Protein AF-A0A142XJU9-F1 (afdb_monomer)

Radius of gyration: 43.66 Å; Cα contacts (8 Å, |Δi|>4): 1310; chains: 1; bounding box: 89×98×144 Å

Solvent-accessible surface area (backbone atoms only — not comparable to full-atom values): 60454 Å² total; per-residue (Å²): 137,78,91,85,88,86,82,83,91,82,84,80,75,80,80,90,58,98,64,49,72,64,50,29,42,48,45,28,69,74,68,64,40,62,68,40,47,46,50,52,48,67,73,46,34,31,51,33,40,31,49,11,46,40,55,26,92,46,68,66,64,11,52,44,34,35,41,38,39,55,42,36,46,69,61,40,42,85,74,63,74,87,63,60,61,65,49,52,46,49,55,45,22,55,54,46,24,48,52,54,47,55,55,50,53,53,51,49,57,58,52,55,74,76,57,90,75,86,90,79,89,83,78,89,59,74,68,57,61,54,43,54,53,43,36,53,52,59,50,57,50,70,71,41,59,66,75,26,35,40,41,40,40,36,40,61,54,68,63,38,52,64,66,55,42,10,60,69,69,74,46,54,50,68,60,42,51,52,31,32,54,53,32,53,52,58,46,46,57,56,35,50,76,70,77,45,56,69,70,62,54,54,61,67,56,62,60,81,40,82,72,52,74,64,61,54,52,51,44,49,50,58,48,59,72,64,70,81,64,90,81,89,87,68,77,81,86,57,85,78,81,86,89,89,83,91,82,89,88,89,80,90,87,81,90,82,90,80,91,81,86,85,86,86,86,81,90,86,83,88,81,82,86,81,83,88,79,80,88,73,78,85,72,81,82,71,77,78,60,82,38,45,64,36,44,58,32,40,57,48,89,50,65,67,55,22,54,50,24,51,52,52,44,49,71,49,27,74,76,24,48,66,34,31,60,52,22,57,70,43,89,51,66,59,19,20,52,49,25,50,53,48,49,53,52,26,52,52,52,53,51,53,48,47,47,73,68,63,54,52,86,52,92,73,78,76,87,49,66,67,54,52,53,49,34,72,53,42,43,86,45,66,45,36,30,47,49,48,46,56,34,41,69,35,62,70,56,40,50,44,47,58,49,26,72,76,37,37,70,44,14,11,51,44,43,41,49,51,53,53,53,36,51,55,55,45,64,74,69,64,87,78,84,77,103,64,77,48,20,67,24,76,28,23,50,57,35,53,47,51,28,55,47,38,44,38,64,47,30,61,55,48,76,76,68,94,63,68,91,74,41,66,69,52,74,42,24,62,51,25,45,79,59,15,47,5,48,56,32,24,39,66,22,39,58,65,64,86,78,93,78,85,86,85,79,92,74,74,56,52,78,62,31,19,56,30,42,21,24,31,50,21,49,21,50,72,41,59,83,56,41,58,33,52,28,37,53,36,36,50,31,45,54,46,69,38,59,58,29,42,68,42,23,52,55,44,34,65,39,80,91,53,56,69,66,30,25,50,34,16,42,49,37,35,29,74,59,54,50,70,88,54,49,75,63,35,61,85,32,55,79,37,76,54,73,53,84,72,77,76,69,97,82,64,99,70,76,98,68,92,68,76,27,28,45,16,37,46,31,50,38,35,50,32,29,35,66,58,35,59,42,38,84,37,52,28,78,48,26,66,92,67,53,50,67,61,92,86,28,47,37,72,66,60,87,62,72,70,33,37,29,52,99,47,69,66,56,41,50,56,18,50,52,53,42,47,65,50,54,62,58,52,77,70,54,78,71,51,50,70,72,50,42,53,35,46,57,32,38,59,45,90,51,63,72,56,20,52,50,27,50,52,52,48,56,74,45,42,80,79,29,43,55,26,34,65,52,26,52,68,46,94,45,69,60,25,23,51,52,26,48,55,50,50,52,54,46,51,51,56,53,48,48,70,68,46,44,67,57,52,28,70,70,54,40,90,47,71,30,34,52,52,45,49,52,43,24,54,72,38,68,71,48,44,55,49,52,52,52,31,72,77,37,46,73,51,23,12,57,55,50,39,54,52,51,56,49,52,59,54,72,27,46,44,76,77,52,94,96,40,65,44,78,51,73,58,56,52,38,57,57,53,38,52,42,55,47,40,54,40,65,52,30,45,68,51,68,91,71,97,82,74,69,64,70,45,60,63,11,78,39,41,38,51,34,51,54,54,41,62,70,34,85,62,31,20,70,30,51,42,37,42,49,16,46,25,28,55,46,34,73,31,61,68,61,30,42,22,36,37,46,42,26,56,77,68,70,40,67,60,35,49,63,45,23,55,54,48,49,68,56,74,86,83,84,54,102,52,86,52,47,60,41,35,39,31,42,44,18,44,45,37,43,43,72,71,52,55,67,86,47,44,71,62,39,54,75,32,54,77,35,72,54,58,34,45,72,77,87,82,79,80,76,96,52,97,83,70,89,76,79,92,82,84,84,84,86,61,88,90,56,63,58,45,24,33,37,17,56,46,26,48,36,30,50,36,41,56,71,74,43,65,33,55,86,38,59,48,34,58,62,76,96,67,69,98,61,81,85,67,83,76,64,82,81,63,53,71,44,98,76,13,55,57,37,63,42,68,68,56,47,51,52,19,53,50,52,48,48,59,48,51,57,61,72,75,104

pLDDT: mean 70.66, std 20.31, range [22.22, 95.19]

Sequence (1067 aa):
MPRSAVALVRFAAPPTSRTTDGQLLRMFVAARTDDAFAELVRRHGPMVLAVCHRVLANPHDAEDAFQAVFLVLARKAGAVRGSNVAGWLYSVAVRTARGVRIMRDRRKHVVASQSARISAPTIPDDTLVVTEQAAIIDEELAKLPELLREALVLCELHGLSRRQAALELGIAEGTLSSRLAAAKRKLAERLSARGVTATAALSMLLSSATVSAGLLRTTTAAVRGAAGSVANAAAATVLKGMLFDQLRSVALTTVLLATVVCGGYAMTAAPGSPPEATPTAPAPRLAEDPAAPLVKQLGSEDFNEREVADKELRKLGLKAEAALKVGLKAENPEVRARSAAILTAVRKSALEELAKTFDPKADGEPTHPVWKRYRAIAGNTPASRELFALIVKHADWLHRLGTAETGPESAEQQYREAMVQMGRHFLGNMRVFFEIPVWPCDYGQETAYLMLLGSYPGTEKARSKCVGDEAELFLHGEGRIHFARGLELGLQGKTLEQSPKFRPDTVDAVPGTNRVFGKLLASWLTHRTEPAVIYCALELAVKWRTADVLPAARTIAADKERGPDARCAALHAVAQFGTIADLPLFAPLYDDPTGLVVPPPPSIGLGPRSRRMQVRDHAVGLALLLCDRDPFEFGFPYAQNRFARENGRPVVAVYVGEPFGFPNEEARTAAHTKARAFLDKQKDAPKPDPAHMKLIERLGSEDFAEREAAHKQLKELGSKARAALEAGIKSGNAEIVKRCRELLDQLARAEFDATHWPRFAKVIGDDKPSRALFERIRSLPRNVELLDAVAANPNAAGKHYHDRWAELNKTARVPIGVGSFQLVAAPLADVVGWMYLGTFPGAEGAFNTSHSIDFLPGGKHSNDAIAAALKDKTVAPAVRQLVGKWTAARVDYTGRAYGFQLALDFGIEEVLSAARETVRAKVKDDPYPGNTAQNIRLAILVVGKLGSKDDLPLLEVHSANDTQCGVFLHDPPEKPGEPVFRIYRLAIEGQDTTIQVRDVSTAMRLHLLGQNPDDFGFYWRWPHGSDAGKRMEPDNRFSPYSIGFLRKTDRTAAHKKAQEWFDKQKK

Mean predicted aligned error: 22.16 Å

Secondary structure (DSSP, 8-state):
----SS--S--S--------HHHHHHHHHHH--HHHHHHHHHHHHHHHHHHHHHH-SSHHHHHHHHHHHHHHHHHHTTT--SS-HHHHHHHHHHHHHHHHHHHHHHHHHHHHTT--S---PPPP-HHHHHHHHHHHHHHHHHTS-HHHHHHHIIIIIS---HHHHHHHTTS-HHHHHHHHHHHHHHHHHHHHTTT--HHHHHHHHS-PPPPPHHHHHHHHHHHHHTSSS-SS--SS--TT-------------------------------PPPPPPPPP-PPP-----THHHHHHHTT-S-HHHHHHHHHHHHHHGGGGHHHHHHHTT-SSHHHHHHHHHHHHHHHHHHHHHHHHH--TTS------HHHHHHHHHH-S-HHHHHHHHHHHT-HHHHHHHHHHTT-HHHHHHHHHHHHHHHHHHHHHH--SS-S-------SHHHHHHHHHHTTSTTGGGTT-S---TTSHHHHTSGGGGGG-HHHHHHHTT------SS---S-----TTHHHHHHHHHHHHHTT---HHHHHHHHHHHHHTT-GGGHHHHHHHHH-TTS-HHHHHHHHHHHHHH--GGGGGGTGGGTT--PBP--PPPTT----S-----BHHHHHHHHHHHHTT--GGGGT-TT-TTTSEEETTEEE-SS--SGGG--SSHHHHHHHHHHHHHHHHHHTTPPPPPHHHHHHHHHTT-S-HHHHHHHHHHHHHHGGGGHHHHHHHTTSS-HHHHHHHHHHHHHHHHHHHHHHHHHHHHHHH-SSHHHHHHHHHHHTSHHHHHHHHHHHH-GGGHHHHHHHHHHHHHHHTEEEEETTEEEEPPPPHHHHHHHHHHTTSTTGGGS---S---SSSBTBHHHHHHHHHHHH-TTTHHHHHHHHHHHHHH--SHHHHHHHHHHHHHHT-GGGHHHHHHHHHS-TTS-SSTTHHHHHHHHHHHHHHHH--GGGHHHHHTTTT---EEE-------SSTT----TT-----TT----EEHHHHHHHHHHHHTT--GGGGT--SS---STTTTPPPPGGGGG-TTSS--S-HHHHHHHHHHHHHHHHHHH-

Structure (mmCIF, N/CA/C/O backbone):
data_AF-A0A142XJU9-F1
#
_entry.id   AF-A0A142XJU9-F1
#
loop_
_atom_site.group_PDB
_atom_site.id
_atom_site.type_symbol
_atom_site.label_atom_id
_atom_site.label_alt_id
_atom_site.label_comp_id
_atom_site.label_asym_id
_atom_site.label_entity_id
_atom_site.label_seq_id
_atom_site.pdbx_PDB_ins_code
_atom_site.Cartn_x
_atom_site.Cartn_y
_atom_site.Cartn_z
_atom_site.occupancy
_atom_site.B_iso_or_equiv
_atom_site.auth_seq_id
_atom_site.auth_comp_id
_atom_site.auth_asym_id
_atom_site.auth_atom_id
_atom_site.pdbx_PDB_model_num
ATOM 1 N N . MET A 1 1 ? 37.213 -43.408 70.807 1.00 22.48 1 MET A N 1
ATOM 2 C CA . MET A 1 1 ? 37.297 -41.970 70.465 1.00 22.48 1 MET A CA 1
ATOM 3 C C . MET A 1 1 ? 37.338 -41.839 68.943 1.00 22.48 1 MET A C 1
ATOM 5 O O . MET A 1 1 ? 37.910 -42.722 68.315 1.00 22.48 1 MET A O 1
ATOM 9 N N . PRO A 1 2 ? 36.565 -40.910 68.359 1.00 32.59 2 PRO A N 1
ATOM 10 C CA . PRO A 1 2 ? 35.379 -41.242 67.543 1.00 32.59 2 PRO A CA 1
ATOM 11 C C . PRO A 1 2 ? 35.648 -41.064 66.030 1.00 32.59 2 PRO A C 1
ATOM 13 O O . PRO A 1 2 ? 36.398 -40.176 65.659 1.00 32.59 2 PRO A O 1
ATOM 16 N N . ARG A 1 3 ? 35.124 -41.830 65.054 1.00 30.52 3 ARG A N 1
ATOM 17 C CA . ARG A 1 3 ? 33.912 -42.672 64.941 1.00 30.52 3 ARG A CA 1
ATOM 18 C C . ARG A 1 3 ? 32.666 -42.004 65.522 1.00 30.52 3 ARG A C 1
ATOM 20 O O . ARG A 1 3 ? 32.326 -42.299 66.662 1.00 30.52 3 ARG A O 1
ATOM 27 N N . SER A 1 4 ? 32.023 -41.140 64.724 1.00 32.53 4 SER A N 1
ATOM 28 C CA . SER A 1 4 ? 30.573 -40.814 64.689 1.00 32.53 4 SER A CA 1
ATOM 29 C C . SER A 1 4 ? 30.322 -39.312 64.508 1.00 32.53 4 SER A C 1
ATOM 31 O O . SER A 1 4 ? 30.345 -38.583 65.488 1.00 32.53 4 SER A O 1
ATOM 33 N N . ALA A 1 5 ? 30.049 -38.860 63.274 1.00 26.22 5 ALA A N 1
ATOM 34 C CA . ALA A 1 5 ? 29.338 -37.592 63.014 1.00 26.22 5 ALA A CA 1
ATOM 35 C C . ALA A 1 5 ? 28.770 -37.450 61.578 1.00 26.22 5 ALA A C 1
ATOM 37 O O . ALA A 1 5 ? 28.524 -36.338 61.131 1.00 26.22 5 ALA A O 1
ATOM 38 N N . VAL A 1 6 ? 28.540 -38.545 60.833 1.00 27.19 6 VAL A N 1
ATOM 39 C CA . VAL A 1 6 ? 27.770 -38.510 59.557 1.00 27.19 6 VAL A CA 1
ATOM 40 C C . VAL A 1 6 ? 26.752 -39.665 59.496 1.00 27.19 6 VAL A C 1
ATOM 42 O O . VAL A 1 6 ? 26.353 -40.134 58.438 1.00 27.19 6 VAL A O 1
ATOM 45 N N . ALA A 1 7 ? 26.320 -40.164 60.659 1.00 28.41 7 ALA A N 1
ATOM 46 C CA . ALA A 1 7 ? 25.409 -41.307 60.763 1.00 28.41 7 ALA A CA 1
ATOM 47 C C . ALA A 1 7 ? 23.946 -40.943 61.083 1.00 28.41 7 ALA A C 1
ATOM 49 O O . ALA A 1 7 ? 23.144 -41.850 61.263 1.00 28.41 7 ALA A O 1
ATOM 50 N N . LEU A 1 8 ? 23.546 -39.668 61.143 1.00 29.84 8 LEU A N 1
ATOM 51 C CA . LEU A 1 8 ? 22.204 -39.311 61.630 1.00 29.84 8 LEU A CA 1
ATOM 52 C C . LEU A 1 8 ? 21.573 -38.131 60.878 1.00 29.84 8 LEU A C 1
ATOM 54 O O . LEU A 1 8 ? 21.442 -37.052 61.427 1.00 29.84 8 LEU A O 1
ATOM 58 N N . VAL A 1 9 ? 21.157 -38.376 59.630 1.00 29.94 9 VAL A N 1
ATOM 59 C CA . VAL A 1 9 ? 19.793 -38.086 59.129 1.00 29.94 9 VAL A CA 1
ATOM 60 C C . VAL A 1 9 ? 19.508 -39.110 58.022 1.00 29.94 9 VAL A C 1
ATOM 62 O O . VAL A 1 9 ? 19.617 -38.838 56.829 1.00 29.94 9 VAL A O 1
ATOM 65 N N . ARG A 1 10 ? 19.220 -40.354 58.413 1.00 31.05 10 ARG A N 1
ATOM 66 C CA . ARG A 1 10 ? 18.791 -41.404 57.481 1.00 31.05 10 ARG A CA 1
ATOM 67 C C . ARG A 1 10 ? 17.742 -42.289 58.140 1.00 31.05 10 ARG A C 1
ATOM 69 O O . ARG A 1 10 ? 17.994 -43.446 58.426 1.00 31.05 10 ARG A O 1
ATOM 76 N N . PHE A 1 11 ? 16.561 -41.729 58.373 1.00 33.22 11 PHE A N 1
ATOM 77 C CA . PHE A 1 11 ? 15.341 -42.522 58.499 1.00 33.22 11 PHE A CA 1
ATOM 78 C C . PHE A 1 11 ? 14.166 -41.768 57.878 1.00 33.22 11 PHE A C 1
ATOM 80 O O . PHE A 1 11 ? 13.441 -41.032 58.533 1.00 33.22 11 PHE A O 1
ATOM 87 N N . ALA A 1 12 ? 13.992 -41.994 56.578 1.00 29.86 12 ALA A N 1
ATOM 88 C CA . ALA A 1 12 ? 12.694 -41.976 55.928 1.00 29.86 12 ALA A CA 1
ATOM 89 C C . ALA A 1 12 ? 12.612 -43.263 55.091 1.00 29.86 12 ALA A C 1
ATOM 91 O O . ALA A 1 12 ? 13.152 -43.317 53.993 1.00 29.86 12 ALA A O 1
ATOM 92 N N . ALA A 1 13 ? 12.008 -44.281 55.716 1.00 28.94 13 ALA A N 1
ATOM 93 C CA . ALA A 1 13 ? 11.477 -45.554 55.213 1.00 28.94 13 ALA A CA 1
ATOM 94 C C . ALA A 1 13 ? 12.351 -46.475 54.311 1.00 28.94 13 ALA A C 1
ATOM 96 O O . ALA A 1 13 ? 12.987 -46.025 53.358 1.00 28.94 13 ALA A O 1
ATOM 97 N N . PRO A 1 14 ? 12.329 -47.809 54.531 1.00 32.69 14 PRO A N 1
ATOM 98 C CA . PRO A 1 14 ? 12.794 -48.761 53.521 1.00 32.69 14 PRO A CA 1
ATOM 99 C C . PRO A 1 14 ? 11.932 -48.627 52.249 1.00 32.69 14 PRO A C 1
ATOM 101 O O . PRO A 1 14 ? 10.749 -48.297 52.355 1.00 32.69 14 PRO A O 1
ATOM 104 N N . PRO A 1 15 ? 12.473 -48.888 51.044 1.00 35.34 15 PRO A N 1
ATOM 105 C CA . PRO A 1 15 ? 11.696 -48.799 49.818 1.00 35.34 15 PRO A CA 1
ATOM 106 C C . PRO A 1 15 ? 10.673 -49.936 49.807 1.00 35.34 15 PRO A C 1
ATOM 108 O O . PRO A 1 15 ? 10.990 -51.077 49.480 1.00 35.34 15 PRO A O 1
ATOM 111 N N . THR A 1 16 ? 9.423 -49.639 50.144 1.00 37.94 16 THR A N 1
ATOM 112 C CA . THR A 1 16 ? 8.305 -50.580 50.001 1.00 37.94 16 THR A CA 1
ATOM 113 C C . THR A 1 16 ? 7.806 -50.694 48.560 1.00 37.94 16 THR A C 1
ATOM 115 O O . THR A 1 16 ? 6.699 -51.168 48.326 1.00 37.94 16 THR A O 1
ATOM 118 N N . SER A 1 17 ? 8.622 -50.365 47.553 1.00 43.97 17 SER A N 1
ATOM 119 C CA . SER A 1 17 ? 8.331 -50.775 46.181 1.00 43.97 17 SER A CA 1
ATOM 120 C C . SER A 1 17 ? 9.576 -51.345 45.500 1.00 43.97 17 SER A C 1
ATOM 122 O O . SER A 1 17 ? 10.561 -50.655 45.245 1.00 43.97 17 SER A O 1
ATOM 124 N N . ARG A 1 18 ? 9.523 -52.641 45.161 1.00 54.88 18 ARG A N 1
ATOM 125 C CA . ARG A 1 18 ? 10.466 -53.348 44.266 1.00 54.88 18 ARG A CA 1
ATOM 126 C C . ARG A 1 18 ? 10.368 -52.846 42.810 1.00 54.88 18 ARG A C 1
ATOM 128 O O . ARG A 1 18 ? 10.671 -53.582 41.876 1.00 54.88 18 ARG A O 1
ATOM 135 N N . THR A 1 19 ? 9.896 -51.618 42.617 1.00 67.69 19 THR A N 1
ATOM 136 C CA . THR A 1 19 ? 9.451 -51.090 41.336 1.00 67.69 19 THR A CA 1
ATOM 137 C C . THR A 1 19 ? 10.585 -50.295 40.703 1.00 67.69 19 THR A C 1
ATOM 139 O O . THR A 1 19 ? 11.016 -49.268 41.238 1.00 67.69 19 THR A O 1
ATOM 142 N N . THR A 1 20 ? 11.096 -50.790 39.578 1.00 74.06 20 THR A N 1
ATOM 143 C CA . THR A 1 20 ? 12.150 -50.121 38.804 1.00 74.06 20 THR A CA 1
ATOM 144 C C . THR A 1 20 ? 11.623 -48.830 38.185 1.00 74.06 20 THR A C 1
ATOM 146 O O . THR A 1 20 ? 10.418 -48.676 37.983 1.00 74.06 20 THR A O 1
ATOM 149 N N . ASP A 1 21 ? 12.503 -47.900 37.821 1.00 76.38 21 ASP A N 1
ATOM 150 C CA . ASP A 1 21 ? 12.071 -46.623 37.237 1.00 76.38 21 ASP A CA 1
ATOM 151 C C . ASP A 1 21 ? 11.327 -46.806 35.907 1.00 76.38 21 ASP A C 1
ATOM 153 O O . ASP A 1 21 ? 10.376 -46.084 35.611 1.00 76.38 21 ASP A O 1
ATOM 157 N N . GLY A 1 22 ? 11.673 -47.850 35.148 1.00 72.06 22 GLY A N 1
ATOM 158 C CA . GLY A 1 22 ? 10.914 -48.263 33.968 1.00 72.06 22 GLY A CA 1
ATOM 159 C C . GLY A 1 22 ? 9.512 -48.789 34.299 1.00 72.06 22 GLY A C 1
ATOM 160 O O . GLY A 1 22 ? 8.586 -48.599 33.513 1.00 72.06 22 GLY A O 1
ATOM 161 N N . GLN A 1 23 ? 9.317 -49.431 35.456 1.00 74.25 23 GLN A N 1
ATOM 162 C CA . GLN A 1 23 ? 7.989 -49.832 35.931 1.00 74.25 23 GLN A CA 1
ATOM 163 C C . GLN A 1 23 ? 7.192 -48.627 36.455 1.00 74.25 23 GLN A C 1
ATOM 165 O O . GLN A 1 23 ? 6.019 -48.518 36.114 1.00 74.25 23 GLN A O 1
ATOM 170 N N . LEU A 1 24 ? 7.818 -47.690 37.178 1.00 78.81 24 LEU A N 1
ATOM 171 C CA . LEU A 1 24 ? 7.178 -46.443 37.623 1.00 78.81 24 LEU A CA 1
ATOM 172 C C . LEU A 1 24 ? 6.730 -45.577 36.435 1.00 78.81 24 LEU A C 1
ATOM 174 O O . LEU A 1 24 ? 5.602 -45.086 36.423 1.00 78.81 24 LEU A O 1
ATOM 178 N N . LEU A 1 25 ? 7.560 -45.459 35.391 1.00 77.00 25 LEU A N 1
ATOM 179 C CA . LEU A 1 25 ? 7.182 -44.782 34.148 1.00 77.00 25 LEU A CA 1
ATOM 180 C C . LEU A 1 25 ? 6.026 -45.491 33.436 1.00 77.00 25 LEU A C 1
ATOM 182 O O . LEU A 1 25 ? 5.106 -44.823 32.972 1.00 77.00 25 LEU A O 1
ATOM 186 N N . ARG A 1 26 ? 6.024 -46.831 33.376 1.00 74.62 26 ARG A N 1
ATOM 187 C CA . ARG A 1 26 ? 4.904 -47.593 32.795 1.00 74.62 26 ARG A CA 1
ATOM 188 C C . ARG A 1 26 ? 3.610 -47.416 33.586 1.00 74.62 26 ARG A C 1
ATOM 190 O O . ARG A 1 26 ? 2.568 -47.235 32.970 1.00 74.62 26 ARG A O 1
ATOM 197 N N . MET A 1 27 ? 3.673 -47.418 34.916 1.00 75.12 27 MET A N 1
ATOM 198 C CA . MET A 1 27 ? 2.517 -47.154 35.781 1.00 75.12 27 MET A CA 1
ATOM 199 C C . MET A 1 27 ? 1.979 -45.734 35.571 1.00 75.12 27 MET A C 1
ATOM 201 O O . MET A 1 27 ? 0.776 -45.553 35.397 1.00 75.12 27 MET A O 1
ATOM 205 N N . PHE A 1 28 ? 2.866 -44.739 35.477 1.00 76.31 28 PHE A N 1
ATOM 206 C CA . PHE A 1 28 ? 2.480 -43.366 35.154 1.00 76.31 28 PHE A CA 1
ATOM 207 C C . PHE A 1 28 ? 1.851 -43.239 33.755 1.00 76.31 28 PHE A C 1
ATOM 209 O O . PHE A 1 28 ? 0.857 -42.536 33.591 1.00 76.31 28 PHE A O 1
ATOM 216 N N . VAL A 1 29 ? 2.384 -43.934 32.744 1.00 76.44 29 VAL A N 1
ATOM 217 C CA . VAL A 1 29 ? 1.832 -43.921 31.377 1.00 76.44 29 VAL A CA 1
ATOM 218 C C . VAL A 1 29 ? 0.477 -44.632 31.302 1.00 76.44 29 VAL A C 1
ATOM 220 O O . VAL A 1 29 ? -0.411 -44.142 30.610 1.00 76.44 29 VAL A O 1
ATOM 223 N N . ALA A 1 30 ? 0.312 -45.757 32.004 1.00 68.44 30 ALA A N 1
ATOM 224 C CA . ALA A 1 30 ? -0.884 -46.594 31.922 1.00 68.44 30 ALA A CA 1
ATOM 225 C C . ALA A 1 30 ? -2.054 -46.082 32.774 1.00 68.44 30 ALA A C 1
ATOM 227 O O . ALA A 1 30 ? -3.190 -46.104 32.315 1.00 68.44 30 ALA A O 1
ATOM 228 N N . ALA A 1 31 ? -1.788 -45.624 34.000 1.00 60.38 31 ALA A N 1
ATOM 229 C CA . ALA A 1 31 ? -2.829 -45.299 34.977 1.00 60.38 31 ALA A CA 1
ATOM 230 C C . ALA A 1 31 ? -2.826 -43.827 35.418 1.00 60.38 31 ALA A C 1
ATOM 232 O O . ALA A 1 31 ? -3.679 -43.435 36.209 1.00 60.38 31 ALA A O 1
ATOM 233 N N . ARG A 1 32 ? -1.867 -43.011 34.940 1.00 60.44 32 ARG A N 1
ATOM 234 C CA . ARG A 1 32 ? -1.688 -41.600 35.346 1.00 60.44 32 ARG A CA 1
ATOM 235 C C . ARG A 1 32 ? -1.654 -41.401 36.867 1.00 60.44 32 ARG A C 1
ATOM 237 O O . ARG A 1 32 ? -1.984 -40.332 37.360 1.00 60.44 32 ARG A O 1
ATOM 244 N N . THR A 1 33 ? -1.228 -42.422 37.609 1.00 61.28 33 THR A N 1
ATOM 245 C CA . THR A 1 33 ? -1.151 -42.386 39.071 1.00 61.28 33 THR A CA 1
ATOM 246 C C . THR A 1 33 ? -0.067 -41.414 39.512 1.00 61.28 33 THR A C 1
ATOM 248 O O . THR A 1 33 ? 1.117 -41.640 39.237 1.00 61.28 33 THR A O 1
ATOM 251 N N . ASP A 1 34 ? -0.477 -40.357 40.208 1.00 65.44 34 ASP A N 1
ATOM 252 C CA . ASP A 1 34 ? 0.405 -39.285 40.674 1.00 65.44 34 ASP A CA 1
ATOM 253 C C . ASP A 1 34 ? 1.532 -39.799 41.580 1.00 65.44 34 ASP A C 1
ATOM 255 O O . ASP A 1 34 ? 2.659 -39.310 41.497 1.00 65.44 34 ASP A O 1
ATOM 259 N N . ASP A 1 35 ? 1.270 -40.847 42.362 1.00 71.56 35 ASP A N 1
ATOM 260 C CA . ASP A 1 35 ? 2.241 -41.439 43.290 1.00 71.56 35 ASP A CA 1
ATOM 261 C C . ASP A 1 35 ? 3.448 -42.058 42.569 1.00 71.56 35 ASP A C 1
ATOM 263 O O . ASP A 1 35 ? 4.586 -41.945 43.030 1.00 71.56 35 ASP A O 1
ATOM 267 N N . ALA A 1 36 ? 3.234 -42.657 41.390 1.00 75.25 36 ALA A N 1
ATOM 268 C CA . ALA A 1 36 ? 4.315 -43.247 40.598 1.00 75.25 36 ALA A CA 1
ATOM 269 C C . ALA A 1 36 ? 5.259 -42.174 40.030 1.00 75.25 36 ALA A C 1
ATOM 271 O O . ALA A 1 36 ? 6.469 -42.385 39.938 1.00 75.25 36 ALA A O 1
ATOM 272 N N . PHE A 1 37 ? 4.714 -41.008 39.672 1.00 80.44 37 PHE A N 1
ATOM 273 C CA . PHE A 1 37 ? 5.499 -39.881 39.177 1.00 80.44 37 PHE A CA 1
ATOM 274 C C . PHE A 1 37 ? 6.183 -39.115 40.315 1.00 80.44 37 PHE A C 1
ATOM 276 O O . PHE A 1 37 ? 7.351 -38.747 40.190 1.00 80.44 37 PHE A O 1
ATOM 283 N N . ALA A 1 38 ? 5.498 -38.931 41.446 1.00 78.50 38 ALA A N 1
ATOM 284 C CA . ALA A 1 38 ? 6.074 -38.338 42.649 1.00 78.50 38 ALA A CA 1
ATOM 285 C C . ALA A 1 38 ? 7.303 -39.123 43.132 1.00 78.50 38 ALA A C 1
ATOM 287 O O . ALA A 1 38 ? 8.317 -38.522 43.483 1.00 78.50 38 ALA A O 1
ATOM 288 N N . GLU A 1 39 ? 7.261 -40.457 43.061 1.00 80.44 39 GLU A N 1
ATOM 289 C CA . GLU A 1 39 ? 8.402 -41.308 43.401 1.00 80.44 39 GLU A CA 1
ATOM 290 C C . GLU A 1 39 ? 9.585 -41.136 42.426 1.00 80.44 39 GLU A C 1
ATOM 292 O O . GLU A 1 39 ? 10.736 -41.119 42.863 1.00 80.44 39 GLU A O 1
ATOM 297 N N . LEU A 1 40 ? 9.337 -40.918 41.126 1.00 82.31 40 LEU A N 1
ATOM 298 C CA . LEU A 1 40 ? 10.395 -40.595 40.152 1.00 82.31 40 LEU A CA 1
ATOM 299 C C . LEU A 1 40 ? 11.049 -39.233 40.442 1.00 82.31 40 LEU A C 1
ATOM 301 O O . LEU A 1 40 ? 12.275 -39.120 40.401 1.00 82.31 40 LEU A O 1
ATOM 305 N N . VAL A 1 41 ? 10.252 -38.211 40.773 1.00 83.62 41 VAL A N 1
ATOM 306 C CA . VAL A 1 41 ? 10.762 -36.882 41.165 1.00 83.62 41 VAL A CA 1
ATOM 307 C C . VAL A 1 41 ? 11.560 -36.978 42.465 1.00 83.62 41 VAL A C 1
ATOM 309 O O . VAL A 1 41 ? 12.632 -36.388 42.573 1.00 83.62 41 VAL A O 1
ATOM 312 N N . ARG A 1 42 ? 11.093 -37.770 43.437 1.00 79.44 42 ARG A N 1
ATOM 313 C CA . ARG A 1 42 ? 11.790 -37.990 44.710 1.00 79.44 42 ARG A CA 1
ATOM 314 C C . ARG A 1 42 ? 13.143 -38.679 44.517 1.00 79.44 42 ARG A C 1
ATOM 316 O O . ARG A 1 42 ? 14.115 -38.281 45.153 1.00 79.44 42 ARG A O 1
ATOM 323 N N . ARG A 1 43 ? 13.211 -39.700 43.652 1.00 82.25 43 ARG A N 1
ATOM 324 C CA . ARG A 1 43 ? 14.438 -40.472 43.378 1.00 82.25 43 ARG A CA 1
ATOM 325 C C . ARG A 1 43 ? 15.481 -39.678 42.597 1.00 82.25 43 ARG A C 1
ATOM 327 O O . ARG A 1 43 ? 16.657 -39.741 42.934 1.00 82.25 43 ARG A O 1
ATOM 334 N N . HIS A 1 44 ? 15.064 -38.937 41.569 1.00 82.31 44 HIS A N 1
ATOM 335 C CA . HIS A 1 44 ? 15.991 -38.296 40.621 1.00 82.31 44 HIS A CA 1
ATOM 336 C C . HIS A 1 44 ? 16.149 -36.793 40.810 1.00 82.31 44 HIS A C 1
ATOM 338 O O . HIS A 1 44 ? 17.054 -36.188 40.234 1.00 82.31 44 HIS A O 1
ATOM 344 N N . GLY A 1 45 ? 15.282 -36.178 41.609 1.00 79.31 45 GLY A N 1
ATOM 345 C CA . GLY A 1 45 ? 15.263 -34.741 41.820 1.00 79.31 45 GLY A CA 1
ATOM 346 C C . GLY A 1 45 ? 16.599 -34.168 42.314 1.00 79.31 45 GLY A C 1
ATOM 347 O O . GLY A 1 45 ? 17.099 -33.236 41.688 1.00 79.31 45 GLY A O 1
ATOM 348 N N . PRO A 1 46 ? 17.241 -34.731 43.356 1.00 81.81 46 PRO A N 1
ATOM 349 C CA . PRO A 1 46 ? 18.531 -34.236 43.849 1.00 81.81 46 PRO A CA 1
ATOM 350 C C . PRO A 1 46 ? 19.603 -34.098 42.757 1.00 81.81 46 PRO A C 1
ATOM 352 O O . PRO A 1 46 ? 20.272 -33.071 42.660 1.00 81.81 46 PRO A O 1
ATOM 355 N N . MET A 1 47 ? 19.709 -35.095 41.873 1.00 84.62 47 MET A N 1
ATOM 356 C CA . MET A 1 47 ? 20.648 -35.083 40.748 1.00 84.62 47 MET A CA 1
ATOM 357 C C . MET A 1 47 ? 20.291 -33.994 39.725 1.00 84.62 47 MET A C 1
ATOM 359 O O . MET A 1 47 ? 21.171 -33.254 39.287 1.00 84.62 47 MET A O 1
ATOM 363 N N . VAL A 1 48 ? 19.016 -33.875 39.339 1.00 83.56 48 VAL A N 1
ATOM 364 C CA . VAL A 1 48 ? 18.561 -32.864 38.365 1.00 83.56 48 VAL A CA 1
ATOM 365 C C . VAL A 1 48 ? 18.781 -31.450 38.903 1.00 83.56 48 VAL A C 1
ATOM 367 O O . VAL A 1 48 ? 19.285 -30.594 38.180 1.00 83.56 48 VAL A O 1
ATOM 370 N N . LEU A 1 49 ? 18.467 -31.218 40.178 1.00 79.00 49 LEU A N 1
ATOM 371 C CA . LEU A 1 49 ? 18.617 -29.915 40.819 1.00 79.00 49 LEU A CA 1
ATOM 372 C C . LEU A 1 49 ? 20.095 -29.520 40.933 1.00 79.00 49 LEU A C 1
ATOM 374 O O . LEU A 1 49 ? 20.454 -28.389 40.617 1.00 79.00 49 LEU A O 1
ATOM 378 N N . ALA A 1 50 ? 20.969 -30.471 41.281 1.00 75.94 50 ALA A N 1
ATOM 379 C CA . ALA A 1 50 ? 22.413 -30.247 41.315 1.00 75.94 50 ALA A CA 1
ATOM 380 C C . ALA A 1 50 ? 22.973 -29.855 39.935 1.00 75.94 50 ALA A C 1
ATOM 382 O O . ALA A 1 50 ? 23.800 -28.951 39.843 1.00 75.94 50 ALA A O 1
ATOM 383 N N . VAL A 1 51 ? 22.498 -30.479 38.850 1.00 78.94 51 VAL A N 1
ATOM 384 C CA . VAL A 1 51 ? 22.879 -30.101 37.475 1.00 78.94 51 VAL A CA 1
ATOM 385 C C . VAL A 1 51 ? 22.407 -28.687 37.136 1.00 78.94 51 VAL A C 1
ATOM 387 O O . VAL A 1 51 ? 23.173 -27.894 36.592 1.00 78.94 51 VAL A O 1
ATOM 390 N N . CYS A 1 52 ? 21.157 -28.352 37.462 1.00 80.69 52 CYS A N 1
ATOM 391 C CA . CYS A 1 52 ? 20.605 -27.026 37.203 1.00 80.69 52 CYS A CA 1
ATOM 392 C C . CYS A 1 52 ? 21.377 -25.934 37.958 1.00 80.69 52 CYS A C 1
ATOM 394 O O . CYS A 1 52 ? 21.744 -24.943 37.335 1.00 80.69 52 CYS A O 1
ATOM 396 N N . HIS A 1 53 ? 21.715 -26.144 39.235 1.00 79.19 53 HIS A N 1
ATOM 397 C CA . HIS A 1 53 ? 22.520 -25.198 40.020 1.00 79.19 53 HIS A CA 1
ATOM 398 C C . HIS A 1 53 ? 23.963 -25.050 39.527 1.00 79.19 53 HIS A C 1
ATOM 400 O O . HIS A 1 53 ? 24.523 -23.962 39.602 1.00 79.19 53 HIS A O 1
ATOM 406 N N . ARG A 1 54 ? 24.585 -26.113 39.002 1.00 72.38 54 ARG A N 1
ATOM 407 C CA . ARG A 1 54 ? 25.944 -26.007 38.441 1.00 72.38 54 ARG A CA 1
ATOM 408 C C . ARG A 1 54 ? 25.985 -25.217 37.136 1.00 72.38 54 ARG A C 1
ATOM 410 O O . ARG A 1 54 ? 26.963 -24.528 36.868 1.00 72.38 54 ARG A O 1
ATOM 417 N N . VAL A 1 55 ? 24.936 -25.315 36.317 1.00 71.88 55 VAL A N 1
ATOM 418 C CA . VAL A 1 55 ? 24.858 -24.617 35.023 1.00 71.88 55 VAL A CA 1
ATOM 419 C C . VAL A 1 55 ? 24.305 -23.192 35.167 1.00 71.88 55 VAL A C 1
ATOM 421 O O . VAL A 1 55 ? 24.655 -22.321 34.365 1.00 71.88 55 VAL A O 1
ATOM 424 N N . LEU A 1 56 ? 23.454 -22.943 36.167 1.00 74.88 56 LEU A N 1
ATOM 425 C CA . LEU A 1 56 ? 22.781 -21.667 36.408 1.00 74.88 56 LEU A CA 1
ATOM 426 C C . LEU A 1 56 ? 23.169 -21.101 37.777 1.00 74.88 56 LEU A C 1
ATOM 428 O O . LEU A 1 56 ? 22.827 -21.663 38.809 1.00 74.88 56 LEU A O 1
ATOM 432 N N . ALA A 1 57 ? 23.812 -19.932 37.778 1.00 62.25 57 ALA A N 1
ATOM 433 C CA . ALA A 1 57 ? 24.237 -19.251 39.004 1.00 62.25 57 ALA A CA 1
ATOM 434 C C . ALA A 1 57 ? 23.071 -18.686 39.849 1.00 62.25 57 ALA A C 1
ATOM 436 O O . ALA A 1 57 ? 23.269 -18.344 41.009 1.00 62.25 57 ALA A O 1
ATOM 437 N N . ASN A 1 58 ? 21.863 -18.559 39.282 1.00 73.12 58 ASN A N 1
ATOM 438 C CA . ASN A 1 58 ? 20.674 -18.083 39.997 1.00 73.12 58 ASN A CA 1
ATOM 439 C C . ASN A 1 58 ? 19.840 -19.279 40.502 1.00 73.12 58 ASN A C 1
ATOM 441 O O . ASN A 1 58 ? 19.379 -20.065 39.669 1.00 73.12 58 ASN A O 1
ATOM 445 N N . PRO A 1 59 ? 19.597 -19.399 41.823 1.00 69.62 59 PRO A N 1
ATOM 446 C CA . PRO A 1 59 ? 18.780 -20.465 42.399 1.00 69.62 59 PRO A CA 1
ATOM 447 C C . PRO A 1 59 ? 17.368 -20.573 41.808 1.00 69.62 59 PRO A C 1
ATOM 449 O O . PRO A 1 59 ? 16.912 -21.686 41.573 1.00 69.62 59 PRO A O 1
ATOM 452 N N . HIS A 1 60 ? 16.708 -19.454 41.491 1.00 71.56 60 HIS A N 1
ATOM 453 C CA . HIS A 1 60 ? 15.352 -19.475 40.924 1.00 71.56 60 HIS A CA 1
ATOM 454 C C . HIS A 1 60 ? 15.333 -19.993 39.481 1.00 71.56 60 HIS A C 1
ATOM 456 O O . HIS A 1 60 ? 14.532 -20.861 39.147 1.00 71.56 60 HIS A O 1
ATOM 462 N N . ASP A 1 61 ? 16.292 -19.561 38.653 1.00 74.00 61 ASP A N 1
ATOM 463 C CA . ASP A 1 61 ? 16.447 -20.081 37.287 1.00 74.00 61 ASP A CA 1
ATOM 464 C C . ASP A 1 61 ? 16.729 -21.600 37.312 1.00 74.00 61 ASP A C 1
ATOM 466 O O . ASP A 1 61 ? 16.299 -22.345 36.426 1.00 74.00 61 ASP A O 1
ATOM 470 N N . ALA A 1 62 ? 17.463 -22.071 38.329 1.00 74.62 62 ALA A N 1
ATOM 471 C CA . ALA A 1 62 ? 17.759 -23.486 38.525 1.00 74.62 62 ALA A CA 1
ATOM 472 C C . ALA A 1 62 ? 16.523 -24.296 38.954 1.00 74.62 62 ALA A C 1
ATOM 474 O O . ALA A 1 62 ? 16.335 -25.403 38.445 1.00 74.62 62 ALA A O 1
ATOM 475 N N . GLU A 1 63 ? 15.667 -23.756 39.824 1.00 75.31 63 GLU A N 1
ATOM 476 C CA . GLU A 1 63 ? 14.391 -24.370 40.215 1.00 75.31 63 GLU A CA 1
ATOM 477 C C . GLU A 1 63 ? 13.397 -24.432 39.045 1.00 75.31 63 GLU A C 1
ATOM 479 O O . GLU A 1 63 ? 12.736 -25.452 38.843 1.00 75.31 63 GLU A O 1
ATOM 484 N N . ASP A 1 64 ? 13.350 -23.397 38.211 1.00 73.12 64 ASP A N 1
ATOM 485 C CA . ASP A 1 64 ? 12.513 -23.355 37.011 1.00 73.12 64 ASP A CA 1
ATOM 486 C C . ASP A 1 64 ? 12.974 -24.359 35.947 1.00 73.12 64 ASP A C 1
ATOM 488 O O . ASP A 1 64 ? 12.173 -25.102 35.362 1.00 73.12 64 ASP A O 1
ATOM 492 N N . ALA A 1 65 ? 14.288 -24.433 35.716 1.00 77.69 65 ALA A N 1
ATOM 493 C CA . ALA A 1 65 ? 14.877 -25.442 34.846 1.00 77.69 65 ALA A CA 1
ATOM 494 C C . ALA A 1 65 ? 14.643 -26.859 35.397 1.00 77.69 65 ALA A C 1
ATOM 496 O O . ALA A 1 65 ? 14.307 -27.761 34.625 1.00 77.69 65 ALA A O 1
ATOM 497 N N . PHE A 1 66 ? 14.765 -27.052 36.716 1.00 82.62 66 PHE A N 1
ATOM 498 C CA . PHE A 1 66 ? 14.462 -28.310 37.399 1.00 82.62 66 PHE A CA 1
ATOM 499 C C . PHE A 1 66 ? 13.019 -28.741 37.149 1.00 82.62 66 PHE A C 1
ATOM 501 O O . PHE A 1 66 ? 12.789 -29.882 36.740 1.00 82.62 66 PHE A O 1
ATOM 508 N N . GLN A 1 67 ? 12.061 -27.827 37.345 1.00 77.44 67 GLN A N 1
ATOM 509 C CA . GLN A 1 67 ? 10.655 -28.113 37.103 1.00 77.44 67 GLN A CA 1
ATOM 510 C C . GLN A 1 67 ? 10.499 -28.542 35.653 1.00 77.44 67 GLN A C 1
ATOM 512 O O . GLN A 1 67 ? 10.138 -29.693 35.429 1.00 77.44 67 GLN A O 1
ATOM 517 N N . ALA A 1 68 ? 10.895 -27.704 34.685 1.00 75.44 68 ALA A N 1
ATOM 518 C CA . ALA A 1 68 ? 10.768 -27.954 33.248 1.00 75.44 68 ALA A CA 1
ATOM 519 C C . ALA A 1 68 ? 11.258 -29.348 32.804 1.00 75.44 68 ALA A C 1
ATOM 521 O O . ALA A 1 68 ? 10.574 -30.013 32.017 1.00 75.44 68 ALA A O 1
ATOM 522 N N . VAL A 1 69 ? 12.386 -29.828 33.339 1.00 78.44 69 VAL A N 1
ATOM 523 C CA . VAL A 1 69 ? 12.943 -31.162 33.045 1.00 78.44 69 VAL A CA 1
ATOM 524 C C . VAL A 1 69 ? 11.948 -32.282 33.352 1.00 78.44 69 VAL A C 1
ATOM 526 O O . VAL A 1 69 ? 11.723 -33.159 32.511 1.00 78.44 69 VAL A O 1
ATOM 529 N N . PHE A 1 70 ? 11.304 -32.249 34.519 1.00 83.12 70 PHE A N 1
ATOM 530 C CA . PHE A 1 70 ? 10.379 -33.306 34.928 1.00 83.12 70 PHE A CA 1
ATOM 531 C C . PHE A 1 70 ? 9.081 -33.311 34.121 1.00 83.12 70 PHE A C 1
ATOM 533 O O . PHE A 1 70 ? 8.477 -34.360 33.926 1.00 83.12 70 PHE A O 1
ATOM 540 N N . LEU A 1 71 ? 8.664 -32.203 33.523 1.00 79.44 71 LEU A N 1
ATOM 541 C CA . LEU A 1 71 ? 7.454 -32.230 32.688 1.00 79.44 71 LEU A CA 1
ATOM 542 C C . LEU A 1 71 ? 7.791 -32.647 31.281 1.00 79.44 71 LEU A C 1
ATOM 544 O O . LEU A 1 71 ? 6.999 -33.352 30.666 1.00 79.44 71 LEU A O 1
ATOM 548 N N . VAL A 1 72 ? 8.987 -32.324 30.787 1.00 78.00 72 VAL A N 1
ATOM 549 C CA . VAL A 1 72 ? 9.495 -32.989 29.586 1.00 78.00 72 VAL A CA 1
ATOM 550 C C . VAL A 1 72 ? 9.499 -34.510 29.801 1.00 78.00 72 VAL A C 1
ATOM 552 O O . VAL A 1 72 ? 9.056 -35.218 28.894 1.00 78.00 72 VAL A O 1
ATOM 555 N N . LEU A 1 73 ? 9.870 -35.014 30.992 1.00 80.56 73 LEU A N 1
ATOM 556 C CA . LEU A 1 73 ? 9.703 -36.435 31.346 1.00 80.56 73 LEU A CA 1
ATOM 557 C C . LEU A 1 73 ? 8.229 -36.859 31.286 1.00 80.56 73 LEU A C 1
ATOM 559 O O . LEU A 1 73 ? 7.908 -37.805 30.577 1.00 80.56 73 LEU A O 1
ATOM 563 N N . ALA A 1 74 ? 7.319 -36.143 31.950 1.00 77.06 74 ALA A N 1
ATOM 564 C CA . ALA A 1 74 ? 5.896 -36.491 31.979 1.00 77.06 74 ALA A CA 1
ATOM 565 C C . ALA A 1 74 ? 5.239 -36.529 30.582 1.00 77.06 74 ALA A C 1
ATOM 567 O O . ALA A 1 74 ? 4.365 -37.356 30.312 1.00 77.06 74 ALA A O 1
ATOM 568 N N . ARG A 1 75 ? 5.674 -35.647 29.677 1.00 74.38 75 ARG A N 1
ATOM 569 C CA . ARG A 1 75 ? 5.176 -35.535 28.297 1.00 74.38 75 ARG A CA 1
ATOM 570 C C . ARG A 1 75 ? 5.789 -36.573 27.364 1.00 74.38 75 ARG A C 1
ATOM 572 O O . ARG A 1 75 ? 5.110 -37.052 26.461 1.00 74.38 75 ARG A O 1
ATOM 579 N N . LYS A 1 76 ? 7.056 -36.935 27.577 1.00 71.69 76 LYS A N 1
ATOM 580 C CA . LYS A 1 76 ? 7.781 -37.917 26.754 1.00 71.69 76 LYS A CA 1
ATOM 581 C C . LYS A 1 76 ? 7.864 -39.307 27.386 1.00 71.69 76 LYS A C 1
ATOM 583 O O . LYS A 1 76 ? 8.512 -40.172 26.807 1.00 71.69 76 LYS A O 1
ATOM 588 N N . ALA A 1 77 ? 7.174 -39.549 28.501 1.00 69.69 77 ALA A N 1
ATOM 589 C CA . ALA A 1 77 ? 7.241 -40.794 29.267 1.00 69.69 77 ALA A CA 1
ATOM 590 C C . ALA A 1 77 ? 7.016 -42.057 28.410 1.00 69.69 77 ALA A C 1
ATOM 592 O O . ALA A 1 77 ? 7.710 -43.048 28.600 1.00 69.69 77 ALA A O 1
ATOM 593 N N . GLY A 1 78 ? 6.119 -42.007 27.414 1.00 64.88 78 GLY A N 1
ATOM 594 C CA . GLY A 1 78 ? 5.866 -43.127 26.490 1.00 64.88 78 GLY A CA 1
ATOM 595 C C . GLY A 1 78 ? 6.949 -43.362 25.423 1.00 64.88 78 GLY A C 1
ATOM 596 O O . GLY A 1 78 ? 7.023 -44.446 24.850 1.00 64.88 78 GLY A O 1
ATOM 597 N N . ALA A 1 79 ? 7.801 -42.367 25.157 1.00 63.91 79 ALA A N 1
ATOM 598 C CA . ALA A 1 79 ? 8.933 -42.462 24.232 1.00 63.91 79 ALA A CA 1
ATOM 599 C C . ALA A 1 79 ? 10.237 -42.892 24.929 1.00 63.91 79 ALA A C 1
ATOM 601 O O . ALA A 1 79 ? 11.186 -43.297 24.260 1.00 63.91 79 ALA A O 1
ATOM 602 N N . VAL A 1 80 ? 10.286 -42.834 26.265 1.00 66.44 80 VAL A N 1
ATOM 603 C CA . VAL A 1 80 ? 11.414 -43.316 27.074 1.00 66.44 80 VAL A CA 1
ATOM 604 C C . VAL A 1 80 ? 11.299 -44.842 27.201 1.00 66.44 80 VAL A C 1
ATOM 606 O O . VAL A 1 80 ? 10.725 -45.376 28.149 1.00 66.44 80 VAL A O 1
ATOM 609 N N . ARG A 1 81 ? 11.778 -45.574 26.185 1.00 52.25 81 ARG A N 1
ATOM 610 C CA . ARG A 1 81 ? 11.747 -47.046 26.162 1.00 52.25 81 ARG A CA 1
ATOM 611 C C . ARG A 1 81 ? 12.922 -47.634 26.952 1.00 52.25 81 ARG A C 1
ATOM 613 O O . ARG A 1 81 ? 14.030 -47.698 26.445 1.00 52.25 81 ARG A O 1
ATOM 620 N N . GLY A 1 82 ? 12.647 -48.125 28.162 1.00 54.22 82 GLY A N 1
ATOM 621 C CA . GLY A 1 82 ? 13.402 -49.195 28.837 1.00 54.22 82 GLY A CA 1
ATOM 622 C C . GLY A 1 82 ? 14.842 -48.926 29.304 1.00 54.22 82 GLY A C 1
ATOM 623 O O . GLY A 1 82 ? 15.384 -49.795 29.978 1.00 54.22 82 GLY A O 1
ATOM 624 N N . SER A 1 83 ? 15.449 -47.778 29.005 1.00 54.97 83 SER A N 1
ATOM 625 C CA . SER A 1 83 ? 16.817 -47.428 29.413 1.00 54.97 83 SER A CA 1
ATOM 626 C C . SER A 1 83 ? 16.876 -46.347 30.502 1.00 54.97 83 SER A C 1
ATOM 628 O O . SER A 1 83 ? 15.927 -45.592 30.719 1.00 54.97 83 SER A O 1
ATOM 630 N N . ASN A 1 84 ? 18.020 -46.339 31.196 1.00 68.75 84 ASN A N 1
ATOM 631 C CA . ASN A 1 84 ? 18.467 -45.487 32.302 1.00 68.75 84 ASN A CA 1
ATOM 632 C C . ASN A 1 84 ? 17.806 -44.089 32.373 1.00 68.75 84 ASN A C 1
ATOM 634 O O . ASN A 1 84 ? 18.253 -43.120 31.747 1.00 68.75 84 ASN A O 1
ATOM 638 N N . VAL A 1 85 ? 16.757 -43.979 33.196 1.00 74.75 85 VAL A N 1
ATOM 639 C CA . VAL A 1 85 ? 15.981 -42.745 33.410 1.00 74.75 85 VAL A CA 1
ATOM 640 C C . VAL A 1 85 ? 16.862 -41.624 33.967 1.00 74.75 85 VAL A C 1
ATOM 642 O O . VAL A 1 85 ? 16.702 -40.471 33.563 1.00 74.75 85 VAL A O 1
ATOM 645 N N . ALA A 1 86 ? 17.844 -41.952 34.813 1.00 73.56 86 ALA A N 1
ATOM 646 C CA . ALA A 1 86 ? 18.791 -40.981 35.356 1.00 73.56 86 ALA A CA 1
ATOM 647 C C . ALA A 1 86 ? 19.681 -40.369 34.257 1.00 73.56 86 ALA A C 1
ATOM 649 O O . ALA A 1 86 ? 19.839 -39.149 34.189 1.00 73.56 86 ALA A O 1
ATOM 650 N N . GLY A 1 87 ? 20.204 -41.185 33.335 1.00 70.00 87 GLY A N 1
ATOM 651 C CA . GLY A 1 87 ? 21.003 -40.718 32.193 1.00 70.00 87 GLY A CA 1
ATOM 652 C C . GLY A 1 87 ? 20.212 -39.821 31.231 1.00 70.00 87 GLY A C 1
ATOM 653 O O . GLY A 1 87 ? 20.716 -38.795 30.747 1.00 70.00 87 GLY A O 1
ATOM 654 N N . TRP A 1 88 ? 18.941 -40.156 30.997 1.00 79.94 88 TRP A N 1
ATOM 655 C CA . TRP A 1 88 ? 18.037 -39.328 30.199 1.00 79.94 88 TRP A CA 1
ATOM 656 C C . TRP A 1 88 ? 17.733 -37.991 30.890 1.00 79.94 88 TRP A C 1
ATOM 658 O O . TRP A 1 88 ? 17.882 -36.933 30.272 1.00 79.94 88 TRP A O 1
ATOM 668 N N . LEU A 1 89 ? 17.388 -38.019 32.182 1.00 81.56 89 LEU A N 1
ATOM 669 C CA . LEU A 1 89 ? 17.093 -36.823 32.976 1.00 81.56 89 LEU A CA 1
ATOM 670 C C . LEU A 1 89 ? 18.295 -35.882 33.070 1.00 81.56 89 LEU A C 1
ATOM 672 O O . LEU A 1 89 ? 18.135 -34.683 32.848 1.00 81.56 89 LEU A O 1
ATOM 676 N N . TYR A 1 90 ? 19.499 -36.415 33.289 1.00 78.31 90 TYR A N 1
ATOM 677 C CA . TYR A 1 90 ? 20.740 -35.636 33.266 1.00 78.31 90 TYR A CA 1
ATOM 678 C C . TYR A 1 90 ? 20.919 -34.898 31.927 1.00 78.31 90 TYR A C 1
ATOM 680 O O . TYR A 1 90 ? 21.174 -33.694 31.887 1.00 78.31 90 TYR A O 1
ATOM 688 N N . SER A 1 91 ? 20.703 -35.594 30.807 1.00 71.75 91 SER A N 1
ATOM 689 C CA . SER A 1 91 ? 20.837 -35.018 29.460 1.00 71.75 91 SER A CA 1
ATOM 690 C C . SER A 1 91 ? 19.840 -33.886 29.194 1.00 71.75 91 SER A C 1
ATOM 692 O O . SER A 1 91 ? 20.169 -32.894 28.536 1.00 71.75 91 SER A O 1
ATOM 694 N N . VAL A 1 92 ? 18.603 -34.043 29.671 1.00 77.00 92 VAL A N 1
ATOM 695 C CA . VAL A 1 92 ? 17.548 -33.032 29.536 1.00 77.00 92 VAL A CA 1
ATOM 696 C C . VAL A 1 92 ? 17.821 -31.845 30.460 1.00 77.00 92 VAL A C 1
ATOM 698 O O . VAL A 1 92 ? 17.658 -30.709 30.015 1.00 77.00 92 VAL A O 1
ATOM 701 N N . ALA A 1 93 ? 18.316 -32.077 31.678 1.00 76.50 93 ALA A N 1
ATOM 702 C CA . ALA A 1 93 ? 18.696 -31.033 32.630 1.00 76.50 93 ALA A CA 1
ATOM 703 C C . ALA A 1 93 ? 19.803 -30.125 32.089 1.00 76.50 93 ALA A C 1
ATOM 705 O O . ALA A 1 93 ? 19.607 -28.912 32.008 1.00 76.50 93 ALA A O 1
ATOM 706 N N . VAL A 1 94 ? 20.904 -30.700 31.592 1.00 71.50 94 VAL A N 1
ATOM 707 C CA . VAL A 1 94 ? 22.006 -29.927 30.993 1.00 71.50 94 VAL A CA 1
ATOM 708 C C . VAL A 1 94 ? 21.520 -29.089 29.805 1.00 71.50 94 VAL A C 1
ATOM 710 O O . VAL A 1 94 ? 21.857 -27.910 29.690 1.00 71.50 94 VAL A O 1
ATOM 713 N N . ARG A 1 95 ? 20.705 -29.668 28.912 1.00 72.19 95 ARG A N 1
ATOM 714 C CA . ARG A 1 95 ? 20.197 -28.952 27.729 1.00 72.19 95 ARG A CA 1
ATOM 715 C C . ARG A 1 95 ? 19.244 -27.816 28.112 1.00 72.19 95 ARG A C 1
ATOM 717 O O . ARG A 1 95 ? 19.337 -26.736 27.533 1.00 72.19 95 ARG A O 1
ATOM 724 N N . THR A 1 96 ? 18.357 -28.059 29.074 1.00 71.62 96 THR A N 1
ATOM 725 C CA . THR A 1 96 ? 17.369 -27.077 29.546 1.00 71.62 96 THR A CA 1
ATOM 726 C C . THR A 1 96 ? 18.068 -25.910 30.238 1.00 71.62 96 THR A C 1
ATOM 728 O O . THR A 1 96 ? 17.855 -24.761 29.857 1.00 71.62 96 THR A O 1
ATOM 731 N N . ALA A 1 97 ? 18.990 -26.198 31.160 1.00 74.50 97 ALA A N 1
ATOM 732 C CA . ALA A 1 97 ? 19.740 -25.177 31.881 1.00 74.50 97 ALA A CA 1
ATOM 733 C C . ALA A 1 97 ? 20.629 -24.324 30.951 1.00 74.50 97 ALA A C 1
ATOM 735 O O . ALA A 1 97 ? 20.692 -23.104 31.090 1.00 74.50 97 ALA A O 1
ATOM 736 N N . ARG A 1 98 ? 21.245 -24.920 29.918 1.00 71.81 98 ARG A N 1
ATOM 737 C CA . ARG A 1 98 ? 21.985 -24.153 28.895 1.00 71.81 98 ARG A CA 1
ATOM 738 C C . ARG A 1 98 ? 21.101 -23.223 28.079 1.00 71.81 98 ARG A C 1
ATOM 740 O O . ARG A 1 98 ? 21.515 -22.103 27.795 1.00 71.81 98 ARG A O 1
ATOM 747 N N . GLY A 1 99 ? 19.908 -23.677 27.695 1.00 67.12 99 GLY A N 1
ATOM 748 C CA . GLY A 1 99 ? 18.947 -22.839 26.978 1.00 67.12 99 GLY A CA 1
ATOM 749 C C . GLY A 1 99 ? 18.624 -21.568 27.763 1.00 67.12 99 GLY A C 1
ATOM 750 O O . GLY A 1 99 ? 18.690 -20.473 27.207 1.00 67.12 99 GLY A O 1
ATOM 751 N N . VAL A 1 100 ? 18.389 -21.713 29.071 1.00 70.19 100 VAL A N 1
ATOM 752 C CA . VAL A 1 100 ? 18.139 -20.592 29.990 1.00 70.19 100 VAL A CA 1
ATOM 753 C C . VAL A 1 100 ? 19.350 -19.651 30.071 1.00 70.19 100 VAL A C 1
ATOM 755 O O . VAL A 1 100 ? 19.195 -18.440 29.902 1.00 70.19 100 VAL A O 1
ATOM 758 N N . ARG A 1 101 ? 20.571 -20.184 30.230 1.00 68.56 101 ARG A N 1
ATOM 759 C CA . ARG A 1 101 ? 21.801 -19.371 30.275 1.00 68.56 101 ARG A CA 1
ATOM 760 C C . ARG A 1 101 ? 22.038 -18.577 28.984 1.00 68.56 101 ARG A C 1
ATOM 762 O O . ARG A 1 101 ? 22.255 -17.372 29.048 1.00 68.56 101 ARG A O 1
ATOM 769 N N . ILE A 1 102 ? 21.927 -19.213 27.815 1.00 64.56 102 ILE A N 1
ATOM 770 C CA . ILE A 1 102 ? 22.122 -18.556 26.507 1.00 64.56 102 ILE A CA 1
ATOM 771 C C . ILE A 1 102 ? 21.106 -17.425 26.299 1.00 64.56 102 ILE A C 1
ATOM 773 O O . ILE A 1 102 ? 21.455 -16.358 25.791 1.00 64.56 102 ILE A O 1
ATOM 777 N N . MET A 1 103 ? 19.848 -17.634 26.700 1.00 61.91 103 MET A N 1
ATOM 778 C CA . MET A 1 103 ? 18.819 -16.593 26.637 1.00 61.91 103 MET A CA 1
ATOM 779 C C . MET A 1 103 ? 19.152 -15.405 27.547 1.00 61.91 103 MET A C 1
ATOM 781 O O . MET A 1 103 ? 18.967 -14.255 27.144 1.00 61.91 103 MET A O 1
ATOM 785 N N . ARG A 1 104 ? 19.687 -15.663 28.744 1.00 65.56 104 ARG A N 1
ATOM 786 C CA . ARG A 1 104 ? 20.120 -14.620 29.681 1.00 65.56 104 ARG A CA 1
ATOM 787 C C . ARG A 1 104 ? 21.326 -13.836 29.166 1.00 65.56 104 ARG A C 1
ATOM 789 O O . ARG A 1 104 ? 21.304 -12.608 29.209 1.00 65.56 104 ARG A O 1
ATOM 796 N N . ASP A 1 105 ? 22.341 -14.515 28.642 1.00 58.75 105 ASP A N 1
ATOM 797 C CA . ASP A 1 105 ? 23.550 -13.870 28.116 1.00 58.75 105 ASP A CA 1
ATOM 798 C C . ASP A 1 105 ? 23.228 -13.017 26.875 1.00 58.75 105 ASP A C 1
ATOM 800 O O . ASP A 1 105 ? 23.720 -11.894 26.742 1.00 58.75 105 ASP A O 1
ATOM 804 N N . ARG A 1 106 ? 22.288 -13.465 26.028 1.00 53.75 106 ARG A N 1
ATOM 805 C CA . ARG A 1 106 ? 21.725 -12.645 24.941 1.00 53.75 106 ARG A CA 1
ATOM 806 C C . ARG A 1 106 ? 21.024 -11.384 25.450 1.00 53.75 106 ARG A C 1
ATOM 808 O O . ARG A 1 106 ? 21.247 -10.317 24.886 1.00 53.75 106 ARG A O 1
ATOM 815 N N . ARG A 1 107 ? 20.221 -11.468 26.520 1.00 53.47 107 ARG A N 1
ATOM 816 C CA . ARG A 1 107 ? 19.583 -10.281 27.129 1.00 53.47 107 ARG A CA 1
ATOM 817 C C . ARG A 1 107 ? 20.617 -9.311 27.698 1.00 53.47 107 ARG A C 1
ATOM 819 O O . ARG A 1 107 ? 20.499 -8.113 27.468 1.00 53.47 107 ARG A O 1
ATOM 826 N N . LYS A 1 108 ? 21.662 -9.808 28.369 1.00 47.34 108 LYS A N 1
ATOM 827 C CA . LYS A 1 108 ? 22.750 -8.965 28.894 1.00 47.34 108 LYS A CA 1
ATOM 828 C C . LYS A 1 108 ? 23.502 -8.223 27.786 1.00 47.34 108 LYS A C 1
ATOM 830 O O . LYS A 1 108 ? 23.780 -7.042 27.950 1.00 47.34 108 LYS A O 1
ATOM 835 N N . HIS A 1 109 ? 23.775 -8.866 26.648 1.00 41.19 109 HIS A N 1
ATOM 836 C CA . HIS A 1 109 ? 24.410 -8.206 25.499 1.00 41.19 109 HIS A CA 1
ATOM 837 C C . HIS A 1 109 ? 23.529 -7.127 24.850 1.00 41.19 109 HIS A C 1
ATOM 839 O O . HIS A 1 109 ? 24.046 -6.103 24.407 1.00 41.19 109 HIS A O 1
ATOM 845 N N . VAL A 1 110 ? 22.207 -7.320 24.836 1.00 42.47 110 VAL A N 1
ATOM 846 C CA . VAL A 1 110 ? 21.252 -6.311 24.347 1.00 42.47 110 VAL A CA 1
ATOM 847 C C . VAL A 1 110 ? 21.188 -5.110 25.299 1.00 42.47 110 VAL A C 1
ATOM 849 O O . VAL A 1 110 ? 21.249 -3.973 24.840 1.00 42.47 110 VAL A O 1
ATOM 852 N N . VAL A 1 111 ? 21.180 -5.336 26.616 1.00 40.41 111 VAL A N 1
ATOM 853 C CA . VAL A 1 111 ? 21.142 -4.260 27.626 1.00 40.41 111 VAL A CA 1
ATOM 854 C C . VAL A 1 111 ? 22.479 -3.504 27.721 1.00 40.41 111 VAL A C 1
ATOM 856 O O . VAL A 1 111 ? 22.489 -2.278 27.788 1.00 40.41 111 VAL A O 1
ATOM 859 N N . ALA A 1 112 ? 23.623 -4.192 27.624 1.00 36.78 112 ALA A N 1
ATOM 860 C CA . ALA A 1 112 ? 24.948 -3.558 27.640 1.00 36.78 112 ALA A CA 1
ATOM 861 C C . ALA A 1 112 ? 25.188 -2.631 26.430 1.00 36.78 112 ALA A C 1
ATOM 863 O O . ALA A 1 112 ? 25.898 -1.634 26.546 1.00 36.78 112 ALA A O 1
ATOM 864 N N . SER A 1 113 ? 24.543 -2.898 25.286 1.00 37.97 113 SER A N 1
ATOM 865 C CA . SER A 1 113 ? 24.591 -2.021 24.106 1.00 37.97 113 SER A CA 1
ATOM 866 C C . SER A 1 113 ? 23.807 -0.704 24.262 1.00 37.97 113 SER A C 1
ATOM 868 O O . SER A 1 113 ? 23.996 0.214 23.466 1.00 37.97 113 SER A O 1
ATOM 870 N N . GLN A 1 114 ? 22.985 -0.574 25.313 1.00 38.00 114 GLN A N 1
ATOM 871 C CA . GLN A 1 114 ? 22.199 0.626 25.636 1.00 38.00 114 GLN A CA 1
ATOM 872 C C . GLN A 1 114 ? 22.747 1.429 26.832 1.00 38.00 114 GLN A C 1
ATOM 874 O O . GLN A 1 114 ? 22.210 2.483 27.157 1.00 38.00 114 GLN A O 1
ATOM 879 N N . SER A 1 115 ? 23.826 0.990 27.490 1.00 32.56 115 SER A N 1
ATOM 880 C CA . SER A 1 115 ? 24.403 1.677 28.660 1.00 32.56 115 SER A CA 1
ATOM 881 C C . SER A 1 115 ? 25.931 1.747 28.598 1.00 32.56 115 SER A C 1
ATOM 883 O O . SER A 1 115 ? 26.633 1.278 29.485 1.00 32.56 115 SER A O 1
ATOM 885 N N . ALA A 1 116 ? 26.468 2.370 27.547 1.00 34.38 116 ALA A N 1
ATOM 886 C CA . ALA A 1 116 ? 27.855 2.833 27.529 1.00 34.38 116 ALA A CA 1
ATOM 887 C C . ALA A 1 116 ? 27.928 4.270 28.067 1.00 34.38 116 ALA A C 1
ATOM 889 O O . ALA A 1 116 ? 28.040 5.220 27.296 1.00 34.38 116 ALA A O 1
ATOM 890 N N . ARG A 1 117 ? 27.817 4.423 29.390 1.00 33.19 117 ARG A N 1
ATOM 891 C CA . ARG A 1 117 ? 28.324 5.552 30.192 1.00 33.19 117 ARG A CA 1
ATOM 892 C C . ARG A 1 117 ? 28.239 5.137 31.665 1.00 33.19 117 ARG A C 1
ATOM 894 O O . ARG A 1 117 ? 27.176 4.735 32.115 1.00 33.19 117 ARG A O 1
ATOM 901 N N . ILE A 1 118 ? 29.356 5.315 32.375 1.00 29.31 118 ILE A N 1
ATOM 902 C CA . ILE A 1 118 ? 29.651 4.996 33.788 1.00 29.31 118 ILE A CA 1
ATOM 903 C C . ILE A 1 118 ? 30.354 3.635 33.978 1.00 29.31 118 ILE A C 1
ATOM 905 O O . ILE A 1 118 ? 29.727 2.588 34.103 1.00 29.31 118 ILE A O 1
ATOM 909 N N . SER A 1 119 ? 31.691 3.689 34.042 1.00 29.75 119 SER A N 1
ATOM 910 C CA . SER A 1 119 ? 32.537 2.641 34.630 1.00 29.75 119 SER A CA 1
ATOM 911 C C . SER A 1 119 ? 32.598 2.806 36.150 1.00 29.75 119 SER A C 1
ATOM 913 O O . SER A 1 119 ? 32.822 3.914 36.634 1.00 29.75 119 SER A O 1
ATOM 915 N N . ALA A 1 120 ? 32.504 1.697 36.884 1.00 26.64 120 ALA A N 1
ATOM 916 C CA . ALA A 1 120 ? 32.947 1.571 38.274 1.00 26.64 120 ALA A CA 1
ATOM 917 C C . ALA A 1 120 ? 33.753 0.258 38.429 1.00 26.64 120 ALA A C 1
ATOM 919 O O . ALA A 1 120 ? 33.502 -0.685 37.673 1.00 26.64 120 ALA A O 1
ATOM 920 N N . PRO A 1 121 ? 34.748 0.191 39.336 1.00 29.08 121 PRO A N 1
ATOM 921 C CA . PRO A 1 121 ? 35.742 -0.881 39.355 1.00 29.08 121 PRO A CA 1
ATOM 922 C C . PRO A 1 121 ? 35.182 -2.194 39.921 1.00 29.08 121 PRO A C 1
ATOM 924 O O . PRO A 1 121 ? 34.476 -2.207 40.927 1.00 29.08 121 PRO A O 1
ATOM 927 N N . THR A 1 122 ? 35.524 -3.307 39.269 1.00 30.17 122 THR A N 1
ATOM 928 C CA . THR A 1 122 ? 35.135 -4.673 39.647 1.00 30.17 122 THR A CA 1
ATOM 929 C C . THR A 1 122 ? 36.085 -5.237 40.706 1.00 30.17 122 THR A C 1
ATOM 931 O O . THR A 1 122 ? 37.292 -5.302 40.481 1.00 30.17 122 THR A O 1
ATOM 934 N N . ILE A 1 123 ? 35.537 -5.681 41.840 1.00 28.27 123 ILE A N 1
ATOM 935 C CA . ILE A 1 123 ? 36.218 -6.572 42.793 1.00 28.27 123 ILE A CA 1
ATOM 936 C C . ILE A 1 123 ? 36.088 -8.010 42.247 1.00 28.27 123 ILE A C 1
ATOM 938 O O . ILE A 1 123 ? 34.984 -8.373 41.835 1.00 28.27 123 ILE A O 1
ATOM 942 N N . PRO A 1 124 ? 37.153 -8.834 42.204 1.00 33.22 124 PRO A N 1
ATOM 943 C CA . PRO A 1 124 ? 37.050 -10.227 41.766 1.00 33.22 124 PRO A CA 1
ATOM 944 C C . PRO A 1 124 ? 36.219 -11.051 42.762 1.00 33.22 124 PRO A C 1
ATOM 946 O O . PRO A 1 124 ? 36.537 -11.083 43.947 1.00 33.22 124 PRO A O 1
ATOM 949 N N . ASP A 1 125 ? 35.160 -11.705 42.284 1.00 36.47 125 ASP A N 1
ATOM 950 C CA . ASP A 1 125 ? 34.306 -12.595 43.077 1.00 36.47 125 ASP A CA 1
ATOM 951 C C . ASP A 1 125 ? 34.712 -14.057 42.815 1.00 36.47 125 ASP A C 1
ATOM 953 O O . ASP A 1 125 ? 34.513 -14.582 41.715 1.00 36.47 125 ASP A O 1
ATOM 957 N N . ASP A 1 126 ? 35.298 -14.715 43.820 1.00 36.56 126 ASP A N 1
ATOM 958 C CA . ASP A 1 126 ? 35.747 -16.117 43.766 1.00 36.56 126 ASP A CA 1
ATOM 959 C C . ASP A 1 126 ? 34.605 -17.103 43.421 1.00 36.56 126 ASP A C 1
ATOM 961 O O . ASP A 1 126 ? 34.858 -18.220 42.959 1.00 36.56 126 ASP A O 1
ATOM 965 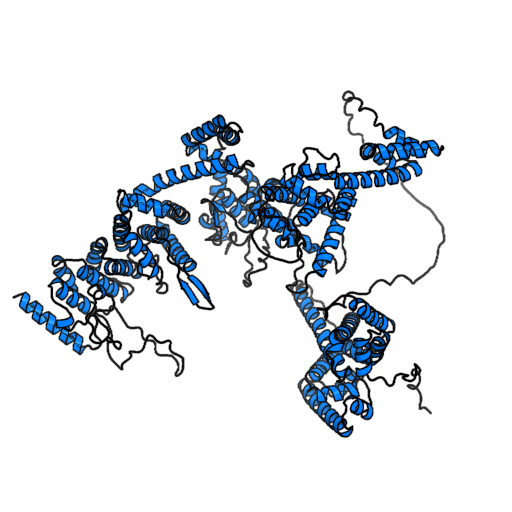N N . THR A 1 127 ? 33.331 -16.704 43.563 1.00 44.47 127 THR A N 1
ATOM 966 C CA . THR A 1 127 ? 32.172 -17.541 43.195 1.00 44.47 127 THR A CA 1
ATOM 967 C C . THR A 1 127 ? 31.964 -17.689 41.680 1.00 44.47 127 THR A C 1
ATOM 969 O O . THR A 1 127 ? 31.424 -18.711 41.232 1.00 44.47 127 THR A O 1
ATOM 972 N N . LEU A 1 128 ? 32.442 -16.734 40.869 1.00 46.12 128 LEU A N 1
ATOM 973 C CA . LEU A 1 128 ? 32.347 -16.776 39.401 1.00 46.12 128 LEU A CA 1
ATOM 974 C C . LEU A 1 128 ? 33.312 -17.803 38.791 1.00 46.12 128 LEU A C 1
ATOM 976 O O . LEU A 1 128 ? 32.951 -18.523 37.860 1.00 46.12 128 LEU A O 1
ATOM 980 N N . VAL A 1 129 ? 34.509 -17.944 39.368 1.00 44.44 129 VAL A N 1
ATOM 981 C CA . VAL A 1 129 ? 35.526 -18.906 38.905 1.00 44.44 129 VAL A CA 1
ATOM 982 C C . VAL A 1 129 ? 35.059 -20.352 39.128 1.00 44.44 129 VAL A C 1
ATOM 984 O O . VAL A 1 129 ? 35.267 -21.221 38.278 1.00 44.44 129 VAL A O 1
ATOM 987 N N . VAL A 1 130 ? 34.352 -20.610 40.234 1.00 48.19 130 VAL A N 1
ATOM 988 C CA . VAL A 1 130 ? 33.792 -21.932 40.571 1.00 48.19 130 VAL A CA 1
ATOM 989 C C . VAL A 1 130 ? 32.614 -22.314 39.657 1.00 48.19 130 VAL A C 1
ATOM 991 O O . VAL A 1 130 ? 32.503 -23.475 39.254 1.00 48.19 130 VAL A O 1
ATOM 994 N N . THR A 1 131 ? 31.760 -21.359 39.266 1.00 54.56 131 THR A N 1
ATOM 995 C CA . THR A 1 131 ? 30.613 -21.615 38.365 1.00 54.56 131 THR A CA 1
ATOM 996 C C . THR A 1 131 ? 31.028 -21.803 36.903 1.00 54.56 131 THR A C 1
ATOM 998 O O . THR A 1 131 ? 30.434 -22.620 36.193 1.00 54.56 131 THR A O 1
ATOM 1001 N N . GLU A 1 132 ? 32.080 -21.122 36.441 1.00 57.66 132 GLU A N 1
ATOM 1002 C CA . GLU A 1 132 ? 32.622 -21.325 35.091 1.00 57.66 132 GLU A CA 1
ATOM 1003 C C . GLU A 1 132 ? 33.290 -22.699 34.927 1.00 57.66 132 GLU A C 1
ATOM 1005 O O . GLU A 1 132 ? 33.055 -23.382 33.925 1.00 57.66 132 GLU A O 1
ATOM 1010 N N . GLN A 1 133 ? 34.042 -23.163 35.931 1.00 59.12 133 GLN A N 1
ATOM 1011 C CA . GLN A 1 133 ? 34.657 -24.496 35.921 1.00 59.12 133 GLN A CA 1
ATOM 1012 C C . GLN A 1 133 ? 33.613 -25.624 35.996 1.00 59.12 133 GLN A C 1
ATOM 1014 O O . GLN A 1 133 ? 33.723 -26.609 35.261 1.00 59.12 133 GLN A O 1
ATOM 1019 N N . ALA A 1 134 ? 32.554 -25.465 36.800 1.00 62.06 134 ALA A N 1
ATOM 1020 C CA . ALA A 1 134 ? 31.452 -26.428 36.885 1.00 62.06 134 ALA A CA 1
ATOM 1021 C C . ALA A 1 134 ? 30.691 -26.582 35.550 1.00 62.06 134 ALA A C 1
ATOM 1023 O O . ALA A 1 134 ? 30.377 -27.701 35.132 1.00 62.06 134 ALA A O 1
ATOM 1024 N N . ALA A 1 135 ? 30.466 -25.480 34.826 1.00 63.66 135 ALA A N 1
ATOM 1025 C CA . ALA A 1 135 ? 29.825 -25.510 33.511 1.00 63.66 135 ALA A CA 1
ATOM 1026 C C . ALA A 1 135 ? 30.672 -26.238 32.449 1.00 63.66 135 ALA A C 1
ATOM 1028 O O . ALA A 1 135 ? 30.125 -26.990 31.636 1.00 63.66 135 ALA A O 1
ATOM 1029 N N . ILE A 1 136 ? 32.001 -26.068 32.478 1.00 68.81 136 ILE A N 1
ATOM 1030 C CA . ILE A 1 136 ? 32.940 -26.778 31.591 1.00 68.81 136 ILE A CA 1
ATOM 1031 C C . ILE A 1 136 ? 32.889 -28.294 31.841 1.00 68.81 136 ILE A C 1
ATOM 1033 O O . ILE A 1 136 ? 32.942 -29.086 30.896 1.00 68.81 136 ILE A O 1
ATOM 1037 N N . ILE A 1 137 ? 32.728 -28.713 33.096 1.00 70.69 137 ILE A N 1
ATOM 1038 C CA . ILE A 1 137 ? 32.628 -30.131 33.459 1.00 70.69 137 ILE A CA 1
ATOM 1039 C C . ILE A 1 137 ? 31.349 -30.758 32.892 1.00 70.69 137 ILE A C 1
ATOM 1041 O O . ILE A 1 137 ? 31.421 -31.792 32.223 1.00 70.69 137 ILE A O 1
ATOM 1045 N N . ASP A 1 138 ? 30.190 -30.116 33.068 1.00 67.75 138 ASP A N 1
ATOM 1046 C CA . ASP A 1 138 ? 28.925 -30.595 32.490 1.00 67.75 138 ASP A CA 1
ATOM 1047 C C . ASP A 1 138 ? 28.918 -30.500 30.934 1.00 67.75 138 ASP A C 1
ATOM 1049 O O . ASP A 1 138 ? 28.189 -31.225 30.247 1.00 67.75 138 ASP A O 1
ATOM 1053 N N . GLU A 1 139 ? 29.754 -29.646 30.324 1.00 71.00 139 GLU A N 1
ATOM 1054 C CA . GLU A 1 139 ? 30.028 -29.621 28.872 1.00 71.00 139 GLU A CA 1
ATOM 1055 C C . GLU A 1 139 ? 30.782 -30.836 28.368 1.00 71.00 139 GLU A C 1
ATOM 1057 O O . GLU A 1 139 ? 30.337 -31.462 27.401 1.00 71.00 139 GLU A O 1
ATOM 1062 N N . GLU A 1 140 ? 31.890 -31.188 29.003 1.00 78.31 140 GLU A N 1
ATOM 1063 C CA . GLU A 1 140 ? 32.679 -32.333 28.564 1.00 78.31 140 GLU A CA 1
ATOM 1064 C C . GLU A 1 140 ? 31.985 -33.659 28.897 1.00 78.31 140 GLU A C 1
ATOM 1066 O O . GLU A 1 140 ? 32.023 -34.582 28.076 1.00 78.31 140 GLU A O 1
ATOM 1071 N N . LEU A 1 141 ? 31.240 -33.723 30.008 1.00 74.31 141 LEU A N 1
ATOM 1072 C CA . LEU A 1 141 ? 30.376 -34.857 30.343 1.00 74.31 141 LEU A CA 1
ATOM 1073 C C . LEU A 1 141 ? 29.289 -35.087 29.293 1.00 74.31 141 LEU A C 1
ATOM 1075 O O . LEU A 1 141 ? 29.108 -36.220 28.851 1.00 74.31 141 LEU A O 1
ATOM 1079 N N . ALA A 1 142 ? 28.600 -34.036 28.832 1.00 70.06 142 ALA A N 1
ATOM 1080 C CA . ALA A 1 142 ? 27.557 -34.157 27.809 1.00 70.06 142 ALA A CA 1
ATOM 1081 C C . ALA A 1 142 ? 28.087 -34.649 26.449 1.00 70.06 142 ALA A C 1
ATOM 1083 O O . ALA A 1 142 ? 27.333 -35.235 25.673 1.00 70.06 142 ALA A O 1
ATOM 1084 N N . LYS A 1 143 ? 29.375 -34.429 26.159 1.00 77.94 143 LYS A N 1
ATOM 1085 C CA . LYS A 1 143 ? 30.033 -34.860 24.918 1.00 77.94 143 LYS A CA 1
ATOM 1086 C C . LYS A 1 143 ? 30.598 -36.288 24.997 1.00 77.94 143 LYS A C 1
ATOM 1088 O O . LYS A 1 143 ? 31.235 -36.726 24.034 1.00 77.94 143 LYS A O 1
ATOM 1093 N N . LEU A 1 144 ? 30.457 -37.001 26.121 1.00 80.75 144 LEU A N 1
ATOM 1094 C CA . LEU A 1 144 ? 30.900 -38.394 26.238 1.00 80.75 144 LEU A CA 1
ATOM 1095 C C . LEU A 1 144 ? 29.937 -39.357 25.514 1.00 80.75 144 LEU A C 1
ATOM 1097 O O . LEU A 1 144 ? 28.720 -39.149 25.558 1.00 80.75 144 LEU A O 1
ATOM 1101 N N . PRO A 1 145 ? 30.456 -40.445 24.902 1.00 80.19 145 PRO A N 1
ATOM 1102 C CA . PRO A 1 145 ? 29.624 -41.517 24.360 1.00 80.19 145 PRO A CA 1
ATOM 1103 C C . PRO A 1 145 ? 28.620 -42.027 25.397 1.00 80.19 145 PRO A C 1
ATOM 1105 O O . PRO A 1 145 ? 28.967 -42.187 26.567 1.00 80.19 145 PRO A O 1
ATOM 1108 N N . GLU A 1 146 ? 27.391 -42.294 24.959 1.00 75.19 146 GLU A N 1
ATOM 1109 C CA . GLU A 1 146 ? 26.239 -42.586 25.822 1.00 75.19 146 GLU A CA 1
ATOM 1110 C C . GLU A 1 146 ? 26.521 -43.671 26.867 1.00 75.19 146 GLU A C 1
ATOM 1112 O O . GLU A 1 146 ? 26.384 -43.409 28.057 1.00 75.19 146 GLU A O 1
ATOM 1117 N N . LEU A 1 147 ? 27.084 -44.809 26.454 1.00 78.94 147 LEU A N 1
ATOM 1118 C CA . LEU A 1 147 ? 27.407 -45.927 27.352 1.00 78.94 147 LEU A CA 1
ATOM 1119 C C . LEU A 1 147 ? 28.450 -45.594 28.437 1.00 78.94 147 LEU A C 1
ATOM 1121 O O . LEU A 1 147 ? 28.468 -46.222 29.494 1.00 78.94 147 LEU A O 1
ATOM 1125 N N . LEU A 1 148 ? 29.353 -44.644 28.173 1.00 81.12 148 LEU A N 1
ATOM 1126 C CA . LEU A 1 148 ? 30.383 -44.205 29.126 1.00 81.12 148 LEU A CA 1
ATOM 1127 C C . LEU A 1 148 ? 29.832 -43.137 30.073 1.00 81.12 148 LEU A C 1
ATOM 1129 O O . LEU A 1 148 ? 30.103 -43.151 31.272 1.00 81.12 148 LEU A O 1
ATOM 1133 N N . ARG A 1 149 ? 29.027 -42.230 29.518 1.00 84.12 149 ARG A N 1
ATOM 1134 C CA . ARG A 1 149 ? 28.328 -41.175 30.246 1.00 84.12 149 ARG A CA 1
ATOM 1135 C C . ARG A 1 149 ? 27.346 -41.759 31.255 1.00 84.12 149 ARG A C 1
ATOM 1137 O O . ARG A 1 149 ? 27.357 -41.343 32.403 1.00 84.12 149 ARG A O 1
ATOM 1144 N N . GLU A 1 150 ? 26.566 -42.763 30.865 1.00 76.12 150 GLU A N 1
ATOM 1145 C CA . GLU A 1 150 ? 25.618 -43.455 31.747 1.00 76.12 150 GLU A CA 1
ATOM 1146 C C . GLU A 1 150 ? 26.299 -44.123 32.943 1.00 76.12 150 GLU A C 1
ATOM 1148 O O . GLU A 1 150 ? 25.825 -43.984 34.069 1.00 76.12 150 GLU A O 1
ATOM 1153 N N . ALA A 1 151 ? 27.431 -44.801 32.721 1.00 77.88 151 ALA A N 1
ATOM 1154 C CA . ALA A 1 151 ? 28.186 -45.449 33.793 1.00 77.88 151 ALA A CA 1
ATOM 1155 C C . ALA A 1 151 ? 28.701 -44.432 34.827 1.00 77.88 151 ALA A C 1
ATOM 1157 O O . ALA A 1 151 ? 28.658 -44.696 36.028 1.00 77.88 151 ALA A O 1
ATOM 1158 N N . LEU A 1 152 ? 29.156 -43.263 34.362 1.00 78.62 152 LEU A N 1
ATOM 1159 C CA . LEU A 1 152 ? 29.671 -42.191 35.213 1.00 78.62 152 LEU A CA 1
ATOM 1160 C C . LEU A 1 152 ? 28.541 -41.439 35.930 1.00 78.62 152 LEU A C 1
ATOM 1162 O O . LEU A 1 152 ? 28.648 -41.193 37.127 1.00 78.62 152 LEU A O 1
ATOM 1166 N N . VAL A 1 153 ? 27.434 -41.148 35.240 1.00 77.00 153 VAL A N 1
ATOM 1167 C CA . VAL A 1 153 ? 26.250 -40.505 35.831 1.00 77.00 153 VAL A CA 1
ATOM 1168 C C . VAL A 1 153 ? 25.649 -41.380 36.935 1.00 77.00 153 VAL A C 1
ATOM 1170 O O . VAL A 1 153 ? 25.411 -40.881 38.028 1.00 77.00 153 VAL A O 1
ATOM 1173 N N . LEU A 1 154 ? 25.459 -42.684 36.707 1.00 71.25 154 LEU A N 1
ATOM 1174 C CA . LEU A 1 154 ? 24.873 -43.572 37.719 1.00 71.25 154 LEU A CA 1
ATOM 1175 C C . LEU A 1 154 ? 25.775 -43.767 38.947 1.00 71.25 154 LEU A C 1
ATOM 1177 O O . LEU A 1 154 ? 25.291 -43.739 40.075 1.00 71.25 154 LEU A O 1
ATOM 1181 N N . CYS A 1 155 ? 27.082 -43.957 38.752 1.00 73.88 155 CYS A N 1
ATOM 1182 C CA . CYS A 1 155 ? 27.985 -44.212 39.878 1.00 73.88 155 CYS A CA 1
ATOM 1183 C C . CYS A 1 155 ? 28.359 -42.933 40.638 1.00 73.88 155 CYS A C 1
ATOM 1185 O O . CYS A 1 155 ? 28.352 -42.922 41.863 1.00 73.88 155 CYS A O 1
ATOM 1187 N N . GLU A 1 156 ? 28.718 -41.863 39.924 1.00 72.38 156 GLU A N 1
ATOM 1188 C CA . GLU A 1 156 ? 29.372 -40.692 40.527 1.00 72.38 156 GLU A CA 1
ATOM 1189 C C . GLU A 1 156 ? 28.399 -39.536 40.796 1.00 72.38 156 GLU A C 1
ATOM 1191 O O . GLU A 1 156 ? 28.619 -38.777 41.732 1.00 72.38 156 GLU A O 1
ATOM 1196 N N . LEU A 1 157 ? 27.325 -39.398 40.004 1.00 65.25 157 LEU A N 1
ATOM 1197 C CA . LEU A 1 157 ? 26.345 -38.308 40.158 1.00 65.25 157 LEU A CA 1
ATOM 1198 C C . LEU A 1 157 ? 25.044 -38.750 40.832 1.00 65.25 157 LEU A C 1
ATOM 1200 O O . LEU A 1 157 ? 24.430 -37.973 41.557 1.00 65.25 157 LEU A O 1
ATOM 1204 N N . HIS A 1 158 ? 24.615 -39.987 40.590 1.00 59.09 158 HIS A N 1
ATOM 1205 C CA . HIS A 1 158 ? 23.440 -40.586 41.228 1.00 59.09 158 HIS A CA 1
ATOM 1206 C C . HIS A 1 158 ? 23.805 -41.332 42.523 1.00 59.09 158 HIS A C 1
ATOM 1208 O O . HIS A 1 158 ? 22.965 -41.504 43.402 1.00 59.09 158 HIS A O 1
ATOM 1214 N N . GLY A 1 159 ? 25.078 -41.713 42.681 1.00 62.59 159 GLY A N 1
ATOM 1215 C CA . GLY A 1 159 ? 25.609 -42.332 43.899 1.00 62.59 159 GLY A CA 1
ATOM 1216 C C . GLY A 1 159 ? 25.287 -43.822 44.046 1.00 62.59 159 GLY A C 1
ATOM 1217 O O . GLY A 1 159 ? 25.372 -44.359 45.154 1.00 62.59 159 GLY A O 1
ATOM 1218 N N . LEU A 1 160 ? 24.905 -44.506 42.961 1.00 71.00 160 LEU A N 1
ATOM 1219 C CA . LEU A 1 160 ? 24.664 -45.948 42.988 1.00 71.00 160 LEU A CA 1
ATOM 1220 C C . LEU A 1 160 ? 25.972 -46.723 43.144 1.00 71.00 160 LEU A C 1
ATOM 1222 O O . LEU A 1 160 ? 26.999 -46.395 42.548 1.00 71.00 160 LEU A O 1
ATOM 1226 N N . SER A 1 161 ? 25.924 -47.828 43.894 1.00 71.25 161 SER A N 1
ATOM 1227 C CA . SER A 1 161 ? 27.041 -48.777 43.904 1.00 71.25 161 SER A CA 1
ATOM 1228 C C . SER A 1 161 ? 27.221 -49.409 42.520 1.00 71.25 161 SER A C 1
ATOM 1230 O O . SER A 1 161 ? 26.256 -49.576 41.771 1.00 71.25 161 SER A O 1
ATOM 1232 N N . ARG A 1 162 ? 28.447 -49.834 42.190 1.00 74.81 162 ARG A N 1
ATOM 1233 C CA . ARG A 1 162 ? 28.749 -50.489 40.902 1.00 74.81 162 ARG A CA 1
ATOM 1234 C C . ARG A 1 162 ? 27.828 -51.682 40.635 1.00 74.81 162 ARG A C 1
ATOM 1236 O O . ARG A 1 162 ? 27.324 -51.833 39.529 1.00 74.81 162 ARG A O 1
ATOM 1243 N N . ARG A 1 163 ? 27.517 -52.465 41.667 1.00 64.31 163 ARG A N 1
ATOM 1244 C CA . ARG A 1 163 ? 26.553 -53.566 41.591 1.00 64.31 163 ARG A CA 1
ATOM 1245 C C . ARG A 1 163 ? 25.133 -53.108 41.227 1.00 64.31 163 ARG A C 1
ATOM 1247 O O . ARG A 1 163 ? 24.486 -53.747 40.405 1.00 64.31 163 ARG A O 1
ATOM 1254 N N . GLN A 1 164 ? 24.645 -52.013 41.813 1.00 64.94 164 GLN A N 1
ATOM 1255 C CA . GLN A 1 164 ? 23.310 -51.463 41.524 1.00 64.94 164 GLN A CA 1
ATOM 1256 C C . GLN A 1 164 ? 23.237 -50.847 40.126 1.00 64.94 164 GLN A C 1
ATOM 1258 O O . GLN A 1 164 ? 22.317 -51.154 39.376 1.00 64.94 164 GLN A O 1
ATOM 1263 N N . ALA A 1 165 ? 24.240 -50.054 39.744 1.00 72.88 165 ALA A N 1
ATOM 1264 C CA . ALA A 1 165 ? 24.318 -49.453 38.417 1.00 72.88 165 ALA A CA 1
ATOM 1265 C C . ALA A 1 165 ? 24.459 -50.513 37.307 1.00 72.88 165 ALA A C 1
ATOM 1267 O O . ALA A 1 165 ? 23.888 -50.366 36.230 1.00 72.88 165 ALA A O 1
ATOM 1268 N N . ALA A 1 166 ? 25.176 -51.612 37.563 1.00 70.62 166 ALA A N 1
ATOM 1269 C CA . ALA A 1 166 ? 25.308 -52.719 36.617 1.00 70.62 166 ALA A CA 1
ATOM 1270 C C . ALA A 1 166 ? 23.967 -53.437 36.406 1.00 70.62 166 ALA A C 1
ATOM 1272 O O . ALA A 1 166 ? 23.592 -53.730 35.271 1.00 70.62 166 ALA A O 1
ATOM 1273 N N . LEU A 1 167 ? 23.219 -53.643 37.495 1.00 68.44 167 LEU A N 1
ATOM 1274 C CA . LEU A 1 167 ? 21.887 -54.239 37.466 1.00 68.44 167 LEU A CA 1
ATOM 1275 C C . LEU A 1 167 ? 20.872 -53.339 36.745 1.00 68.44 167 LEU A C 1
ATOM 1277 O O . LEU A 1 167 ? 20.061 -53.837 35.971 1.00 68.44 167 LEU A O 1
ATOM 1281 N N . GLU A 1 168 ? 20.956 -52.024 36.941 1.00 65.44 168 GLU A N 1
ATOM 1282 C CA . GLU A 1 168 ? 20.093 -51.048 36.270 1.00 65.44 168 GLU A CA 1
ATOM 1283 C C . GLU A 1 168 ? 20.374 -50.936 34.766 1.00 65.44 168 GLU A C 1
ATOM 1285 O O . GLU A 1 168 ? 19.448 -50.795 33.969 1.00 65.44 168 GLU A O 1
ATOM 1290 N N . LEU A 1 169 ? 21.639 -51.068 34.361 1.00 71.38 169 LEU A N 1
ATOM 1291 C CA . LEU A 1 169 ? 22.039 -51.080 32.952 1.00 71.38 169 LEU A CA 1
ATOM 1292 C C . LEU A 1 169 ? 21.908 -52.458 32.281 1.00 71.38 169 LEU A C 1
ATOM 1294 O O . LEU A 1 169 ? 22.147 -52.564 31.079 1.00 71.38 169 LEU A O 1
ATOM 1298 N N . GLY A 1 170 ? 21.566 -53.513 33.029 1.00 69.25 170 GLY A N 1
ATOM 1299 C CA . GLY A 1 170 ? 21.481 -54.880 32.506 1.00 69.25 170 GLY A CA 1
ATOM 1300 C C . GLY A 1 170 ? 22.824 -55.444 32.019 1.00 69.25 170 GLY A C 1
ATOM 1301 O O . GLY A 1 170 ? 22.851 -56.227 31.071 1.00 69.25 170 GLY A O 1
ATOM 1302 N N . ILE A 1 171 ? 23.944 -55.035 32.627 1.00 80.19 171 ILE A N 1
ATOM 1303 C CA . ILE A 1 171 ? 25.307 -55.451 32.249 1.00 80.19 171 ILE A CA 1
ATOM 1304 C C . ILE A 1 171 ? 26.050 -56.091 33.427 1.00 80.19 171 ILE A C 1
ATOM 1306 O O . ILE A 1 171 ? 25.704 -55.881 34.586 1.00 80.19 171 ILE A O 1
ATOM 1310 N N . ALA A 1 172 ? 27.117 -56.846 33.150 1.00 77.56 172 ALA A N 1
ATOM 1311 C CA . ALA A 1 172 ? 27.979 -57.381 34.203 1.00 77.56 172 ALA A CA 1
ATOM 1312 C C . ALA A 1 172 ? 28.740 -56.258 34.939 1.00 77.56 172 ALA A C 1
ATOM 1314 O O . ALA A 1 172 ? 29.196 -55.291 34.322 1.00 77.56 172 ALA A O 1
ATOM 1315 N N . GLU A 1 173 ? 28.950 -56.407 36.251 1.00 79.00 173 GLU A N 1
ATOM 1316 C CA . GLU A 1 173 ? 29.661 -55.418 37.084 1.00 79.00 173 GLU A CA 1
ATOM 1317 C C . GLU A 1 173 ? 31.105 -55.164 36.605 1.00 79.00 173 GLU A C 1
ATOM 1319 O O . GLU A 1 173 ? 31.603 -54.035 36.667 1.00 79.00 173 GLU A O 1
ATOM 1324 N N . GLY A 1 174 ? 31.752 -56.184 36.027 1.00 66.69 174 GLY A N 1
ATOM 1325 C CA . GLY A 1 174 ? 33.044 -56.044 35.348 1.00 66.69 174 GLY A CA 1
ATOM 1326 C C . GLY A 1 174 ? 32.972 -55.128 34.120 1.00 66.69 174 GLY A C 1
ATOM 1327 O O . GLY A 1 174 ? 33.801 -54.233 33.970 1.00 66.69 174 GLY A O 1
ATOM 1328 N N . THR A 1 175 ? 31.932 -55.266 33.290 1.00 75.62 175 THR A N 1
ATOM 1329 C CA . THR A 1 175 ? 31.692 -54.401 32.122 1.00 75.62 175 THR A CA 1
ATOM 1330 C C . THR A 1 175 ? 31.406 -52.959 32.537 1.00 75.62 175 THR A C 1
ATOM 1332 O O . THR A 1 175 ? 31.918 -52.030 31.909 1.00 75.62 175 THR A O 1
ATOM 1335 N N . LEU A 1 176 ? 30.637 -52.751 33.612 1.00 83.25 176 LEU A N 1
ATOM 1336 C CA . LEU A 1 176 ? 30.431 -51.418 34.182 1.00 83.25 176 LEU A CA 1
ATOM 1337 C C . LEU A 1 176 ? 31.755 -50.819 34.677 1.00 83.25 176 LEU A C 1
ATOM 1339 O O . LEU A 1 176 ? 32.039 -49.658 34.396 1.00 83.25 176 LEU A O 1
ATOM 1343 N N . SER A 1 177 ? 32.585 -51.608 35.363 1.00 70.44 177 SER A N 1
ATOM 1344 C CA . SER A 1 177 ? 33.882 -51.154 35.878 1.00 70.44 177 SER A CA 1
ATOM 1345 C C . SER A 1 177 ? 34.831 -50.730 34.750 1.00 70.44 177 SER A C 1
ATOM 1347 O O . SER A 1 177 ? 35.456 -49.672 34.844 1.00 70.44 177 SER A O 1
ATOM 1349 N N . SER A 1 178 ? 34.876 -51.481 33.643 1.00 73.31 178 SER A N 1
ATOM 1350 C CA . SER A 1 178 ? 35.638 -51.102 32.444 1.00 73.31 178 SER A CA 1
ATOM 1351 C C . SER A 1 178 ? 35.094 -49.831 31.781 1.00 73.31 178 SER A C 1
ATOM 1353 O O . SER A 1 178 ? 35.877 -48.960 31.398 1.00 73.31 178 SER A O 1
ATOM 1355 N N . ARG A 1 179 ? 33.764 -49.680 31.680 1.00 86.19 179 ARG A N 1
ATOM 1356 C CA . ARG A 1 179 ? 33.125 -48.464 31.140 1.00 86.19 179 ARG A CA 1
ATOM 1357 C C . ARG A 1 179 ? 33.389 -47.245 32.019 1.00 86.19 179 ARG A C 1
ATOM 1359 O O . ARG A 1 179 ? 33.709 -46.189 31.489 1.00 86.19 179 ARG A O 1
ATOM 1366 N N . LEU A 1 180 ? 33.328 -47.389 33.341 1.00 79.31 180 LEU A N 1
ATOM 1367 C CA . LEU A 1 180 ? 33.614 -46.312 34.288 1.00 79.31 180 LEU A CA 1
ATOM 1368 C C . LEU A 1 180 ? 35.085 -45.876 34.209 1.00 79.31 180 LEU A C 1
ATOM 1370 O O . LEU A 1 180 ? 35.369 -44.682 34.164 1.00 79.31 180 LEU A O 1
ATOM 1374 N N . ALA A 1 181 ? 36.021 -46.826 34.120 1.00 72.56 181 ALA A N 1
ATOM 1375 C CA . ALA A 1 181 ? 37.442 -46.524 33.945 1.00 72.56 181 ALA A CA 1
ATOM 1376 C C . ALA A 1 181 ? 37.719 -45.802 32.612 1.00 72.56 181 ALA A C 1
ATOM 1378 O O . ALA A 1 181 ? 38.439 -44.802 32.585 1.00 72.56 181 ALA A O 1
ATOM 1379 N N . ALA A 1 182 ? 37.105 -46.260 31.516 1.00 78.44 182 ALA A N 1
ATOM 1380 C CA . ALA A 1 182 ? 37.207 -45.609 30.210 1.00 78.44 182 ALA A CA 1
ATOM 1381 C C . ALA A 1 182 ? 36.559 -44.211 30.198 1.00 78.44 182 ALA A C 1
ATOM 1383 O O . ALA A 1 182 ? 37.113 -43.283 29.609 1.00 78.44 182 ALA A O 1
ATOM 1384 N N . ALA A 1 183 ? 35.423 -44.039 30.882 1.00 79.62 183 ALA A N 1
ATOM 1385 C CA . ALA A 1 183 ? 34.738 -42.757 31.029 1.00 79.62 183 ALA A CA 1
ATOM 1386 C C . ALA A 1 183 ? 35.596 -41.741 31.793 1.00 79.62 183 ALA A C 1
ATOM 1388 O O . ALA A 1 183 ? 35.779 -40.623 31.317 1.00 79.62 183 ALA A O 1
ATOM 1389 N N . LYS A 1 184 ? 36.180 -42.144 32.933 1.00 79.50 184 LYS A N 1
ATOM 1390 C CA . LYS A 1 184 ? 37.055 -41.283 33.746 1.00 79.50 184 LYS A CA 1
ATOM 1391 C C . LYS A 1 184 ? 38.319 -40.874 32.990 1.00 79.50 184 LYS A C 1
ATOM 1393 O O . LYS A 1 184 ? 38.682 -39.704 33.032 1.00 79.50 184 LYS A O 1
ATOM 1398 N N . ARG A 1 185 ? 38.941 -41.794 32.242 1.00 77.88 185 ARG A N 1
ATOM 1399 C CA . ARG A 1 185 ? 40.123 -41.490 31.415 1.00 77.88 185 ARG A CA 1
ATOM 1400 C C . ARG A 1 185 ? 39.806 -40.461 30.327 1.00 77.88 185 ARG A C 1
ATOM 1402 O O . ARG A 1 185 ? 40.470 -39.436 30.238 1.00 77.88 185 ARG A O 1
ATOM 1409 N N . LYS A 1 186 ? 38.735 -40.694 29.563 1.00 81.38 186 LYS A N 1
ATOM 1410 C CA . LYS A 1 186 ? 38.327 -39.812 28.461 1.00 81.38 186 LYS A CA 1
ATOM 1411 C C . LYS A 1 186 ? 37.850 -38.443 28.947 1.00 81.38 186 LYS A C 1
ATOM 1413 O O . LYS A 1 186 ? 38.026 -37.447 28.253 1.00 81.38 186 LYS A O 1
ATOM 1418 N N . LEU A 1 187 ? 37.237 -38.381 30.129 1.00 78.56 187 LEU A N 1
ATOM 1419 C CA . LEU A 1 187 ? 36.859 -37.116 30.751 1.00 78.56 187 LEU A CA 1
ATOM 1420 C C . LEU A 1 187 ? 38.091 -36.345 31.242 1.00 78.56 187 LEU A C 1
ATOM 1422 O O . LEU A 1 187 ? 38.181 -35.149 30.987 1.00 78.56 187 LEU A O 1
ATOM 1426 N N . ALA A 1 188 ? 39.050 -37.022 31.881 1.00 75.06 188 ALA A N 1
ATOM 1427 C CA . ALA A 1 188 ? 40.290 -36.403 32.345 1.00 75.06 188 ALA A CA 1
ATOM 1428 C C . ALA A 1 188 ? 41.091 -35.786 31.186 1.00 75.06 188 ALA A C 1
ATOM 1430 O O . ALA A 1 188 ? 41.452 -34.617 31.265 1.00 75.06 188 ALA A O 1
ATOM 1431 N N . GLU A 1 189 ? 41.268 -36.515 30.076 1.00 79.00 189 GLU A N 1
ATOM 1432 C CA . GLU A 1 189 ? 41.933 -36.006 28.863 1.00 79.00 189 GLU A CA 1
ATOM 1433 C C . GLU A 1 189 ? 41.287 -34.708 28.345 1.00 79.00 189 GLU A C 1
ATOM 1435 O O . GLU A 1 189 ? 41.974 -33.740 28.018 1.00 79.00 189 GLU A O 1
ATOM 1440 N N . ARG A 1 190 ? 39.950 -34.656 28.313 1.00 82.69 190 ARG A N 1
ATOM 1441 C CA . ARG A 1 190 ? 39.202 -33.500 27.794 1.00 82.69 190 ARG A CA 1
ATOM 1442 C C . ARG A 1 190 ? 39.188 -32.310 28.747 1.00 82.69 190 ARG A C 1
ATOM 1444 O O . ARG A 1 190 ? 39.220 -31.173 28.285 1.00 82.69 190 ARG A O 1
ATOM 1451 N N . LEU A 1 191 ? 39.148 -32.553 30.055 1.00 77.88 191 LEU A N 1
ATOM 1452 C CA . LEU A 1 191 ? 39.199 -31.495 31.066 1.00 77.88 191 LEU A CA 1
ATOM 1453 C C . LEU A 1 191 ? 40.598 -30.882 31.173 1.00 77.88 191 LEU A C 1
ATOM 1455 O O . LEU A 1 191 ? 40.717 -29.658 31.243 1.00 77.88 191 LEU A O 1
ATOM 1459 N N . SER A 1 192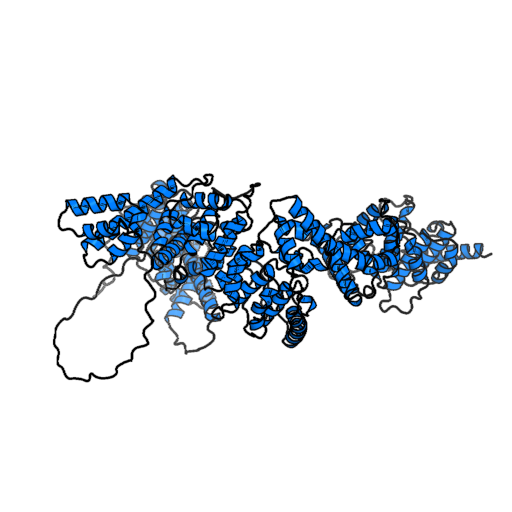 ? 41.652 -31.698 31.079 1.00 75.94 192 SER A N 1
ATOM 1460 C CA . SER A 1 192 ? 43.033 -31.205 31.030 1.00 75.94 192 SER A CA 1
ATOM 1461 C C . SER A 1 192 ? 43.288 -30.332 29.798 1.00 75.94 192 SER A C 1
ATOM 1463 O O . SER A 1 192 ? 43.926 -29.291 29.921 1.00 75.94 192 SER A O 1
ATOM 1465 N N . ALA A 1 193 ? 42.700 -30.667 28.643 1.00 77.75 193 ALA A N 1
ATOM 1466 C CA . ALA A 1 193 ? 42.763 -29.828 27.441 1.00 77.75 193 ALA A CA 1
ATOM 1467 C C . ALA A 1 193 ? 42.078 -28.451 27.596 1.00 77.75 193 ALA A C 1
ATOM 1469 O O . ALA A 1 193 ? 42.317 -27.557 26.787 1.00 77.75 193 ALA A O 1
ATOM 1470 N N . ARG A 1 194 ? 41.236 -28.261 28.625 1.00 74.56 194 ARG A N 1
ATOM 1471 C CA . ARG A 1 194 ? 40.567 -26.986 28.948 1.00 74.56 194 ARG A CA 1
ATOM 1472 C C . ARG A 1 194 ? 41.072 -26.351 30.251 1.00 74.56 194 ARG A C 1
ATOM 1474 O O . ARG A 1 194 ? 40.420 -25.452 30.771 1.00 74.56 194 ARG A O 1
ATOM 1481 N N . GLY A 1 195 ? 42.218 -26.803 30.771 1.00 69.75 195 GLY A N 1
ATOM 1482 C CA . GLY A 1 195 ? 42.879 -26.210 31.939 1.00 69.75 195 GLY A CA 1
ATOM 1483 C C . GLY A 1 195 ? 42.262 -26.559 33.301 1.00 69.75 195 GLY A C 1
ATOM 1484 O O . GLY A 1 195 ? 42.600 -25.917 34.290 1.00 69.75 195 GLY A O 1
ATOM 1485 N N . VAL A 1 196 ? 41.380 -27.565 33.383 1.00 70.56 196 VAL A N 1
ATOM 1486 C CA . VAL A 1 196 ? 40.737 -27.990 34.643 1.00 70.56 196 VAL A CA 1
ATOM 1487 C C . VAL A 1 196 ? 41.465 -29.211 35.222 1.00 70.56 196 VAL A C 1
ATOM 1489 O O . VAL A 1 196 ? 41.612 -30.234 34.549 1.00 70.56 196 VAL A O 1
ATOM 1492 N N . THR A 1 197 ? 41.923 -29.132 36.477 1.00 64.81 197 THR A N 1
ATOM 1493 C CA . THR A 1 197 ? 42.623 -30.240 37.156 1.00 64.81 197 THR A CA 1
ATOM 1494 C C . THR A 1 197 ? 41.641 -31.316 37.644 1.00 64.81 197 THR A C 1
ATOM 1496 O O . THR A 1 197 ? 40.537 -31.024 38.107 1.00 64.81 197 THR A O 1
ATOM 1499 N N . ALA A 1 198 ? 42.032 -32.594 37.555 1.00 55.22 198 ALA A N 1
ATOM 1500 C CA . ALA A 1 198 ? 41.147 -33.732 37.845 1.00 55.22 198 ALA A CA 1
ATOM 1501 C C . ALA A 1 198 ? 40.624 -33.768 39.299 1.00 55.22 198 ALA A C 1
ATOM 1503 O O . ALA A 1 198 ? 39.510 -34.230 39.543 1.00 55.22 198 ALA A O 1
ATOM 1504 N N . THR A 1 199 ? 41.398 -33.250 40.257 1.00 53.53 199 THR A N 1
ATOM 1505 C CA . THR A 1 199 ? 41.021 -33.132 41.676 1.00 53.53 199 THR A CA 1
ATOM 1506 C C . THR A 1 199 ? 39.997 -32.023 41.936 1.00 53.53 199 THR A C 1
ATOM 1508 O O . THR A 1 199 ? 39.111 -32.221 42.764 1.00 53.53 199 THR A O 1
ATOM 1511 N N . ALA A 1 200 ? 40.044 -30.901 41.206 1.00 53.31 200 ALA A N 1
ATOM 1512 C CA . ALA A 1 200 ? 39.024 -29.849 41.292 1.00 53.31 200 ALA A CA 1
ATOM 1513 C C . ALA A 1 200 ? 37.688 -30.308 40.680 1.00 53.31 200 ALA A C 1
ATOM 1515 O O . ALA A 1 200 ? 36.621 -30.075 41.248 1.00 53.31 200 ALA A O 1
ATOM 1516 N N . ALA A 1 201 ? 37.748 -31.051 39.569 1.00 53.59 201 ALA A N 1
ATOM 1517 C CA . ALA A 1 201 ? 36.559 -31.546 38.885 1.00 53.59 201 ALA A CA 1
ATOM 1518 C C . ALA A 1 201 ? 35.763 -32.581 39.701 1.00 53.59 201 ALA A C 1
ATOM 1520 O O . ALA A 1 201 ? 34.534 -32.564 39.679 1.00 53.59 201 ALA A O 1
ATOM 1521 N N . LEU A 1 202 ? 36.440 -33.463 40.447 1.00 52.47 202 LEU A N 1
ATOM 1522 C CA . LEU A 1 202 ? 35.770 -34.497 41.243 1.00 52.47 202 LEU A CA 1
ATOM 1523 C C . LEU A 1 202 ? 35.030 -33.911 42.461 1.00 52.47 202 LEU A C 1
ATOM 1525 O O . LEU A 1 202 ? 33.911 -34.325 42.752 1.00 52.47 202 LEU A O 1
ATOM 1529 N N . SER A 1 203 ? 35.615 -32.913 43.133 1.00 50.66 203 SER A N 1
ATOM 1530 C CA . SER A 1 203 ? 34.998 -32.240 44.288 1.00 50.66 203 SER A CA 1
ATOM 1531 C C . SER A 1 203 ? 33.747 -31.435 43.911 1.00 50.66 203 SER A C 1
ATOM 1533 O O . SER A 1 203 ? 32.787 -31.416 44.677 1.00 50.66 203 SER A O 1
ATOM 1535 N N . MET A 1 204 ? 33.715 -30.832 42.714 1.00 56.31 204 MET A N 1
ATOM 1536 C CA . MET A 1 204 ? 32.542 -30.103 42.198 1.00 56.31 204 MET A CA 1
ATOM 1537 C C . MET A 1 204 ? 31.404 -31.029 41.729 1.00 56.31 204 MET A C 1
ATOM 1539 O O . MET A 1 204 ? 30.237 -30.638 41.740 1.00 56.31 204 MET A O 1
ATOM 1543 N N . LEU A 1 205 ? 31.720 -32.266 41.326 1.00 51.22 205 LEU A N 1
ATOM 1544 C CA . LEU A 1 205 ? 30.724 -33.265 40.915 1.00 51.22 205 LEU A CA 1
ATOM 1545 C C . LEU A 1 205 ? 29.976 -33.892 42.105 1.00 51.22 205 LEU A C 1
ATOM 1547 O O . LEU A 1 205 ? 28.844 -34.337 41.935 1.00 51.22 205 LEU A O 1
ATOM 1551 N N . LEU A 1 206 ? 30.581 -33.899 43.298 1.00 49.03 206 LEU A N 1
ATOM 1552 C CA . LEU A 1 206 ? 30.062 -34.570 44.500 1.00 49.03 206 LEU A CA 1
ATOM 1553 C C . LEU A 1 206 ? 29.168 -33.683 45.395 1.00 49.03 206 LEU A C 1
ATOM 1555 O O . LEU A 1 206 ? 28.664 -34.153 46.418 1.00 49.03 206 LEU A O 1
ATOM 1559 N N . SER A 1 207 ? 28.932 -32.415 45.039 1.00 51.44 207 SER A N 1
ATOM 1560 C CA . SER A 1 207 ? 28.028 -31.527 45.785 1.00 51.44 207 SER A CA 1
ATOM 1561 C C . SER A 1 207 ? 26.565 -31.969 45.617 1.00 51.44 207 SER A C 1
ATOM 1563 O O . SER A 1 207 ? 25.983 -31.846 44.540 1.00 51.44 207 SER A O 1
ATOM 1565 N N . SER A 1 208 ? 25.963 -32.507 46.682 1.00 48.06 208 SER A N 1
ATOM 1566 C CA . SER A 1 208 ? 24.575 -32.993 46.671 1.00 48.06 208 SER A CA 1
ATOM 1567 C C . SER A 1 208 ? 23.583 -31.856 46.936 1.00 48.06 208 SER A C 1
ATOM 1569 O O . SER A 1 208 ? 23.633 -31.238 47.996 1.00 48.06 208 SER A O 1
ATOM 1571 N N . ALA A 1 209 ? 22.660 -31.605 46.003 1.00 56.00 209 ALA A N 1
ATOM 1572 C CA . ALA A 1 209 ? 21.540 -30.684 46.207 1.00 56.00 209 ALA A CA 1
ATOM 1573 C C . ALA A 1 209 ? 20.353 -31.414 46.858 1.00 56.00 209 ALA A C 1
ATOM 1575 O O . ALA A 1 209 ? 20.005 -32.524 46.454 1.00 56.00 209 ALA A O 1
ATOM 1576 N N . THR A 1 210 ? 19.710 -30.807 47.855 1.00 51.69 210 THR A N 1
ATOM 1577 C CA . THR A 1 210 ? 18.507 -31.352 48.501 1.00 51.69 210 THR A CA 1
ATOM 1578 C C . THR A 1 210 ? 17.249 -30.754 47.868 1.00 51.69 210 THR A C 1
ATOM 1580 O O . THR A 1 210 ? 17.113 -29.542 47.749 1.00 51.69 210 THR A O 1
ATOM 1583 N N . VAL A 1 211 ? 16.305 -31.602 47.444 1.00 44.84 211 VAL A N 1
ATOM 1584 C CA . VAL A 1 211 ? 15.012 -31.140 46.909 1.00 44.84 211 VAL A CA 1
ATOM 1585 C C . VAL A 1 211 ? 14.075 -30.825 48.068 1.00 44.84 211 VAL A C 1
ATOM 1587 O O . VAL A 1 211 ? 13.812 -31.691 48.904 1.00 44.84 211 VAL A O 1
ATOM 1590 N N . SER A 1 212 ? 13.549 -29.600 48.116 1.00 63.41 212 SER A N 1
ATOM 1591 C CA . SER A 1 212 ? 12.571 -29.209 49.132 1.00 63.41 212 SER A CA 1
ATOM 1592 C C . SER A 1 212 ? 11.215 -29.891 48.892 1.00 63.41 212 SER A C 1
ATOM 1594 O O . SER A 1 212 ? 10.805 -30.141 47.755 1.00 63.41 212 SER A O 1
ATOM 1596 N N . ALA A 1 213 ? 10.473 -30.169 49.969 1.00 55.06 213 ALA A N 1
ATOM 1597 C CA . ALA A 1 213 ? 9.126 -30.741 49.869 1.00 55.06 213 ALA A CA 1
ATOM 1598 C C . ALA A 1 213 ? 8.164 -29.836 49.071 1.00 55.06 213 ALA A C 1
ATOM 1600 O O . ALA A 1 213 ? 7.268 -30.334 48.389 1.00 55.06 213 ALA A O 1
ATOM 1601 N N . GLY A 1 214 ? 8.386 -28.515 49.112 1.00 60.03 214 GLY A N 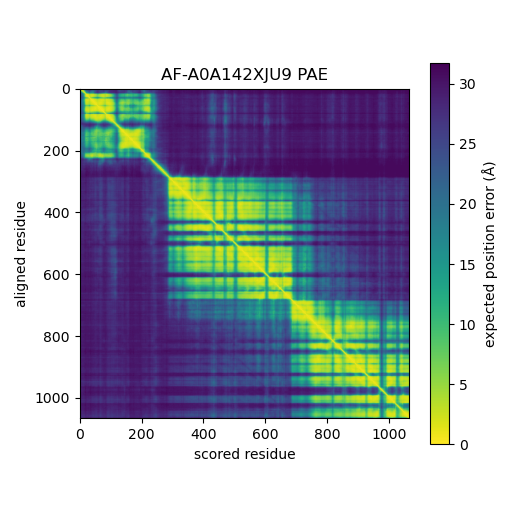1
ATOM 1602 C CA . GLY A 1 214 ? 7.662 -27.536 48.304 1.00 60.03 214 GLY A CA 1
ATOM 1603 C C . GLY A 1 214 ? 7.876 -27.764 46.810 1.00 60.03 214 GLY A C 1
ATOM 1604 O O . GLY A 1 214 ? 6.902 -27.963 46.090 1.00 60.03 214 GLY A O 1
ATOM 1605 N N . LEU A 1 215 ? 9.134 -27.844 46.366 1.00 62.12 215 LEU A N 1
ATOM 1606 C CA . LEU A 1 215 ? 9.492 -28.028 44.957 1.00 62.12 215 LEU A CA 1
ATOM 1607 C C . LEU A 1 215 ? 8.998 -29.373 44.389 1.00 62.12 215 LEU A C 1
ATOM 1609 O O . LEU A 1 215 ? 8.577 -29.459 43.235 1.00 62.12 215 LEU A O 1
ATOM 1613 N N . LEU A 1 216 ? 8.971 -30.430 45.207 1.00 62.38 216 LEU A N 1
ATOM 1614 C CA . LEU A 1 216 ? 8.385 -31.718 44.818 1.00 62.38 216 LEU A CA 1
ATOM 1615 C C . LEU A 1 216 ? 6.860 -31.616 44.621 1.00 62.38 216 LEU A C 1
ATOM 1617 O O . LEU A 1 216 ? 6.314 -32.169 43.660 1.00 62.38 216 LEU A O 1
ATOM 1621 N N . ARG A 1 217 ? 6.166 -30.869 45.491 1.00 63.62 217 ARG A N 1
ATOM 1622 C CA . ARG A 1 217 ? 4.711 -30.654 45.414 1.00 63.62 217 ARG A CA 1
ATOM 1623 C C . ARG A 1 217 ? 4.316 -29.764 44.233 1.00 63.62 217 ARG A C 1
ATOM 1625 O O . ARG A 1 217 ? 3.329 -30.060 43.566 1.00 63.62 217 ARG A O 1
ATOM 1632 N N . THR A 1 218 ? 5.088 -28.716 43.939 1.00 67.75 218 THR A N 1
ATOM 1633 C CA . THR A 1 218 ? 4.841 -27.835 42.781 1.00 67.75 218 THR A CA 1
ATOM 1634 C C . THR A 1 218 ? 5.029 -28.594 41.466 1.00 67.75 218 THR A C 1
ATOM 1636 O O . THR A 1 218 ? 4.169 -28.547 40.587 1.00 67.75 218 THR A O 1
ATOM 1639 N N . THR A 1 219 ? 6.096 -29.392 41.368 1.00 66.81 219 THR A N 1
ATOM 1640 C CA . THR A 1 219 ? 6.423 -30.165 40.161 1.00 66.81 219 THR A CA 1
ATOM 1641 C C . THR A 1 219 ? 5.374 -31.241 39.870 1.00 66.81 219 THR A C 1
ATOM 1643 O O . THR A 1 219 ? 4.940 -31.398 38.728 1.00 66.81 219 THR A O 1
ATOM 1646 N N . THR A 1 220 ? 4.918 -31.967 40.895 1.00 68.19 220 THR A N 1
ATOM 1647 C CA . THR A 1 220 ? 3.865 -32.989 40.747 1.00 68.19 220 THR A CA 1
ATOM 1648 C C . THR A 1 220 ? 2.503 -32.371 40.403 1.00 68.19 220 THR A C 1
ATOM 1650 O O . THR A 1 220 ? 1.810 -32.876 39.519 1.00 68.19 220 THR A O 1
ATOM 1653 N N . ALA A 1 221 ? 2.148 -31.226 40.999 1.00 62.38 221 ALA A N 1
ATOM 1654 C CA . ALA A 1 221 ? 0.919 -30.496 40.675 1.00 62.38 221 ALA A CA 1
ATOM 1655 C C . ALA A 1 221 ? 0.913 -29.940 39.238 1.00 62.38 221 ALA A C 1
ATOM 1657 O O . ALA A 1 221 ? -0.097 -30.044 38.535 1.00 62.38 221 ALA A O 1
ATOM 1658 N N . ALA A 1 222 ? 2.045 -29.411 38.767 1.00 60.09 222 ALA A N 1
ATOM 1659 C CA . ALA A 1 222 ? 2.184 -28.905 37.403 1.00 60.09 222 ALA A CA 1
ATOM 1660 C C . ALA A 1 222 ? 2.054 -30.017 36.342 1.00 60.09 222 ALA A C 1
ATOM 1662 O O . ALA A 1 222 ? 1.520 -29.784 35.255 1.00 60.09 222 ALA A O 1
ATOM 1663 N N . VAL A 1 223 ? 2.481 -31.247 36.659 1.00 59.22 223 VAL A N 1
ATOM 1664 C CA . VAL A 1 223 ? 2.264 -32.421 35.795 1.00 59.22 223 VAL A CA 1
ATOM 1665 C C . VAL A 1 223 ? 0.787 -32.818 35.749 1.00 59.22 223 VAL A C 1
ATOM 1667 O O . VAL A 1 223 ? 0.275 -33.087 34.660 1.00 59.22 223 VAL A O 1
ATOM 1670 N N . ARG A 1 224 ? 0.084 -32.788 36.888 1.00 56.72 224 ARG A N 1
ATOM 1671 C CA . ARG A 1 224 ? -1.349 -33.115 36.981 1.00 56.72 224 ARG A CA 1
ATOM 1672 C C . ARG A 1 224 ? -2.213 -32.170 36.134 1.00 56.72 224 ARG A C 1
ATOM 1674 O O . ARG A 1 224 ? -3.078 -32.628 35.391 1.00 56.72 224 ARG A O 1
ATOM 1681 N N . GLY A 1 225 ? -1.925 -30.865 36.161 1.00 50.84 225 GLY A N 1
ATOM 1682 C CA . GLY A 1 225 ? -2.632 -29.860 35.351 1.00 50.84 225 GLY A CA 1
ATOM 1683 C C . GLY A 1 225 ? -2.444 -30.014 33.833 1.00 50.84 225 GLY A C 1
ATOM 1684 O O . GLY A 1 225 ? -3.282 -29.564 33.056 1.00 50.84 225 GLY A O 1
ATOM 1685 N N . ALA A 1 226 ? -1.380 -30.690 33.390 1.00 50.03 226 ALA A N 1
ATOM 1686 C CA . ALA A 1 226 ? -1.081 -30.891 31.973 1.00 50.03 226 ALA A CA 1
ATOM 1687 C C . ALA A 1 226 ? -1.740 -32.144 31.353 1.00 50.03 226 ALA A C 1
ATOM 1689 O O . ALA A 1 226 ? -1.668 -32.308 30.135 1.00 50.03 226 ALA A O 1
ATOM 1690 N N . ALA A 1 227 ? -2.357 -33.030 32.148 1.00 40.28 227 ALA A N 1
ATOM 1691 C CA . ALA A 1 227 ? -2.902 -34.317 31.688 1.00 40.28 227 ALA A CA 1
ATOM 1692 C C . ALA A 1 227 ? -4.412 -34.302 31.339 1.00 40.28 227 ALA A C 1
ATOM 1694 O O . ALA A 1 227 ? -4.914 -35.289 30.808 1.00 40.28 227 ALA A O 1
ATOM 1695 N N . GLY A 1 228 ? -5.127 -33.198 31.595 1.00 37.66 228 GLY A N 1
ATOM 1696 C CA . GLY A 1 228 ? -6.580 -33.061 31.392 1.00 37.66 228 GLY A CA 1
ATOM 1697 C C . GLY A 1 228 ? -7.049 -32.517 30.032 1.00 37.66 228 GLY A C 1
ATOM 1698 O O . GLY A 1 228 ? -8.227 -32.206 29.895 1.00 37.66 228 GLY A O 1
ATOM 1699 N N . SER A 1 229 ? -6.185 -32.379 29.018 1.00 31.20 229 SER A N 1
ATOM 1700 C CA . SER A 1 229 ? -6.610 -31.985 27.663 1.00 31.20 229 SER A CA 1
ATOM 1701 C C . SER A 1 229 ? -5.944 -32.834 26.578 1.00 31.20 229 SER A C 1
ATOM 1703 O O . SER A 1 229 ? -4.763 -33.182 26.649 1.00 31.20 229 SER A O 1
ATOM 1705 N N . VAL A 1 230 ? -6.744 -33.234 25.588 1.00 28.30 230 VAL A N 1
ATOM 1706 C CA . VAL A 1 230 ? -6.362 -34.162 24.520 1.00 28.30 230 VAL A CA 1
ATOM 1707 C C . VAL A 1 230 ? -5.234 -33.581 23.654 1.00 28.30 230 VAL A C 1
ATOM 1709 O O . VAL A 1 230 ? -5.364 -32.506 23.082 1.00 28.30 230 VAL A O 1
ATOM 1712 N N . ALA A 1 231 ? -4.151 -34.364 23.595 1.00 35.91 231 ALA A N 1
ATOM 1713 C CA . ALA A 1 231 ? -3.133 -34.567 22.558 1.00 35.91 231 ALA A CA 1
ATOM 1714 C C . ALA A 1 231 ? -2.539 -33.372 21.767 1.00 35.91 231 ALA A C 1
ATOM 1716 O O . ALA A 1 231 ? -3.213 -32.559 21.147 1.00 35.91 231 ALA A O 1
ATOM 1717 N N . ASN A 1 232 ? -1.201 -33.406 21.675 1.00 33.59 232 ASN A N 1
ATOM 1718 C CA . ASN A 1 232 ? -0.308 -32.658 20.775 1.00 33.59 232 ASN A CA 1
ATOM 1719 C C . ASN A 1 232 ? -0.075 -31.169 21.029 1.00 33.59 232 ASN A C 1
ATOM 1721 O O . ASN A 1 232 ? -0.429 -30.335 20.206 1.00 33.59 232 ASN A O 1
ATOM 1725 N N . ALA A 1 233 ? 0.660 -30.845 22.090 1.00 32.09 233 ALA A N 1
ATOM 1726 C CA . ALA A 1 233 ? 1.965 -30.173 21.973 1.00 32.09 233 ALA A CA 1
ATOM 1727 C C . ALA A 1 233 ? 2.341 -29.616 23.334 1.00 32.09 233 ALA A C 1
ATOM 1729 O O . ALA A 1 233 ? 1.757 -28.639 23.805 1.00 32.09 233 ALA A O 1
ATOM 1730 N N . ALA A 1 234 ? 3.319 -30.240 23.980 1.00 28.67 234 ALA A N 1
ATOM 1731 C CA . ALA A 1 234 ? 3.833 -29.692 25.208 1.00 28.67 234 ALA A CA 1
ATOM 1732 C C . ALA A 1 234 ? 5.189 -30.333 25.536 1.00 28.67 234 ALA A C 1
ATOM 1734 O O . ALA A 1 234 ? 5.264 -31.482 25.939 1.00 28.67 234 ALA A O 1
ATOM 1735 N N . ALA A 1 235 ? 6.270 -29.574 25.367 1.00 26.19 235 ALA A N 1
ATOM 1736 C CA . ALA A 1 235 ? 7.549 -29.734 26.069 1.00 26.19 235 ALA A CA 1
ATOM 1737 C C . ALA A 1 235 ? 8.033 -28.376 26.636 1.00 26.19 235 ALA A C 1
ATOM 1739 O O . ALA A 1 235 ? 9.170 -28.269 27.061 1.00 26.19 235 ALA A O 1
ATOM 1740 N N . ALA A 1 236 ? 7.167 -27.351 26.681 1.00 33.31 236 ALA A N 1
ATOM 1741 C CA . ALA A 1 236 ? 7.555 -25.973 27.003 1.00 33.31 236 ALA A CA 1
ATOM 1742 C C . ALA A 1 236 ? 6.563 -25.202 27.910 1.00 33.31 236 ALA A C 1
ATOM 1744 O O . ALA A 1 236 ? 6.367 -24.016 27.702 1.00 33.31 236 ALA A O 1
ATOM 1745 N N . THR A 1 237 ? 5.875 -25.823 28.882 1.00 33.06 237 THR A N 1
ATOM 1746 C CA . THR A 1 237 ? 4.717 -25.143 29.537 1.00 33.06 237 THR A CA 1
ATOM 1747 C C . THR A 1 237 ? 4.681 -25.211 31.053 1.00 33.06 237 THR A C 1
ATOM 1749 O O . THR A 1 237 ? 3.625 -25.450 31.626 1.00 33.06 237 THR A O 1
ATOM 1752 N N . VAL A 1 238 ? 5.827 -25.078 31.718 1.00 25.78 238 VAL A N 1
ATOM 1753 C CA . VAL A 1 238 ? 5.861 -25.239 33.189 1.00 25.78 238 VAL A CA 1
ATOM 1754 C C . VAL A 1 238 ? 6.691 -24.184 33.895 1.00 25.78 238 VAL A C 1
ATOM 1756 O O . VAL A 1 238 ? 6.781 -24.137 35.106 1.00 25.78 238 VAL A O 1
ATOM 1759 N N . LEU A 1 239 ? 7.149 -23.206 33.138 1.00 29.14 239 LEU A N 1
ATOM 1760 C CA . LEU A 1 239 ? 7.753 -22.000 33.677 1.00 29.14 239 LEU A CA 1
ATOM 1761 C C . LEU A 1 239 ? 6.711 -20.976 34.200 1.00 29.14 239 LEU A C 1
ATOM 1763 O O . LEU A 1 239 ? 7.011 -19.792 34.237 1.00 29.14 239 LEU A O 1
ATOM 1767 N N . LYS A 1 240 ? 5.453 -21.352 34.500 1.00 28.31 240 LYS A N 1
ATOM 1768 C CA . LYS A 1 240 ? 4.378 -20.353 34.738 1.00 28.31 240 LYS A CA 1
ATOM 1769 C C . LYS A 1 240 ? 3.386 -20.630 35.869 1.00 28.31 240 LYS A C 1
ATOM 1771 O O . LYS A 1 240 ? 2.307 -20.050 35.885 1.00 28.31 240 LYS A O 1
ATOM 1776 N N . GLY A 1 241 ? 3.715 -21.475 36.837 1.00 27.97 241 GLY A N 1
ATOM 1777 C CA . GLY A 1 241 ? 2.796 -21.725 37.947 1.00 27.97 241 GLY A CA 1
ATOM 1778 C C . GLY A 1 241 ? 3.493 -21.781 39.288 1.00 27.97 241 GLY A C 1
ATOM 1779 O O . GLY A 1 241 ? 3.827 -22.880 39.704 1.00 27.97 241 GLY A O 1
ATOM 1780 N N . MET A 1 242 ? 3.668 -20.625 39.941 1.00 23.92 242 MET A N 1
ATOM 1781 C CA . MET A 1 242 ? 3.467 -20.381 41.384 1.00 23.92 242 MET A CA 1
ATOM 1782 C C . MET A 1 242 ? 4.212 -19.115 41.816 1.00 23.92 242 MET A C 1
ATOM 1784 O O . MET A 1 242 ? 5.431 -19.099 41.793 1.00 23.92 242 MET A O 1
ATOM 1788 N N . LEU A 1 243 ? 3.472 -18.091 42.250 1.00 29.16 243 LEU A N 1
ATOM 1789 C CA . LEU A 1 243 ? 3.885 -17.142 43.293 1.00 29.16 243 LEU A CA 1
ATOM 1790 C C . LEU A 1 243 ? 2.639 -16.376 43.779 1.00 29.16 243 LEU A C 1
ATOM 1792 O O . LEU A 1 243 ? 2.405 -15.217 43.460 1.00 29.16 243 LEU A O 1
ATOM 1796 N N . PHE A 1 244 ? 1.811 -17.080 44.550 1.00 27.27 244 PHE A N 1
ATOM 1797 C CA . PHE A 1 244 ? 1.059 -16.488 45.653 1.00 27.27 244 PHE A CA 1
ATOM 1798 C C . PHE A 1 244 ? 1.484 -17.265 46.894 1.00 27.27 244 PHE A C 1
ATOM 1800 O O . PHE A 1 244 ? 1.109 -18.421 47.048 1.00 27.27 244 PHE A O 1
ATOM 1807 N N . ASP A 1 245 ? 2.379 -16.663 47.669 1.00 25.75 245 ASP A N 1
ATOM 1808 C CA . ASP A 1 245 ? 2.411 -16.699 49.133 1.00 25.75 245 ASP A CA 1
ATOM 1809 C C . ASP A 1 245 ? 3.719 -16.057 49.580 1.00 25.75 245 ASP A C 1
ATOM 1811 O O . ASP A 1 245 ? 4.770 -16.681 49.507 1.00 25.75 245 ASP A O 1
ATOM 1815 N N . GLN A 1 246 ? 3.633 -14.802 50.023 1.00 26.39 246 GLN A N 1
ATOM 1816 C CA . GLN A 1 246 ? 4.456 -14.232 51.092 1.00 26.39 246 GLN A CA 1
ATOM 1817 C C . GLN A 1 246 ? 3.693 -13.042 51.680 1.00 26.39 246 GLN A C 1
ATOM 1819 O O . GLN A 1 246 ? 3.863 -11.885 51.302 1.00 26.39 246 GLN A O 1
ATOM 1824 N N . LEU A 1 247 ? 2.812 -13.364 52.625 1.00 27.98 247 LEU A N 1
ATOM 1825 C CA . LEU A 1 247 ? 2.344 -12.444 53.649 1.00 27.98 247 LEU A CA 1
ATOM 1826 C C . LEU A 1 247 ? 2.564 -13.134 55.000 1.00 27.98 247 LEU A C 1
ATOM 1828 O O . LEU A 1 247 ? 2.054 -14.232 55.212 1.00 27.98 247 LEU A O 1
ATOM 1832 N N . ARG A 1 248 ? 3.253 -12.406 55.894 1.00 23.86 248 ARG A N 1
ATOM 1833 C CA . ARG A 1 248 ? 3.482 -12.604 57.347 1.00 23.86 248 ARG A CA 1
ATOM 1834 C C . ARG A 1 248 ? 4.842 -13.199 57.747 1.00 23.86 248 ARG A C 1
ATOM 1836 O O . ARG A 1 248 ? 5.020 -14.406 57.707 1.00 23.86 248 ARG A O 1
ATOM 1843 N N . SER A 1 249 ? 5.725 -12.357 58.305 1.00 22.58 249 SER A N 1
ATOM 1844 C CA . SER A 1 249 ? 5.780 -12.125 59.767 1.00 22.58 249 SER A CA 1
ATOM 1845 C C . SER A 1 249 ? 6.898 -11.148 60.188 1.00 22.58 249 SER A C 1
ATOM 1847 O O . SER A 1 249 ? 8.064 -11.511 60.099 1.00 22.58 249 SER A O 1
ATOM 1849 N N . VAL A 1 250 ? 6.545 -9.979 60.740 1.00 23.73 250 VAL A N 1
ATOM 1850 C CA . VAL A 1 250 ? 7.063 -9.473 62.034 1.00 23.73 250 VAL A CA 1
ATOM 1851 C C . VAL A 1 250 ? 5.929 -8.670 62.677 1.00 23.73 250 VAL A C 1
ATOM 1853 O O . VAL A 1 250 ? 5.317 -7.818 62.034 1.00 23.73 250 VAL A O 1
ATOM 1856 N N . ALA A 1 251 ? 5.617 -9.001 63.926 1.00 23.30 251 ALA A N 1
ATOM 1857 C CA . ALA A 1 251 ? 4.594 -8.380 64.752 1.00 23.30 251 ALA A CA 1
ATOM 1858 C C . ALA A 1 251 ? 5.226 -7.456 65.812 1.00 23.30 251 ALA A C 1
ATOM 1860 O O . ALA A 1 251 ? 6.273 -7.783 66.356 1.00 23.30 251 ALA A O 1
ATOM 1861 N N . LEU A 1 252 ? 4.509 -6.359 66.092 1.00 22.62 252 LEU A N 1
ATOM 1862 C CA . LEU A 1 252 ? 4.339 -5.619 67.356 1.00 22.62 252 LEU A CA 1
ATOM 1863 C C . LEU A 1 252 ? 5.550 -5.235 68.236 1.00 22.62 252 LEU A C 1
ATOM 1865 O O . LEU A 1 252 ? 6.094 -6.075 68.938 1.00 22.62 252 LEU A O 1
ATOM 1869 N N . THR A 1 253 ? 5.738 -3.916 68.382 1.00 23.58 253 THR A N 1
ATOM 1870 C CA . THR A 1 253 ? 5.780 -3.098 69.628 1.00 23.58 253 THR A CA 1
ATOM 1871 C C . THR A 1 253 ? 5.773 -1.620 69.168 1.00 23.58 253 THR A C 1
ATOM 1873 O O . THR A 1 253 ? 6.416 -1.308 68.176 1.00 23.58 253 THR A O 1
ATOM 1876 N N . THR A 1 254 ? 5.055 -0.621 69.689 1.00 24.53 254 THR A N 1
ATOM 1877 C CA . THR A 1 254 ? 4.223 -0.401 70.885 1.00 24.53 254 THR A CA 1
ATOM 1878 C C . THR A 1 254 ? 3.375 0.861 70.636 1.00 24.53 254 THR A C 1
ATOM 1880 O O . THR A 1 254 ? 3.868 1.839 70.079 1.00 24.53 254 THR A O 1
ATOM 1883 N N . VAL A 1 255 ? 2.116 0.855 71.077 1.00 32.09 255 VAL A N 1
ATOM 1884 C CA . VAL A 1 255 ? 1.259 2.045 71.243 1.00 32.09 255 VAL A CA 1
ATOM 1885 C C . VAL A 1 255 ? 1.559 2.670 72.612 1.00 32.09 255 VAL A C 1
ATOM 1887 O O . VAL A 1 255 ? 1.585 1.915 73.576 1.00 32.09 255 VAL A O 1
ATOM 1890 N N . LEU A 1 256 ? 1.755 3.997 72.706 1.00 22.77 256 LEU A N 1
ATOM 1891 C CA . LEU A 1 256 ? 1.049 4.927 73.623 1.00 22.77 256 LEU A CA 1
ATOM 1892 C C . LEU A 1 256 ? 1.681 6.346 73.656 1.00 22.77 256 LEU A C 1
ATOM 1894 O O . LEU A 1 256 ? 2.829 6.516 74.038 1.00 22.77 256 LEU A O 1
ATOM 1898 N N . LEU A 1 257 ? 0.821 7.326 73.345 1.00 22.22 257 LEU A N 1
ATOM 1899 C CA . LEU A 1 257 ? 0.544 8.600 74.042 1.00 22.22 257 LEU A CA 1
ATOM 1900 C C . LEU A 1 257 ? 1.549 9.772 74.178 1.00 22.22 257 LEU A C 1
ATOM 1902 O O . LEU A 1 257 ? 2.661 9.641 74.669 1.00 22.22 257 LEU A O 1
ATOM 1906 N N . ALA A 1 258 ? 0.933 10.951 73.980 1.00 22.31 258 ALA A N 1
ATOM 1907 C CA . ALA A 1 258 ? 1.058 12.212 74.731 1.00 22.31 258 ALA A CA 1
ATOM 1908 C C . ALA A 1 258 ? 1.953 13.343 74.172 1.00 22.31 258 ALA A C 1
ATOM 1910 O O . ALA A 1 258 ? 3.123 13.496 74.498 1.00 22.31 258 ALA A O 1
ATOM 1911 N N . THR A 1 259 ? 1.298 14.197 73.377 1.00 33.94 259 THR A N 1
ATOM 1912 C CA . THR A 1 259 ? 1.194 15.666 73.540 1.00 33.94 259 THR A CA 1
ATOM 1913 C C . THR A 1 259 ? 2.048 16.365 74.613 1.00 33.94 259 THR A C 1
ATOM 1915 O O . THR A 1 259 ? 1.771 16.177 75.792 1.00 33.94 259 THR A O 1
ATOM 1918 N N . VAL A 1 260 ? 2.897 17.313 74.179 1.00 27.86 260 VAL A N 1
ATOM 1919 C CA . VAL A 1 260 ? 3.131 18.693 74.699 1.00 27.86 260 VAL A CA 1
ATOM 1920 C C . VAL A 1 260 ? 3.760 19.460 73.509 1.00 27.86 260 VAL A C 1
ATOM 1922 O O . VAL A 1 260 ? 4.800 19.040 73.022 1.00 27.86 260 VAL A O 1
ATOM 1925 N N . VAL A 1 261 ? 3.067 20.353 72.788 1.00 28.08 261 VAL A N 1
ATOM 1926 C CA . VAL A 1 261 ? 2.674 21.748 73.106 1.00 28.08 261 VAL A CA 1
ATOM 1927 C C . VAL A 1 261 ? 3.812 22.766 72.902 1.00 28.08 261 VAL A C 1
ATOM 1929 O O . VAL A 1 261 ? 4.972 22.488 73.178 1.00 28.08 261 VAL A O 1
ATOM 1932 N N . CYS A 1 262 ? 3.385 23.952 72.440 1.00 27.28 262 CYS A N 1
ATOM 1933 C CA . CYS A 1 262 ? 4.101 25.171 72.027 1.00 27.28 262 CYS A CA 1
ATOM 1934 C C . CYS A 1 262 ? 4.674 25.094 70.602 1.00 27.28 262 CYS A C 1
ATOM 1936 O O . CYS A 1 262 ? 5.713 24.495 70.379 1.00 27.28 262 CYS A O 1
ATOM 1938 N N . GLY A 1 263 ? 4.018 25.624 69.566 1.00 25.53 263 GLY A N 1
ATOM 1939 C CA . GLY A 1 263 ? 3.406 26.960 69.461 1.00 25.53 263 GLY A CA 1
ATOM 1940 C C . GLY A 1 263 ? 4.263 27.767 68.476 1.00 25.53 263 GLY A C 1
ATOM 1941 O O . GLY A 1 263 ? 5.477 27.659 68.508 1.00 25.53 263 GLY A O 1
ATOM 1942 N N . GLY A 1 264 ? 3.783 28.554 67.529 1.00 25.09 264 GLY A N 1
ATOM 1943 C CA . GLY A 1 264 ? 2.473 28.974 67.067 1.00 25.09 264 GLY A CA 1
ATOM 1944 C C . GLY A 1 264 ? 2.741 29.928 65.891 1.00 25.09 264 GLY A C 1
ATOM 1945 O O . GLY A 1 264 ? 3.868 30.384 65.732 1.00 25.09 264 GLY A O 1
ATOM 1946 N N . TYR A 1 265 ? 1.746 30.165 65.042 1.00 26.09 265 TYR A N 1
ATOM 1947 C CA . TYR A 1 265 ? 1.347 31.479 64.514 1.00 26.09 265 TYR A CA 1
ATOM 1948 C C . TYR A 1 265 ? 0.344 31.258 63.378 1.00 26.09 265 TYR A C 1
ATOM 1950 O O . TYR A 1 265 ? 0.642 30.652 62.352 1.00 26.09 265 TYR A O 1
ATOM 1958 N N . ALA A 1 266 ? -0.868 31.751 63.612 1.00 30.17 266 ALA A N 1
ATOM 1959 C CA . ALA A 1 266 ? -1.899 31.965 62.612 1.00 30.17 266 ALA A CA 1
ATOM 1960 C C . ALA A 1 266 ? -1.977 33.469 62.285 1.00 30.17 266 ALA A C 1
ATOM 1962 O O . ALA A 1 266 ? -1.568 34.287 63.109 1.00 30.17 266 ALA A O 1
ATOM 1963 N N . MET A 1 267 ? -2.633 33.771 61.151 1.00 33.25 267 MET A N 1
ATOM 1964 C CA . MET A 1 267 ? -3.111 35.081 60.648 1.00 33.25 267 MET A CA 1
ATOM 1965 C C . MET A 1 267 ? -2.034 35.890 59.884 1.00 33.25 267 MET A C 1
ATOM 1967 O O . MET A 1 267 ? -0.941 36.079 60.389 1.00 33.25 267 MET A O 1
ATOM 1971 N N . THR A 1 268 ? -2.214 36.401 58.658 1.00 34.16 268 THR A N 1
ATOM 1972 C CA . THR A 1 268 ? -3.390 36.854 57.885 1.00 34.16 268 THR A CA 1
ATOM 1973 C C . THR A 1 268 ? -3.069 36.835 56.374 1.00 34.16 268 THR A C 1
ATOM 1975 O O . THR A 1 268 ? -1.916 37.041 56.013 1.00 34.16 268 THR A O 1
ATOM 1978 N N . ALA A 1 269 ? -4.068 36.643 55.501 1.00 28.45 269 ALA A N 1
ATOM 1979 C CA . ALA A 1 269 ? -4.209 37.347 54.211 1.00 28.45 269 ALA A CA 1
ATOM 1980 C C . ALA A 1 269 ? -5.478 36.865 53.484 1.00 28.45 269 ALA A C 1
ATOM 1982 O O . ALA A 1 269 ? -5.600 35.699 53.114 1.00 28.45 269 ALA A O 1
ATOM 1983 N N . ALA A 1 270 ? -6.431 37.776 53.299 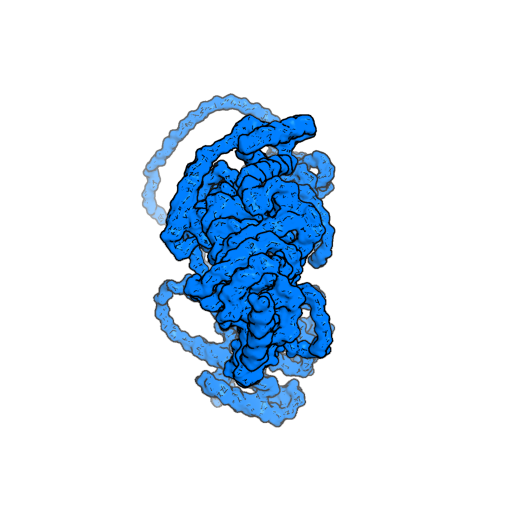1.00 38.03 270 ALA A N 1
ATOM 1984 C CA . ALA A 1 270 ? -7.615 37.577 52.470 1.00 38.03 270 ALA A CA 1
ATOM 1985 C C . ALA A 1 270 ? -7.250 37.499 50.975 1.00 38.03 270 ALA A C 1
ATOM 1987 O O . ALA A 1 270 ? -6.323 38.191 50.549 1.00 38.03 270 ALA A O 1
ATOM 1988 N N . PRO A 1 271 ? -8.033 36.788 50.148 1.00 32.44 271 PRO A N 1
ATOM 1989 C CA . PRO A 1 271 ? -8.138 37.098 48.731 1.00 32.44 271 PRO A CA 1
ATOM 1990 C C . PRO A 1 271 ? -9.531 37.643 48.396 1.00 32.44 271 PRO A C 1
ATOM 1992 O O . PRO A 1 271 ? -10.556 37.127 48.841 1.00 32.44 271 PRO A O 1
ATOM 1995 N N . GLY A 1 272 ? -9.531 38.727 47.622 1.00 29.12 272 GLY A N 1
ATOM 1996 C CA . GLY A 1 272 ? -10.714 39.464 47.203 1.00 29.12 272 GLY A CA 1
ATOM 1997 C C . GLY A 1 272 ? -11.613 38.719 46.216 1.00 29.12 272 GLY A C 1
ATOM 1998 O O . GLY A 1 272 ? -11.207 37.789 45.520 1.00 29.12 272 GLY A O 1
ATOM 1999 N N . SER A 1 273 ? -12.854 39.188 46.168 1.00 30.72 273 SER A N 1
ATOM 2000 C CA . SER A 1 273 ? -13.905 38.769 45.247 1.00 30.72 273 SER A CA 1
ATOM 2001 C C . SER A 1 273 ? -13.589 39.137 43.788 1.00 30.72 273 SER A C 1
ATOM 2003 O O . SER A 1 273 ? -13.176 40.269 43.529 1.00 30.72 273 SER A O 1
ATOM 2005 N N . PRO A 1 274 ? -13.878 38.253 42.816 1.00 32.22 274 PRO A N 1
ATOM 2006 C CA . PRO A 1 274 ? -14.189 38.627 41.436 1.00 32.22 274 PRO A CA 1
ATOM 2007 C C . PRO A 1 274 ? -15.708 38.853 41.242 1.00 32.22 274 PRO A C 1
ATOM 2009 O O . PRO A 1 274 ? -16.497 38.426 42.085 1.00 32.22 274 PRO A O 1
ATOM 2012 N N . PRO A 1 275 ? -16.125 39.544 40.163 1.00 33.56 275 PRO A N 1
ATOM 2013 C CA . PRO A 1 275 ? -17.349 40.347 40.124 1.00 33.56 275 PRO A CA 1
ATOM 2014 C C . PRO A 1 275 ? -18.640 39.560 39.855 1.00 33.56 275 PRO A C 1
ATOM 2016 O O . PRO A 1 275 ? -18.642 38.530 39.182 1.00 33.56 275 PRO A O 1
ATOM 2019 N N . GLU A 1 276 ? -19.747 40.126 40.347 1.00 30.97 276 GLU A N 1
ATOM 2020 C CA . GLU A 1 276 ? -21.131 39.759 40.033 1.00 30.97 276 GLU A CA 1
ATOM 2021 C C . GLU A 1 276 ? -21.391 39.715 38.522 1.00 30.97 276 GLU A C 1
ATOM 2023 O O . GLU A 1 276 ? -21.202 40.699 37.805 1.00 30.97 276 GLU A O 1
ATOM 2028 N N . ALA A 1 277 ? -21.918 38.580 38.061 1.00 29.61 277 ALA A N 1
ATOM 2029 C CA . ALA A 1 277 ? -22.657 38.491 36.812 1.00 29.61 277 ALA A CA 1
ATOM 2030 C C . ALA A 1 277 ? -24.149 38.742 37.089 1.00 29.61 277 ALA A C 1
ATOM 2032 O O . ALA A 1 277 ? -24.753 38.137 37.973 1.00 29.61 277 ALA A O 1
ATOM 2033 N N . THR A 1 278 ? -24.727 39.651 36.311 1.00 31.72 278 THR A N 1
ATOM 2034 C CA . THR A 1 278 ? -26.126 40.097 36.329 1.00 31.72 278 THR A CA 1
ATOM 2035 C C . THR A 1 278 ? -27.100 38.927 36.072 1.00 31.72 278 THR A C 1
ATOM 2037 O O . THR A 1 278 ? -26.811 38.078 35.223 1.00 31.72 278 THR A O 1
ATOM 2040 N N . PRO A 1 279 ? -28.267 38.855 36.745 1.00 34.44 279 PRO A N 1
ATOM 2041 C CA . PRO A 1 279 ? -29.178 37.723 36.612 1.00 34.44 279 PRO A CA 1
ATOM 2042 C C . PRO A 1 279 ? -29.894 37.754 35.258 1.00 34.44 279 PRO A C 1
ATOM 2044 O O . PRO A 1 279 ? -30.646 38.677 34.950 1.00 34.44 279 PRO A O 1
ATOM 2047 N N . THR A 1 280 ? -29.670 36.722 34.445 1.00 31.77 280 THR A N 1
ATOM 2048 C CA . THR A 1 280 ? -30.469 36.466 33.241 1.00 31.77 280 THR A CA 1
ATOM 2049 C C . THR A 1 280 ? -31.757 35.740 33.644 1.00 31.77 280 THR A C 1
ATOM 2051 O O . THR A 1 280 ? -31.741 34.882 34.525 1.00 31.77 280 THR A O 1
ATOM 2054 N N . ALA A 1 281 ? -32.869 36.123 33.014 1.00 31.89 281 ALA A N 1
ATOM 2055 C CA . ALA A 1 281 ? -34.231 35.637 33.237 1.00 31.89 281 ALA A CA 1
ATOM 2056 C C . ALA A 1 281 ? -34.355 34.096 33.355 1.00 31.89 281 ALA A C 1
ATOM 2058 O O . ALA A 1 281 ? -33.581 33.365 32.731 1.00 31.89 281 ALA A O 1
ATOM 2059 N N . PRO A 1 282 ? -35.340 33.583 34.122 1.00 30.11 282 PRO A N 1
ATOM 2060 C CA . PRO A 1 282 ? -35.457 32.159 34.411 1.00 30.11 282 PRO A CA 1
ATOM 2061 C C . PRO A 1 282 ? -35.737 31.352 33.139 1.00 30.11 282 PRO A C 1
ATOM 2063 O O . PRO A 1 282 ? -36.702 31.603 32.417 1.00 30.11 282 PRO A O 1
ATOM 2066 N N . ALA A 1 283 ? -34.893 30.348 32.904 1.00 29.67 283 ALA A N 1
ATOM 2067 C CA . ALA A 1 283 ? -35.142 29.284 31.943 1.00 29.67 283 ALA A CA 1
ATOM 2068 C C . ALA A 1 283 ? -36.463 28.550 32.277 1.00 29.67 283 ALA A C 1
ATOM 2070 O O . ALA A 1 283 ? -36.884 28.541 33.441 1.00 29.67 283 ALA A O 1
ATOM 2071 N N . PRO A 1 284 ? -37.128 27.921 31.288 1.00 32.56 284 PRO A N 1
ATOM 2072 C CA . PRO A 1 284 ? -38.401 27.239 31.499 1.00 32.56 284 PRO A CA 1
ATOM 2073 C C . PRO A 1 284 ? -38.237 26.179 32.589 1.00 32.56 284 PRO A C 1
ATOM 2075 O O . PRO A 1 284 ? -37.275 25.410 32.553 1.00 32.56 284 PRO A O 1
ATOM 2078 N N . ARG A 1 285 ? -39.166 26.123 33.553 1.00 32.88 285 ARG A N 1
ATOM 2079 C CA . ARG A 1 285 ? -39.221 25.030 34.533 1.00 32.88 285 ARG A CA 1
ATOM 2080 C C . ARG A 1 285 ? -39.329 23.715 33.758 1.00 32.88 285 ARG A C 1
ATOM 2082 O O . ARG A 1 285 ? -40.372 23.427 33.175 1.00 32.88 285 ARG A O 1
ATOM 2089 N N . LEU A 1 286 ? -38.236 22.952 33.719 1.00 36.47 286 LEU A N 1
ATOM 2090 C CA . LEU A 1 286 ? -38.253 21.546 33.330 1.00 36.47 286 LEU A CA 1
ATOM 2091 C C . LEU A 1 286 ? -39.313 20.856 34.193 1.00 36.47 286 LEU A C 1
ATOM 2093 O O . LEU A 1 286 ? -39.331 21.054 35.408 1.00 36.47 286 LEU A O 1
ATOM 2097 N N . ALA A 1 287 ? -40.207 20.101 33.555 1.00 40.03 287 ALA A N 1
ATOM 2098 C CA . ALA A 1 287 ? -41.150 19.233 34.246 1.00 40.03 287 ALA A CA 1
ATOM 2099 C C . ALA A 1 287 ? -40.405 18.440 35.333 1.00 40.03 287 ALA A C 1
ATOM 2101 O O . ALA A 1 287 ? -39.331 17.899 35.058 1.00 40.03 287 ALA A O 1
ATOM 2102 N N . GLU A 1 288 ? -40.935 18.426 36.558 1.00 50.53 288 GLU A N 1
ATOM 2103 C CA . GLU A 1 288 ? -40.326 17.706 37.678 1.00 50.53 288 GLU A CA 1
ATOM 2104 C C . GLU A 1 288 ? -40.077 16.247 37.271 1.00 50.53 288 GLU A C 1
ATOM 2106 O O . GLU A 1 288 ? -40.989 15.569 36.795 1.00 50.53 288 GLU A O 1
ATOM 2111 N N . ASP A 1 289 ? -38.828 15.782 37.399 1.00 68.44 289 ASP A N 1
ATOM 2112 C CA . ASP A 1 289 ? -38.460 14.396 37.106 1.00 68.44 289 ASP A CA 1
ATOM 2113 C C . ASP A 1 289 ? -39.303 13.476 38.010 1.00 68.44 289 ASP A C 1
ATOM 2115 O O . ASP A 1 289 ? -39.122 13.508 39.232 1.00 68.44 289 ASP A O 1
ATOM 2119 N N . PRO A 1 290 ? -40.217 12.652 37.457 1.00 76.31 290 PRO A N 1
ATOM 2120 C CA . PRO A 1 290 ? -41.117 11.820 38.253 1.00 76.31 290 PRO A CA 1
ATOM 2121 C C . PRO A 1 290 ? -40.368 10.797 39.122 1.00 76.31 290 PRO A C 1
ATOM 2123 O O . PRO A 1 290 ? -40.938 10.266 40.073 1.00 76.31 290 PRO A O 1
ATOM 2126 N N . ALA A 1 291 ? -39.087 10.530 38.839 1.00 84.00 291 ALA A N 1
ATOM 2127 C CA . ALA A 1 291 ? -38.244 9.661 39.650 1.00 84.00 291 ALA A CA 1
ATOM 2128 C C . ALA A 1 291 ? -37.621 10.366 40.873 1.00 84.00 291 ALA A C 1
ATOM 2130 O O . ALA A 1 291 ? -37.267 9.697 41.844 1.00 84.00 291 ALA A O 1
ATOM 2131 N N . ALA A 1 292 ? -37.498 11.698 40.876 1.00 85.06 292 ALA A N 1
ATOM 2132 C CA . ALA A 1 292 ? -36.892 12.455 41.976 1.00 85.06 292 ALA A CA 1
ATOM 2133 C C . ALA A 1 292 ? -37.611 12.292 43.336 1.00 85.06 292 ALA A C 1
ATOM 2135 O O . ALA A 1 292 ? -36.925 12.018 44.329 1.00 85.06 292 ALA A O 1
ATOM 2136 N N . PRO A 1 293 ? -38.956 12.392 43.436 1.00 88.12 293 PRO A N 1
ATOM 2137 C CA . PRO A 1 293 ? -39.652 12.150 44.702 1.00 88.12 293 PRO A CA 1
ATOM 2138 C C . PRO A 1 293 ? -39.542 10.688 45.161 1.00 88.12 293 PRO A C 1
ATOM 2140 O O . PRO A 1 293 ? -39.381 10.438 46.356 1.00 88.12 293 PRO A O 1
ATOM 2143 N N . LEU A 1 294 ? -39.534 9.729 44.227 1.00 88.19 294 LEU A N 1
ATOM 2144 C CA . LEU A 1 294 ? -39.379 8.303 44.535 1.00 88.19 294 LEU A CA 1
ATOM 2145 C C . LEU A 1 294 ? -37.997 7.994 45.137 1.00 88.19 294 LEU A C 1
ATOM 2147 O O . LEU A 1 294 ? -37.893 7.219 46.083 1.00 88.19 294 LEU A O 1
ATOM 2151 N N . VAL A 1 295 ? -36.926 8.641 44.662 1.00 89.06 295 VAL A N 1
ATOM 2152 C CA . VAL A 1 295 ? -35.577 8.474 45.241 1.00 89.06 295 VAL A CA 1
ATOM 2153 C C . VAL A 1 295 ? -35.511 8.983 46.682 1.00 89.06 295 VAL A C 1
ATOM 2155 O O . VAL A 1 295 ? -34.838 8.377 47.513 1.00 89.06 295 VAL A O 1
ATOM 2158 N N . LYS A 1 296 ? -36.239 10.055 47.015 1.00 87.88 296 LYS A N 1
ATOM 2159 C CA . LYS A 1 296 ? -36.337 10.546 48.398 1.00 87.88 296 LYS A CA 1
ATOM 2160 C C . LYS A 1 296 ? -37.090 9.555 49.299 1.00 87.88 296 LYS A C 1
ATOM 2162 O O . LYS A 1 296 ? -36.677 9.339 50.436 1.00 87.88 296 LYS A O 1
ATOM 2167 N N . GLN A 1 297 ? -38.140 8.916 48.778 1.00 90.31 297 GLN A N 1
ATOM 2168 C CA . GLN A 1 297 ? -38.932 7.904 49.493 1.00 90.31 297 GLN A CA 1
ATOM 2169 C C . GLN A 1 297 ? -38.156 6.614 49.801 1.00 90.31 297 GLN A C 1
ATOM 2171 O O . GLN A 1 297 ? -38.511 5.916 50.747 1.00 90.31 297 GLN A O 1
ATOM 2176 N N . LEU A 1 298 ? -37.042 6.333 49.108 1.00 89.12 298 LEU A N 1
ATOM 2177 C CA . LEU A 1 298 ? -36.142 5.221 49.459 1.00 89.12 298 LEU A CA 1
ATOM 2178 C C . LEU A 1 298 ? -35.557 5.333 50.877 1.00 89.12 298 LEU A C 1
ATOM 2180 O O . LEU A 1 298 ? -35.070 4.338 51.406 1.00 89.12 298 LEU A O 1
ATOM 2184 N N . GLY A 1 299 ? -35.585 6.526 51.477 1.00 86.56 299 GLY A N 1
ATOM 2185 C CA . GLY A 1 299 ? -35.132 6.786 52.842 1.00 86.56 299 GLY A CA 1
ATOM 2186 C C . GLY A 1 299 ? -36.256 6.934 53.865 1.00 86.56 299 GLY A C 1
ATOM 2187 O O . GLY A 1 299 ? -35.951 7.343 54.982 1.00 86.56 299 GLY A O 1
ATOM 2188 N N . SER A 1 300 ? -37.520 6.664 53.497 1.00 88.25 300 SER A N 1
ATOM 2189 C CA . SER A 1 300 ? -38.654 6.677 54.440 1.00 88.25 300 SER A CA 1
ATOM 2190 C C . SER A 1 300 ? -38.409 5.687 55.580 1.00 88.25 300 SER A C 1
ATOM 2192 O O . SER A 1 300 ? -37.717 4.696 55.369 1.00 88.25 300 SER A O 1
ATOM 2194 N N . GLU A 1 301 ? -38.962 5.913 56.772 1.00 82.25 301 GLU A N 1
ATOM 2195 C CA . GLU A 1 301 ? -38.930 4.934 57.873 1.00 82.25 301 GLU A CA 1
ATOM 2196 C C . GLU A 1 301 ? -39.956 3.805 57.670 1.00 82.25 301 GLU A C 1
ATOM 2198 O O . GLU A 1 301 ? -39.732 2.678 58.126 1.00 82.25 301 GLU A O 1
ATOM 2203 N N . ASP A 1 302 ? -41.003 4.043 56.871 1.00 87.94 302 ASP A N 1
ATOM 2204 C CA . ASP A 1 302 ? -41.987 3.030 56.490 1.00 87.94 302 ASP A CA 1
ATOM 2205 C C . ASP A 1 302 ? -41.408 2.067 55.438 1.00 87.94 302 ASP A C 1
ATOM 2207 O O . ASP A 1 302 ? -40.975 2.456 54.349 1.00 87.94 302 ASP A O 1
ATOM 2211 N N . PHE A 1 303 ? -41.401 0.774 55.771 1.00 86.19 303 PHE A N 1
ATOM 2212 C CA . PHE A 1 303 ? -40.944 -0.288 54.879 1.00 86.19 303 PHE A CA 1
ATOM 2213 C C . PHE A 1 303 ? -41.748 -0.351 53.574 1.00 86.19 303 PHE A C 1
ATOM 2215 O O . PHE A 1 303 ? -41.156 -0.489 52.504 1.00 86.19 303 PHE A O 1
ATOM 2222 N N . ASN A 1 304 ? -43.074 -0.220 53.635 1.00 85.25 304 ASN A N 1
ATOM 2223 C CA . ASN A 1 304 ? -43.931 -0.320 52.457 1.00 85.25 304 ASN A CA 1
ATOM 2224 C C . ASN A 1 304 ? -43.687 0.839 51.489 1.00 85.25 304 ASN A C 1
ATOM 2226 O O . ASN A 1 304 ? -43.614 0.611 50.282 1.00 85.25 304 ASN A O 1
ATOM 2230 N N . GLU A 1 305 ? -43.496 2.059 51.997 1.00 85.38 305 GLU A N 1
ATOM 2231 C CA . GLU A 1 305 ? -43.168 3.217 51.156 1.00 85.38 305 GLU A CA 1
ATOM 2232 C C . GLU A 1 305 ? -41.824 3.034 50.438 1.00 85.38 305 GLU A C 1
ATOM 2234 O O . GLU A 1 305 ? -41.729 3.288 49.233 1.00 85.38 305 GLU A O 1
ATOM 2239 N N . ARG A 1 306 ? -40.801 2.511 51.134 1.00 90.50 306 ARG A N 1
ATOM 2240 C CA . ARG A 1 306 ? -39.496 2.205 50.520 1.00 90.50 306 ARG A CA 1
ATOM 2241 C C . ARG A 1 306 ? -39.600 1.141 49.425 1.00 90.50 306 ARG A C 1
ATOM 2243 O O . ARG A 1 306 ? -38.970 1.282 48.377 1.00 90.50 306 ARG A O 1
ATOM 2250 N N . GLU A 1 307 ? -40.373 0.079 49.650 1.00 90.00 307 GLU A N 1
ATOM 2251 C CA . GLU A 1 307 ? -40.531 -1.018 48.684 1.00 90.00 307 GLU A CA 1
ATOM 2252 C C . GLU A 1 307 ? -41.380 -0.625 47.465 1.00 90.00 307 GLU A C 1
ATOM 2254 O O . GLU A 1 307 ? -41.102 -1.066 46.347 1.00 90.00 307 GLU A O 1
ATOM 2259 N N . VAL A 1 308 ? -42.396 0.227 47.643 1.00 89.50 308 VAL A N 1
ATOM 2260 C CA . VAL A 1 308 ? -43.174 0.786 46.524 1.00 89.50 308 VAL A CA 1
ATOM 2261 C C . VAL A 1 308 ? -42.298 1.702 45.671 1.00 89.50 308 VAL A C 1
ATOM 2263 O O . VAL A 1 308 ? -42.287 1.561 44.447 1.00 89.50 308 VAL A O 1
ATOM 2266 N N . ALA A 1 309 ? -41.512 2.581 46.300 1.00 89.56 309 ALA A N 1
ATOM 2267 C CA . ALA A 1 309 ? -40.581 3.452 45.592 1.00 89.56 309 ALA A CA 1
ATOM 2268 C C . ALA A 1 309 ? -39.520 2.657 44.810 1.00 89.56 309 ALA A C 1
ATOM 2270 O O . ALA A 1 309 ? -39.259 2.970 43.648 1.00 89.56 309 ALA A O 1
ATOM 2271 N N . ASP A 1 310 ? -38.953 1.594 45.398 1.00 92.44 310 ASP A N 1
ATOM 2272 C CA . ASP A 1 310 ? -38.017 0.692 44.710 1.00 92.44 310 ASP A CA 1
ATOM 2273 C C . ASP A 1 310 ? -38.659 0.053 43.460 1.00 92.44 310 ASP A C 1
ATOM 2275 O O . ASP A 1 310 ? -38.092 0.133 42.364 1.00 92.44 310 ASP A O 1
ATOM 2279 N N . LYS A 1 311 ? -39.876 -0.498 43.583 1.00 90.94 311 LYS A N 1
ATOM 2280 C CA . LYS A 1 311 ? -40.602 -1.116 42.457 1.00 90.94 311 LYS A CA 1
ATOM 2281 C C . LYS A 1 311 ? -40.916 -0.126 41.337 1.00 90.94 311 LYS A C 1
ATOM 2283 O O . LYS A 1 311 ? -40.688 -0.447 40.168 1.00 90.94 311 LYS A O 1
ATOM 2288 N N . GLU A 1 312 ? -41.414 1.064 41.666 1.00 90.69 312 GLU A N 1
ATOM 2289 C CA . GLU A 1 312 ? -41.744 2.079 40.660 1.00 90.69 312 GLU A CA 1
ATOM 2290 C C . GLU A 1 312 ? -40.482 2.625 39.973 1.00 90.69 312 GLU A C 1
ATOM 2292 O O . GLU A 1 312 ? -40.461 2.767 38.749 1.00 90.69 312 GLU A O 1
ATOM 2297 N N . LEU A 1 313 ? -39.378 2.815 40.705 1.00 91.31 313 LEU A N 1
ATOM 2298 C CA . LEU A 1 313 ? -38.092 3.196 40.109 1.00 91.31 313 LEU A CA 1
ATOM 2299 C C . LEU A 1 313 ? -37.549 2.120 39.156 1.00 91.31 313 LEU A C 1
ATOM 2301 O O . LEU A 1 313 ? -37.039 2.452 38.084 1.00 91.31 313 LEU A O 1
ATOM 2305 N N . ARG A 1 314 ? -37.698 0.830 39.487 1.00 91.50 314 ARG A N 1
ATOM 2306 C CA . ARG A 1 314 ? -37.337 -0.270 38.572 1.00 91.50 314 ARG A CA 1
ATOM 2307 C C . ARG A 1 314 ? -38.202 -0.284 37.317 1.00 91.50 314 ARG A C 1
ATOM 2309 O O . ARG A 1 314 ? -37.679 -0.511 36.228 1.00 91.50 314 ARG A O 1
ATOM 2316 N N . LYS A 1 315 ? -39.500 -0.013 37.455 1.00 89.38 315 LYS A N 1
ATOM 2317 C CA . LYS A 1 315 ? -40.465 0.041 36.347 1.00 89.38 315 LYS A CA 1
ATOM 2318 C C . LYS A 1 315 ? -40.208 1.214 35.400 1.00 89.38 315 LYS A C 1
ATOM 2320 O O . LYS A 1 315 ? -40.366 1.066 34.190 1.00 89.38 315 LYS A O 1
ATOM 2325 N N . LEU A 1 316 ? -39.763 2.357 35.925 1.00 87.69 316 LEU A N 1
ATOM 2326 C CA . LEU A 1 316 ? -39.329 3.500 35.114 1.00 87.69 316 LEU A CA 1
ATOM 2327 C C . LEU A 1 316 ? -38.081 3.186 34.267 1.00 87.69 316 LEU A C 1
ATOM 2329 O O . LEU A 1 316 ? -37.856 3.828 33.234 1.00 87.69 316 LEU A O 1
ATOM 2333 N N . GLY A 1 317 ? -37.281 2.192 34.664 1.00 87.00 317 GLY A N 1
ATOM 2334 C CA . GLY A 1 317 ? -36.099 1.763 33.925 1.00 87.00 317 GLY A CA 1
ATOM 2335 C C . GLY A 1 317 ? -35.085 2.900 33.765 1.00 87.00 317 GLY A C 1
ATOM 2336 O O . GLY A 1 317 ? -34.878 3.696 34.679 1.00 87.00 317 GLY A O 1
ATOM 2337 N N . LEU A 1 318 ? -34.452 3.015 32.589 1.00 84.56 318 LEU A N 1
ATOM 2338 C CA . LEU A 1 318 ? -33.432 4.047 32.330 1.00 84.56 318 LEU A CA 1
ATOM 2339 C C . LEU A 1 318 ? -33.945 5.488 32.496 1.00 84.56 318 LEU A C 1
ATOM 2341 O O . LEU A 1 318 ? -33.135 6.395 32.672 1.00 84.56 318 LEU A O 1
ATOM 2345 N N . LYS A 1 319 ? -35.265 5.723 32.491 1.00 87.38 319 LYS A N 1
ATOM 2346 C CA . LYS A 1 319 ? -35.825 7.057 32.762 1.00 87.38 319 LYS A CA 1
ATOM 2347 C C . LYS A 1 319 ? -35.540 7.524 34.194 1.00 87.38 319 LYS A C 1
ATOM 2349 O O . LYS A 1 319 ? -35.397 8.719 34.403 1.00 87.38 319 LYS A O 1
ATOM 2354 N N . ALA A 1 320 ? -35.382 6.601 35.146 1.00 88.12 320 ALA A N 1
ATOM 2355 C CA . ALA A 1 320 ? -35.033 6.915 36.533 1.00 88.12 320 ALA A CA 1
ATOM 2356 C C . ALA A 1 320 ? -33.524 7.134 36.761 1.00 88.12 320 ALA A C 1
ATOM 2358 O O . ALA A 1 320 ? -33.112 7.475 37.869 1.00 88.12 320 ALA A O 1
ATOM 2359 N N . GLU A 1 321 ? -32.671 6.936 35.746 1.00 86.12 321 GLU A N 1
ATOM 2360 C CA . GLU A 1 321 ? -31.212 6.964 35.913 1.00 86.12 321 GLU A CA 1
ATOM 2361 C C . GLU A 1 321 ? -30.694 8.313 36.438 1.00 86.12 321 GLU A C 1
ATOM 2363 O O . GLU A 1 321 ? -29.782 8.334 37.267 1.00 86.12 321 GLU A O 1
ATOM 2368 N N . ALA A 1 322 ? -31.263 9.431 35.976 1.00 85.94 322 ALA A N 1
ATOM 2369 C CA . ALA A 1 322 ? -30.854 10.766 36.408 1.00 85.94 322 ALA A CA 1
ATOM 2370 C C . ALA A 1 322 ? -31.116 10.973 37.910 1.00 85.94 322 ALA A C 1
ATOM 2372 O O . ALA A 1 322 ? -30.182 11.282 38.654 1.00 85.94 322 ALA A O 1
ATOM 2373 N N . ALA A 1 323 ? -32.341 10.705 38.369 1.00 88.94 323 ALA A N 1
ATOM 2374 C CA . ALA A 1 323 ? -32.705 10.768 39.782 1.00 88.94 323 ALA A CA 1
ATOM 2375 C C . ALA A 1 323 ? -31.892 9.791 40.650 1.00 88.94 323 ALA A C 1
ATOM 2377 O O . ALA A 1 323 ? -31.385 10.170 41.706 1.00 88.94 323 ALA A O 1
ATOM 2378 N N . LEU A 1 324 ? -31.692 8.546 40.202 1.00 89.06 324 LEU A N 1
ATOM 2379 C CA . LEU A 1 324 ? -30.914 7.545 40.945 1.00 89.06 324 LEU A CA 1
ATOM 2380 C C . LEU A 1 324 ? -29.446 7.967 41.122 1.00 89.06 324 LEU A C 1
ATOM 2382 O O . LEU A 1 324 ? -28.871 7.745 42.186 1.00 89.06 324 LEU A O 1
ATOM 2386 N N . LYS A 1 325 ? -28.839 8.628 40.122 1.00 87.62 325 LYS A N 1
ATOM 2387 C CA . LYS A 1 325 ? -27.483 9.205 40.236 1.00 87.62 325 LYS A CA 1
ATOM 2388 C C . LYS A 1 325 ? -27.405 10.322 41.277 1.00 87.62 325 LYS A C 1
ATOM 2390 O O . LYS A 1 325 ? -26.375 10.445 41.938 1.00 87.62 325 LYS A O 1
ATOM 2395 N N . VAL A 1 326 ? -28.465 11.115 41.436 1.00 89.81 326 VAL A N 1
ATOM 2396 C CA . VAL A 1 326 ? -28.566 12.096 42.529 1.00 89.81 326 VAL A CA 1
ATOM 2397 C C . VAL A 1 326 ? -28.642 11.368 43.876 1.00 89.81 326 VAL A C 1
ATOM 2399 O O . VAL A 1 326 ? -27.915 11.724 44.801 1.00 89.81 326 VAL A O 1
ATOM 2402 N N . GLY A 1 327 ? -29.420 10.282 43.957 1.00 88.56 327 GLY A N 1
ATOM 2403 C CA . GLY A 1 327 ? -29.538 9.429 45.146 1.00 88.56 327 GLY A CA 1
ATOM 2404 C C . GLY A 1 327 ? -28.219 8.814 45.631 1.00 88.56 327 GLY A C 1
ATOM 2405 O O . GLY A 1 327 ? -28.014 8.677 46.834 1.00 88.56 327 GLY A O 1
ATOM 2406 N N . LEU A 1 328 ? -27.265 8.536 44.732 1.00 88.12 328 LEU A N 1
ATOM 2407 C CA . LEU A 1 328 ? -25.913 8.074 45.104 1.00 88.12 328 LEU A CA 1
ATOM 2408 C C . LEU A 1 328 ? -25.137 9.081 45.968 1.00 88.12 328 LEU A C 1
ATOM 2410 O O . LEU A 1 328 ? -24.213 8.691 46.680 1.00 88.12 328 LEU A O 1
ATOM 2414 N N . LYS A 1 329 ? -25.500 10.366 45.899 1.00 90.94 329 LYS A N 1
ATOM 2415 C CA . LYS A 1 329 ? -24.884 11.459 46.662 1.00 90.94 329 LYS A CA 1
ATOM 2416 C C . LYS A 1 329 ? -25.733 11.902 47.859 1.00 90.94 329 LYS A C 1
ATOM 2418 O O . LYS A 1 329 ? -25.384 12.887 48.500 1.00 90.94 329 LYS A O 1
ATOM 2423 N N . ALA A 1 330 ? -26.838 11.213 48.153 1.00 88.94 330 ALA A N 1
ATOM 2424 C CA . ALA A 1 330 ? -27.706 11.556 49.275 1.00 88.94 330 ALA A CA 1
ATOM 2425 C C . ALA A 1 330 ? -26.969 11.409 50.617 1.00 88.94 330 ALA A C 1
ATOM 2427 O O . ALA A 1 330 ? -26.136 10.517 50.779 1.00 88.94 330 ALA A O 1
ATOM 2428 N N . GLU A 1 331 ? -27.299 12.244 51.604 1.00 86.69 331 GLU A N 1
ATOM 2429 C CA . GLU A 1 331 ? -26.719 12.150 52.954 1.00 86.69 331 GLU A CA 1
ATOM 2430 C C . GLU A 1 331 ? -27.119 10.847 53.663 1.00 86.69 331 GLU A C 1
ATOM 2432 O O . GLU A 1 331 ? -26.303 10.243 54.364 1.00 86.69 331 GLU A O 1
ATOM 2437 N N . ASN A 1 332 ? -28.337 10.359 53.403 1.00 89.12 332 ASN A N 1
ATOM 2438 C CA . ASN A 1 332 ? -28.858 9.119 53.967 1.00 89.12 332 ASN A CA 1
ATOM 2439 C C . ASN A 1 332 ? -28.161 7.878 53.346 1.00 89.12 332 ASN A C 1
ATOM 2441 O O . ASN A 1 332 ? -28.279 7.656 52.135 1.00 89.12 332 ASN A O 1
ATOM 2445 N N . PRO A 1 333 ? -27.468 7.038 54.148 1.00 86.88 333 PRO A N 1
ATOM 2446 C CA . PRO A 1 333 ? -26.801 5.826 53.666 1.00 86.88 333 PRO A CA 1
ATOM 2447 C C . PRO A 1 333 ? -27.731 4.804 52.997 1.00 86.88 333 PRO A C 1
ATOM 2449 O O . PRO A 1 333 ? -27.319 4.173 52.025 1.00 86.88 333 PRO A O 1
ATOM 2452 N N . GLU A 1 334 ? -28.972 4.669 53.473 1.00 86.25 334 GLU A N 1
ATOM 2453 C CA . GLU A 1 334 ? -29.969 3.739 52.923 1.00 86.25 334 GLU A CA 1
ATOM 2454 C C . GLU A 1 334 ? -30.388 4.167 51.512 1.00 86.25 334 GLU A C 1
ATOM 2456 O O . GLU A 1 334 ? -30.394 3.357 50.583 1.00 86.25 334 GLU A O 1
ATOM 2461 N N . VAL A 1 335 ? -30.637 5.469 51.317 1.00 89.94 335 VAL A N 1
ATOM 2462 C CA . VAL A 1 335 ? -30.945 6.038 49.995 1.00 89.94 335 VAL A CA 1
ATOM 2463 C C . VAL A 1 335 ? -29.790 5.792 49.031 1.00 89.94 335 VAL A C 1
ATOM 2465 O O . VAL A 1 335 ? -30.032 5.384 47.895 1.00 89.94 335 VAL A O 1
ATOM 2468 N N . ARG A 1 336 ? -28.535 5.971 49.473 1.00 91.44 336 ARG A N 1
ATOM 2469 C CA . ARG A 1 336 ? -27.356 5.677 48.642 1.00 91.44 336 ARG A CA 1
ATOM 2470 C C . ARG A 1 336 ? -27.288 4.200 48.254 1.00 91.44 336 ARG A C 1
ATOM 2472 O O . ARG A 1 336 ? -27.116 3.893 47.074 1.00 91.44 336 ARG A O 1
ATOM 2479 N N . ALA A 1 337 ? -27.436 3.295 49.224 1.00 85.19 337 ALA A N 1
ATOM 2480 C CA . ALA A 1 337 ? -27.346 1.852 49.008 1.00 85.19 337 ALA A CA 1
ATOM 2481 C C . ALA A 1 337 ? -28.449 1.341 48.066 1.00 85.19 337 ALA A C 1
ATOM 2483 O O . ALA A 1 337 ? -28.157 0.656 47.082 1.00 85.19 337 ALA A O 1
ATOM 2484 N N . ARG A 1 338 ? -29.707 1.737 48.304 1.00 90.94 338 ARG A N 1
ATOM 2485 C CA . ARG A 1 338 ? -30.846 1.365 47.451 1.00 90.94 338 ARG A CA 1
ATOM 2486 C C . ARG A 1 338 ? -30.750 1.983 46.064 1.00 90.94 338 ARG A C 1
ATOM 2488 O O . ARG A 1 338 ? -30.933 1.275 45.078 1.00 90.94 338 ARG A O 1
ATOM 2495 N N . SER A 1 339 ? -30.375 3.260 45.961 1.00 90.75 339 SER A N 1
ATOM 2496 C CA . SER A 1 339 ? -30.171 3.909 44.658 1.00 90.75 339 SER A CA 1
ATOM 2497 C C . SER A 1 339 ? -29.101 3.188 43.835 1.00 90.75 339 SER A C 1
ATOM 2499 O O . SER A 1 339 ? -29.295 2.973 42.640 1.00 90.75 339 SER A O 1
ATOM 2501 N N . ALA A 1 340 ? -28.007 2.739 44.462 1.00 86.81 340 ALA A N 1
ATOM 2502 C CA . ALA A 1 340 ? -26.973 1.945 43.798 1.00 86.81 340 ALA A CA 1
ATOM 2503 C C . ALA A 1 340 ? -27.488 0.572 43.329 1.00 86.81 340 ALA A C 1
ATOM 2505 O O . ALA A 1 340 ? -27.220 0.165 42.192 1.00 86.81 340 ALA A O 1
ATOM 2506 N N . ALA A 1 341 ? -28.259 -0.126 44.168 1.00 87.56 341 ALA A N 1
ATOM 2507 C CA . ALA A 1 341 ? -28.834 -1.430 43.840 1.00 87.56 341 ALA A CA 1
ATOM 2508 C C . ALA A 1 341 ? -29.857 -1.345 42.692 1.00 87.56 341 ALA A C 1
ATOM 2510 O O . ALA A 1 341 ? -29.789 -2.126 41.737 1.00 87.56 341 ALA A O 1
ATOM 2511 N N . ILE A 1 342 ? -30.771 -0.372 42.749 1.00 90.56 342 ILE A N 1
ATOM 2512 C CA . ILE A 1 342 ? -31.784 -0.137 41.713 1.00 90.56 342 ILE A CA 1
ATOM 2513 C C . ILE A 1 342 ? -31.111 0.269 40.405 1.00 90.56 342 ILE A C 1
ATOM 2515 O O . ILE A 1 342 ? -31.406 -0.315 39.365 1.00 90.56 342 ILE A O 1
ATOM 2519 N N . LEU A 1 343 ? -30.159 1.208 40.445 1.00 87.88 343 LEU A N 1
ATOM 2520 C CA . LEU A 1 343 ? -29.442 1.661 39.254 1.00 87.88 343 LEU A CA 1
ATOM 2521 C C . LEU A 1 343 ? -28.707 0.510 38.553 1.00 87.88 343 LEU A C 1
ATOM 2523 O O . LEU A 1 343 ? -28.743 0.409 37.326 1.00 87.88 343 LEU A O 1
ATOM 2527 N N . THR A 1 344 ? -28.080 -0.382 39.323 1.00 85.19 344 THR A N 1
ATOM 2528 C CA . THR A 1 344 ? -27.405 -1.576 38.790 1.00 85.19 344 THR A CA 1
ATOM 2529 C C . THR A 1 344 ? -28.398 -2.515 38.102 1.00 85.19 344 THR A C 1
ATOM 2531 O O . THR A 1 344 ? -28.160 -2.958 36.977 1.00 85.19 344 THR A O 1
ATOM 2534 N N . ALA A 1 345 ? -29.541 -2.785 38.738 1.00 86.12 345 ALA A N 1
ATOM 2535 C CA . ALA A 1 345 ? -30.561 -3.676 38.191 1.00 86.12 345 ALA A CA 1
ATOM 2536 C C . ALA A 1 345 ? -31.263 -3.102 36.950 1.00 86.12 345 ALA A C 1
ATOM 2538 O O . ALA A 1 345 ? -31.488 -3.826 35.979 1.00 86.12 345 ALA A O 1
ATOM 2539 N N . VAL A 1 346 ? -31.568 -1.802 36.958 1.00 88.75 346 VAL A N 1
ATOM 2540 C CA . VAL A 1 346 ? -32.164 -1.082 35.826 1.00 88.75 346 VAL A CA 1
ATOM 2541 C C . VAL A 1 346 ? -31.237 -1.119 34.613 1.00 88.75 346 VAL A C 1
ATOM 2543 O O . VAL A 1 346 ? -31.677 -1.465 33.519 1.00 88.75 346 VAL A O 1
ATOM 2546 N N . ARG A 1 347 ? -29.943 -0.823 34.800 1.00 85.81 347 ARG A N 1
ATOM 2547 C CA . ARG A 1 347 ? -28.949 -0.875 33.716 1.00 85.81 347 ARG A CA 1
ATOM 2548 C C . ARG A 1 347 ? -28.791 -2.283 33.156 1.00 85.81 347 ARG A C 1
ATOM 2550 O O . ARG A 1 347 ? -28.779 -2.447 31.940 1.00 85.81 347 ARG A O 1
ATOM 2557 N N . LYS A 1 348 ? -28.722 -3.300 34.023 1.00 84.06 348 LYS A N 1
ATOM 2558 C CA . LYS A 1 348 ? -28.654 -4.705 33.599 1.00 84.06 348 LYS A CA 1
ATOM 2559 C C . LYS A 1 348 ? -29.873 -5.098 32.757 1.00 84.06 348 LYS A C 1
ATOM 2561 O O . LYS A 1 348 ? -29.706 -5.607 31.655 1.00 84.06 348 LYS A O 1
ATOM 2566 N N . SER A 1 349 ? -31.078 -4.798 33.241 1.00 85.94 349 SER A N 1
ATOM 2567 C CA . SER A 1 349 ? -32.326 -5.129 32.539 1.00 85.94 349 SER A CA 1
ATOM 2568 C C . SER A 1 349 ? -32.426 -4.412 31.189 1.00 85.94 349 SER A C 1
ATOM 2570 O O . SER A 1 349 ? -32.838 -5.007 30.200 1.00 85.94 349 SER A O 1
ATOM 2572 N N . ALA A 1 350 ? -31.990 -3.150 31.116 1.00 86.81 350 ALA A N 1
ATOM 2573 C CA . ALA A 1 350 ? -31.993 -2.382 29.874 1.00 86.81 350 ALA A CA 1
ATOM 2574 C C . ALA A 1 350 ? -30.999 -2.916 28.824 1.00 86.81 350 ALA A C 1
ATOM 2576 O O . ALA A 1 350 ? -31.298 -2.877 27.631 1.00 86.81 350 ALA A O 1
ATOM 2577 N N . LEU A 1 351 ? -29.840 -3.433 29.249 1.00 86.38 351 LEU A N 1
ATOM 2578 C CA . LEU A 1 351 ? -28.882 -4.099 28.357 1.00 86.38 351 LEU A CA 1
ATOM 2579 C C . LEU A 1 351 ? -29.434 -5.429 27.833 1.00 86.38 351 LEU A C 1
ATOM 2581 O O . LEU A 1 351 ? -29.308 -5.714 26.644 1.00 86.38 351 LEU A O 1
ATOM 2585 N N . GLU A 1 352 ? -30.060 -6.228 28.700 1.00 85.94 352 GLU A N 1
ATOM 2586 C CA . GLU A 1 352 ? -30.703 -7.487 28.306 1.00 85.94 352 GLU A CA 1
ATOM 2587 C C . GLU A 1 352 ? -31.848 -7.246 27.315 1.00 85.94 352 GLU A C 1
ATOM 2589 O O . GLU A 1 352 ? -31.979 -7.982 26.337 1.00 85.94 352 GLU A O 1
ATOM 2594 N N . GLU A 1 353 ? -32.641 -6.195 27.525 1.00 87.62 353 GLU A N 1
ATOM 2595 C CA . GLU A 1 353 ? -33.720 -5.820 26.612 1.00 87.62 353 GLU A CA 1
ATOM 2596 C C . GLU A 1 353 ? -33.184 -5.324 25.266 1.00 87.62 353 GLU A C 1
ATOM 2598 O O . GLU A 1 353 ? -33.684 -5.730 24.218 1.00 87.62 353 GLU A O 1
ATOM 2603 N N . LEU A 1 354 ? -32.117 -4.515 25.269 1.00 88.94 354 LEU A N 1
ATOM 2604 C CA . LEU A 1 354 ? -31.436 -4.105 24.040 1.00 88.94 354 LEU A CA 1
ATOM 2605 C C . LEU A 1 354 ? -30.947 -5.325 23.247 1.00 88.94 354 LEU A C 1
ATOM 2607 O O . LEU A 1 354 ? -31.182 -5.395 22.046 1.00 88.94 354 LEU A O 1
ATOM 2611 N N . ALA A 1 355 ? -30.300 -6.294 23.900 1.00 87.50 355 ALA A N 1
ATOM 2612 C CA . ALA A 1 355 ? -29.803 -7.499 23.232 1.00 87.50 355 ALA A CA 1
ATOM 2613 C C . ALA A 1 355 ? -30.926 -8.342 22.607 1.00 87.50 355 ALA A C 1
ATOM 2615 O O . ALA A 1 355 ? -30.734 -8.924 21.541 1.00 87.50 355 ALA A O 1
ATOM 2616 N N . LYS A 1 356 ? -32.090 -8.413 23.266 1.00 87.12 356 LYS A N 1
ATOM 2617 C CA . LYS A 1 356 ? -33.250 -9.188 22.801 1.00 87.12 356 LYS A CA 1
ATOM 2618 C C . LYS A 1 356 ? -34.002 -8.514 21.658 1.00 87.12 356 LYS A C 1
ATOM 2620 O O . LYS A 1 356 ? -34.489 -9.204 20.770 1.00 87.12 356 LYS A O 1
ATOM 2625 N N . THR A 1 357 ? -34.130 -7.190 21.704 1.00 87.50 357 THR A N 1
ATOM 2626 C CA . THR A 1 357 ? -35.020 -6.432 20.808 1.00 87.50 357 THR A CA 1
ATOM 2627 C C . THR A 1 357 ? -34.307 -5.791 19.621 1.00 87.50 357 THR A C 1
ATOM 2629 O O . THR A 1 357 ? -34.972 -5.351 18.685 1.00 87.50 357 THR A O 1
ATOM 2632 N N . PHE A 1 358 ? -32.970 -5.720 19.625 1.00 89.56 358 PHE A N 1
ATOM 2633 C CA . PHE A 1 358 ? -32.223 -5.085 18.542 1.00 89.56 358 PHE A CA 1
ATOM 2634 C C . PHE A 1 358 ? -32.292 -5.898 17.241 1.00 89.56 358 PHE A C 1
ATOM 2636 O O . PHE A 1 358 ? -31.633 -6.930 17.099 1.00 89.56 358 PHE A O 1
ATOM 2643 N N . ASP A 1 359 ? -33.033 -5.378 16.261 1.00 87.50 359 ASP A N 1
ATOM 2644 C CA . ASP A 1 359 ? -33.069 -5.887 14.890 1.00 87.50 359 ASP A CA 1
ATOM 2645 C C . ASP A 1 359 ? -32.318 -4.928 13.941 1.00 87.50 359 ASP A C 1
ATOM 2647 O O . ASP A 1 359 ? -32.693 -3.749 13.819 1.00 87.50 359 ASP A O 1
ATOM 2651 N N . PRO A 1 360 ? -31.260 -5.395 13.243 1.00 86.00 360 PRO A N 1
ATOM 2652 C CA . PRO A 1 360 ? -30.539 -4.571 12.282 1.00 86.00 360 PRO A CA 1
ATOM 2653 C C . PRO A 1 360 ? -31.400 -4.108 11.098 1.00 86.00 360 PRO A C 1
ATOM 2655 O O . PRO A 1 360 ? -31.065 -3.083 10.508 1.00 86.00 360 PRO A O 1
ATOM 2658 N N . LYS A 1 361 ? -32.489 -4.817 10.766 1.00 85.44 361 LYS A N 1
ATOM 2659 C CA . LYS A 1 361 ? -33.382 -4.504 9.636 1.00 85.44 361 LYS A CA 1
ATOM 2660 C C . LYS A 1 361 ? -34.583 -3.633 10.007 1.00 85.44 361 LYS A C 1
ATOM 2662 O O . LYS A 1 361 ? -35.246 -3.129 9.109 1.00 85.44 361 LYS A O 1
ATOM 2667 N N . ALA A 1 362 ? -34.878 -3.471 11.295 1.00 82.31 362 ALA A N 1
ATOM 2668 C CA . ALA A 1 362 ? -36.003 -2.660 11.745 1.00 82.31 362 ALA A CA 1
ATOM 2669 C C . ALA A 1 362 ? -35.670 -1.160 11.721 1.00 82.31 362 ALA A C 1
ATOM 2671 O O . ALA A 1 362 ? -34.559 -0.762 12.073 1.00 82.31 362 ALA A O 1
ATOM 2672 N N . ASP A 1 363 ? -36.662 -0.321 11.415 1.00 68.19 363 ASP A N 1
ATOM 2673 C CA . ASP A 1 363 ? -36.525 1.147 11.417 1.00 68.19 363 ASP A CA 1
ATOM 2674 C C . ASP A 1 363 ? -36.530 1.762 12.830 1.00 68.19 363 ASP A C 1
ATOM 2676 O O . ASP A 1 363 ? -36.236 2.943 13.015 1.00 68.19 363 ASP A O 1
ATOM 2680 N N . GLY A 1 364 ? -36.840 0.961 13.857 1.00 71.75 364 GLY A N 1
ATOM 2681 C CA . GLY A 1 364 ? -36.862 1.400 15.250 1.00 71.75 364 GLY A CA 1
ATOM 2682 C C . GLY A 1 364 ? -35.482 1.825 15.768 1.00 71.75 364 GLY A C 1
ATOM 2683 O O . GLY A 1 364 ? -34.460 1.186 15.488 1.00 71.75 364 GLY A O 1
ATOM 2684 N N . GLU A 1 365 ? -35.451 2.897 16.566 1.00 74.62 365 GLU A N 1
ATOM 2685 C CA . GLU A 1 365 ? -34.240 3.391 17.227 1.00 74.62 365 GLU A CA 1
ATOM 2686 C C . GLU A 1 365 ? -34.217 3.002 18.714 1.00 74.62 365 GLU A C 1
ATOM 2688 O O . GLU A 1 365 ? -35.010 3.524 19.504 1.00 74.62 365 GLU A O 1
ATOM 2693 N N . PRO A 1 366 ? -33.288 2.127 19.139 1.00 82.12 366 PRO A N 1
ATOM 2694 C CA . PRO A 1 366 ? -33.101 1.839 20.553 1.00 82.12 366 PRO A CA 1
ATOM 2695 C C . PRO A 1 366 ? -32.762 3.106 21.343 1.00 82.12 366 PRO A C 1
ATOM 2697 O O . PRO A 1 366 ? -31.935 3.921 20.939 1.00 82.12 366 PRO A O 1
ATOM 2700 N N . THR A 1 367 ? -33.348 3.265 22.525 1.00 80.88 367 THR A N 1
ATOM 2701 C CA . THR A 1 367 ? -33.105 4.444 23.374 1.00 80.88 367 THR A CA 1
ATOM 2702 C C . THR A 1 367 ? -31.858 4.313 24.254 1.00 80.88 367 THR A C 1
ATOM 2704 O O . THR A 1 367 ? -31.446 5.290 24.887 1.00 80.88 367 THR A O 1
ATOM 2707 N N . HIS A 1 368 ? -31.240 3.129 24.274 1.00 88.56 368 HIS A N 1
ATOM 2708 C CA . HIS A 1 368 ? -30.136 2.782 25.162 1.00 88.56 368 HIS A CA 1
ATOM 2709 C C . HIS A 1 368 ? -28.869 3.635 24.904 1.00 88.56 368 HIS A C 1
ATOM 2711 O O . HIS A 1 368 ? -28.485 3.814 23.743 1.00 88.56 368 HIS A O 1
ATOM 2717 N N . PRO A 1 369 ? -28.159 4.110 25.952 1.00 89.00 369 PRO A N 1
ATOM 2718 C CA . PRO A 1 369 ? -26.957 4.945 25.818 1.00 89.00 369 PRO A CA 1
ATOM 2719 C C . PRO A 1 369 ? -25.862 4.362 24.913 1.00 89.00 369 PRO A C 1
ATOM 2721 O O . PRO A 1 369 ? -25.351 5.066 24.045 1.00 89.00 369 PRO A O 1
ATOM 2724 N N . VAL A 1 370 ? -25.572 3.062 25.045 1.00 92.06 370 VAL A N 1
ATOM 2725 C CA . VAL A 1 370 ? -24.573 2.360 24.210 1.00 92.06 370 VAL A CA 1
ATOM 2726 C C . VAL A 1 370 ? -24.887 2.479 22.711 1.00 92.06 370 VAL A C 1
ATOM 2728 O O . VAL A 1 370 ? -23.989 2.762 21.920 1.00 92.06 370 VAL A O 1
ATOM 2731 N N . TRP A 1 371 ? -26.158 2.329 22.307 1.00 92.69 371 TRP A N 1
ATOM 2732 C CA . TRP A 1 371 ? -26.558 2.515 20.906 1.00 92.69 371 TRP A CA 1
ATOM 2733 C C . TRP A 1 371 ? -26.416 3.974 20.470 1.00 92.69 371 TRP A C 1
ATOM 2735 O O . TRP A 1 371 ? -25.864 4.240 19.406 1.00 92.69 371 TRP A O 1
ATOM 2745 N N . LYS A 1 372 ? -26.857 4.931 21.300 1.00 92.69 372 LYS A N 1
ATOM 2746 C CA . LYS A 1 372 ? -26.718 6.367 20.998 1.00 92.69 372 LYS A CA 1
ATOM 2747 C C . LYS A 1 372 ? -25.261 6.751 20.739 1.00 92.69 372 LYS A C 1
ATOM 2749 O O . LYS A 1 372 ? -24.988 7.457 19.770 1.00 92.69 372 LYS A O 1
ATOM 2754 N N . ARG A 1 373 ? -24.329 6.254 21.559 1.00 93.69 373 ARG A N 1
ATOM 2755 C CA . ARG A 1 373 ? -22.888 6.471 21.372 1.00 93.69 373 ARG A CA 1
ATOM 2756 C C . ARG A 1 373 ? -22.376 5.813 20.099 1.00 93.69 373 ARG A C 1
ATOM 2758 O O . ARG A 1 373 ? -21.726 6.480 19.299 1.00 93.69 373 ARG A O 1
ATOM 2765 N N . TYR A 1 374 ? -22.677 4.531 19.899 1.00 94.69 374 TYR A N 1
ATOM 2766 C CA . TYR A 1 374 ? -22.246 3.818 18.700 1.00 94.69 374 TYR A CA 1
ATOM 2767 C C . TYR A 1 374 ? -22.736 4.521 17.430 1.00 94.69 374 TYR A C 1
ATOM 2769 O O . TYR A 1 374 ? -21.935 4.799 16.544 1.00 94.69 374 TYR A O 1
ATOM 2777 N N . ARG A 1 375 ? -24.015 4.907 17.376 1.00 94.06 375 ARG A N 1
ATOM 2778 C CA . ARG A 1 375 ? -24.606 5.655 16.260 1.00 94.06 375 ARG A CA 1
ATOM 2779 C C . ARG A 1 375 ? -23.935 7.007 16.040 1.00 94.06 375 ARG A C 1
ATOM 2781 O O . ARG A 1 375 ? -23.734 7.391 14.891 1.00 94.06 375 ARG A O 1
ATOM 2788 N N . ALA A 1 376 ? -23.597 7.733 17.105 1.00 93.56 376 ALA A N 1
ATOM 2789 C CA . ALA A 1 376 ? -22.911 9.018 16.980 1.00 93.56 376 ALA A CA 1
ATOM 2790 C C . ALA A 1 376 ? -21.547 8.880 16.278 1.00 93.56 376 ALA A C 1
ATOM 2792 O O . ALA A 1 376 ? -21.133 9.791 15.568 1.00 93.56 376 ALA A O 1
ATOM 2793 N N . ILE A 1 377 ? -20.885 7.729 16.433 1.00 94.00 377 ILE A N 1
ATOM 2794 C CA . ILE A 1 377 ? -19.603 7.430 15.787 1.00 94.00 377 ILE A CA 1
ATOM 2795 C C . ILE A 1 377 ? -19.818 6.811 14.399 1.00 94.00 377 ILE A C 1
ATOM 2797 O O . ILE A 1 377 ? -19.349 7.336 13.396 1.00 94.00 377 ILE A O 1
ATOM 2801 N N . ALA A 1 378 ? -20.528 5.687 14.322 1.00 90.00 378 ALA A N 1
ATOM 2802 C CA . ALA A 1 378 ? -20.635 4.837 13.138 1.00 90.00 378 ALA A CA 1
ATOM 2803 C C . ALA A 1 378 ? -21.751 5.254 12.156 1.00 90.00 378 ALA A C 1
ATOM 2805 O O . ALA A 1 378 ? -21.677 4.949 10.961 1.00 90.00 378 ALA A O 1
ATOM 2806 N N . GLY A 1 379 ? -22.750 6.008 12.619 1.00 90.31 379 GLY A N 1
ATOM 2807 C CA . GLY A 1 379 ? -23.969 6.340 11.879 1.00 90.31 379 GLY A CA 1
ATOM 2808 C C . GLY A 1 379 ? -25.088 5.305 12.055 1.00 90.31 379 GLY A C 1
ATOM 2809 O O . GLY A 1 379 ? -25.080 4.513 12.988 1.00 90.31 379 GLY A O 1
ATOM 2810 N N . ASN A 1 380 ? -26.084 5.344 11.163 1.00 89.75 380 ASN A N 1
ATOM 2811 C CA . ASN A 1 380 ? -27.245 4.438 11.157 1.00 89.75 380 ASN A CA 1
ATOM 2812 C C . ASN A 1 380 ? -27.460 3.805 9.766 1.00 89.75 380 ASN A C 1
ATOM 2814 O O . ASN A 1 380 ? -28.576 3.736 9.265 1.00 89.75 380 ASN A O 1
ATOM 2818 N N . THR A 1 381 ? -26.378 3.424 9.087 1.00 88.56 381 THR A N 1
ATOM 2819 C CA . THR A 1 381 ? -26.462 2.709 7.802 1.00 88.56 381 THR A CA 1
ATOM 2820 C C . THR A 1 381 ? -26.757 1.220 8.031 1.00 88.56 381 THR A C 1
ATOM 2822 O O . THR A 1 381 ? -26.464 0.721 9.120 1.00 88.56 381 THR A O 1
ATOM 2825 N N . PRO A 1 382 ? -27.246 0.470 7.022 1.00 86.00 382 PRO A N 1
ATOM 2826 C CA . PRO A 1 382 ? -27.450 -0.978 7.146 1.00 86.00 382 PRO A CA 1
ATOM 2827 C C . PRO A 1 382 ? -26.198 -1.721 7.640 1.00 86.00 382 PRO A C 1
ATOM 2829 O O . PRO A 1 382 ? -26.262 -2.440 8.631 1.00 86.00 382 PRO A O 1
ATOM 2832 N N . ALA A 1 383 ? -25.030 -1.432 7.052 1.00 84.31 383 ALA A N 1
ATOM 2833 C CA . ALA A 1 383 ? -23.748 -2.005 7.479 1.00 84.31 383 ALA A CA 1
ATOM 2834 C C . ALA A 1 383 ? -23.395 -1.673 8.944 1.00 84.31 383 ALA A C 1
ATOM 2836 O O . ALA A 1 383 ? -22.828 -2.496 9.662 1.00 84.31 383 ALA A O 1
ATOM 2837 N N . SER A 1 384 ? -23.738 -0.467 9.411 1.00 89.31 384 SER A N 1
ATOM 2838 C CA . SER A 1 384 ? -23.523 -0.064 10.804 1.00 89.31 384 SER A CA 1
ATOM 2839 C C . SER A 1 384 ? -24.456 -0.811 11.760 1.00 89.31 384 SER A C 1
ATOM 2841 O O . SER A 1 384 ? -24.008 -1.293 12.800 1.00 89.31 384 SER A O 1
ATOM 2843 N N . ARG A 1 385 ? -25.737 -0.965 11.403 1.00 90.19 385 ARG A N 1
ATOM 2844 C CA . ARG A 1 385 ? -26.705 -1.725 12.205 1.00 90.19 385 ARG A CA 1
ATOM 2845 C C . ARG A 1 385 ? -26.334 -3.205 12.280 1.00 90.19 385 ARG A C 1
ATOM 2847 O O . ARG A 1 385 ? -26.377 -3.780 13.364 1.00 90.19 385 ARG A O 1
ATOM 2854 N N . GLU A 1 386 ? -25.912 -3.808 11.171 1.00 87.50 386 GLU A N 1
ATOM 2855 C CA . GLU A 1 386 ? -25.448 -5.200 11.131 1.00 87.50 386 GLU A CA 1
ATOM 2856 C C . GLU A 1 386 ? -24.228 -5.433 12.028 1.00 87.50 386 GLU A C 1
ATOM 2858 O O . GLU A 1 386 ? -24.217 -6.373 12.825 1.00 87.50 386 GLU A O 1
ATOM 2863 N N . LEU A 1 387 ? -23.226 -4.551 11.967 1.00 87.38 387 LEU A N 1
ATOM 2864 C CA . LEU A 1 387 ? -22.052 -4.650 12.834 1.00 87.38 387 LEU A CA 1
ATOM 2865 C C . LEU A 1 387 ? -22.427 -4.507 14.316 1.00 87.38 387 LEU A C 1
ATOM 2867 O O . LEU A 1 387 ? -21.933 -5.267 15.148 1.00 87.38 387 LEU A O 1
ATOM 2871 N N . PHE A 1 388 ? -23.325 -3.580 14.658 1.00 91.38 388 PHE A N 1
ATOM 2872 C CA . PHE A 1 388 ? -23.802 -3.447 16.035 1.00 91.38 388 PHE A CA 1
ATOM 2873 C C . PHE A 1 388 ? -24.582 -4.678 16.503 1.00 91.38 388 PHE A C 1
ATOM 2875 O O . PHE A 1 388 ? -24.392 -5.111 17.637 1.00 91.38 388 PHE A O 1
ATOM 2882 N N . ALA A 1 389 ? -25.388 -5.289 15.626 1.00 89.25 389 ALA A N 1
ATOM 2883 C CA . ALA A 1 389 ? -26.101 -6.531 15.919 1.00 89.25 389 ALA A CA 1
ATOM 2884 C C . ALA A 1 389 ? -25.135 -7.662 16.315 1.00 89.25 389 ALA A C 1
ATOM 2886 O O . ALA A 1 389 ? -25.437 -8.460 17.201 1.00 89.25 389 ALA A O 1
ATOM 2887 N N . LEU A 1 390 ? -23.953 -7.725 15.690 1.00 86.25 390 LEU A N 1
ATOM 2888 C CA . LEU A 1 390 ? -22.904 -8.673 16.075 1.00 86.25 390 LEU A CA 1
ATOM 2889 C C . LEU A 1 390 ? -22.326 -8.353 17.457 1.00 86.25 390 LEU A C 1
ATOM 2891 O O . LEU A 1 390 ? -22.112 -9.274 18.235 1.00 86.25 390 LEU A O 1
ATOM 2895 N N . ILE A 1 391 ? -22.122 -7.075 17.788 1.00 88.75 391 ILE A N 1
ATOM 2896 C CA . ILE A 1 391 ? -21.598 -6.658 19.098 1.00 88.75 391 ILE A CA 1
ATOM 2897 C C . ILE A 1 391 ? -22.587 -6.996 20.223 1.00 88.75 391 ILE A C 1
ATOM 2899 O O . ILE A 1 391 ? -22.188 -7.585 21.226 1.00 88.75 391 ILE A O 1
ATOM 2903 N N . VAL A 1 392 ? -23.876 -6.669 20.063 1.00 89.19 392 VAL A N 1
ATOM 2904 C CA . VAL A 1 392 ? -24.892 -6.885 21.116 1.00 89.19 392 VAL A CA 1
ATOM 2905 C C . VAL A 1 392 ? -25.212 -8.359 21.367 1.00 89.19 392 VAL A C 1
ATOM 2907 O O . VAL A 1 392 ? -25.642 -8.701 22.465 1.00 89.19 392 VAL A O 1
ATOM 2910 N N . LYS A 1 393 ? -24.965 -9.247 20.393 1.00 84.88 393 LYS A N 1
ATOM 2911 C CA . LYS A 1 393 ? -25.095 -10.705 20.571 1.00 84.88 393 LYS A CA 1
ATOM 2912 C C . LYS A 1 393 ? -24.083 -11.279 21.567 1.00 84.88 393 LYS A C 1
ATOM 2914 O O . LYS A 1 393 ? -24.329 -12.342 22.134 1.00 84.88 393 LYS A O 1
ATOM 2919 N N . HIS A 1 394 ? -22.961 -10.599 21.801 1.00 87.50 394 HIS A N 1
ATOM 2920 C CA . HIS A 1 394 ? -21.975 -11.005 22.798 1.00 87.50 394 HIS A CA 1
ATOM 2921 C C . HIS A 1 394 ? -22.296 -10.369 24.156 1.00 87.50 394 HIS A C 1
ATOM 2923 O O . HIS A 1 394 ? -21.978 -9.206 24.406 1.00 87.50 394 HIS A O 1
ATOM 2929 N N . ALA A 1 395 ? -22.896 -11.158 25.055 1.00 85.06 395 ALA A N 1
ATOM 2930 C CA . ALA A 1 395 ? -23.336 -10.701 26.377 1.00 85.06 395 ALA A CA 1
ATOM 2931 C C . ALA A 1 395 ? -22.213 -10.025 27.186 1.00 85.06 395 ALA A C 1
ATOM 2933 O O . ALA A 1 395 ? -22.430 -8.963 27.769 1.00 85.06 395 ALA A O 1
ATOM 2934 N N . ASP A 1 396 ? -21.001 -10.584 27.157 1.00 87.75 396 ASP A N 1
ATOM 2935 C CA . ASP A 1 396 ? -19.843 -10.022 27.861 1.00 87.75 396 ASP A CA 1
ATOM 2936 C C . ASP A 1 396 ? -19.442 -8.648 27.308 1.00 87.75 396 ASP A C 1
ATOM 2938 O O . ASP A 1 396 ? -19.167 -7.720 28.068 1.00 87.75 396 ASP A O 1
ATOM 2942 N N . TRP A 1 397 ? -19.427 -8.487 25.982 1.00 91.62 397 TRP A N 1
ATOM 2943 C CA . TRP A 1 397 ? -19.067 -7.222 25.336 1.00 91.62 397 TRP A CA 1
ATOM 2944 C C . TRP A 1 397 ? -20.086 -6.139 25.656 1.00 91.62 397 TRP A C 1
ATOM 2946 O O . TRP A 1 397 ? -19.719 -5.027 26.045 1.00 91.62 397 TRP A O 1
ATOM 2956 N N . LEU A 1 398 ? -21.368 -6.486 25.547 1.00 89.88 398 LEU A N 1
ATOM 2957 C CA . LEU A 1 398 ? -22.462 -5.582 25.850 1.00 89.88 398 LEU A CA 1
ATOM 2958 C C . LEU A 1 398 ? -22.470 -5.178 27.329 1.00 89.88 398 LEU A C 1
ATOM 2960 O O . LEU A 1 398 ? -22.654 -4.001 27.640 1.00 89.88 398 LEU A O 1
ATOM 2964 N N . HIS A 1 399 ? -22.198 -6.119 28.236 1.00 89.69 399 HIS A N 1
ATOM 2965 C CA . HIS A 1 399 ? -22.060 -5.832 29.659 1.00 89.69 399 HIS A CA 1
ATOM 2966 C C . HIS A 1 399 ? -20.913 -4.851 29.930 1.00 89.69 399 HIS A C 1
ATOM 2968 O O . HIS A 1 399 ? -21.111 -3.855 30.625 1.00 89.69 399 HIS A O 1
ATOM 2974 N N . ARG A 1 400 ? -19.734 -5.070 29.332 1.00 91.56 400 ARG A N 1
ATOM 2975 C CA . ARG A 1 400 ? -18.584 -4.160 29.473 1.00 91.56 400 ARG A CA 1
ATOM 2976 C C . ARG A 1 400 ? -18.879 -2.759 28.932 1.00 91.56 400 ARG A C 1
ATOM 2978 O O . ARG A 1 400 ? -18.537 -1.786 29.595 1.00 91.56 400 ARG A O 1
ATOM 2985 N N . LEU A 1 401 ? -19.543 -2.643 27.777 1.00 93.25 401 LEU A N 1
ATOM 2986 C CA . LEU A 1 401 ? -19.966 -1.351 27.215 1.00 93.25 401 LEU A CA 1
ATOM 2987 C C . LEU A 1 401 ? -20.968 -0.634 28.129 1.00 93.25 401 LEU A C 1
ATOM 2989 O O . LEU A 1 401 ? -20.830 0.558 28.388 1.00 93.25 401 LEU A O 1
ATOM 2993 N N . GLY A 1 402 ? -21.947 -1.361 28.669 1.00 89.62 402 GLY A N 1
ATOM 2994 C CA . GLY A 1 402 ? -22.897 -0.811 29.635 1.00 89.62 402 GLY A CA 1
ATOM 2995 C C . GLY A 1 402 ? -22.228 -0.330 30.924 1.00 89.62 402 GLY A C 1
ATOM 2996 O O . GLY A 1 402 ? -22.563 0.737 31.436 1.00 89.62 402 GLY A O 1
ATOM 2997 N N . THR A 1 403 ? -21.238 -1.075 31.417 1.00 89.50 403 THR A N 1
ATOM 2998 C CA . THR A 1 403 ? -20.419 -0.685 32.571 1.00 89.50 403 THR A CA 1
ATOM 2999 C C . THR A 1 403 ? -19.507 0.504 32.245 1.00 89.50 403 THR A C 1
ATOM 3001 O O . THR A 1 403 ? -19.302 1.365 33.094 1.00 89.50 403 THR A O 1
ATOM 3004 N N . ALA A 1 404 ? -19.016 0.643 31.012 1.00 91.31 404 ALA A N 1
ATOM 3005 C CA . ALA A 1 404 ? -18.240 1.812 30.594 1.00 91.31 404 ALA A CA 1
ATOM 3006 C C . ALA A 1 404 ? -19.071 3.114 30.573 1.00 91.31 404 ALA A C 1
ATOM 3008 O O . ALA A 1 404 ? -18.534 4.188 30.844 1.00 91.31 404 ALA A O 1
ATOM 3009 N N . GLU A 1 405 ? -20.392 3.045 30.345 1.00 89.44 405 GLU A N 1
ATOM 3010 C CA . GLU A 1 405 ? -21.287 4.219 30.426 1.00 89.44 405 GLU A CA 1
ATOM 3011 C C . GLU A 1 405 ? -21.437 4.788 31.848 1.00 89.44 405 GLU A C 1
ATOM 3013 O O . GLU A 1 405 ? -21.991 5.876 32.027 1.00 89.44 405 GLU A O 1
ATOM 3018 N N . THR A 1 406 ? -20.958 4.091 32.886 1.00 85.25 406 THR A N 1
ATOM 3019 C CA . THR A 1 406 ? -21.072 4.595 34.261 1.00 85.25 406 THR A CA 1
ATOM 3020 C C . THR A 1 406 ? -20.099 5.730 34.563 1.00 85.25 406 THR A C 1
ATOM 3022 O O . THR A 1 406 ? -20.379 6.519 35.466 1.00 85.25 406 THR A O 1
ATOM 3025 N N . GLY A 1 407 ? -18.993 5.839 33.818 1.00 86.69 407 GLY A N 1
ATOM 3026 C CA . GLY A 1 407 ? -18.044 6.944 33.925 1.00 86.69 407 GLY A CA 1
ATOM 3027 C C . GLY A 1 407 ? -16.621 6.603 33.455 1.00 86.69 407 GLY A C 1
ATOM 3028 O O . GLY A 1 407 ? -16.323 5.438 33.188 1.00 86.69 407 GLY A O 1
ATOM 3029 N N . PRO A 1 408 ? -15.722 7.606 33.392 1.00 90.25 408 PRO A N 1
ATOM 3030 C CA . PRO A 1 408 ? -14.388 7.453 32.804 1.00 90.25 408 PRO A CA 1
ATOM 3031 C C . PRO A 1 408 ? -13.482 6.420 33.488 1.00 90.25 408 PRO A C 1
ATOM 3033 O O . PRO A 1 408 ? -12.773 5.686 32.808 1.00 90.25 408 PRO A O 1
ATOM 3036 N N . GLU A 1 409 ? -13.523 6.321 34.821 1.00 88.62 409 GLU A N 1
ATOM 3037 C CA . GLU A 1 409 ? -12.723 5.337 35.575 1.00 88.62 409 GLU A CA 1
ATOM 3038 C C . GLU A 1 409 ? -13.172 3.898 35.290 1.00 88.62 409 GLU A C 1
ATOM 3040 O O . GLU A 1 409 ? -12.353 2.995 35.119 1.00 88.62 409 GLU A O 1
ATOM 3045 N N . SER A 1 410 ? -14.487 3.695 35.177 1.00 89.88 410 SER A N 1
ATOM 3046 C CA . SER A 1 410 ? -15.059 2.403 34.801 1.00 89.88 410 SER A CA 1
ATOM 3047 C C . SER A 1 410 ? -14.665 2.037 33.372 1.00 89.88 410 SER A C 1
ATOM 3049 O O . SER A 1 410 ? -14.191 0.930 33.126 1.00 89.88 410 SER A O 1
ATOM 3051 N N . ALA A 1 411 ? -14.775 2.981 32.432 1.00 91.81 411 ALA A N 1
ATOM 3052 C CA . ALA A 1 411 ? -14.349 2.775 31.052 1.00 91.81 411 ALA A CA 1
ATOM 3053 C C . ALA A 1 411 ? -12.856 2.415 30.949 1.00 91.81 411 ALA A C 1
ATOM 3055 O O . ALA A 1 411 ? -12.506 1.464 30.249 1.00 91.81 411 ALA A O 1
ATOM 3056 N N . GLU A 1 412 ? -11.987 3.113 31.690 1.00 89.56 412 GLU A N 1
ATOM 3057 C CA . GLU A 1 412 ? -10.556 2.805 31.796 1.00 89.56 412 GLU A CA 1
ATOM 3058 C C . GLU A 1 412 ? -10.326 1.347 32.224 1.00 89.56 412 GLU A C 1
ATOM 3060 O O . GLU A 1 412 ? -9.585 0.607 31.567 1.00 89.56 412 GLU A O 1
ATOM 3065 N N . GLN A 1 413 ? -10.982 0.924 33.308 1.00 87.94 413 GLN A N 1
ATOM 3066 C CA . GLN A 1 413 ? -10.857 -0.429 33.838 1.00 87.94 413 GLN A CA 1
ATOM 3067 C C . GLN A 1 413 ? -11.379 -1.477 32.848 1.00 87.94 413 GLN A C 1
ATOM 3069 O O . GLN A 1 413 ? -10.679 -2.451 32.564 1.00 87.94 413 GLN A O 1
ATOM 3074 N N . GLN A 1 414 ? -12.577 -1.275 32.293 1.00 91.44 414 GLN A N 1
ATOM 3075 C CA . GLN A 1 414 ? -13.189 -2.217 31.354 1.00 91.44 414 GLN A CA 1
ATOM 3076 C C . GLN A 1 414 ? -12.353 -2.377 30.085 1.00 91.44 414 GLN A C 1
ATOM 3078 O O . GLN A 1 414 ? -12.179 -3.496 29.599 1.00 91.44 414 GLN A O 1
ATOM 3083 N N . TYR A 1 415 ? -11.790 -1.282 29.573 1.00 88.69 415 TYR A N 1
ATOM 3084 C CA . TYR A 1 415 ? -10.910 -1.325 28.414 1.00 88.69 415 TYR A CA 1
ATOM 3085 C C . TYR A 1 415 ? -9.602 -2.070 28.713 1.00 88.69 415 TYR A C 1
ATOM 3087 O O . TYR A 1 415 ? -9.203 -2.950 27.948 1.00 88.69 415 TYR A O 1
ATOM 3095 N N . ARG A 1 416 ? -8.966 -1.795 29.863 1.00 83.06 416 ARG A N 1
ATOM 3096 C CA . ARG A 1 416 ? -7.760 -2.512 30.314 1.00 83.06 416 ARG A CA 1
ATOM 3097 C C . ARG A 1 416 ? -8.012 -4.016 30.418 1.00 83.06 416 ARG A C 1
ATOM 3099 O O . ARG A 1 416 ? -7.231 -4.813 29.901 1.00 83.06 416 ARG A O 1
ATOM 3106 N N . GLU A 1 417 ? -9.098 -4.411 31.073 1.00 83.06 417 GLU A N 1
ATOM 3107 C CA . GLU A 1 417 ? -9.452 -5.819 31.253 1.00 83.06 417 GLU A CA 1
ATOM 3108 C C . GLU A 1 417 ? -9.759 -6.521 29.929 1.00 83.06 417 GLU A C 1
ATOM 3110 O O . GLU A 1 417 ? -9.303 -7.649 29.730 1.00 83.06 417 GLU A O 1
ATOM 3115 N N . ALA A 1 418 ? -10.484 -5.862 29.019 1.00 83.25 418 ALA A N 1
ATOM 3116 C CA . ALA A 1 418 ? -10.770 -6.395 27.691 1.00 83.25 418 ALA A CA 1
ATOM 3117 C C . ALA A 1 418 ? -9.473 -6.667 26.911 1.00 83.25 418 ALA A C 1
ATOM 3119 O O . ALA A 1 418 ? -9.300 -7.759 26.368 1.00 83.25 418 ALA A O 1
ATOM 3120 N N . MET A 1 419 ? -8.515 -5.733 26.940 1.00 76.19 419 MET A N 1
ATOM 3121 C CA . MET A 1 419 ? -7.203 -5.903 26.301 1.00 76.19 419 MET A CA 1
ATOM 3122 C C . MET A 1 419 ? -6.396 -7.063 26.908 1.00 76.19 419 MET A C 1
ATOM 3124 O O . MET A 1 419 ? -5.819 -7.869 26.176 1.00 76.19 419 MET A O 1
ATOM 3128 N N . VAL A 1 420 ? -6.388 -7.200 28.239 1.00 73.38 420 VAL A N 1
ATOM 3129 C CA . VAL A 1 420 ? -5.699 -8.303 28.938 1.00 73.38 420 VAL A CA 1
ATOM 3130 C C . VAL A 1 420 ? -6.354 -9.656 28.643 1.00 73.38 420 VAL A C 1
ATOM 3132 O O . VAL A 1 420 ? -5.668 -10.660 28.442 1.00 73.38 420 VAL A O 1
ATOM 3135 N N . GLN A 1 421 ? -7.687 -9.717 28.631 1.00 74.00 421 GLN A N 1
ATOM 3136 C CA . GLN A 1 421 ? -8.436 -10.928 28.295 1.00 74.00 421 GLN A CA 1
ATOM 3137 C C . GLN A 1 421 ? -8.134 -11.377 26.863 1.00 74.00 421 GLN A C 1
ATOM 3139 O O . GLN A 1 421 ? -7.829 -12.551 26.645 1.00 74.00 421 GLN A O 1
ATOM 3144 N N . MET A 1 422 ? -8.136 -10.437 25.918 1.00 69.50 422 MET A N 1
ATOM 3145 C CA . MET A 1 422 ? -7.828 -10.700 24.515 1.00 69.50 422 MET A CA 1
ATOM 3146 C C . MET A 1 422 ? -6.417 -11.246 24.330 1.00 69.50 422 MET A C 1
ATOM 3148 O O . MET A 1 422 ? -6.180 -12.255 23.667 1.00 69.50 422 MET A O 1
ATOM 3152 N N . GLY A 1 423 ? -5.474 -10.608 25.012 1.00 62.84 423 GLY A N 1
ATOM 3153 C CA . GLY A 1 423 ? -4.096 -11.035 25.064 1.00 62.84 423 GLY A CA 1
ATOM 3154 C C . GLY A 1 423 ? -3.894 -12.476 25.506 1.00 62.84 423 GLY A C 1
ATOM 3155 O O . GLY A 1 423 ? -3.146 -13.234 24.887 1.00 62.84 423 GLY A O 1
ATOM 3156 N N . ARG A 1 424 ? -4.596 -12.868 26.573 1.00 64.25 424 ARG A N 1
ATOM 3157 C CA . ARG A 1 424 ? -4.577 -14.243 27.082 1.00 64.25 424 ARG A CA 1
ATOM 3158 C C . ARG A 1 424 ? -5.201 -15.229 26.094 1.00 64.25 424 ARG A C 1
ATOM 3160 O O . ARG A 1 424 ? -4.648 -16.311 25.914 1.00 64.25 424 ARG A O 1
ATOM 3167 N N . HIS A 1 425 ? -6.300 -14.857 25.432 1.00 61.03 425 HIS A N 1
ATOM 3168 C CA . HIS A 1 425 ? -6.947 -15.692 24.414 1.00 61.03 425 HIS A CA 1
ATOM 3169 C C . HIS A 1 425 ? -6.008 -15.984 23.230 1.00 61.03 425 HIS A C 1
ATOM 3171 O O . HIS A 1 425 ? -5.856 -17.135 22.824 1.00 61.03 425 HIS A O 1
ATOM 3177 N N . PHE A 1 426 ? -5.303 -14.966 22.733 1.00 54.69 426 PHE A N 1
ATOM 3178 C CA . PHE A 1 426 ? -4.374 -15.105 21.609 1.00 54.69 426 PHE A CA 1
ATOM 3179 C C . PHE A 1 426 ? -3.153 -15.973 21.928 1.00 54.69 426 PHE A C 1
ATOM 3181 O O . PHE A 1 426 ? -2.797 -16.859 21.148 1.00 54.69 426 PHE A O 1
ATOM 3188 N N . LEU A 1 427 ? -2.546 -15.781 23.105 1.00 53.44 427 LEU A N 1
ATOM 3189 C CA . LEU A 1 427 ? -1.427 -16.610 23.570 1.00 53.44 427 LEU A CA 1
ATOM 3190 C C . LEU A 1 427 ? -1.815 -18.091 23.723 1.00 53.44 427 LEU A C 1
ATOM 3192 O O . LEU A 1 427 ? -0.957 -18.961 23.591 1.00 53.44 427 LEU A O 1
ATOM 3196 N N . GLY A 1 428 ? -3.094 -18.390 23.971 1.00 51.34 428 GLY A N 1
ATOM 3197 C CA . GLY A 1 428 ? -3.610 -19.759 24.021 1.00 51.34 428 GLY A CA 1
ATOM 3198 C C . GLY A 1 428 ? -3.721 -20.449 22.653 1.00 51.34 428 GLY A C 1
ATOM 3199 O O . GLY A 1 428 ? -3.617 -21.675 22.593 1.00 51.34 428 GLY A O 1
ATOM 3200 N N . ASN A 1 429 ? -3.894 -19.690 21.562 1.00 44.56 429 ASN A N 1
ATOM 3201 C CA . ASN A 1 429 ? -4.199 -20.220 20.223 1.00 44.56 429 ASN A CA 1
ATOM 3202 C C . ASN A 1 429 ? -2.971 -20.366 19.297 1.00 44.56 429 ASN A C 1
ATOM 3204 O O . ASN A 1 429 ? -2.984 -21.199 18.388 1.00 44.56 429 ASN A O 1
ATOM 3208 N N . MET A 1 430 ? -1.890 -19.611 19.516 1.00 44.34 430 MET A N 1
ATOM 3209 C CA . MET A 1 430 ? -0.660 -19.699 18.711 1.00 44.34 430 MET A CA 1
ATOM 3210 C C . MET A 1 430 ? 0.239 -20.856 19.176 1.00 44.34 430 MET A C 1
ATOM 3212 O O . MET A 1 430 ? 0.980 -20.738 20.150 1.00 44.34 430 MET A O 1
ATOM 3216 N N . ARG A 1 431 ? 0.203 -21.991 18.459 1.00 41.38 431 ARG A N 1
ATOM 3217 C CA . ARG A 1 431 ? 1.106 -23.140 18.693 1.00 41.38 431 ARG A CA 1
ATOM 3218 C C . ARG A 1 431 ? 2.342 -23.209 17.789 1.00 41.38 431 ARG A C 1
ATOM 3220 O O . ARG A 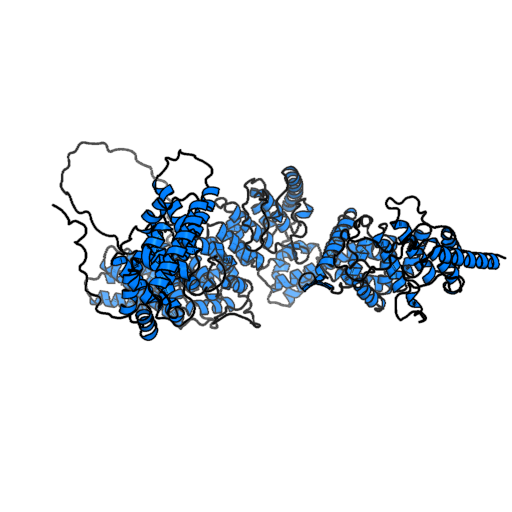1 431 ? 3.226 -23.998 18.101 1.00 41.38 431 ARG A O 1
ATOM 3227 N N . VAL A 1 432 ? 2.462 -22.418 16.722 1.00 35.28 432 VAL A N 1
ATOM 3228 C CA . VAL A 1 432 ? 3.645 -22.385 15.834 1.00 35.28 432 VAL A CA 1
ATOM 3229 C C . VAL A 1 432 ? 3.655 -21.032 15.099 1.00 35.28 432 VAL A C 1
ATOM 3231 O O . VAL A 1 432 ? 2.603 -20.646 14.609 1.00 35.28 432 VAL A O 1
ATOM 3234 N N . PHE A 1 433 ? 4.823 -20.380 14.991 1.00 31.17 433 PHE A N 1
ATOM 3235 C CA . PHE A 1 433 ? 5.164 -19.124 14.275 1.00 31.17 433 PHE A CA 1
ATOM 3236 C C . PHE A 1 433 ? 5.315 -17.829 15.115 1.00 31.17 433 PHE A C 1
ATOM 3238 O O . PHE A 1 433 ? 4.348 -17.243 15.572 1.00 31.17 433 PHE A O 1
ATOM 3245 N N . PHE A 1 434 ? 6.583 -17.396 15.218 1.00 33.53 434 PHE A N 1
ATOM 3246 C CA . PHE A 1 434 ? 7.166 -16.089 15.589 1.00 33.53 434 PHE A CA 1
ATOM 3247 C C . PHE A 1 434 ? 6.796 -15.390 16.922 1.00 33.53 434 PHE A C 1
ATOM 3249 O O . PHE A 1 434 ? 5.645 -15.166 17.274 1.00 33.53 434 PHE A O 1
ATOM 3256 N N . GLU A 1 435 ? 7.852 -14.967 17.631 1.00 36.84 435 GLU A N 1
ATOM 3257 C CA . GLU A 1 435 ? 7.902 -14.226 18.905 1.00 36.84 435 GLU A CA 1
ATOM 3258 C C . GLU A 1 435 ? 7.419 -12.761 18.791 1.00 36.84 435 GLU A C 1
ATOM 3260 O O . GLU A 1 435 ? 8.137 -11.819 19.126 1.00 36.84 435 GLU A O 1
ATOM 3265 N N . ILE A 1 436 ? 6.204 -12.526 18.292 1.00 40.34 436 ILE A N 1
ATOM 3266 C CA . ILE A 1 436 ? 5.647 -11.173 18.167 1.00 40.34 436 ILE A CA 1
ATOM 3267 C C . ILE A 1 436 ? 4.213 -11.182 18.726 1.00 40.34 436 ILE A C 1
ATOM 3269 O O . ILE A 1 436 ? 3.306 -11.602 18.019 1.00 40.34 436 ILE A O 1
ATOM 3273 N N . PRO A 1 437 ? 3.956 -10.735 19.978 1.00 43.62 437 PRO A N 1
ATOM 3274 C CA . PRO A 1 437 ? 2.589 -10.456 20.432 1.00 43.62 437 PRO A CA 1
ATOM 3275 C C . PRO A 1 437 ? 1.937 -9.418 19.512 1.00 43.62 437 PRO A C 1
ATOM 3277 O O . PRO A 1 437 ? 2.515 -8.362 19.298 1.00 43.62 437 PRO A O 1
ATOM 3280 N N . VAL A 1 438 ? 0.786 -9.741 18.932 1.00 51.22 438 VAL A N 1
ATOM 3281 C CA . VAL A 1 438 ? 0.017 -8.966 17.938 1.00 51.22 438 VAL A CA 1
ATOM 3282 C C . VAL A 1 438 ? -1.154 -8.257 18.637 1.00 51.22 438 VAL A C 1
ATOM 3284 O O . VAL A 1 438 ? -1.578 -8.732 19.690 1.00 51.22 438 VAL A O 1
ATOM 3287 N N . TRP A 1 439 ? -1.709 -7.161 18.084 1.00 63.38 439 TRP A N 1
ATOM 3288 C CA . TRP A 1 439 ? -3.058 -6.733 18.492 1.00 63.38 439 TRP A CA 1
ATOM 3289 C C . TRP A 1 439 ? -4.038 -7.866 18.160 1.00 63.38 439 TRP A C 1
ATOM 3291 O O . TRP A 1 439 ? -4.316 -8.093 16.979 1.00 63.38 439 TRP A O 1
ATOM 3301 N N . PRO A 1 440 ? -4.579 -8.584 19.153 1.00 58.50 440 PRO A N 1
ATOM 3302 C CA . PRO A 1 440 ? -5.184 -9.879 18.913 1.00 58.50 440 PRO A CA 1
ATOM 3303 C C . PRO A 1 440 ? -6.660 -9.743 18.556 1.00 58.50 440 PRO A C 1
ATOM 3305 O O . PRO A 1 440 ? -7.530 -10.101 19.336 1.00 58.50 440 PRO A O 1
ATOM 3308 N N . CYS A 1 441 ? -6.951 -9.192 17.383 1.00 69.06 441 CYS A N 1
ATOM 3309 C CA . CYS A 1 441 ? -8.304 -9.208 16.844 1.00 69.06 441 CYS A CA 1
ATOM 3310 C C . CYS A 1 441 ? -8.276 -9.810 15.453 1.00 69.06 441 CYS A C 1
ATOM 3312 O O . CYS A 1 441 ? -8.036 -9.117 14.463 1.00 69.06 441 CYS A O 1
ATOM 3314 N N . ASP A 1 442 ? -8.531 -11.112 15.389 1.00 68.06 442 ASP A N 1
ATOM 3315 C CA . ASP A 1 442 ? -8.693 -11.814 14.118 1.00 68.06 442 ASP A CA 1
ATOM 3316 C C . ASP A 1 442 ? -10.077 -11.563 13.501 1.00 68.06 442 ASP A C 1
ATOM 3318 O O . ASP A 1 442 ? -10.261 -11.738 12.295 1.00 68.06 442 ASP A O 1
ATOM 3322 N N . TYR A 1 443 ? -11.025 -11.088 14.317 1.00 74.31 443 TYR A N 1
ATOM 3323 C CA . TYR A 1 443 ? -12.421 -10.879 13.959 1.00 74.31 443 TYR A CA 1
ATOM 3324 C C . TYR A 1 443 ? -12.784 -9.396 13.899 1.00 74.31 443 TYR A C 1
ATOM 3326 O O . TYR A 1 443 ? -12.421 -8.597 14.770 1.00 74.31 443 TYR A O 1
ATOM 3334 N N . GLY A 1 444 ? -13.536 -9.007 12.870 1.00 78.88 444 GLY A N 1
ATOM 3335 C CA . GLY A 1 444 ? -13.910 -7.608 12.684 1.00 78.88 444 GLY A CA 1
ATOM 3336 C C . GLY A 1 444 ? -14.897 -7.109 13.746 1.00 78.88 444 GLY A C 1
ATOM 3337 O O . GLY A 1 444 ? -14.707 -6.021 14.277 1.00 78.88 444 GLY A O 1
ATOM 3338 N N . GLN A 1 445 ? -15.892 -7.908 14.138 1.00 83.31 445 GLN A N 1
ATOM 3339 C CA . GLN A 1 445 ? -16.842 -7.561 15.206 1.00 83.31 445 GLN A CA 1
ATOM 3340 C C . GLN A 1 445 ? -16.153 -7.306 16.553 1.00 83.31 445 GLN A C 1
ATOM 3342 O O . GLN A 1 445 ? -16.521 -6.389 17.281 1.00 83.31 445 GLN A O 1
ATOM 3347 N N . GLU A 1 446 ? -15.103 -8.069 16.844 1.00 82.44 446 GLU A N 1
ATOM 3348 C CA . GLU A 1 446 ? -14.293 -7.928 18.051 1.00 82.44 446 GLU A CA 1
ATOM 3349 C C . GLU A 1 446 ? -13.428 -6.663 18.003 1.00 82.44 446 GLU A C 1
ATOM 3351 O O . GLU A 1 446 ? -13.364 -5.910 18.974 1.00 82.44 446 GLU A O 1
ATOM 3356 N N . THR A 1 447 ? -12.836 -6.375 16.839 1.00 85.88 447 THR A N 1
ATOM 3357 C CA . THR A 1 447 ? -12.121 -5.114 16.595 1.00 85.88 447 THR A CA 1
ATOM 3358 C C . THR A 1 447 ? -13.053 -3.919 16.778 1.00 85.88 447 THR A C 1
ATOM 3360 O O . THR A 1 447 ? -12.705 -2.963 17.465 1.00 85.88 447 THR A O 1
ATOM 3363 N N . ALA A 1 448 ? -14.248 -3.968 16.188 1.00 89.06 448 ALA A N 1
ATOM 3364 C CA . ALA A 1 448 ? -15.227 -2.893 16.273 1.00 89.06 448 ALA A CA 1
ATOM 3365 C C . ALA A 1 448 ? -15.699 -2.659 17.713 1.00 89.06 448 ALA A C 1
ATOM 3367 O O . ALA A 1 448 ? -15.794 -1.512 18.146 1.00 89.06 448 ALA A O 1
ATOM 3368 N N . TYR A 1 449 ? -15.940 -3.739 18.463 1.00 91.56 449 TYR A N 1
ATOM 3369 C CA . TYR A 1 449 ? -16.229 -3.686 19.893 1.00 91.56 449 TYR A CA 1
ATOM 3370 C C . TYR A 1 449 ? -15.103 -2.993 20.675 1.00 91.56 449 TYR A C 1
ATOM 3372 O O . TYR A 1 449 ? -15.377 -2.062 21.434 1.00 91.56 449 TYR A O 1
ATOM 3380 N N . LEU A 1 450 ? -13.844 -3.400 20.479 1.00 89.69 450 LEU A N 1
ATOM 3381 C CA . LEU A 1 450 ? -12.715 -2.798 21.191 1.00 89.69 450 LEU A CA 1
ATOM 3382 C C . LEU A 1 450 ? -12.493 -1.338 20.801 1.00 89.69 450 LEU A C 1
ATOM 3384 O O . LEU A 1 450 ? -12.185 -0.528 21.671 1.00 89.69 450 LEU A O 1
ATOM 3388 N N . MET A 1 451 ? -12.673 -0.982 19.528 1.00 91.81 451 MET A N 1
ATOM 3389 C CA . MET A 1 451 ? -12.596 0.412 19.096 1.00 91.81 451 MET A CA 1
ATOM 3390 C C . MET A 1 451 ? -13.679 1.249 19.761 1.00 91.81 451 MET A C 1
ATOM 3392 O O . MET A 1 451 ? -13.359 2.274 20.351 1.00 91.81 451 MET A O 1
ATOM 3396 N N . LEU A 1 452 ? -14.928 0.769 19.753 1.00 95.19 452 LEU A N 1
ATOM 3397 C CA . LEU A 1 452 ? -16.042 1.431 20.427 1.00 95.19 452 LEU A CA 1
ATOM 3398 C C . LEU A 1 452 ? -15.770 1.615 21.925 1.00 95.19 452 LEU A C 1
ATOM 3400 O O . LEU A 1 452 ? -15.936 2.718 22.442 1.00 95.19 452 LEU A O 1
ATOM 3404 N N . LEU A 1 453 ? -15.336 0.559 22.621 1.00 93.75 453 LEU A N 1
ATOM 3405 C CA . LEU A 1 453 ? -15.012 0.624 24.047 1.00 93.75 453 LEU A CA 1
ATOM 3406 C C . LEU A 1 453 ? -13.836 1.576 24.309 1.00 93.75 453 LEU A C 1
ATOM 3408 O O . LEU A 1 453 ? -13.862 2.349 25.260 1.00 93.75 453 LEU A O 1
ATOM 3412 N N . GLY A 1 454 ? -12.826 1.561 23.441 1.00 90.88 454 GLY A N 1
ATOM 3413 C CA . GLY A 1 454 ? -11.651 2.423 23.517 1.00 90.88 454 GLY A CA 1
ATOM 3414 C C . GLY A 1 454 ? -11.883 3.877 23.092 1.00 90.88 454 GLY A C 1
ATOM 3415 O O . GLY A 1 454 ? -10.947 4.668 23.199 1.00 90.88 454 GLY A O 1
ATOM 3416 N N . SER A 1 455 ? -13.085 4.224 22.618 1.00 93.94 455 SER A N 1
ATOM 3417 C CA . SER A 1 455 ? -13.535 5.597 22.346 1.00 93.94 455 SER A CA 1
ATOM 3418 C C . SER A 1 455 ? -14.237 6.251 23.544 1.00 93.94 455 SER A C 1
ATOM 3420 O O . SER A 1 455 ? -14.748 7.364 23.430 1.00 93.94 455 SER A O 1
ATOM 3422 N N . TYR A 1 456 ? -14.328 5.574 24.693 1.00 93.94 456 TYR A N 1
ATOM 3423 C CA . TYR A 1 456 ? -14.868 6.188 25.905 1.00 93.94 456 TYR A CA 1
ATOM 3424 C C . TYR A 1 456 ? -13.835 7.133 26.545 1.00 93.94 456 TYR A C 1
ATOM 3426 O O . TYR A 1 456 ? -12.647 6.794 26.598 1.00 93.94 456 TYR A O 1
ATOM 3434 N N . PRO A 1 457 ? -14.265 8.284 27.099 1.00 91.31 457 PRO A N 1
ATOM 3435 C CA . PRO A 1 457 ? -13.393 9.139 27.905 1.00 91.31 457 PRO A CA 1
ATOM 3436 C C . PRO A 1 457 ? -12.777 8.368 29.079 1.00 91.31 457 PRO A C 1
ATOM 3438 O O . PRO A 1 457 ? -13.464 7.555 29.694 1.00 91.31 457 PRO A O 1
ATOM 3441 N N . GLY A 1 458 ? -11.513 8.629 29.416 1.00 87.19 458 GLY A N 1
ATOM 3442 C CA . GLY A 1 458 ? -10.778 7.948 30.488 1.00 87.19 458 GLY A CA 1
ATOM 3443 C C . GLY A 1 458 ? -9.943 6.760 30.008 1.00 87.19 458 GLY A C 1
ATOM 3444 O O . GLY A 1 458 ? -8.955 6.404 30.649 1.00 87.19 458 GLY A O 1
ATOM 3445 N N . THR A 1 459 ? -10.268 6.174 28.852 1.00 89.38 459 THR A N 1
ATOM 3446 C CA . THR A 1 459 ? -9.535 5.013 28.319 1.00 89.38 459 THR A CA 1
ATOM 3447 C C . THR A 1 459 ? -8.095 5.333 27.922 1.00 89.38 459 THR A C 1
ATOM 3449 O O . THR A 1 459 ? -7.250 4.438 27.943 1.00 89.38 459 THR A O 1
ATOM 3452 N N . GLU A 1 460 ? -7.770 6.606 27.683 1.00 83.50 460 GLU A N 1
ATOM 3453 C CA . GLU A 1 460 ? -6.399 7.081 27.486 1.00 83.50 460 GLU A CA 1
ATOM 3454 C C . GLU A 1 460 ? -5.472 6.760 28.678 1.00 83.50 460 GLU A C 1
ATOM 3456 O O . GLU A 1 460 ? -4.273 6.549 28.494 1.00 83.50 460 GLU A O 1
ATOM 3461 N N . LYS A 1 461 ? -6.017 6.644 29.900 1.00 79.31 461 LYS A N 1
ATOM 3462 C CA . LYS A 1 461 ? -5.258 6.339 31.127 1.00 79.31 461 LYS A CA 1
ATOM 3463 C C . LYS A 1 461 ? -5.052 4.848 31.370 1.00 79.31 461 LYS A C 1
ATOM 3465 O O . LYS A 1 461 ? -4.221 4.475 32.202 1.00 79.31 461 LYS A O 1
ATOM 3470 N N . ALA A 1 462 ? -5.738 3.981 30.622 1.00 72.31 462 ALA A N 1
ATOM 3471 C CA . ALA A 1 462 ? -5.736 2.536 30.851 1.00 72.31 462 ALA A CA 1
ATOM 3472 C C . ALA A 1 462 ? -4.322 1.922 30.808 1.00 72.31 462 ALA A C 1
ATOM 3474 O O . ALA A 1 462 ? -4.086 0.886 31.432 1.00 72.31 462 ALA A O 1
ATOM 3475 N N . ARG A 1 463 ? -3.371 2.599 30.153 1.00 61.59 463 ARG A N 1
ATOM 3476 C CA . ARG A 1 463 ? -1.966 2.201 29.983 1.00 61.59 463 ARG A CA 1
ATOM 3477 C C . ARG A 1 463 ? -0.970 2.801 30.989 1.00 61.59 463 ARG A C 1
ATOM 3479 O O . ARG A 1 463 ? 0.129 2.279 31.104 1.00 61.59 463 ARG A O 1
ATOM 3486 N N . SER A 1 464 ? -1.323 3.863 31.718 1.00 46.81 464 SER A N 1
ATOM 3487 C CA . SER A 1 464 ? -0.354 4.753 32.395 1.00 46.81 464 SER A CA 1
ATOM 3488 C C . SER A 1 464 ? 0.177 4.271 33.761 1.00 46.81 464 SER A C 1
ATOM 3490 O O . SER A 1 464 ? 0.996 4.969 34.359 1.00 46.81 464 SER A O 1
ATOM 3492 N N . LYS A 1 465 ? -0.264 3.129 34.307 1.00 40.00 465 LYS A N 1
ATOM 3493 C CA . LYS A 1 465 ? 0.164 2.672 35.646 1.00 40.00 465 LYS A CA 1
ATOM 3494 C C . LYS A 1 465 ? 1.042 1.425 35.565 1.00 40.00 465 LYS A C 1
ATOM 3496 O O . LYS A 1 465 ? 0.607 0.405 35.042 1.00 40.00 465 LYS A O 1
ATOM 3501 N N . CYS A 1 466 ? 2.254 1.546 36.113 1.00 40.03 466 CYS A N 1
ATOM 3502 C CA . CYS A 1 466 ? 3.250 0.498 36.322 1.00 40.03 466 CYS A CA 1
ATOM 3503 C C . CYS A 1 466 ? 2.628 -0.846 36.727 1.00 40.03 466 CYS A C 1
ATOM 3505 O O . CYS A 1 466 ? 1.957 -0.938 37.754 1.00 40.03 466 CYS A O 1
ATOM 3507 N N . VAL A 1 467 ? 2.918 -1.892 35.957 1.00 33.22 467 VAL A N 1
ATOM 3508 C CA . VAL A 1 467 ? 2.683 -3.291 36.326 1.00 33.22 467 VAL A CA 1
ATOM 3509 C C . VAL A 1 467 ? 3.943 -4.059 35.911 1.00 33.22 467 VAL A C 1
ATOM 3511 O O . VAL A 1 467 ? 4.470 -3.816 34.830 1.00 33.22 467 VAL A O 1
ATOM 3514 N N . GLY A 1 468 ? 4.479 -4.902 36.796 1.00 35.34 468 GLY A N 1
ATOM 3515 C CA . GLY A 1 468 ? 5.741 -5.626 36.585 1.00 35.34 468 GLY A CA 1
ATOM 3516 C C . GLY A 1 468 ? 5.723 -6.639 35.429 1.00 35.34 468 GLY A C 1
ATOM 3517 O O . GLY A 1 468 ? 4.667 -6.903 34.853 1.00 35.34 468 GLY A O 1
ATOM 3518 N N . ASP A 1 469 ? 6.914 -7.186 35.146 1.00 44.59 469 ASP A N 1
ATOM 3519 C CA . ASP A 1 469 ? 7.436 -8.064 34.068 1.00 44.59 469 ASP A CA 1
ATOM 3520 C C . ASP A 1 469 ? 6.501 -8.910 33.162 1.00 44.59 469 ASP A C 1
ATOM 3522 O O . ASP A 1 469 ? 6.934 -9.332 32.090 1.00 44.59 469 ASP A O 1
ATOM 3526 N N . GLU A 1 470 ? 5.223 -9.140 33.477 1.00 39.75 470 GLU A N 1
ATOM 3527 C CA . GLU A 1 470 ? 4.246 -9.695 32.516 1.00 39.75 470 GLU A CA 1
ATOM 3528 C C . GLU A 1 470 ? 3.471 -8.612 31.737 1.00 39.75 470 GLU A C 1
ATOM 3530 O O . GLU A 1 470 ? 2.922 -8.892 30.668 1.00 39.75 470 GLU A O 1
ATOM 3535 N N . ALA A 1 471 ? 3.457 -7.361 32.212 1.00 38.31 471 ALA A N 1
ATOM 3536 C CA . ALA A 1 471 ? 2.753 -6.255 31.559 1.00 38.31 471 ALA A CA 1
ATOM 3537 C C . ALA A 1 471 ? 3.557 -5.556 30.446 1.00 38.31 471 ALA A C 1
ATOM 3539 O O . ALA A 1 471 ? 2.953 -4.940 29.561 1.00 38.31 471 ALA A O 1
ATOM 3540 N N . GLU A 1 472 ? 4.886 -5.715 30.404 1.00 39.94 472 GLU A N 1
ATOM 3541 C CA . GLU A 1 472 ? 5.713 -5.227 29.284 1.00 39.94 472 GLU A CA 1
ATOM 3542 C C . GLU A 1 472 ? 5.352 -5.906 27.951 1.00 39.94 472 GLU A C 1
ATOM 3544 O O . GLU A 1 472 ? 5.396 -5.276 26.894 1.00 39.94 472 GLU A O 1
ATOM 3549 N N . LEU A 1 473 ? 4.878 -7.158 27.982 1.00 44.16 473 LEU A N 1
ATOM 3550 C CA . LEU A 1 473 ? 4.413 -7.874 26.786 1.00 44.16 473 LEU A CA 1
ATOM 3551 C C . LEU A 1 473 ? 3.111 -7.293 26.196 1.00 44.16 473 LEU A C 1
ATOM 3553 O O . LEU A 1 473 ? 2.855 -7.475 25.005 1.00 44.16 473 LEU A O 1
ATOM 3557 N N . PHE A 1 474 ? 2.312 -6.569 26.994 1.00 45.31 474 PHE A N 1
ATOM 3558 C CA . PHE A 1 474 ? 1.001 -6.031 26.598 1.00 45.31 474 PHE A CA 1
ATOM 3559 C C . PHE A 1 474 ? 0.968 -4.524 26.348 1.00 45.31 474 PHE A C 1
ATOM 3561 O O . PHE A 1 474 ? 0.135 -4.061 25.561 1.00 45.31 474 PHE A O 1
ATOM 3568 N N . LEU A 1 475 ? 1.914 -3.764 26.906 1.00 41.03 475 LEU A N 1
ATOM 3569 C CA . LEU A 1 475 ? 2.134 -2.355 26.551 1.00 41.03 475 LEU A CA 1
ATOM 3570 C C . LEU A 1 475 ? 2.336 -2.170 25.026 1.00 41.03 475 LEU A C 1
ATOM 3572 O O . LEU A 1 475 ? 1.911 -1.161 24.456 1.00 41.03 475 LEU A O 1
ATOM 3576 N N . HIS A 1 476 ? 2.815 -3.201 24.319 1.00 50.03 476 HIS A N 1
ATOM 3577 C CA . HIS A 1 476 ? 2.940 -3.226 22.856 1.00 50.03 476 HIS A CA 1
ATOM 3578 C C . HIS A 1 476 ? 1.715 -3.706 22.059 1.00 50.03 476 HIS A C 1
ATOM 3580 O O . HIS A 1 476 ? 1.739 -3.584 20.836 1.00 50.03 476 HIS A O 1
ATOM 3586 N N . GLY A 1 477 ? 0.642 -4.195 22.695 1.00 56.44 477 GLY A N 1
ATOM 3587 C CA . GLY A 1 477 ? -0.530 -4.729 21.985 1.00 56.44 477 GLY A CA 1
ATOM 3588 C C . GLY A 1 477 ? -1.152 -3.707 21.034 1.00 56.44 477 GLY A C 1
ATOM 3589 O O . GLY A 1 477 ? -1.340 -4.000 19.856 1.00 56.44 477 GLY A O 1
ATOM 3590 N N . GLU A 1 478 ? -1.353 -2.465 21.503 1.00 69.31 478 GLU A N 1
ATOM 3591 C CA . GLU A 1 478 ? -1.887 -1.417 20.632 1.00 69.31 478 GLU A CA 1
ATOM 3592 C C . GLU A 1 478 ? -0.921 -0.945 19.547 1.00 69.31 478 GLU A C 1
ATOM 3594 O O . GLU A 1 478 ? -1.314 -0.691 18.411 1.00 69.31 478 GLU A O 1
ATOM 3599 N N . GLY A 1 479 ? 0.372 -0.901 19.875 1.00 62.66 479 GLY A N 1
ATOM 3600 C CA . GLY A 1 479 ? 1.434 -0.536 18.934 1.00 62.66 479 GLY A CA 1
ATOM 3601 C C . GLY A 1 479 ? 1.656 -1.580 17.836 1.00 62.66 479 GLY A C 1
ATOM 3602 O O . GLY A 1 479 ? 2.503 -1.395 16.972 1.00 62.66 479 GLY A O 1
ATOM 3603 N N . ARG A 1 480 ? 0.911 -2.688 17.868 1.00 64.19 480 ARG A N 1
ATOM 3604 C CA . ARG A 1 480 ? 0.962 -3.786 16.899 1.00 64.19 480 ARG A CA 1
ATOM 3605 C C . ARG A 1 480 ? -0.386 -4.018 16.221 1.00 64.19 480 ARG A C 1
ATOM 3607 O O . ARG A 1 480 ? -0.667 -5.113 15.738 1.00 64.19 480 ARG A O 1
ATOM 3614 N N . ILE A 1 481 ? -1.197 -2.959 16.138 1.00 72.56 481 ILE A N 1
ATOM 3615 C CA . ILE A 1 481 ? -2.499 -2.939 15.455 1.00 72.56 481 ILE A CA 1
ATOM 3616 C C . ILE A 1 481 ? -2.419 -3.297 13.965 1.00 72.56 481 ILE A C 1
ATOM 3618 O O . ILE A 1 481 ? -3.382 -3.819 13.422 1.00 72.56 481 ILE A O 1
ATOM 3622 N N . HIS A 1 482 ? -1.268 -3.111 13.309 1.00 66.88 482 HIS A N 1
ATOM 3623 C CA . HIS A 1 482 ? -1.050 -3.533 11.917 1.00 66.88 482 HIS A CA 1
ATOM 3624 C C . HIS A 1 482 ? -1.174 -5.048 11.705 1.00 66.88 482 HIS A C 1
ATOM 3626 O O . HIS A 1 482 ? -1.343 -5.498 10.576 1.00 66.88 482 HIS A O 1
ATOM 3632 N N . PHE A 1 483 ? -1.113 -5.831 12.782 1.00 65.38 483 PHE A N 1
ATOM 3633 C CA . PHE A 1 483 ? -1.340 -7.268 12.754 1.00 65.38 483 PHE A CA 1
ATOM 3634 C C . PHE A 1 483 ? -2.791 -7.665 13.101 1.00 65.38 483 PHE A C 1
ATOM 3636 O O . PHE A 1 483 ? -3.113 -8.851 13.085 1.00 65.38 483 PHE A O 1
ATOM 3643 N N . ALA A 1 484 ? -3.680 -6.705 13.392 1.00 72.81 484 ALA A N 1
ATOM 3644 C CA . ALA A 1 484 ? -5.094 -6.971 13.651 1.00 72.81 484 ALA A CA 1
ATOM 3645 C C . ALA A 1 484 ? -5.836 -7.288 12.343 1.00 72.81 484 ALA A C 1
ATOM 3647 O O . ALA A 1 484 ? -6.281 -6.390 11.621 1.00 72.81 484 ALA A O 1
ATOM 3648 N N . ARG A 1 485 ? -6.011 -8.578 12.040 1.00 75.50 485 ARG A N 1
ATOM 3649 C CA . ARG A 1 485 ? -6.697 -9.036 10.822 1.00 75.50 485 ARG A CA 1
ATOM 3650 C C . ARG A 1 485 ? -8.138 -8.526 10.730 1.00 75.50 485 ARG A C 1
ATOM 3652 O O . ARG A 1 485 ? -8.573 -8.150 9.645 1.00 75.50 485 ARG A O 1
ATOM 3659 N N . GLY A 1 486 ? -8.864 -8.471 11.845 1.00 76.00 486 GLY A N 1
ATOM 3660 C CA . GLY A 1 486 ? -10.235 -7.962 11.899 1.00 76.00 486 GLY A CA 1
ATOM 3661 C C . GLY A 1 486 ? -10.342 -6.502 11.455 1.00 76.00 486 GLY A C 1
ATOM 3662 O O . GLY A 1 486 ? -11.255 -6.153 10.705 1.00 76.00 486 GLY A O 1
ATOM 3663 N N . LEU A 1 487 ? -9.368 -5.672 11.844 1.00 83.00 487 LEU A N 1
ATOM 3664 C CA . LEU A 1 487 ? -9.285 -4.286 11.394 1.00 83.00 487 LEU A CA 1
ATOM 3665 C C . LEU A 1 487 ? -8.962 -4.194 9.905 1.00 83.00 487 LEU A C 1
ATOM 3667 O O . LEU A 1 487 ? -9.636 -3.465 9.184 1.00 83.00 487 LEU A O 1
ATOM 3671 N N . GLU A 1 488 ? -7.962 -4.939 9.429 1.00 80.31 488 GLU A N 1
ATOM 3672 C CA . GLU A 1 488 ? -7.603 -4.925 8.008 1.00 80.31 488 GLU A CA 1
ATOM 3673 C C . GLU A 1 488 ? -8.778 -5.347 7.114 1.00 80.31 488 GLU A C 1
ATOM 3675 O O . GLU A 1 488 ? -9.025 -4.706 6.093 1.00 80.31 488 GLU A O 1
ATOM 3680 N N . LEU A 1 489 ? -9.520 -6.392 7.499 1.00 77.38 489 LEU A N 1
ATOM 3681 C CA . LEU A 1 489 ? -10.713 -6.845 6.778 1.00 77.38 489 LEU A CA 1
ATOM 3682 C C . LEU A 1 489 ? -11.808 -5.775 6.779 1.00 77.38 489 LEU A C 1
ATOM 3684 O O . LEU A 1 489 ? -12.355 -5.464 5.719 1.00 77.38 489 LEU A O 1
ATOM 3688 N N . GLY A 1 490 ? -12.073 -5.177 7.944 1.00 78.69 490 GLY A N 1
ATOM 3689 C CA . GLY A 1 490 ? -13.045 -4.100 8.094 1.00 78.69 490 GLY A CA 1
ATOM 3690 C C . GLY A 1 490 ? -12.726 -2.909 7.194 1.00 78.69 490 GLY A C 1
ATOM 3691 O O . GLY A 1 490 ? -13.576 -2.506 6.406 1.00 78.69 490 GLY A O 1
ATOM 3692 N N . LEU A 1 491 ? -11.487 -2.402 7.225 1.00 83.00 491 LEU A N 1
ATOM 3693 C CA . LEU A 1 491 ? -11.038 -1.276 6.390 1.00 83.00 491 LEU A CA 1
ATOM 3694 C C . LEU A 1 491 ? -11.062 -1.597 4.885 1.00 83.00 491 LEU A C 1
ATOM 3696 O O . LEU A 1 491 ? -11.321 -0.714 4.072 1.00 83.00 491 LEU A O 1
ATOM 3700 N N . GLN A 1 492 ? -10.868 -2.862 4.503 1.00 79.19 492 GLN A N 1
ATOM 3701 C CA . GLN A 1 492 ? -11.030 -3.326 3.118 1.00 79.19 492 GLN A CA 1
ATOM 3702 C C . GLN A 1 492 ? -12.498 -3.453 2.679 1.00 79.19 492 GLN A C 1
ATOM 3704 O O . GLN A 1 492 ? -12.755 -3.743 1.512 1.00 79.19 492 GLN A O 1
ATOM 3709 N N . GLY A 1 493 ? -13.463 -3.278 3.589 1.00 73.62 493 GLY A N 1
ATOM 3710 C CA . GLY A 1 493 ? -14.882 -3.521 3.320 1.00 73.62 493 GLY A CA 1
ATOM 3711 C C . GLY A 1 493 ? -15.198 -5.000 3.097 1.00 73.62 493 GLY A C 1
ATOM 3712 O O . GLY A 1 493 ? -16.208 -5.325 2.480 1.00 73.62 493 GLY A O 1
ATOM 3713 N N . LYS A 1 494 ? -14.322 -5.893 3.565 1.00 73.31 494 LYS A N 1
ATOM 3714 C CA . LYS A 1 494 ? -14.500 -7.342 3.482 1.00 73.31 494 LYS A CA 1
ATOM 3715 C C . LYS A 1 494 ? -15.294 -7.848 4.681 1.00 73.31 494 LYS A C 1
ATOM 3717 O O . LYS A 1 494 ? -15.389 -7.191 5.716 1.00 73.31 494 LYS A O 1
ATOM 3722 N N . THR A 1 495 ? -15.888 -9.018 4.511 1.00 64.00 495 THR A N 1
ATOM 3723 C CA . THR A 1 495 ? -16.837 -9.611 5.452 1.00 64.00 495 THR A CA 1
ATOM 3724 C C . THR A 1 495 ? -16.190 -9.914 6.805 1.00 64.00 495 THR A C 1
ATOM 3726 O O . THR A 1 495 ? -15.026 -10.309 6.906 1.00 64.00 495 THR A O 1
ATOM 3729 N N . LEU A 1 496 ? -16.985 -9.725 7.856 1.00 63.62 496 LEU A N 1
ATOM 3730 C CA . LEU A 1 496 ? -16.641 -9.970 9.252 1.00 63.62 496 LEU A CA 1
ATOM 3731 C C . LEU A 1 496 ? -16.779 -11.480 9.516 1.00 63.62 496 LEU A C 1
ATOM 3733 O O . LEU A 1 496 ? -17.881 -11.966 9.749 1.00 63.62 496 LEU A O 1
ATOM 3737 N N . GLU A 1 497 ? -15.699 -12.257 9.389 1.00 57.59 497 GLU A N 1
ATOM 3738 C CA . GLU A 1 497 ? -15.767 -13.715 9.598 1.00 57.59 497 GLU A CA 1
ATOM 3739 C C . GLU A 1 497 ? -16.165 -14.068 11.051 1.00 57.59 497 GLU A C 1
ATOM 3741 O O . GLU A 1 497 ? -15.656 -13.500 12.020 1.00 57.59 497 GLU A O 1
ATOM 3746 N N . GLN A 1 498 ? -17.027 -15.076 11.211 1.00 50.25 498 GLN A N 1
ATOM 3747 C CA . GLN A 1 498 ? -17.138 -15.890 12.428 1.00 50.25 498 GLN A CA 1
ATOM 3748 C C . GLN A 1 498 ? -16.430 -17.223 12.122 1.00 50.25 498 GLN A C 1
ATOM 3750 O O . GLN A 1 498 ? -17.012 -18.121 11.523 1.00 50.25 498 GLN A O 1
ATOM 3755 N N . SER A 1 499 ? -15.125 -17.319 12.395 1.00 41.06 499 SER A N 1
ATOM 3756 C CA . SER A 1 499 ? -14.295 -18.462 11.957 1.00 41.06 499 SER A CA 1
ATOM 3757 C C . SER A 1 499 ? -14.492 -19.693 12.840 1.00 41.06 499 SER A C 1
ATOM 3759 O O . SER A 1 499 ? -14.690 -19.551 14.048 1.00 41.06 499 SER A O 1
ATOM 3761 N N . PRO A 1 500 ? -14.291 -20.900 12.281 1.00 43.19 500 PRO A N 1
ATOM 3762 C CA . PRO A 1 500 ? -13.731 -21.972 13.101 1.00 43.19 500 PRO A CA 1
ATOM 3763 C C . PRO A 1 500 ? -12.263 -22.318 12.823 1.00 43.19 500 PRO A C 1
ATOM 3765 O O . PRO A 1 500 ? -11.644 -22.803 13.761 1.00 43.19 500 PRO A O 1
ATOM 3768 N N . LYS A 1 501 ? -11.690 -22.129 11.615 1.00 41.62 501 LYS A N 1
ATOM 3769 C CA . LYS A 1 501 ? -10.265 -22.423 11.276 1.00 41.62 501 LYS A CA 1
ATOM 3770 C C . LYS A 1 501 ? -9.928 -22.120 9.788 1.00 41.62 501 LYS A C 1
ATOM 3772 O O . LYS A 1 501 ? -10.083 -22.974 8.932 1.00 41.62 501 LYS A O 1
ATOM 3777 N N . PHE A 1 502 ? -9.460 -20.898 9.514 1.00 36.75 502 PHE A N 1
ATOM 3778 C CA . PHE A 1 502 ? -8.608 -20.406 8.398 1.00 36.75 502 PHE A CA 1
ATOM 3779 C C . PHE A 1 502 ? -8.713 -20.954 6.933 1.00 36.75 502 PHE A C 1
ATOM 3781 O O . PHE A 1 502 ? -8.051 -21.932 6.600 1.00 36.75 502 PHE A O 1
ATOM 3788 N N . ARG A 1 503 ? -9.311 -20.096 6.063 1.00 34.12 503 ARG A N 1
ATOM 3789 C CA . ARG A 1 503 ? -9.130 -19.798 4.598 1.00 34.12 503 ARG A CA 1
ATOM 3790 C C . ARG A 1 503 ? -9.467 -20.859 3.522 1.00 34.12 503 ARG A C 1
ATOM 3792 O O . ARG A 1 503 ? -9.341 -22.043 3.794 1.00 34.12 503 ARG A O 1
ATOM 3799 N N . PRO A 1 504 ? -9.593 -20.438 2.238 1.00 46.97 504 PRO A N 1
ATOM 3800 C CA . PRO A 1 504 ? -10.266 -19.267 1.646 1.00 46.97 504 PRO A CA 1
ATOM 3801 C C . PRO A 1 504 ? -11.430 -19.733 0.741 1.00 46.97 504 PRO A C 1
ATOM 3803 O O . PRO A 1 504 ? -11.518 -20.916 0.463 1.00 46.97 504 PRO A O 1
ATOM 3806 N N . ASP A 1 505 ? -12.325 -18.836 0.323 1.00 28.66 505 ASP A N 1
ATOM 3807 C CA . ASP A 1 505 ? -12.866 -18.739 -1.049 1.00 28.66 505 ASP A CA 1
ATOM 3808 C C . ASP A 1 505 ? -13.990 -17.692 -1.055 1.00 28.66 505 ASP A C 1
ATOM 3810 O O . ASP A 1 505 ? -14.872 -17.710 -0.204 1.00 28.66 505 ASP A O 1
ATOM 3814 N N . THR A 1 506 ? -13.846 -16.715 -1.960 1.00 40.03 506 THR A N 1
ATOM 3815 C CA . THR A 1 506 ? -14.803 -15.658 -2.358 1.00 40.03 506 THR A CA 1
ATOM 3816 C C . THR A 1 506 ? -15.926 -15.337 -1.368 1.00 40.03 506 THR A C 1
ATOM 3818 O O . THR A 1 506 ? -16.949 -16.014 -1.339 1.00 40.03 506 THR A O 1
ATOM 3821 N N . VAL A 1 507 ? -15.763 -14.248 -0.610 1.00 42.19 507 VAL A N 1
ATOM 3822 C CA . VAL A 1 507 ? -16.796 -13.756 0.310 1.00 42.19 507 VAL A CA 1
ATOM 3823 C C . VAL A 1 507 ? -17.284 -12.391 -0.159 1.00 42.19 507 VAL A C 1
ATOM 3825 O O . VAL A 1 507 ? -16.479 -11.474 -0.352 1.00 42.19 507 VAL A O 1
ATOM 3828 N N . ASP A 1 508 ? -18.595 -12.273 -0.351 1.00 39.09 508 ASP A N 1
ATOM 3829 C CA . ASP A 1 508 ? -19.244 -11.032 -0.756 1.00 39.09 508 ASP A CA 1
ATOM 3830 C C . ASP A 1 508 ? -19.083 -9.952 0.324 1.00 39.09 508 ASP A C 1
ATOM 3832 O O . ASP A 1 508 ? -19.254 -10.182 1.529 1.00 39.09 508 ASP A O 1
ATOM 3836 N N . ALA A 1 509 ? -18.710 -8.753 -0.120 1.00 47.22 509 ALA A N 1
ATOM 3837 C CA . ALA A 1 509 ? -18.585 -7.571 0.720 1.00 47.22 509 ALA A CA 1
ATOM 3838 C C . ALA A 1 509 ? -19.972 -7.091 1.169 1.00 47.22 509 ALA A C 1
ATOM 3840 O O . ALA A 1 509 ? -20.883 -7.016 0.349 1.00 47.22 509 ALA A O 1
ATOM 3841 N N . VAL A 1 510 ? -20.116 -6.668 2.430 1.00 54.31 510 VAL A N 1
ATOM 3842 C CA . VAL A 1 510 ? -21.230 -5.789 2.826 1.00 54.31 510 VAL A CA 1
ATOM 3843 C C . VAL A 1 510 ? -20.812 -4.355 2.480 1.00 54.31 510 VAL A C 1
ATOM 3845 O O . VAL A 1 510 ? -19.909 -3.816 3.143 1.00 54.31 510 VAL A O 1
ATOM 3848 N N . PRO A 1 511 ? -21.411 -3.717 1.453 1.00 60.56 511 PRO A N 1
ATOM 3849 C CA . PRO A 1 511 ? -21.004 -2.387 1.018 1.00 60.56 511 PRO A CA 1
ATOM 3850 C C . PRO A 1 511 ? -21.108 -1.368 2.159 1.00 60.56 511 PRO A C 1
ATOM 3852 O O . PRO A 1 511 ? -22.123 -1.276 2.846 1.00 60.56 511 PRO A O 1
ATOM 3855 N N . GLY A 1 512 ? -20.049 -0.582 2.362 1.00 71.00 512 GLY A N 1
ATOM 3856 C CA . GLY A 1 512 ? -20.014 0.493 3.360 1.00 71.00 512 GLY A CA 1
ATOM 3857 C C . GLY A 1 512 ? -19.426 0.124 4.726 1.00 71.00 512 GLY A C 1
ATOM 3858 O O . GLY A 1 512 ? -19.217 1.025 5.539 1.00 71.00 512 GLY A O 1
ATOM 3859 N N . THR A 1 513 ? -19.088 -1.146 4.981 1.00 77.56 513 THR A N 1
ATOM 3860 C CA . THR A 1 513 ? -18.441 -1.579 6.241 1.00 77.56 513 THR A CA 1
ATOM 3861 C C . THR A 1 513 ? -17.094 -0.885 6.482 1.00 77.56 513 THR A C 1
ATOM 3863 O O . THR A 1 513 ? -16.796 -0.483 7.605 1.00 77.56 513 THR A O 1
ATOM 3866 N N . ASN A 1 514 ? -16.319 -0.639 5.424 1.00 81.94 514 ASN A N 1
ATOM 3867 C CA . ASN A 1 514 ? -15.064 0.120 5.484 1.00 81.94 514 ASN A CA 1
ATOM 3868 C C . ASN A 1 514 ? -15.217 1.502 6.123 1.00 81.94 514 ASN A C 1
ATOM 3870 O O . ASN A 1 514 ? -14.401 1.883 6.961 1.00 81.94 514 ASN A O 1
ATOM 3874 N N . ARG A 1 515 ? -16.294 2.223 5.793 1.00 86.75 515 ARG A N 1
ATOM 3875 C CA . ARG A 1 515 ? -16.583 3.529 6.399 1.00 86.75 515 ARG A CA 1
ATOM 3876 C C . ARG A 1 515 ? -16.923 3.417 7.876 1.00 86.75 515 ARG A C 1
ATOM 3878 O O . ARG A 1 515 ? -16.509 4.259 8.665 1.00 86.75 515 ARG A O 1
ATOM 3885 N N . VAL A 1 516 ? -17.655 2.374 8.264 1.00 88.62 516 VAL A N 1
ATOM 3886 C CA . VAL A 1 516 ? -17.999 2.126 9.671 1.00 88.62 516 VAL A CA 1
ATOM 3887 C C . VAL A 1 516 ? -16.728 1.913 10.501 1.00 88.62 516 VAL A C 1
ATOM 3889 O O . VAL A 1 516 ? -16.550 2.567 11.528 1.00 88.62 516 VAL A O 1
ATOM 3892 N N . PHE A 1 517 ? -15.808 1.070 10.022 1.00 90.25 517 PHE A N 1
ATOM 3893 C CA . PHE A 1 517 ? -14.512 0.850 10.674 1.00 90.25 517 PHE A CA 1
ATOM 3894 C C . PHE A 1 517 ? -13.637 2.099 10.674 1.00 90.25 517 PHE A C 1
ATOM 3896 O O . PHE A 1 517 ? -13.017 2.397 11.690 1.00 90.25 517 PHE A O 1
ATOM 3903 N N . GLY A 1 518 ? -13.620 2.859 9.578 1.00 90.00 518 GLY A N 1
ATOM 3904 C CA . GLY A 1 518 ? -12.890 4.121 9.502 1.00 90.00 518 GLY A CA 1
ATOM 3905 C C . GLY A 1 518 ? -13.334 5.131 10.556 1.00 90.00 518 GLY A C 1
ATOM 3906 O O . GLY A 1 518 ? -12.493 5.729 11.222 1.00 90.00 518 GLY A O 1
ATOM 3907 N N . LYS A 1 519 ? -14.647 5.269 10.772 1.00 92.94 519 LYS A N 1
ATOM 3908 C CA . LYS A 1 519 ? -15.204 6.155 11.804 1.00 92.94 519 LYS A CA 1
ATOM 3909 C C . LYS A 1 519 ? -14.916 5.672 13.225 1.00 92.94 519 LYS A C 1
ATOM 3911 O O . LYS A 1 519 ? -14.549 6.479 14.076 1.00 92.94 519 LYS A O 1
ATOM 3916 N N . LEU A 1 520 ? -15.044 4.367 13.481 1.00 93.50 520 LEU A N 1
ATOM 3917 C CA . LEU A 1 520 ? -14.681 3.772 14.773 1.00 93.50 520 LEU A CA 1
ATOM 3918 C C . LEU A 1 520 ? -13.191 3.976 15.073 1.00 93.50 520 LEU A C 1
ATOM 3920 O O . LEU A 1 520 ? -12.843 4.424 16.162 1.00 93.50 520 LEU A O 1
ATOM 3924 N N . LEU A 1 521 ? -12.320 3.738 14.089 1.00 92.94 521 LEU A N 1
ATOM 3925 C CA . LEU A 1 521 ? -10.883 3.976 14.196 1.00 92.94 521 LEU A CA 1
ATOM 3926 C C . LEU A 1 521 ? -10.575 5.458 14.455 1.00 92.94 521 LEU A C 1
ATOM 3928 O O . LEU A 1 521 ? -9.755 5.765 15.318 1.00 92.94 521 LEU A O 1
ATOM 3932 N N . ALA A 1 522 ? -11.250 6.376 13.756 1.00 93.25 522 ALA A N 1
ATOM 3933 C CA . ALA A 1 522 ? -11.096 7.815 13.955 1.00 93.25 522 ALA A CA 1
ATOM 3934 C C . ALA A 1 522 ? -11.482 8.241 15.381 1.00 93.25 522 ALA A C 1
ATOM 3936 O O . ALA A 1 522 ? -10.720 8.951 16.034 1.00 93.25 522 ALA A O 1
ATOM 3937 N N . SER A 1 523 ? -12.625 7.766 15.889 1.00 94.19 523 SER A N 1
ATOM 3938 C CA . SER A 1 523 ? -13.072 8.054 17.258 1.00 94.19 523 SER A CA 1
ATOM 3939 C C . SER A 1 523 ? -12.215 7.372 18.320 1.00 94.19 523 SER A C 1
ATOM 3941 O O . SER A 1 523 ? -12.167 7.824 19.456 1.00 94.19 523 SER A O 1
ATOM 3943 N N . TRP A 1 524 ? -11.580 6.250 18.010 1.00 92.69 524 TRP A N 1
ATOM 3944 C CA . TRP A 1 524 ? -10.650 5.576 18.912 1.00 92.69 524 TRP A CA 1
ATOM 3945 C C . TRP A 1 524 ? -9.307 6.323 18.982 1.00 92.69 524 TRP A C 1
ATOM 3947 O O . TRP A 1 524 ? -8.761 6.526 20.066 1.00 92.69 524 TRP A O 1
ATOM 3957 N N . LEU A 1 525 ? -8.820 6.832 17.844 1.00 90.62 525 LEU A N 1
ATOM 3958 C CA . LEU A 1 525 ? -7.577 7.604 17.730 1.00 90.62 525 LEU A CA 1
ATOM 3959 C C . LEU A 1 525 ? -7.568 8.888 18.570 1.00 90.62 525 LEU A C 1
ATOM 3961 O O . LEU A 1 525 ? -6.520 9.249 19.108 1.00 90.62 525 LEU A O 1
ATOM 3965 N N . THR A 1 526 ? -8.709 9.568 18.728 1.00 88.19 526 THR A N 1
ATOM 3966 C CA . THR A 1 526 ? -8.795 10.806 19.528 1.00 88.19 526 THR A CA 1
ATOM 3967 C C . THR A 1 526 ? -8.467 10.590 21.006 1.00 88.19 526 THR A C 1
ATOM 3969 O O . THR A 1 526 ? -8.081 11.537 21.685 1.00 88.19 526 THR A O 1
ATOM 3972 N N . HIS A 1 527 ? -8.553 9.347 21.490 1.00 87.81 527 HIS A N 1
ATOM 3973 C CA . HIS A 1 527 ? -8.245 8.950 22.866 1.00 87.81 527 HIS A CA 1
ATOM 3974 C C . HIS A 1 527 ? -6.881 8.253 23.002 1.00 87.81 527 HIS A C 1
ATOM 3976 O O . HIS A 1 527 ? -6.633 7.559 23.987 1.00 87.81 527 HIS A O 1
ATOM 3982 N N . ARG A 1 528 ? -5.988 8.347 22.009 1.00 86.69 528 ARG A N 1
ATOM 3983 C CA . ARG A 1 528 ? -4.635 7.767 22.080 1.00 86.69 528 ARG A CA 1
ATOM 3984 C C . ARG A 1 528 ? -3.580 8.862 22.109 1.00 86.69 528 ARG A C 1
ATOM 3986 O O . ARG A 1 528 ? -3.672 9.839 21.370 1.00 86.69 528 ARG A O 1
ATOM 3993 N N . THR A 1 529 ? -2.573 8.687 22.959 1.00 79.81 529 THR A N 1
ATOM 3994 C CA . THR A 1 529 ? -1.435 9.610 23.132 1.00 79.81 529 THR A CA 1
ATOM 3995 C C . THR A 1 529 ? -0.113 9.000 22.663 1.00 79.81 529 THR A C 1
ATOM 3997 O O . THR A 1 529 ? 0.783 9.728 22.251 1.00 79.81 529 THR A O 1
ATOM 4000 N N . GLU A 1 530 ? -0.015 7.669 22.659 1.00 75.81 530 GLU A N 1
ATOM 4001 C CA . GLU A 1 530 ? 1.195 6.923 22.311 1.00 75.81 530 GLU A CA 1
ATOM 4002 C C . GLU A 1 530 ? 1.570 7.056 20.822 1.00 75.81 530 GLU A C 1
ATOM 4004 O O . GLU A 1 530 ? 0.794 6.622 19.958 1.00 75.81 530 GLU A O 1
ATOM 4009 N N . PRO A 1 531 ? 2.773 7.568 20.486 1.00 74.38 531 PRO A N 1
ATOM 4010 C CA . PRO A 1 531 ? 3.175 7.797 19.100 1.00 74.38 531 PRO A CA 1
ATOM 4011 C C . PRO A 1 531 ? 3.138 6.546 18.220 1.00 74.38 531 PRO A C 1
ATOM 4013 O O . PRO A 1 531 ? 2.608 6.598 17.115 1.00 74.38 531 PRO A O 1
ATOM 4016 N N . ALA A 1 532 ? 3.619 5.402 18.719 1.00 71.50 532 ALA A N 1
ATOM 4017 C CA . ALA A 1 532 ? 3.648 4.149 17.957 1.00 71.50 532 ALA A CA 1
ATOM 4018 C C . ALA A 1 532 ? 2.243 3.623 17.604 1.00 71.50 532 ALA A C 1
ATOM 4020 O O . ALA A 1 532 ? 2.045 3.015 16.551 1.00 71.50 532 ALA A O 1
ATOM 4021 N N . VAL A 1 533 ? 1.261 3.865 18.476 1.00 77.88 533 VAL A N 1
ATOM 4022 C CA . VAL A 1 533 ? -0.132 3.441 18.277 1.00 77.88 533 VAL A CA 1
ATOM 4023 C C . VAL A 1 533 ? -0.794 4.298 17.205 1.00 77.88 533 VAL A C 1
ATOM 4025 O O . VAL A 1 533 ? -1.364 3.771 16.251 1.00 77.88 533 VAL A O 1
ATOM 4028 N N . ILE A 1 534 ? -0.664 5.619 17.348 1.00 82.94 534 ILE A N 1
ATOM 4029 C CA . ILE A 1 534 ? -1.163 6.610 16.390 1.00 82.94 534 ILE A CA 1
ATOM 4030 C C . ILE A 1 534 ? -0.564 6.350 15.009 1.00 82.94 534 ILE A C 1
ATOM 4032 O O . ILE A 1 534 ? -1.288 6.288 14.017 1.00 82.94 534 ILE A O 1
ATOM 4036 N N . TYR A 1 535 ? 0.752 6.138 14.976 1.00 78.12 535 TYR A N 1
ATOM 4037 C CA . TYR A 1 535 ? 1.508 5.799 13.785 1.00 78.12 535 TYR A CA 1
ATOM 4038 C C . TYR A 1 535 ? 0.911 4.595 13.046 1.00 78.12 535 TYR A C 1
ATOM 4040 O O . TYR A 1 535 ? 0.476 4.731 11.903 1.00 78.12 535 TYR A O 1
ATOM 4048 N N . CYS A 1 536 ? 0.817 3.437 13.711 1.00 78.06 536 CYS A N 1
ATOM 4049 C CA . CYS A 1 536 ? 0.359 2.206 13.062 1.00 78.06 536 CYS A CA 1
ATOM 4050 C C . CYS A 1 536 ? -1.099 2.304 12.588 1.00 78.06 536 CYS A C 1
ATOM 4052 O O . CYS A 1 536 ? -1.458 1.777 11.536 1.00 78.06 536 CYS A O 1
ATOM 4054 N N . ALA A 1 537 ? -1.954 2.966 13.367 1.00 84.12 537 ALA A N 1
ATOM 4055 C CA . ALA A 1 537 ? -3.363 3.143 13.039 1.00 84.12 537 ALA A CA 1
ATOM 4056 C C . ALA A 1 537 ? -3.568 4.030 11.801 1.00 84.12 537 ALA A C 1
ATOM 4058 O O . ALA A 1 537 ? -4.335 3.676 10.903 1.00 84.12 537 ALA A O 1
ATOM 4059 N N . LEU A 1 538 ? -2.862 5.160 11.725 1.00 86.38 538 LEU A N 1
ATOM 4060 C CA . LEU A 1 538 ? -2.922 6.051 10.567 1.00 86.38 538 LEU A CA 1
ATOM 4061 C C . LEU A 1 538 ? -2.253 5.434 9.335 1.00 86.38 538 LEU A C 1
ATOM 4063 O O . LEU A 1 538 ? -2.750 5.612 8.226 1.00 86.38 538 LEU A O 1
ATOM 4067 N N . GLU A 1 539 ? -1.185 4.655 9.515 1.00 78.75 539 GLU A N 1
ATOM 4068 C CA . GLU A 1 539 ? -0.567 3.886 8.433 1.00 78.75 539 GLU A CA 1
ATOM 4069 C C . GLU A 1 539 ? -1.554 2.888 7.814 1.00 78.75 539 GLU A C 1
ATOM 4071 O O . GLU A 1 539 ? -1.712 2.861 6.592 1.00 78.75 539 GLU A O 1
ATOM 4076 N N . LEU A 1 540 ? -2.264 2.106 8.636 1.00 79.56 540 LEU A N 1
ATOM 4077 C CA . LEU A 1 540 ? -3.310 1.201 8.154 1.00 79.56 540 LEU A CA 1
ATOM 4078 C C . LEU A 1 540 ? -4.417 1.950 7.409 1.00 79.56 540 LEU A C 1
ATOM 4080 O O . LEU A 1 540 ? -4.861 1.496 6.354 1.00 79.56 540 LEU A O 1
ATOM 4084 N N . ALA A 1 541 ? -4.854 3.096 7.936 1.00 84.50 541 ALA A N 1
ATOM 4085 C CA . ALA A 1 541 ? -5.877 3.907 7.290 1.00 84.50 541 ALA A CA 1
ATOM 4086 C C . ALA A 1 541 ? -5.413 4.420 5.916 1.00 84.50 541 ALA A C 1
ATOM 4088 O O . ALA A 1 541 ? -6.182 4.360 4.956 1.00 84.50 541 ALA A O 1
ATOM 4089 N N . VAL A 1 542 ? -4.154 4.859 5.790 1.00 81.75 542 VAL A N 1
ATOM 4090 C CA . VAL A 1 542 ? -3.551 5.266 4.508 1.00 81.75 542 VAL A CA 1
ATOM 4091 C C . VAL A 1 542 ? -3.458 4.088 3.537 1.00 81.75 542 VAL A C 1
ATOM 4093 O O . VAL A 1 542 ? -3.941 4.201 2.406 1.00 81.75 542 VAL A O 1
ATOM 4096 N N . LYS A 1 543 ? -2.909 2.953 3.994 1.00 79.19 543 LYS A N 1
ATOM 4097 C CA . LYS A 1 543 ? -2.758 1.704 3.225 1.00 79.19 543 LYS A CA 1
ATOM 4098 C C . LYS A 1 543 ? -4.088 1.242 2.629 1.00 79.19 543 LYS A C 1
ATOM 4100 O O . LYS A 1 543 ? -4.145 0.856 1.467 1.00 79.19 543 LYS A O 1
ATOM 4105 N N . TRP A 1 544 ? -5.164 1.313 3.412 1.00 77.38 544 TRP A N 1
ATOM 4106 C CA . TRP A 1 544 ? -6.503 0.868 3.014 1.00 77.38 544 TRP A CA 1
ATOM 4107 C C . TRP A 1 544 ? -7.435 2.012 2.582 1.00 77.38 544 TRP A C 1
ATOM 4109 O O . TRP A 1 544 ? -8.650 1.838 2.547 1.00 77.38 544 TRP A O 1
ATOM 4119 N N . ARG A 1 545 ? -6.886 3.185 2.232 1.00 79.56 545 ARG A N 1
ATOM 4120 C CA . ARG A 1 545 ? -7.619 4.323 1.638 1.00 79.56 545 ARG A CA 1
ATOM 4121 C C . ARG A 1 545 ? -8.849 4.784 2.441 1.00 79.56 545 ARG A C 1
ATOM 4123 O O . ARG A 1 545 ? -9.884 5.141 1.881 1.00 79.56 545 ARG A O 1
ATOM 4130 N N . THR A 1 546 ? -8.738 4.800 3.764 1.00 83.31 546 THR A N 1
ATOM 4131 C CA . THR A 1 546 ? -9.838 5.138 4.674 1.00 83.31 546 THR A CA 1
ATOM 4132 C C . THR A 1 546 ? -9.835 6.625 5.035 1.00 83.31 546 THR A C 1
ATOM 4134 O O . THR A 1 546 ? -9.229 7.032 6.021 1.00 83.31 546 THR A O 1
ATOM 4137 N N . ALA A 1 547 ? -10.537 7.450 4.254 1.00 85.31 547 ALA A N 1
ATOM 4138 C CA . ALA A 1 547 ? -10.569 8.906 4.449 1.00 85.31 547 ALA A CA 1
ATOM 4139 C C . ALA A 1 547 ? -11.305 9.367 5.727 1.00 85.31 547 ALA A C 1
ATOM 4141 O O . ALA A 1 547 ? -11.097 10.495 6.173 1.00 85.31 547 ALA A O 1
ATOM 4142 N N . ASP A 1 548 ? -12.129 8.512 6.348 1.00 87.75 548 ASP A N 1
ATOM 4143 C CA . ASP A 1 548 ? -12.889 8.841 7.566 1.00 87.75 548 ASP A CA 1
ATOM 4144 C C . ASP A 1 548 ? -11.992 9.217 8.768 1.00 87.75 548 ASP A C 1
ATOM 4146 O O . ASP A 1 548 ? -12.462 9.871 9.697 1.00 87.75 548 ASP A O 1
ATOM 4150 N N . VAL A 1 549 ? -10.692 8.876 8.747 1.00 90.75 549 VAL A N 1
ATOM 4151 C CA . VAL A 1 549 ? -9.731 9.275 9.798 1.00 90.75 549 VAL A CA 1
ATOM 4152 C C . VAL A 1 549 ? -9.220 10.711 9.664 1.00 90.75 549 VAL A C 1
ATOM 4154 O O . VAL A 1 549 ? -8.573 11.210 10.584 1.00 90.75 549 VAL A O 1
ATOM 4157 N N . LEU A 1 550 ? -9.491 11.394 8.545 1.00 91.62 550 LEU A N 1
ATOM 4158 C CA . LEU A 1 550 ? -8.946 12.723 8.254 1.00 91.62 550 LEU A CA 1
ATOM 4159 C C . LEU A 1 550 ? -9.227 13.769 9.354 1.00 91.62 550 LEU A C 1
ATOM 4161 O O . LEU A 1 550 ? -8.297 14.502 9.694 1.00 91.62 550 LEU A O 1
ATOM 4165 N N . PRO A 1 551 ? -10.430 13.856 9.963 1.00 91.19 551 PRO A N 1
ATOM 4166 C CA . PRO A 1 551 ? -10.665 14.783 11.071 1.00 91.19 551 PRO A CA 1
ATOM 4167 C C . PRO A 1 551 ? -9.742 14.517 12.267 1.00 91.19 551 PRO A C 1
ATOM 4169 O O . PRO A 1 551 ? -9.127 15.448 12.779 1.00 91.19 551 PRO A O 1
ATOM 4172 N N . ALA A 1 552 ? -9.575 13.248 12.656 1.00 91.50 552 ALA A N 1
ATOM 4173 C CA . ALA A 1 552 ? -8.676 12.864 13.743 1.00 91.50 552 ALA A CA 1
ATOM 4174 C C . ALA A 1 552 ? -7.209 13.162 13.389 1.00 91.50 552 ALA A C 1
ATOM 4176 O O . ALA A 1 552 ? -6.474 13.698 14.216 1.00 91.50 552 ALA A O 1
ATOM 4177 N N . ALA A 1 553 ? -6.794 12.892 12.146 1.00 93.06 553 ALA A N 1
ATOM 4178 C CA . ALA A 1 553 ? -5.455 13.222 11.664 1.00 93.06 553 ALA A CA 1
ATOM 4179 C C . ALA A 1 553 ? -5.181 14.737 11.717 1.00 93.06 553 ALA A C 1
ATOM 4181 O O . ALA A 1 553 ? -4.127 15.148 12.190 1.00 93.06 553 ALA A O 1
ATOM 4182 N N . ARG A 1 554 ? -6.136 15.588 11.321 1.00 94.44 554 ARG A N 1
ATOM 4183 C CA . ARG A 1 554 ? -5.999 17.053 11.437 1.00 94.44 554 ARG A CA 1
ATOM 4184 C C . ARG A 1 554 ? -5.800 17.496 12.884 1.00 94.44 554 ARG A C 1
ATOM 4186 O O . ARG A 1 554 ? -4.892 18.278 13.156 1.00 94.44 554 ARG A O 1
ATOM 4193 N N . THR A 1 555 ? -6.605 16.968 13.807 1.00 92.69 555 THR A N 1
ATOM 4194 C CA . THR A 1 555 ? -6.474 17.264 15.241 1.00 92.69 555 THR A CA 1
ATOM 4195 C C . THR A 1 555 ? -5.104 16.847 15.774 1.00 92.69 555 THR A C 1
ATOM 4197 O O . THR A 1 555 ? -4.445 17.642 16.435 1.00 92.69 555 THR A O 1
ATOM 4200 N N . ILE A 1 556 ? -4.638 15.638 15.442 1.00 91.12 556 ILE A N 1
ATOM 4201 C CA . ILE A 1 556 ? -3.336 15.122 15.893 1.00 91.12 556 ILE A CA 1
ATOM 4202 C C . ILE A 1 556 ? -2.173 15.922 15.287 1.00 91.12 556 ILE A C 1
ATOM 4204 O O . ILE A 1 556 ? -1.201 16.193 15.983 1.00 91.12 556 ILE A O 1
ATOM 4208 N N . ALA A 1 557 ? -2.257 16.319 14.014 1.00 91.12 557 ALA A N 1
ATOM 4209 C CA . ALA A 1 557 ? -1.215 17.109 13.354 1.00 91.12 557 ALA A CA 1
ATOM 4210 C C . ALA A 1 557 ? -1.080 18.525 13.951 1.00 91.12 557 ALA A C 1
ATOM 4212 O O . ALA A 1 557 ? 0.037 19.041 14.070 1.00 91.12 557 ALA A O 1
ATOM 4213 N N . ALA A 1 558 ? -2.209 19.135 14.334 1.00 90.62 558 ALA A N 1
ATOM 4214 C CA . ALA A 1 558 ? -2.275 20.477 14.916 1.00 90.62 558 ALA A CA 1
ATOM 4215 C C . ALA A 1 558 ? -1.828 20.542 16.389 1.00 90.62 558 ALA A C 1
ATOM 4217 O O . ALA A 1 558 ? -1.453 21.613 16.870 1.00 90.62 558 ALA A O 1
ATOM 4218 N N . ASP A 1 559 ? -1.868 19.417 17.102 1.00 88.69 559 ASP A N 1
ATOM 4219 C CA . ASP A 1 559 ? -1.547 19.323 18.524 1.00 88.69 559 ASP A CA 1
ATOM 4220 C C . ASP A 1 559 ? -0.028 19.389 18.765 1.00 88.69 559 ASP A C 1
ATOM 4222 O O . ASP A 1 559 ? 0.715 18.452 18.467 1.00 88.69 559 ASP A O 1
ATOM 4226 N N . LYS A 1 560 ? 0.442 20.526 19.294 1.00 83.19 560 LYS A N 1
ATOM 4227 C CA . LYS A 1 560 ? 1.869 20.798 19.529 1.00 83.19 560 LYS A CA 1
ATOM 4228 C C . LYS A 1 560 ? 2.454 20.017 20.706 1.00 83.19 560 LYS A C 1
ATOM 4230 O O . LYS A 1 560 ? 3.667 19.842 20.735 1.00 83.19 560 LYS A O 1
ATOM 4235 N N . GLU A 1 561 ? 1.617 19.537 21.625 1.00 82.94 561 GLU A N 1
ATOM 4236 C CA . GLU A 1 561 ? 2.052 18.738 22.779 1.00 82.94 561 GLU A CA 1
ATOM 4237 C C . GLU A 1 561 ? 2.409 17.300 22.370 1.00 82.94 561 GLU A C 1
ATOM 4239 O O . GLU A 1 561 ? 3.030 16.552 23.126 1.00 82.94 561 GLU A O 1
ATOM 4244 N N . ARG A 1 562 ? 2.035 16.887 21.150 1.00 81.81 562 ARG A N 1
ATOM 4245 C CA . ARG A 1 562 ? 2.350 15.558 20.624 1.00 81.81 562 ARG A CA 1
ATOM 4246 C C . ARG A 1 562 ? 3.759 15.489 20.056 1.00 81.81 562 ARG A C 1
ATOM 4248 O O . ARG A 1 562 ? 4.221 16.382 19.348 1.00 81.81 562 ARG A O 1
ATOM 4255 N N . GLY A 1 563 ? 4.403 14.347 20.297 1.00 75.50 563 GLY A N 1
ATOM 4256 C CA . GLY A 1 563 ? 5.723 14.046 19.755 1.00 75.50 563 GLY A CA 1
ATOM 4257 C C . GLY A 1 563 ? 5.770 14.080 18.216 1.00 75.50 563 GLY A C 1
ATOM 4258 O O . GLY A 1 563 ? 4.757 13.827 17.549 1.00 75.50 563 GLY A O 1
ATOM 4259 N N . PRO A 1 564 ? 6.951 14.357 17.637 1.00 77.38 564 PRO A N 1
ATOM 4260 C CA . PRO A 1 564 ? 7.130 14.553 16.199 1.00 77.38 564 PRO A CA 1
ATOM 4261 C C . PRO A 1 564 ? 6.698 13.350 15.351 1.00 77.38 564 PRO A C 1
ATOM 4263 O O . PRO A 1 564 ? 6.112 13.548 14.289 1.00 77.38 564 PRO A O 1
ATOM 4266 N N . ASP A 1 565 ? 6.902 12.117 15.827 1.00 74.50 565 ASP A N 1
ATOM 4267 C CA . ASP A 1 565 ? 6.518 10.893 15.107 1.00 74.50 565 ASP A CA 1
ATOM 4268 C C . ASP A 1 565 ? 4.997 10.798 14.888 1.00 74.50 565 ASP A C 1
ATOM 4270 O O . ASP A 1 565 ? 4.529 10.488 13.791 1.00 74.50 565 ASP A O 1
ATOM 4274 N N . ALA A 1 566 ? 4.207 11.122 15.918 1.00 79.75 566 ALA A N 1
ATOM 4275 C CA . ALA A 1 566 ? 2.745 11.090 15.854 1.00 79.75 566 ALA A CA 1
ATOM 4276 C C . ALA A 1 566 ? 2.200 12.171 14.911 1.00 79.75 566 ALA A C 1
ATOM 4278 O O . ALA A 1 566 ? 1.296 11.915 14.113 1.00 79.75 566 ALA A O 1
ATOM 4279 N N . ARG A 1 567 ? 2.779 13.376 14.978 1.00 87.19 567 ARG A N 1
ATOM 4280 C CA . ARG A 1 567 ? 2.418 14.498 14.103 1.00 87.19 567 ARG A CA 1
ATOM 4281 C C . ARG A 1 567 ? 2.792 14.210 12.650 1.00 87.19 567 ARG A C 1
ATOM 4283 O O . ARG A 1 567 ? 1.995 14.483 11.760 1.00 87.19 567 ARG A O 1
ATOM 4290 N N . CYS A 1 568 ? 3.942 13.584 12.403 1.00 84.44 568 CYS A N 1
ATOM 4291 C CA . CYS A 1 568 ? 4.359 13.139 11.071 1.00 84.44 568 CYS A CA 1
ATOM 4292 C C . CYS A 1 568 ? 3.417 12.074 10.488 1.00 84.44 568 CYS A C 1
ATOM 4294 O O . CYS A 1 568 ? 2.986 12.203 9.343 1.00 84.44 568 CYS A O 1
ATOM 4296 N N . ALA A 1 569 ? 3.020 11.071 11.279 1.00 82.62 569 ALA A N 1
ATOM 4297 C CA . ALA A 1 569 ? 2.021 10.079 10.867 1.00 82.62 569 ALA A CA 1
ATOM 4298 C C . ALA A 1 569 ? 0.666 10.712 10.516 1.00 82.62 569 ALA A C 1
ATOM 4300 O O . ALA A 1 569 ? 0.023 10.335 9.534 1.00 82.62 569 ALA A O 1
ATOM 4301 N N . ALA A 1 570 ? 0.247 11.709 11.293 1.00 89.94 570 ALA A N 1
ATOM 4302 C CA . ALA A 1 570 ? -0.960 12.478 11.029 1.00 89.94 570 ALA A CA 1
ATOM 4303 C C . ALA A 1 570 ? -0.859 13.300 9.743 1.00 89.94 570 ALA A C 1
ATOM 4305 O O . ALA A 1 570 ? -1.754 13.225 8.903 1.00 89.94 570 ALA A O 1
ATOM 4306 N N . LEU A 1 571 ? 0.254 14.006 9.534 1.00 90.94 571 LEU A N 1
ATOM 4307 C CA . LEU A 1 571 ? 0.515 14.730 8.291 1.00 90.94 571 LEU A CA 1
ATOM 4308 C C . LEU A 1 571 ? 0.560 13.811 7.073 1.00 90.94 571 LEU A C 1
ATOM 4310 O O . LEU A 1 571 ? 0.153 14.226 5.995 1.00 90.94 571 LEU A O 1
ATOM 4314 N N . HIS A 1 572 ? 0.984 12.560 7.231 1.00 87.19 572 HIS A N 1
ATOM 4315 C CA . HIS A 1 572 ? 0.933 11.582 6.154 1.00 87.19 572 HIS A CA 1
ATOM 4316 C C . HIS A 1 572 ? -0.511 11.251 5.739 1.00 87.19 572 HIS A C 1
ATOM 4318 O O . HIS A 1 572 ? -0.842 11.300 4.553 1.00 87.19 572 HIS A O 1
ATOM 4324 N N . ALA A 1 573 ? -1.401 11.002 6.705 1.00 88.00 573 ALA A N 1
ATOM 4325 C CA . ALA A 1 573 ? -2.826 10.826 6.424 1.00 88.00 573 ALA A CA 1
ATOM 4326 C C . ALA A 1 573 ? -3.468 12.103 5.844 1.00 88.00 573 ALA A C 1
ATOM 4328 O O . ALA A 1 573 ? -4.293 12.018 4.933 1.00 88.00 573 ALA A O 1
ATOM 4329 N N . VAL A 1 574 ? -3.061 13.287 6.316 1.00 91.06 574 VAL A N 1
ATOM 4330 C CA . VAL A 1 574 ? -3.505 14.576 5.759 1.00 91.06 574 VAL A CA 1
ATOM 4331 C C . VAL A 1 574 ? -3.010 14.763 4.325 1.00 91.06 574 VAL A C 1
ATOM 4333 O O . VAL A 1 574 ? -3.794 15.174 3.481 1.00 91.06 574 VAL A O 1
ATOM 4336 N N . ALA A 1 575 ? -1.762 14.423 4.006 1.00 88.62 575 ALA A N 1
ATOM 4337 C CA . ALA A 1 575 ? -1.239 14.498 2.643 1.00 88.62 575 ALA A CA 1
ATOM 4338 C C . ALA A 1 575 ? -2.022 13.588 1.687 1.00 88.62 575 ALA A C 1
ATOM 4340 O O . ALA A 1 575 ? -2.297 13.968 0.553 1.00 88.62 575 ALA A O 1
ATOM 4341 N N . GLN A 1 576 ? -2.434 12.410 2.164 1.00 84.62 576 GLN A N 1
ATOM 4342 C CA . GLN A 1 576 ? -3.148 11.430 1.352 1.00 84.62 576 GLN A CA 1
ATOM 4343 C C . GLN A 1 576 ? -4.638 11.753 1.144 1.00 84.62 576 GLN A C 1
ATOM 4345 O O . GLN A 1 576 ? -5.177 11.474 0.071 1.00 84.62 576 GLN A O 1
ATOM 4350 N N . PHE A 1 577 ? -5.327 12.270 2.167 1.00 84.94 577 PHE A N 1
ATOM 4351 C CA . PHE A 1 577 ? -6.789 12.452 2.150 1.00 84.94 577 PHE A CA 1
ATOM 4352 C C . PHE A 1 577 ? -7.239 13.917 2.185 1.00 84.94 577 PHE A C 1
ATOM 4354 O O . PHE A 1 577 ? -8.390 14.219 1.869 1.00 84.94 577 PHE A O 1
ATOM 4361 N N . GLY A 1 578 ? -6.355 14.824 2.590 1.00 84.50 578 GLY A N 1
ATOM 4362 C CA . GLY A 1 578 ? -6.618 16.247 2.746 1.00 84.50 578 GLY A CA 1
ATOM 4363 C C . GLY A 1 578 ? -6.591 17.024 1.433 1.00 84.50 578 GLY A C 1
ATOM 4364 O O . GLY A 1 578 ? -6.596 16.485 0.327 1.00 84.50 578 GLY A O 1
ATOM 4365 N N . THR A 1 579 ? -6.604 18.344 1.557 1.00 82.44 579 THR A N 1
ATOM 4366 C CA . THR A 1 579 ? -6.610 19.323 0.462 1.00 82.44 579 THR A CA 1
ATOM 4367 C C . THR A 1 579 ? -5.488 20.332 0.636 1.00 82.44 579 THR A C 1
ATOM 4369 O O . THR A 1 579 ? -4.928 20.445 1.717 1.00 82.44 579 THR A O 1
ATOM 4372 N N . ILE A 1 580 ? -5.219 21.147 -0.385 1.00 80.88 580 ILE A N 1
ATOM 4373 C CA . ILE A 1 580 ? -4.268 22.266 -0.278 1.00 80.88 580 ILE A CA 1
ATOM 4374 C C . ILE A 1 580 ? -4.631 23.214 0.888 1.00 80.88 580 ILE A C 1
ATOM 4376 O O . ILE A 1 580 ? -3.745 23.820 1.481 1.00 80.88 580 ILE A O 1
ATOM 4380 N N . ALA A 1 581 ? -5.902 23.279 1.312 1.00 81.56 581 ALA A N 1
ATOM 4381 C CA . ALA A 1 581 ? -6.311 24.039 2.498 1.00 81.56 581 ALA A CA 1
ATOM 4382 C C . ALA A 1 581 ? -5.692 23.527 3.817 1.00 81.56 581 ALA A C 1
ATOM 4384 O O . ALA A 1 581 ? -5.667 24.263 4.799 1.00 81.56 581 ALA A O 1
ATOM 4385 N N . ASP A 1 582 ? -5.171 22.298 3.840 1.00 89.25 582 ASP A N 1
ATOM 4386 C CA . ASP A 1 582 ? -4.489 21.693 4.986 1.00 89.25 582 ASP A CA 1
ATOM 4387 C C . ASP A 1 582 ? -2.985 22.024 5.037 1.00 89.25 582 ASP A C 1
ATOM 4389 O O . ASP A 1 582 ? -2.318 21.705 6.021 1.00 89.25 582 ASP A O 1
ATOM 4393 N N . LEU A 1 583 ? -2.440 22.709 4.022 1.00 89.56 583 LEU A N 1
ATOM 4394 C CA . LEU A 1 583 ? -1.032 23.117 3.960 1.00 89.56 583 LEU A CA 1
ATOM 4395 C C . LEU A 1 583 ? -0.538 23.896 5.205 1.00 89.56 583 LEU A C 1
ATOM 4397 O O . LEU A 1 583 ? 0.606 23.672 5.617 1.00 89.56 583 LEU A O 1
ATOM 4401 N N . PRO A 1 584 ? -1.354 24.739 5.880 1.00 91.12 584 PRO A N 1
ATOM 4402 C CA . PRO A 1 584 ? -0.960 25.383 7.135 1.00 91.12 584 PRO A CA 1
ATOM 4403 C C . PRO A 1 584 ? -0.589 24.418 8.272 1.00 91.12 584 PRO A C 1
ATOM 4405 O O . PRO A 1 584 ? 0.125 24.828 9.182 1.00 91.12 584 PRO A O 1
ATOM 4408 N N . LEU A 1 585 ? -1.020 23.150 8.234 1.00 91.69 585 LEU A N 1
ATOM 4409 C CA . LEU A 1 585 ? -0.633 22.141 9.231 1.00 91.69 585 LEU A CA 1
ATOM 4410 C C . LEU A 1 585 ? 0.832 21.693 9.083 1.00 91.69 585 LEU A C 1
ATOM 4412 O O . LEU A 1 585 ? 1.441 21.260 10.058 1.00 91.69 585 LEU A O 1
ATOM 4416 N N . PHE A 1 586 ? 1.406 21.815 7.882 1.00 92.62 586 PHE A N 1
ATOM 4417 C CA . PHE A 1 586 ? 2.771 21.381 7.566 1.00 92.62 586 PHE A CA 1
ATOM 4418 C C . PHE A 1 586 ? 3.803 22.474 7.846 1.00 92.62 586 PHE A C 1
ATOM 4420 O O . PHE A 1 586 ? 4.897 22.187 8.328 1.00 92.62 586 PHE A O 1
ATOM 4427 N N . ALA A 1 587 ? 3.445 23.733 7.576 1.00 89.31 587 ALA A N 1
ATOM 4428 C CA . ALA A 1 587 ? 4.361 24.871 7.635 1.00 89.31 587 ALA A CA 1
ATOM 4429 C C . ALA A 1 587 ? 5.135 25.022 8.965 1.00 89.31 587 ALA A C 1
ATOM 4431 O O . ALA A 1 587 ? 6.337 25.280 8.900 1.00 89.31 587 ALA A O 1
ATOM 4432 N N . PRO A 1 588 ? 4.536 24.804 10.158 1.00 89.00 588 PRO A N 1
ATOM 4433 C CA . PRO A 1 588 ? 5.262 24.900 11.428 1.00 89.00 588 PRO A CA 1
ATOM 4434 C C . PRO A 1 588 ? 6.403 23.887 11.593 1.00 89.00 588 PRO A C 1
ATOM 4436 O O . PRO A 1 588 ? 7.211 24.039 12.502 1.00 89.00 588 PRO A O 1
ATOM 4439 N N . LEU A 1 589 ? 6.449 22.839 10.765 1.00 89.94 589 LEU A N 1
ATOM 4440 C CA . LEU A 1 589 ? 7.439 21.767 10.845 1.00 89.94 589 LEU A CA 1
ATOM 4441 C C . LEU A 1 589 ? 8.565 21.887 9.812 1.00 89.94 589 LEU A C 1
ATOM 4443 O O . LEU A 1 589 ? 9.501 21.096 9.858 1.00 89.94 589 LEU A O 1
ATOM 4447 N N . TYR A 1 590 ? 8.522 22.862 8.897 1.00 91.38 590 TYR A N 1
ATOM 4448 C CA . TYR A 1 590 ? 9.519 22.999 7.821 1.00 91.38 590 TYR A CA 1
ATOM 4449 C C . TYR A 1 590 ? 10.939 23.304 8.300 1.00 91.38 590 TYR A C 1
ATOM 4451 O O . TYR A 1 590 ? 11.890 23.098 7.544 1.00 91.38 590 TYR A O 1
ATOM 4459 N N . ASP A 1 591 ? 11.082 23.758 9.540 1.00 88.19 591 ASP A N 1
ATOM 4460 C CA . ASP A 1 591 ? 12.368 24.090 10.147 1.00 88.19 591 ASP A CA 1
ATOM 4461 C C . ASP A 1 591 ? 12.711 23.194 11.346 1.00 88.19 591 ASP A C 1
ATOM 4463 O O . ASP A 1 591 ? 13.734 23.413 11.985 1.00 88.19 591 ASP A O 1
ATOM 4467 N N . ASP A 1 592 ? 11.911 22.158 11.631 1.00 88.44 592 ASP A N 1
ATOM 4468 C CA . ASP A 1 592 ? 12.141 21.239 12.752 1.00 88.44 592 ASP A CA 1
ATOM 4469 C C . ASP A 1 592 ? 13.276 20.235 12.430 1.00 88.44 592 ASP A C 1
ATOM 4471 O O . ASP A 1 592 ? 13.105 19.346 11.583 1.00 88.44 592 ASP A O 1
ATOM 4475 N N . PRO A 1 593 ? 14.455 20.339 13.081 1.00 87.44 593 PRO A N 1
ATOM 4476 C CA . PRO A 1 593 ? 15.608 19.495 12.789 1.00 87.44 593 PRO A CA 1
ATOM 4477 C C . PRO A 1 593 ? 15.576 18.160 13.549 1.00 87.44 593 PRO A C 1
ATOM 4479 O O . PRO A 1 593 ? 16.559 17.411 13.494 1.00 87.44 593 PRO A O 1
ATOM 4482 N N . THR A 1 594 ? 14.500 17.864 14.285 1.00 85.81 594 THR A N 1
ATOM 4483 C CA . THR A 1 594 ? 14.398 16.665 15.120 1.00 85.81 594 THR A CA 1
ATOM 4484 C C . THR A 1 594 ? 14.541 15.413 14.265 1.00 85.81 594 THR A C 1
ATOM 4486 O O . THR A 1 594 ? 13.876 15.268 13.240 1.00 85.81 594 THR A O 1
ATOM 4489 N N . GLY A 1 595 ? 15.442 14.514 14.665 1.00 77.88 595 GLY A N 1
ATOM 4490 C CA . GLY A 1 595 ? 15.649 13.246 13.975 1.00 77.88 595 GLY A CA 1
ATOM 4491 C C . GLY A 1 595 ? 14.443 12.326 14.151 1.00 77.88 595 GLY A C 1
ATOM 4492 O O . GLY A 1 595 ? 13.987 12.126 15.273 1.00 77.88 595 GLY A O 1
ATOM 4493 N N . LEU A 1 596 ? 13.955 11.751 13.056 1.00 69.62 596 LEU A N 1
ATOM 4494 C CA . LEU A 1 596 ? 12.882 10.760 13.070 1.00 69.62 596 LEU A CA 1
ATOM 4495 C C . LEU A 1 596 ? 13.486 9.353 13.112 1.00 69.62 596 LEU A C 1
ATOM 4497 O O . LEU A 1 596 ? 14.261 8.971 12.229 1.00 69.62 596 LEU A O 1
ATOM 4501 N N . VAL A 1 597 ? 13.117 8.565 14.121 1.00 56.91 597 VAL A N 1
ATOM 4502 C CA . VAL A 1 597 ? 13.454 7.137 14.182 1.00 56.91 597 VAL A CA 1
ATOM 4503 C C . VAL A 1 597 ? 12.340 6.381 13.470 1.00 56.91 597 VAL A C 1
ATOM 4505 O O . VAL A 1 597 ? 11.341 6.017 14.077 1.00 56.91 597 VAL A O 1
ATOM 4508 N N . VAL A 1 598 ? 12.488 6.152 12.163 1.00 51.16 598 VAL A N 1
ATOM 4509 C CA . VAL A 1 598 ? 11.558 5.270 11.442 1.00 51.16 598 VAL A CA 1
ATOM 4510 C C . VAL A 1 598 ? 11.841 3.840 11.905 1.00 51.16 598 VAL A C 1
ATOM 4512 O O . VAL A 1 598 ? 12.953 3.356 11.664 1.00 51.16 598 VAL A O 1
ATOM 4515 N N . PRO A 1 599 ? 10.904 3.149 12.579 1.00 41.66 599 PRO A N 1
ATOM 4516 C CA . PRO A 1 599 ? 11.097 1.742 12.881 1.00 41.66 599 PRO A CA 1
ATOM 4517 C C . PRO A 1 599 ? 11.229 0.993 11.546 1.00 41.66 599 PRO A C 1
ATOM 4519 O O . PRO A 1 599 ? 10.419 1.219 10.643 1.00 41.66 599 PRO A O 1
ATOM 4522 N N . PRO A 1 600 ? 12.254 0.143 11.366 1.00 36.34 600 PRO A N 1
ATOM 4523 C CA . PRO A 1 600 ? 12.377 -0.626 10.139 1.00 36.34 600 PRO A CA 1
ATOM 4524 C C . PRO A 1 600 ? 11.106 -1.469 9.955 1.00 36.34 600 PRO A C 1
ATOM 4526 O O . PRO A 1 600 ? 10.611 -2.032 10.940 1.00 36.34 600 PRO A O 1
ATOM 4529 N N . PRO A 1 601 ? 10.561 -1.580 8.729 1.00 35.22 601 PRO A N 1
ATOM 4530 C CA . PRO A 1 601 ? 9.442 -2.475 8.487 1.00 35.22 601 PRO A CA 1
ATOM 4531 C C . PRO A 1 601 ? 9.828 -3.899 8.935 1.00 35.22 601 PRO A C 1
ATOM 4533 O O . PRO A 1 601 ? 10.952 -4.330 8.657 1.00 35.22 601 PRO A O 1
ATOM 4536 N N . PRO A 1 602 ? 8.933 -4.661 9.595 1.00 33.72 602 PRO A N 1
ATOM 4537 C CA . PRO A 1 602 ? 9.274 -5.953 10.203 1.00 33.72 602 PRO A CA 1
ATOM 4538 C C . PRO A 1 602 ? 9.746 -7.062 9.242 1.00 33.72 602 PRO A C 1
ATOM 4540 O O . PRO A 1 602 ? 10.013 -8.171 9.696 1.00 33.72 602 PRO A O 1
ATOM 4543 N N . SER A 1 603 ? 9.814 -6.829 7.928 1.00 33.00 603 SER A N 1
ATOM 4544 C CA . SER A 1 603 ? 9.898 -7.894 6.920 1.00 33.00 603 SER A CA 1
ATOM 4545 C C . SER A 1 603 ? 11.054 -7.808 5.921 1.00 33.00 603 SER A C 1
ATOM 4547 O O . SER A 1 603 ? 11.101 -8.639 5.016 1.00 33.00 603 SER A O 1
ATOM 4549 N N . ILE A 1 604 ? 12.016 -6.884 6.049 1.00 30.42 604 ILE A N 1
ATOM 4550 C CA . ILE A 1 604 ? 13.144 -6.838 5.100 1.00 30.42 604 ILE A CA 1
ATOM 4551 C C . ILE A 1 604 ? 14.466 -6.616 5.837 1.00 30.42 604 ILE A C 1
ATOM 4553 O O . ILE A 1 604 ? 14.732 -5.544 6.371 1.00 30.42 604 ILE A O 1
ATOM 4557 N N . GLY A 1 605 ? 15.314 -7.648 5.842 1.00 30.08 605 GLY A N 1
ATOM 4558 C CA . GLY A 1 605 ? 16.677 -7.608 6.369 1.00 30.08 605 GLY A CA 1
ATOM 4559 C C . GLY A 1 605 ? 17.604 -6.735 5.522 1.00 30.08 605 GLY A C 1
ATOM 4560 O O . GLY A 1 605 ? 18.431 -7.250 4.773 1.00 30.08 605 GLY A O 1
ATOM 4561 N N . LEU A 1 606 ? 17.476 -5.414 5.640 1.00 32.03 606 LEU A N 1
ATOM 4562 C CA . LEU A 1 606 ? 18.425 -4.448 5.091 1.00 32.03 606 LEU A CA 1
ATOM 4563 C C . LEU A 1 606 ? 19.345 -3.937 6.207 1.00 32.03 606 LEU A C 1
ATOM 4565 O O . LEU A 1 606 ? 18.898 -3.565 7.288 1.00 32.03 606 LEU A O 1
ATOM 4569 N N . GLY A 1 607 ? 20.652 -3.990 5.936 1.00 31.00 607 GLY A N 1
ATOM 4570 C CA . GLY A 1 607 ? 21.733 -3.756 6.893 1.00 31.00 607 GLY A CA 1
ATOM 4571 C C . GLY A 1 607 ? 21.856 -2.326 7.451 1.00 31.00 607 GLY A C 1
ATOM 4572 O O . GLY A 1 607 ? 21.078 -1.429 7.124 1.00 31.00 607 GLY A O 1
ATOM 4573 N N . PRO A 1 608 ? 22.873 -2.089 8.301 1.00 31.88 608 PRO A N 1
ATOM 4574 C CA . PRO A 1 608 ? 22.981 -0.911 9.149 1.00 31.88 608 PRO A CA 1
ATOM 4575 C C . PRO A 1 608 ? 23.471 0.301 8.350 1.00 31.88 608 PRO A C 1
ATOM 4577 O O . PRO A 1 608 ? 24.665 0.570 8.251 1.00 31.88 608 PRO A O 1
ATOM 4580 N N . ARG A 1 609 ? 22.547 1.085 7.800 1.00 38.38 609 ARG A N 1
ATOM 4581 C CA . ARG A 1 609 ? 22.786 2.514 7.561 1.00 38.38 609 ARG A CA 1
ATOM 4582 C C . ARG A 1 609 ? 21.594 3.279 8.108 1.00 38.38 609 ARG A C 1
ATOM 4584 O O . ARG A 1 609 ? 20.633 3.523 7.389 1.00 38.38 609 ARG A O 1
ATOM 4591 N N . SER A 1 610 ? 21.660 3.620 9.393 1.00 43.97 610 SER A N 1
ATOM 4592 C CA . SER A 1 610 ? 20.780 4.620 9.998 1.00 43.97 610 SER A CA 1
ATOM 4593 C C . SER A 1 610 ? 20.915 5.920 9.197 1.00 43.97 610 SER A C 1
ATOM 4595 O O . SER A 1 610 ? 21.975 6.548 9.177 1.00 43.97 610 SER A O 1
ATOM 4597 N N . ARG A 1 611 ? 19.870 6.255 8.436 1.00 53.69 611 ARG A N 1
ATOM 4598 C CA . ARG A 1 611 ? 19.770 7.465 7.612 1.00 53.69 611 ARG A CA 1
ATOM 4599 C C . ARG A 1 611 ? 19.247 8.580 8.521 1.00 53.69 611 ARG A C 1
ATOM 4601 O O . ARG A 1 611 ? 18.206 8.398 9.143 1.00 53.69 611 ARG A O 1
ATOM 4608 N N . ARG A 1 612 ? 19.941 9.720 8.623 1.00 59.56 612 ARG A N 1
ATOM 4609 C CA . ARG A 1 612 ? 19.481 10.866 9.436 1.00 59.56 612 ARG A CA 1
ATOM 4610 C C . ARG A 1 612 ? 18.343 11.601 8.718 1.00 59.56 612 ARG A C 1
ATOM 4612 O O . ARG A 1 612 ? 18.591 12.570 8.007 1.00 59.56 612 ARG A O 1
ATOM 4619 N N . MET A 1 613 ? 17.118 11.111 8.876 1.00 77.19 613 MET A N 1
ATOM 4620 C CA . MET A 1 613 ? 15.904 11.805 8.447 1.00 77.19 613 MET A CA 1
ATOM 4621 C C . MET A 1 613 ? 15.423 12.746 9.549 1.00 77.19 613 MET A C 1
ATOM 4623 O O . MET A 1 613 ? 15.501 12.389 10.725 1.00 77.19 613 MET A O 1
ATOM 4627 N N . GLN A 1 614 ? 14.925 13.923 9.179 1.00 86.62 614 GLN A N 1
ATOM 4628 C CA . GLN A 1 614 ? 14.390 14.906 10.120 1.00 86.62 614 GLN A CA 1
ATOM 4629 C C . GLN A 1 614 ? 12.906 15.192 9.881 1.00 86.62 614 GLN A C 1
ATOM 4631 O O . GLN A 1 614 ? 12.385 14.955 8.791 1.00 86.62 614 GLN A O 1
ATOM 4636 N N . VAL A 1 615 ? 12.234 15.743 10.893 1.00 88.19 615 VAL A N 1
ATOM 4637 C CA . VAL A 1 615 ? 10.828 16.175 10.814 1.00 88.19 615 VAL A CA 1
ATOM 4638 C C . VAL A 1 615 ? 10.599 17.129 9.647 1.00 88.19 615 VAL A C 1
ATOM 4640 O O . VAL A 1 615 ? 9.670 16.920 8.868 1.00 88.19 615 VAL A O 1
ATOM 4643 N N . ARG A 1 616 ? 11.484 18.114 9.458 1.00 91.06 616 ARG A N 1
ATOM 4644 C CA . ARG A 1 616 ? 11.430 19.032 8.312 1.00 91.06 616 ARG A CA 1
ATOM 4645 C C . ARG A 1 616 ? 11.463 18.337 6.960 1.00 91.06 616 ARG A C 1
ATOM 4647 O O . ARG A 1 616 ? 10.740 18.746 6.056 1.00 91.06 616 ARG A O 1
ATOM 4654 N N . ASP A 1 617 ? 12.279 17.295 6.823 1.00 90.56 617 ASP A N 1
ATOM 4655 C CA . ASP A 1 617 ? 12.417 16.549 5.572 1.00 90.56 617 ASP A CA 1
ATOM 4656 C C . ASP A 1 617 ? 11.073 15.888 5.227 1.00 90.56 617 ASP A C 1
ATOM 4658 O O . ASP A 1 617 ? 10.565 15.977 4.108 1.00 90.56 617 ASP A O 1
ATOM 4662 N N . HIS A 1 618 ? 10.457 15.286 6.246 1.00 88.19 618 HIS A N 1
ATOM 4663 C CA . HIS A 1 618 ? 9.176 14.604 6.147 1.00 88.19 618 HIS A CA 1
ATOM 4664 C C . HIS A 1 618 ? 8.020 15.577 5.871 1.00 88.19 618 HIS A C 1
ATOM 4666 O O . HIS A 1 618 ? 7.218 15.350 4.967 1.00 88.19 618 HIS A O 1
ATOM 4672 N N . ALA A 1 619 ? 7.957 16.696 6.599 1.00 91.50 619 ALA A N 1
ATOM 4673 C CA . ALA A 1 619 ? 6.907 17.699 6.451 1.00 91.50 619 ALA A CA 1
ATOM 4674 C C . ALA A 1 619 ? 6.924 18.364 5.067 1.00 91.50 619 ALA A C 1
ATOM 4676 O O . ALA A 1 619 ? 5.875 18.478 4.435 1.00 91.50 619 ALA A O 1
ATOM 4677 N N . VAL A 1 620 ? 8.099 18.768 4.569 1.00 93.50 620 VAL A N 1
ATOM 4678 C CA . VAL A 1 620 ? 8.224 19.388 3.238 1.00 93.50 620 VAL A CA 1
ATOM 4679 C C . VAL A 1 620 ? 7.866 18.386 2.140 1.00 93.50 620 VAL A C 1
ATOM 4681 O O . VAL A 1 620 ? 7.107 18.715 1.230 1.00 93.50 620 VAL A O 1
ATOM 4684 N N . GLY A 1 621 ? 8.362 17.150 2.235 1.00 90.88 621 GLY A N 1
ATOM 4685 C CA . GLY A 1 621 ? 8.055 16.108 1.259 1.00 90.88 621 GLY A CA 1
ATOM 4686 C C . GLY A 1 621 ? 6.567 15.747 1.200 1.00 90.88 621 GLY A C 1
ATOM 4687 O O . GLY A 1 621 ? 5.997 15.654 0.114 1.00 90.88 621 GLY A O 1
ATOM 4688 N N . LEU A 1 622 ? 5.906 15.604 2.352 1.00 90.81 622 LEU A N 1
ATOM 4689 C CA . LEU A 1 622 ? 4.466 15.341 2.413 1.00 90.81 622 LEU A CA 1
ATOM 4690 C C . LEU A 1 622 ? 3.625 16.535 1.935 1.00 90.81 622 LEU A C 1
ATOM 4692 O O . LEU A 1 622 ? 2.585 16.333 1.312 1.00 90.81 622 LEU A O 1
ATOM 4696 N N . ALA A 1 623 ? 4.076 17.771 2.163 1.00 92.12 623 ALA A N 1
ATOM 4697 C CA . ALA A 1 623 ? 3.414 18.963 1.639 1.00 92.12 623 ALA A CA 1
ATOM 4698 C C . ALA A 1 623 ? 3.458 19.037 0.102 1.00 92.12 623 ALA A C 1
ATOM 4700 O O . ALA A 1 623 ? 2.495 19.488 -0.517 1.00 92.12 623 ALA A O 1
ATOM 4701 N N . LEU A 1 624 ? 4.538 18.557 -0.529 1.00 90.81 624 LEU A N 1
ATOM 4702 C CA . LEU A 1 624 ? 4.605 18.415 -1.989 1.00 90.81 624 LEU A CA 1
ATOM 4703 C C . LEU A 1 624 ? 3.593 17.378 -2.488 1.00 90.81 624 LEU A C 1
ATOM 4705 O O . LEU A 1 624 ? 2.873 17.649 -3.447 1.00 90.81 624 LEU A O 1
ATOM 4709 N N . LEU A 1 625 ? 3.474 16.243 -1.795 1.00 86.88 625 LEU A N 1
ATOM 4710 C CA . LEU A 1 625 ? 2.494 15.206 -2.129 1.00 86.88 625 LEU A CA 1
ATOM 4711 C C . LEU A 1 625 ? 1.049 15.692 -1.963 1.00 86.88 625 LEU A C 1
ATOM 4713 O O . LEU A 1 625 ? 0.223 15.422 -2.829 1.00 86.88 625 LEU A O 1
ATOM 4717 N N . LEU A 1 626 ? 0.753 16.477 -0.920 1.00 87.19 626 LEU A N 1
ATOM 4718 C CA . LEU A 1 626 ? -0.548 17.141 -0.747 1.00 87.19 626 LEU A CA 1
ATOM 4719 C C . LEU A 1 626 ? -0.898 18.052 -1.940 1.00 87.19 626 LEU A C 1
ATOM 4721 O O . LEU A 1 626 ? -2.071 18.215 -2.277 1.00 87.19 626 LEU A O 1
ATOM 4725 N N . CYS A 1 627 ? 0.122 18.639 -2.572 1.00 84.44 627 CYS A N 1
ATOM 4726 C CA . CYS A 1 627 ? 0.014 19.465 -3.775 1.00 84.44 627 CYS A CA 1
ATOM 4727 C C . CYS A 1 627 ? 0.119 18.655 -5.084 1.00 84.44 627 CYS A C 1
ATOM 4729 O O . CYS A 1 627 ? 0.373 19.239 -6.138 1.00 84.44 627 CYS A O 1
ATOM 4731 N N . ASP A 1 628 ? -0.023 17.326 -5.029 1.00 82.94 628 ASP A N 1
ATOM 4732 C CA . ASP A 1 628 ? 0.100 16.415 -6.172 1.00 82.94 628 ASP A CA 1
ATOM 4733 C C . ASP A 1 628 ? 1.442 16.562 -6.928 1.00 82.94 628 ASP A C 1
ATOM 4735 O O . ASP A 1 628 ? 1.502 16.529 -8.164 1.00 82.94 628 ASP A O 1
ATOM 4739 N N . ARG A 1 629 ? 2.542 16.774 -6.194 1.00 85.75 629 ARG A N 1
ATOM 4740 C CA . ARG A 1 629 ? 3.904 16.867 -6.737 1.00 85.75 629 ARG A CA 1
ATOM 4741 C C . ARG A 1 629 ? 4.809 15.789 -6.172 1.00 85.75 629 ARG A C 1
ATOM 4743 O O . ARG A 1 629 ? 4.780 15.501 -4.980 1.00 85.75 629 ARG A O 1
ATOM 4750 N N . ASP A 1 630 ? 5.632 15.213 -7.043 1.00 84.38 630 ASP A N 1
ATOM 4751 C CA . ASP A 1 630 ? 6.596 14.190 -6.654 1.00 84.38 630 ASP A CA 1
ATOM 4752 C C . ASP A 1 630 ? 7.808 14.863 -5.985 1.00 84.38 630 ASP A C 1
ATOM 4754 O O . ASP A 1 630 ? 8.477 15.681 -6.625 1.00 84.38 630 ASP A O 1
ATOM 4758 N N . PRO A 1 631 ? 8.138 14.539 -4.720 1.00 87.44 631 PRO A N 1
ATOM 4759 C CA . PRO A 1 631 ? 9.307 15.094 -4.043 1.00 87.44 631 PRO A CA 1
ATOM 4760 C C . PRO A 1 631 ? 10.612 14.910 -4.830 1.00 87.44 631 PRO A C 1
ATOM 4762 O O . PRO A 1 631 ? 11.513 15.747 -4.735 1.00 87.44 631 PRO A O 1
ATOM 4765 N N . PHE A 1 632 ? 10.726 13.863 -5.654 1.00 83.12 632 PHE A N 1
ATOM 4766 C CA . PHE A 1 632 ? 11.905 13.642 -6.488 1.00 83.12 632 PHE A CA 1
ATOM 4767 C C . PHE A 1 632 ? 12.179 14.819 -7.442 1.00 83.12 632 PHE A C 1
ATOM 4769 O O . PHE A 1 632 ? 13.332 15.219 -7.616 1.00 83.12 632 PHE A O 1
ATOM 4776 N N . GLU A 1 633 ? 11.135 15.451 -7.990 1.00 83.94 633 GLU A N 1
ATOM 4777 C CA . GLU A 1 633 ? 11.240 16.623 -8.879 1.00 83.94 633 GLU A CA 1
ATOM 4778 C C . GLU A 1 633 ? 11.848 17.845 -8.169 1.00 83.94 633 GLU A C 1
ATOM 4780 O O . GLU A 1 633 ? 12.399 18.754 -8.802 1.00 83.94 633 GLU A O 1
ATOM 4785 N N . PHE A 1 634 ? 11.792 17.856 -6.838 1.00 88.25 634 PHE A N 1
ATOM 4786 C CA . PHE A 1 634 ? 12.295 18.920 -5.978 1.00 88.25 634 PHE A CA 1
ATOM 4787 C C . PHE A 1 634 ? 13.670 18.612 -5.386 1.00 88.25 634 PHE A C 1
ATOM 4789 O O . PHE A 1 634 ? 14.187 19.421 -4.627 1.00 88.25 634 PHE A O 1
ATOM 4796 N N . GLY A 1 635 ? 14.297 17.500 -5.781 1.00 81.62 635 GLY A N 1
ATOM 4797 C CA . GLY A 1 635 ? 15.645 17.141 -5.347 1.00 81.62 635 GLY A CA 1
ATOM 4798 C C . GLY A 1 635 ? 15.690 16.241 -4.115 1.00 81.62 635 GLY A C 1
ATOM 4799 O O . GLY A 1 635 ? 16.750 16.134 -3.509 1.00 81.62 635 GLY A O 1
ATOM 4800 N N . PHE A 1 636 ? 14.585 15.579 -3.749 1.00 84.50 636 PHE A N 1
ATOM 4801 C CA . PHE A 1 636 ? 14.591 14.518 -2.737 1.00 84.50 636 PHE A CA 1
ATOM 4802 C C . PHE A 1 636 ? 15.158 13.229 -3.359 1.00 84.50 636 PHE A C 1
ATOM 4804 O O . PHE A 1 636 ? 14.463 12.555 -4.123 1.00 84.50 636 PHE A O 1
ATOM 4811 N N . PRO A 1 637 ? 16.417 12.851 -3.073 1.00 71.38 637 PRO A N 1
ATOM 4812 C CA . PRO A 1 637 ? 17.135 11.853 -3.870 1.00 71.38 637 PRO A CA 1
ATOM 4813 C C . PRO A 1 637 ? 16.582 10.435 -3.700 1.00 71.38 637 PRO A C 1
ATOM 4815 O O . PRO A 1 637 ? 16.731 9.601 -4.590 1.00 71.38 637 PRO A O 1
ATOM 4818 N N . TYR A 1 638 ? 15.929 10.154 -2.572 1.00 70.06 638 TYR A N 1
ATOM 4819 C CA . TYR A 1 638 ? 15.386 8.831 -2.265 1.00 70.06 638 TYR A CA 1
ATOM 4820 C C . TYR A 1 638 ? 13.911 8.672 -2.640 1.00 70.06 638 TYR A C 1
ATOM 4822 O O . TYR A 1 638 ? 13.371 7.581 -2.472 1.00 70.06 638 TYR A O 1
ATOM 4830 N N . ALA A 1 639 ? 13.274 9.716 -3.177 1.00 70.31 639 ALA A N 1
ATOM 4831 C CA . ALA A 1 639 ? 11.889 9.675 -3.639 1.00 70.31 639 ALA A CA 1
ATOM 4832 C C . ALA A 1 639 ? 11.714 8.976 -5.000 1.00 70.31 639 ALA A C 1
ATOM 4834 O O . ALA A 1 639 ? 10.604 8.563 -5.336 1.00 70.31 639 ALA A O 1
ATOM 4835 N N . GLN A 1 640 ? 12.798 8.783 -5.765 1.00 71.69 640 GLN A N 1
ATOM 4836 C CA . GLN A 1 640 ? 12.735 8.190 -7.102 1.00 71.69 640 GLN A CA 1
ATOM 4837 C C . GLN A 1 640 ? 12.064 6.808 -7.077 1.00 71.69 640 GLN A C 1
ATOM 4839 O O . GLN A 1 640 ? 12.533 5.894 -6.395 1.00 71.69 640 GLN A O 1
ATOM 4844 N N . ASN A 1 641 ? 10.991 6.647 -7.858 1.00 64.88 641 ASN A N 1
ATOM 4845 C CA . ASN A 1 641 ? 10.231 5.399 -8.001 1.00 64.88 641 ASN A CA 1
ATOM 4846 C C . ASN A 1 641 ? 9.675 4.837 -6.675 1.00 64.88 641 ASN A C 1
ATOM 4848 O O . ASN A 1 641 ? 9.444 3.632 -6.567 1.00 64.88 641 ASN A O 1
ATOM 4852 N N . ARG A 1 642 ? 9.494 5.678 -5.645 1.00 66.62 642 ARG A N 1
ATOM 4853 C CA . ARG A 1 642 ? 8.946 5.252 -4.343 1.00 66.62 642 ARG A CA 1
ATOM 4854 C C . ARG A 1 642 ? 7.449 5.494 -4.195 1.00 66.62 642 ARG A C 1
ATOM 4856 O O . ARG A 1 642 ? 6.815 4.783 -3.420 1.00 66.62 642 ARG A O 1
ATOM 4863 N N . PHE A 1 643 ? 6.890 6.453 -4.925 1.00 70.94 643 PHE A N 1
ATOM 4864 C CA . PHE A 1 643 ? 5.462 6.750 -4.893 1.00 70.94 643 PHE A CA 1
ATOM 4865 C C . PHE A 1 643 ? 4.774 6.083 -6.081 1.00 70.94 643 PHE A C 1
ATOM 4867 O O . PHE A 1 643 ? 5.169 6.280 -7.230 1.00 70.94 643 PHE A O 1
ATOM 4874 N N . ALA A 1 644 ? 3.758 5.268 -5.797 1.00 65.38 644 ALA A N 1
ATOM 4875 C CA . ALA A 1 644 ? 2.864 4.792 -6.842 1.00 65.38 644 ALA A CA 1
ATOM 4876 C C . ALA A 1 644 ? 2.093 5.993 -7.396 1.00 65.38 644 ALA A C 1
ATOM 4878 O O . ALA A 1 644 ? 1.867 6.967 -6.677 1.00 65.38 644 ALA A O 1
ATOM 4879 N N . ARG A 1 645 ? 1.673 5.932 -8.657 1.00 64.31 645 ARG A N 1
ATOM 4880 C CA . ARG A 1 645 ? 0.775 6.938 -9.216 1.00 64.31 645 ARG A CA 1
ATOM 4881 C C . ARG A 1 645 ? -0.621 6.356 -9.340 1.00 64.31 645 ARG A C 1
ATOM 4883 O O . ARG A 1 645 ? -0.829 5.340 -9.995 1.00 64.31 645 ARG A O 1
ATOM 4890 N N . GLU A 1 646 ? -1.576 6.993 -8.680 1.00 57.75 646 GLU A N 1
ATOM 4891 C CA . GLU A 1 646 ? -2.997 6.706 -8.848 1.00 57.75 646 GLU A CA 1
ATOM 4892 C C . GLU A 1 646 ? -3.606 7.904 -9.570 1.00 57.75 646 GLU A C 1
ATOM 4894 O O . GLU A 1 646 ? -3.661 9.009 -9.033 1.00 57.75 646 GLU A O 1
ATOM 4899 N N . ASN A 1 647 ? -4.045 7.688 -10.813 1.00 50.12 647 ASN A N 1
ATOM 4900 C CA . ASN A 1 647 ? -4.597 8.734 -11.681 1.00 50.12 647 ASN A CA 1
ATOM 4901 C C . ASN A 1 647 ? -3.620 9.911 -11.905 1.00 50.12 647 ASN A C 1
ATOM 4903 O O . ASN A 1 647 ? -4.002 11.073 -11.780 1.00 50.12 647 ASN A O 1
ATOM 4907 N N . GLY A 1 648 ? -2.343 9.615 -12.177 1.00 52.69 648 GLY A N 1
ATOM 4908 C CA . GLY A 1 648 ? -1.297 10.612 -12.449 1.00 52.69 648 GLY A CA 1
ATOM 4909 C C . GLY A 1 648 ? -0.739 11.326 -11.212 1.00 52.69 648 GLY A C 1
ATOM 4910 O O . GLY A 1 648 ? 0.293 11.993 -11.307 1.00 52.69 648 GLY A O 1
ATOM 4911 N N . ARG A 1 649 ? -1.372 11.161 -10.043 1.00 58.16 649 ARG A N 1
ATOM 4912 C CA . ARG A 1 649 ? -0.960 11.783 -8.779 1.00 58.16 649 ARG A CA 1
ATOM 4913 C C . ARG A 1 649 ? -0.046 10.846 -7.992 1.00 58.16 649 ARG A C 1
ATOM 4915 O O . ARG A 1 649 ? -0.391 9.669 -7.852 1.00 58.16 649 ARG A O 1
ATOM 4922 N N . PRO A 1 650 ? 1.086 11.332 -7.456 1.00 65.50 650 PRO A N 1
ATOM 4923 C CA . PRO A 1 650 ? 1.920 10.534 -6.571 1.00 65.50 650 PRO A CA 1
ATOM 4924 C C . PRO A 1 650 ? 1.146 10.261 -5.279 1.00 65.50 650 PRO A C 1
ATOM 4926 O O . PRO A 1 650 ? 0.801 11.173 -4.534 1.00 65.50 650 PRO A O 1
ATOM 4929 N N . VAL A 1 651 ? 0.852 8.992 -5.027 1.00 67.62 651 VAL A N 1
ATOM 4930 C CA . VAL A 1 651 ? 0.174 8.535 -3.818 1.00 67.62 651 VAL A CA 1
ATOM 4931 C C . VAL A 1 651 ? 1.129 7.755 -2.944 1.00 67.62 651 VAL A C 1
ATOM 4933 O O . VAL A 1 651 ? 2.011 7.025 -3.413 1.00 67.62 651 VAL A O 1
ATOM 4936 N N . VAL A 1 652 ? 0.910 7.857 -1.640 1.00 64.12 652 VAL A N 1
ATOM 4937 C CA . VAL A 1 652 ? 1.674 7.069 -0.691 1.00 64.12 652 VAL A CA 1
ATOM 4938 C C . VAL A 1 652 ? 0.925 5.766 -0.449 1.00 64.12 652 VAL A C 1
ATOM 4940 O O . VAL A 1 652 ? -0.199 5.749 0.053 1.00 64.12 652 VAL A O 1
ATOM 4943 N N . ALA A 1 653 ? 1.508 4.660 -0.913 1.00 52.38 653 ALA A N 1
ATOM 4944 C CA . ALA A 1 653 ? 0.899 3.334 -0.805 1.00 52.38 653 ALA A CA 1
ATOM 4945 C C . ALA A 1 653 ? 1.123 2.697 0.581 1.00 52.38 653 ALA A C 1
ATOM 4947 O O . ALA A 1 653 ? 0.309 1.893 1.028 1.00 52.38 653 ALA A O 1
ATOM 4948 N N . VAL A 1 654 ? 2.217 3.058 1.264 1.00 55.53 654 VAL A N 1
ATOM 4949 C CA . VAL A 1 654 ? 2.612 2.571 2.598 1.00 55.53 654 VAL A CA 1
ATOM 4950 C C . VAL A 1 654 ? 3.398 3.681 3.302 1.00 55.53 654 VAL A C 1
ATOM 4952 O O . VAL A 1 654 ? 4.173 4.368 2.634 1.00 55.53 654 VAL A O 1
ATOM 4955 N N . TYR A 1 655 ? 3.241 3.860 4.623 1.00 52.03 655 TYR A N 1
ATOM 4956 C CA . TYR A 1 655 ? 4.133 4.758 5.365 1.00 52.03 655 TYR A CA 1
ATOM 4957 C C . TYR A 1 655 ? 5.542 4.171 5.319 1.00 52.03 655 TYR A C 1
ATOM 4959 O O . TYR A 1 655 ? 5.873 3.206 6.000 1.00 52.03 655 TYR A O 1
ATOM 4967 N N . VAL A 1 656 ? 6.401 4.775 4.513 1.00 55.75 656 VAL A N 1
ATOM 4968 C CA . VAL A 1 656 ? 7.833 4.531 4.569 1.00 55.75 656 VAL A CA 1
ATOM 4969 C C . VAL A 1 656 ? 8.441 5.915 4.654 1.00 55.75 656 VAL A C 1
ATOM 4971 O O . VAL A 1 656 ? 8.329 6.682 3.709 1.00 55.75 656 VAL A O 1
ATOM 4974 N N . GLY A 1 657 ? 9.023 6.281 5.797 1.00 54.12 657 GLY A N 1
ATOM 4975 C CA . GLY A 1 657 ? 9.673 7.588 5.947 1.00 54.12 657 GLY A CA 1
ATOM 4976 C C . GLY A 1 657 ? 10.911 7.742 5.058 1.00 54.12 657 GLY A C 1
ATOM 4977 O O . GLY A 1 657 ? 11.241 8.838 4.619 1.00 54.12 657 GLY A O 1
ATOM 4978 N N . GLU A 1 658 ? 11.548 6.623 4.705 1.00 60.72 658 GLU A N 1
ATOM 4979 C CA . GLU A 1 658 ? 12.789 6.550 3.922 1.00 60.72 658 GLU A CA 1
ATOM 4980 C C . GLU A 1 658 ? 12.911 7.452 2.672 1.00 60.72 658 GLU A C 1
ATOM 4982 O O . GLU A 1 658 ? 14.035 7.902 2.427 1.00 60.72 658 GLU A O 1
ATOM 4987 N N . PRO A 1 659 ? 11.857 7.716 1.866 1.00 67.81 659 PRO A N 1
ATOM 4988 C CA . PRO A 1 659 ? 11.954 8.511 0.642 1.00 67.81 659 PRO A CA 1
ATOM 4989 C C . PRO A 1 659 ? 12.315 9.983 0.867 1.00 67.81 659 PRO A C 1
ATOM 4991 O O . PRO A 1 659 ? 12.786 10.631 -0.065 1.00 67.81 659 PRO A O 1
ATOM 4994 N N . PHE A 1 660 ? 12.110 10.513 2.077 1.00 82.12 660 PHE A N 1
ATOM 4995 C CA . PHE A 1 660 ? 12.263 11.945 2.346 1.00 82.12 660 PHE A CA 1
ATOM 4996 C C . PHE A 1 660 ? 13.639 12.343 2.890 1.00 82.12 660 PHE A C 1
ATOM 4998 O O . PHE A 1 660 ? 13.936 13.525 2.964 1.00 82.12 660 PHE A O 1
ATOM 5005 N N . GLY A 1 661 ? 14.495 11.388 3.267 1.00 78.81 661 GLY A N 1
ATOM 5006 C CA . GLY A 1 661 ? 15.817 11.695 3.822 1.00 78.81 661 GLY A CA 1
ATOM 5007 C C . GLY A 1 661 ? 16.821 12.254 2.801 1.00 78.81 661 GLY A C 1
ATOM 5008 O O . GLY A 1 661 ? 16.599 12.229 1.591 1.00 78.81 661 GLY A O 1
ATOM 5009 N N . PHE A 1 662 ? 17.989 12.678 3.295 1.00 79.12 662 PHE A N 1
ATOM 5010 C CA . PHE A 1 662 ? 19.074 13.224 2.470 1.00 79.12 662 PHE A CA 1
ATOM 5011 C C . PHE A 1 662 ? 20.441 12.610 2.812 1.00 79.12 662 PHE A C 1
ATOM 5013 O O . PHE A 1 662 ? 20.666 12.205 3.954 1.00 79.12 662 PHE A O 1
ATOM 5020 N N . PRO A 1 663 ? 21.369 12.514 1.839 1.00 72.56 663 PRO A N 1
ATOM 5021 C CA . PRO A 1 663 ? 22.735 12.044 2.081 1.00 72.56 663 PRO A CA 1
ATOM 5022 C C . PRO A 1 663 ? 23.579 13.049 2.881 1.00 72.56 663 PRO A C 1
ATOM 5024 O O . PRO A 1 663 ? 24.475 12.634 3.611 1.00 72.56 663 PRO A O 1
ATOM 5027 N N . ASN A 1 664 ? 23.309 14.352 2.747 1.00 79.25 664 ASN A N 1
ATOM 5028 C CA . ASN A 1 664 ? 24.031 15.440 3.410 1.00 79.25 664 ASN A CA 1
ATOM 5029 C C . ASN A 1 664 ? 23.159 16.713 3.523 1.00 79.25 664 ASN A C 1
ATOM 5031 O O . ASN A 1 664 ? 22.066 16.786 2.960 1.00 79.25 664 ASN A O 1
ATOM 5035 N N . GLU A 1 665 ? 23.641 17.705 4.280 1.00 85.62 665 GLU A N 1
ATOM 5036 C CA . GLU A 1 665 ? 22.938 18.973 4.551 1.00 85.62 665 GLU A CA 1
ATOM 5037 C C . GLU A 1 665 ? 22.808 19.876 3.316 1.00 85.62 665 GLU A C 1
ATOM 5039 O O . GLU A 1 665 ? 21.819 20.592 3.168 1.00 85.62 665 GLU A O 1
ATOM 5044 N N . GLU A 1 666 ? 23.785 19.822 2.413 1.00 84.38 666 GLU A N 1
ATOM 5045 C CA . GLU A 1 666 ? 23.805 20.622 1.188 1.00 84.38 666 GLU A CA 1
ATOM 5046 C C . GLU A 1 666 ? 22.664 20.218 0.245 1.00 84.38 666 GLU A C 1
ATOM 5048 O O . GLU A 1 666 ? 21.846 21.057 -0.140 1.00 84.38 666 GLU A O 1
ATOM 5053 N N . ALA A 1 667 ? 22.531 18.916 -0.039 1.00 80.12 667 ALA A N 1
ATOM 5054 C CA . ALA A 1 667 ? 21.438 18.375 -0.845 1.00 80.12 667 ALA A CA 1
ATOM 5055 C C . ALA A 1 667 ? 20.068 18.673 -0.218 1.00 80.12 667 ALA A C 1
ATOM 5057 O O . ALA A 1 667 ? 19.131 19.040 -0.930 1.00 80.12 667 ALA A O 1
ATOM 5058 N N . ARG A 1 668 ? 19.962 18.577 1.118 1.00 88.75 668 ARG A N 1
ATOM 5059 C CA . ARG A 1 668 ? 18.741 18.940 1.852 1.00 88.75 668 ARG A CA 1
ATOM 5060 C C . ARG A 1 668 ? 18.385 20.407 1.648 1.00 88.75 668 ARG A C 1
ATOM 5062 O O . ARG A 1 668 ? 17.253 20.720 1.294 1.00 88.75 668 ARG A O 1
ATOM 5069 N N . THR A 1 669 ? 19.345 21.304 1.854 1.00 89.94 669 THR A N 1
ATOM 5070 C CA . THR A 1 669 ? 19.122 22.752 1.767 1.00 89.94 669 THR A CA 1
ATOM 5071 C C . THR A 1 669 ? 18.680 23.156 0.361 1.00 89.94 669 THR A C 1
ATOM 5073 O O . THR A 1 669 ? 17.712 23.908 0.218 1.00 89.94 669 THR A O 1
ATOM 5076 N N . ALA A 1 670 ? 19.316 22.609 -0.680 1.00 89.00 670 ALA A N 1
ATOM 5077 C CA . ALA A 1 670 ? 18.940 22.861 -2.070 1.00 89.00 670 ALA A CA 1
ATOM 5078 C C . ALA A 1 670 ? 17.504 22.394 -2.375 1.00 89.00 670 ALA A C 1
ATOM 5080 O O . ALA A 1 670 ? 16.704 23.158 -2.926 1.00 89.00 670 ALA A O 1
ATOM 5081 N N . ALA A 1 671 ? 17.151 21.174 -1.957 1.00 90.62 671 ALA A N 1
ATOM 5082 C CA . ALA A 1 671 ? 15.817 20.622 -2.165 1.00 90.62 671 ALA A CA 1
ATOM 5083 C C . ALA A 1 671 ? 14.734 21.387 -1.390 1.00 90.62 671 ALA A C 1
ATOM 5085 O O . ALA A 1 671 ? 13.712 21.772 -1.959 1.00 90.62 671 ALA A O 1
ATOM 5086 N N . HIS A 1 672 ? 14.977 21.690 -0.111 1.00 94.06 672 HIS A N 1
ATOM 5087 C CA . HIS A 1 672 ? 14.046 22.449 0.728 1.00 94.06 672 HIS A CA 1
ATOM 5088 C C . HIS A 1 672 ? 13.829 23.866 0.201 1.00 94.06 672 HIS A C 1
ATOM 5090 O O . HIS A 1 672 ? 12.705 24.359 0.233 1.00 94.06 672 HIS A O 1
ATOM 5096 N N . THR A 1 673 ? 14.871 24.523 -0.309 1.00 93.44 673 THR A N 1
ATOM 5097 C CA . THR A 1 673 ? 14.748 25.860 -0.908 1.00 93.44 673 THR A CA 1
ATOM 5098 C C . THR A 1 673 ? 13.842 25.823 -2.137 1.00 93.44 673 THR A C 1
ATOM 5100 O O . THR A 1 673 ? 12.897 26.608 -2.232 1.00 93.44 673 THR A O 1
ATOM 5103 N N . LYS A 1 674 ? 14.063 24.861 -3.044 1.00 91.69 674 LYS A N 1
ATOM 5104 C CA . LYS A 1 674 ? 13.233 24.684 -4.244 1.00 91.69 674 LYS A CA 1
ATOM 5105 C C . LYS A 1 674 ? 11.782 24.337 -3.891 1.00 91.69 674 LYS A C 1
ATOM 5107 O O . LYS A 1 674 ? 10.857 24.908 -4.467 1.00 91.69 674 LYS A O 1
ATOM 5112 N N . ALA A 1 675 ? 11.584 23.421 -2.943 1.00 92.75 675 ALA A N 1
ATOM 5113 C CA . ALA A 1 675 ? 10.265 22.992 -2.488 1.00 92.75 675 ALA A CA 1
ATOM 5114 C C . ALA A 1 675 ? 9.489 24.136 -1.827 1.00 92.75 675 ALA A C 1
ATOM 5116 O O . ALA A 1 675 ? 8.341 24.380 -2.187 1.00 92.75 675 ALA A O 1
ATOM 5117 N N . ARG A 1 676 ? 10.120 24.892 -0.920 1.00 90.50 676 ARG A N 1
ATOM 5118 C CA . ARG A 1 676 ? 9.476 26.025 -0.241 1.00 90.50 676 ARG A CA 1
ATOM 5119 C C . ARG A 1 676 ? 9.065 27.126 -1.209 1.00 90.50 676 ARG A C 1
ATOM 5121 O O . ARG A 1 676 ? 7.919 27.554 -1.164 1.00 90.50 676 ARG A O 1
ATOM 5128 N N . ALA A 1 677 ? 9.925 27.480 -2.165 1.00 89.50 677 ALA A N 1
ATOM 5129 C CA . ALA A 1 677 ? 9.585 28.459 -3.198 1.00 89.50 677 ALA A CA 1
ATOM 5130 C C . ALA A 1 677 ? 8.349 28.061 -4.031 1.00 89.50 677 ALA A C 1
ATOM 5132 O O . ALA A 1 677 ? 7.622 28.928 -4.516 1.00 89.50 677 ALA A O 1
ATOM 5133 N N . PHE A 1 678 ? 8.101 26.761 -4.214 1.00 90.56 678 PHE A N 1
ATOM 5134 C CA . PHE A 1 678 ? 6.878 26.263 -4.842 1.00 90.56 678 PHE A CA 1
ATOM 5135 C C . PHE A 1 678 ? 5.682 26.286 -3.885 1.00 90.56 678 PHE A C 1
ATOM 5137 O O . PHE A 1 678 ? 4.625 26.786 -4.260 1.00 90.56 678 PHE A O 1
ATOM 5144 N N . LEU A 1 679 ? 5.842 25.769 -2.664 1.00 89.19 679 LEU A N 1
ATOM 5145 C CA . LEU A 1 679 ? 4.770 25.670 -1.669 1.00 89.19 679 LEU A CA 1
ATOM 5146 C C . LEU A 1 679 ? 4.249 27.047 -1.240 1.00 89.19 679 LEU A C 1
ATOM 5148 O O . LEU A 1 679 ? 3.048 27.210 -1.041 1.00 89.19 679 LEU A O 1
ATOM 5152 N N . ASP A 1 680 ? 5.118 28.056 -1.167 1.00 85.06 680 ASP A N 1
ATOM 5153 C CA . ASP A 1 680 ? 4.711 29.431 -0.879 1.00 85.06 680 ASP A CA 1
ATOM 5154 C C . ASP A 1 680 ? 3.811 30.005 -1.979 1.00 85.06 680 ASP A C 1
ATOM 5156 O O . ASP A 1 680 ? 2.843 30.687 -1.663 1.00 85.06 680 ASP A O 1
ATOM 5160 N N . LYS A 1 681 ? 4.030 29.639 -3.250 1.00 81.44 681 LYS A N 1
ATOM 5161 C CA . LYS A 1 681 ? 3.141 30.021 -4.364 1.00 81.44 681 LYS A CA 1
ATOM 5162 C C . LYS A 1 681 ? 1.790 29.299 -4.331 1.00 81.44 681 LYS A C 1
ATOM 5164 O O . LYS A 1 681 ? 0.837 29.779 -4.934 1.00 81.44 681 LYS A O 1
ATOM 5169 N N . GLN A 1 682 ? 1.688 28.157 -3.644 1.00 74.94 682 GLN A N 1
ATOM 5170 C CA . GLN A 1 682 ? 0.418 27.431 -3.488 1.00 74.94 682 GLN A CA 1
ATOM 5171 C C . GLN A 1 682 ? -0.499 28.062 -2.436 1.00 74.94 682 GLN A C 1
ATOM 5173 O O . GLN A 1 682 ? -1.700 27.796 -2.447 1.00 74.94 682 GLN A O 1
ATOM 5178 N N . LYS A 1 683 ? 0.027 28.933 -1.560 1.00 61.31 683 LYS A N 1
ATOM 5179 C CA . LYS A 1 683 ? -0.798 29.731 -0.635 1.00 61.31 683 LYS A CA 1
ATOM 5180 C C . LYS A 1 683 ? -1.774 30.649 -1.386 1.00 61.31 683 LYS A C 1
ATOM 5182 O O . LYS A 1 683 ? -2.845 30.938 -0.859 1.00 61.31 683 LYS A O 1
ATOM 5187 N N . ASP A 1 684 ? -1.432 31.000 -2.628 1.00 57.00 684 ASP A N 1
ATOM 5188 C CA . ASP A 1 684 ? -2.219 31.837 -3.538 1.00 57.00 684 ASP A CA 1
ATOM 5189 C C . ASP A 1 684 ? -2.993 31.025 -4.597 1.00 57.00 684 ASP A C 1
ATOM 5191 O O . ASP A 1 684 ? -3.536 31.598 -5.545 1.00 57.00 684 ASP A O 1
ATOM 5195 N N . ALA A 1 685 ? -3.047 29.688 -4.479 1.00 55.09 685 ALA A N 1
ATOM 5196 C CA . ALA A 1 685 ? -3.781 28.853 -5.426 1.00 55.09 685 ALA A CA 1
ATOM 5197 C C . ALA A 1 685 ? -5.267 29.272 -5.470 1.00 55.09 685 ALA A C 1
ATOM 5199 O O . ALA A 1 685 ? -5.878 29.490 -4.416 1.00 55.09 685 ALA A O 1
ATOM 5200 N N . PRO A 1 686 ? -5.871 29.395 -6.668 1.00 53.94 686 PRO A N 1
ATOM 5201 C CA . PRO A 1 686 ? -7.236 29.877 -6.799 1.00 53.94 686 PRO A CA 1
ATOM 5202 C C . PRO A 1 686 ? -8.179 28.947 -6.038 1.00 53.94 686 PRO A C 1
ATOM 5204 O O . PRO A 1 686 ? -8.292 27.756 -6.340 1.00 53.94 686 PRO A O 1
ATOM 5207 N N . LYS A 1 687 ? -8.856 29.501 -5.028 1.00 61.91 687 LYS A N 1
ATOM 5208 C CA . LYS A 1 687 ? -9.933 28.798 -4.328 1.00 61.91 687 LYS A CA 1
ATOM 5209 C C . LYS A 1 687 ? -10.969 28.358 -5.367 1.00 61.91 687 LYS A C 1
ATOM 5211 O O . LYS A 1 687 ? -11.242 29.130 -6.291 1.00 61.91 687 LYS A O 1
ATOM 5216 N N . PRO A 1 688 ? -11.537 27.145 -5.245 1.00 67.31 688 PRO A N 1
ATOM 5217 C CA . PRO A 1 688 ? -12.565 26.703 -6.171 1.00 67.31 688 PRO A CA 1
ATOM 5218 C C . PRO A 1 688 ? -13.698 27.728 -6.168 1.00 67.31 688 PRO A C 1
ATOM 5220 O O . PRO A 1 688 ? -14.172 28.127 -5.102 1.00 67.31 688 PRO A O 1
ATOM 5223 N N . ASP A 1 689 ? -14.076 28.183 -7.363 1.00 77.38 689 ASP A N 1
ATOM 5224 C CA . ASP A 1 689 ? -15.133 29.175 -7.534 1.00 77.38 689 ASP A CA 1
ATOM 5225 C C . ASP A 1 689 ? -16.395 28.695 -6.787 1.00 77.38 689 ASP A C 1
ATOM 5227 O O . ASP A 1 689 ? -16.856 27.572 -7.038 1.00 77.38 689 ASP A O 1
ATOM 5231 N N . PRO A 1 690 ? -16.961 29.498 -5.865 1.00 79.50 690 PRO A N 1
ATOM 5232 C CA . PRO A 1 690 ? -18.177 29.140 -5.142 1.00 79.50 690 PRO A CA 1
ATOM 5233 C C . PRO A 1 690 ? -19.336 28.733 -6.065 1.00 79.50 690 PRO A C 1
ATOM 5235 O O . PRO A 1 690 ? -20.141 27.875 -5.698 1.00 79.50 690 PRO A O 1
ATOM 5238 N N . ALA A 1 691 ? -19.416 29.299 -7.273 1.00 83.50 691 ALA A N 1
ATOM 5239 C CA . ALA A 1 691 ? -20.405 28.918 -8.274 1.00 83.50 691 ALA A CA 1
ATOM 5240 C C . ALA A 1 691 ? -20.162 27.499 -8.809 1.00 83.50 691 ALA A C 1
ATOM 5242 O O . ALA A 1 691 ? -21.107 26.722 -8.942 1.00 83.50 691 ALA A O 1
ATOM 5243 N N . HIS A 1 692 ? -18.905 27.119 -9.053 1.00 89.75 692 HIS A N 1
ATOM 5244 C CA . HIS A 1 692 ? -18.559 25.760 -9.473 1.00 89.75 692 HIS A CA 1
ATOM 5245 C C . HIS A 1 692 ? -18.762 24.753 -8.333 1.00 89.75 692 HIS A C 1
ATOM 5247 O O . HIS A 1 692 ? -19.218 23.642 -8.586 1.00 89.75 692 HIS A O 1
ATOM 5253 N N . MET A 1 693 ? -18.516 25.138 -7.076 1.00 88.12 693 MET A N 1
ATOM 5254 C CA . MET A 1 693 ? -18.791 24.282 -5.911 1.00 88.12 693 MET A CA 1
ATOM 5255 C C . MET A 1 693 ? -20.281 23.958 -5.754 1.00 88.12 693 MET A C 1
ATOM 5257 O O . MET A 1 693 ? -20.624 22.810 -5.480 1.00 88.12 693 MET A O 1
ATOM 5261 N N . LYS A 1 694 ? -21.178 24.913 -6.032 1.00 88.38 694 LYS A N 1
ATOM 5262 C CA . LYS A 1 694 ? -22.624 24.634 -6.083 1.00 88.38 694 LYS A CA 1
ATOM 5263 C C . LYS A 1 694 ? -22.986 23.610 -7.160 1.00 88.38 694 LYS A C 1
ATOM 5265 O O . LYS A 1 694 ? -23.896 22.811 -6.966 1.00 88.38 694 LYS A O 1
ATOM 5270 N N . LEU A 1 695 ? -22.280 23.594 -8.293 1.00 89.62 695 LEU A N 1
ATOM 5271 C CA . LEU A 1 695 ? -22.477 22.559 -9.315 1.00 89.62 695 LEU A CA 1
ATOM 5272 C C . LEU A 1 695 ? -22.010 21.183 -8.824 1.00 89.62 695 LEU A C 1
ATOM 5274 O O . LEU A 1 695 ? -22.674 20.189 -9.102 1.00 89.62 695 LEU A O 1
ATOM 5278 N N . ILE A 1 696 ? -20.919 21.122 -8.053 1.00 90.38 696 ILE A N 1
ATOM 5279 C CA . ILE A 1 696 ? -20.431 19.880 -7.433 1.00 90.38 696 ILE A CA 1
ATOM 5280 C C . ILE A 1 696 ? -21.445 19.320 -6.431 1.00 90.38 696 ILE A C 1
ATOM 5282 O O . ILE A 1 696 ? -21.685 18.117 -6.427 1.00 90.38 696 ILE A O 1
ATOM 5286 N N . GLU A 1 697 ? -22.077 20.165 -5.616 1.00 87.38 697 GLU A N 1
ATOM 5287 C CA . GLU A 1 697 ? -23.144 19.741 -4.696 1.00 87.38 697 GLU A CA 1
ATOM 5288 C C . GLU A 1 697 ? -24.346 19.161 -5.457 1.00 87.38 697 GLU A C 1
ATOM 5290 O O . GLU A 1 697 ? -24.845 18.088 -5.115 1.00 87.38 697 GLU A O 1
ATOM 5295 N N . ARG A 1 698 ? -24.746 19.812 -6.557 1.00 90.25 698 ARG A N 1
ATOM 5296 C CA . ARG A 1 698 ? -25.861 19.377 -7.416 1.00 90.25 698 ARG A CA 1
ATOM 5297 C C . ARG A 1 698 ? -25.589 18.072 -8.164 1.00 90.25 698 ARG A C 1
ATOM 5299 O O . ARG A 1 698 ? -26.542 17.374 -8.496 1.00 90.25 698 ARG A O 1
ATOM 5306 N N . LEU A 1 699 ? -24.326 17.672 -8.359 1.00 88.25 699 LEU A N 1
ATOM 5307 C CA . LEU A 1 699 ? -23.993 16.327 -8.858 1.00 88.25 699 LEU A CA 1
ATOM 5308 C C . LEU A 1 699 ? -24.473 15.208 -7.920 1.00 88.25 699 LEU A C 1
ATOM 5310 O O 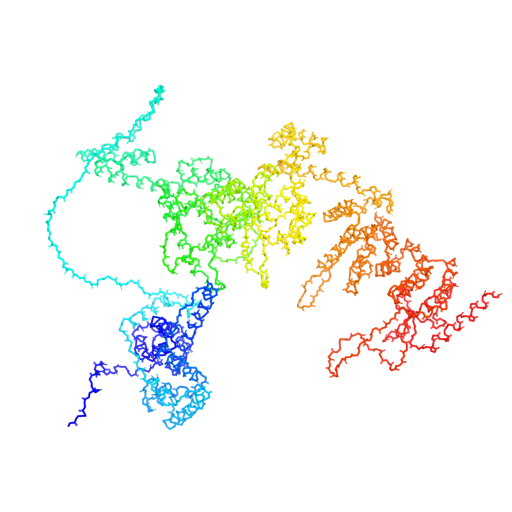. LEU A 1 699 ? -24.609 14.071 -8.364 1.00 88.25 699 LEU A O 1
ATOM 5314 N N . GLY A 1 700 ? -24.710 15.513 -6.640 1.00 80.81 700 GLY A N 1
ATOM 5315 C CA . GLY A 1 700 ? -25.232 14.575 -5.649 1.00 80.81 700 GLY A CA 1
ATOM 5316 C C . GLY A 1 700 ? -26.742 14.655 -5.421 1.00 80.81 700 GLY A C 1
ATOM 5317 O O . GLY A 1 700 ? -27.220 13.950 -4.537 1.00 80.81 700 GLY A O 1
ATOM 5318 N N . SER A 1 701 ? -27.471 15.500 -6.166 1.00 83.94 701 SER A N 1
ATOM 5319 C CA . SER A 1 701 ? -28.933 15.643 -6.051 1.00 83.94 701 SER A CA 1
ATOM 5320 C C . SER A 1 701 ? -29.635 14.313 -6.337 1.00 83.94 701 SER A C 1
ATOM 5322 O O . SER A 1 701 ? -29.155 13.533 -7.155 1.00 83.94 701 SER A O 1
ATOM 5324 N N . GLU A 1 702 ? -30.767 14.020 -5.695 1.00 79.31 702 GLU A N 1
ATOM 5325 C CA . GLU A 1 702 ? -31.576 12.836 -6.034 1.00 79.31 702 GLU A CA 1
ATOM 5326 C C . GLU A 1 702 ? -32.336 13.025 -7.360 1.00 79.31 702 GLU A C 1
ATOM 5328 O O . GLU A 1 702 ? -32.602 12.045 -8.064 1.00 79.31 702 GLU A O 1
ATOM 5333 N N . ASP A 1 703 ? -32.557 14.278 -7.774 1.00 86.81 703 ASP A N 1
ATOM 5334 C CA . ASP A 1 703 ? -33.159 14.647 -9.055 1.00 86.81 703 ASP A CA 1
ATOM 5335 C C . ASP A 1 703 ? -32.184 14.410 -10.225 1.00 86.81 703 ASP A C 1
ATOM 5337 O O . ASP A 1 703 ? -31.093 14.983 -10.308 1.00 86.81 703 ASP A O 1
ATOM 5341 N N . PHE A 1 704 ? -32.591 13.554 -11.165 1.00 82.62 704 PHE A N 1
ATOM 5342 C CA . PHE A 1 704 ? -31.808 13.222 -12.354 1.00 82.62 704 PHE A CA 1
ATOM 5343 C C . PHE A 1 704 ? -31.566 14.426 -13.275 1.00 82.62 704 PHE A C 1
ATOM 5345 O O . PHE A 1 704 ? -30.444 14.604 -13.749 1.00 82.62 704 PHE A O 1
ATOM 5352 N N . ALA A 1 705 ? -32.583 15.255 -13.525 1.00 86.88 705 ALA A N 1
ATOM 5353 C CA . ALA A 1 705 ? -32.470 16.383 -14.446 1.00 86.88 705 ALA A CA 1
ATOM 5354 C C . ALA A 1 705 ? -31.492 17.434 -13.906 1.00 86.88 705 ALA A C 1
ATOM 5356 O O . ALA A 1 705 ? -30.685 17.993 -14.654 1.00 86.88 705 ALA A O 1
ATOM 5357 N N . GLU A 1 706 ? -31.518 17.651 -12.591 1.00 86.44 706 GLU A N 1
ATOM 5358 C CA . GLU A 1 706 ? -30.604 18.567 -11.924 1.00 86.44 706 GLU A CA 1
ATOM 5359 C C . GLU A 1 706 ? -29.149 18.072 -11.965 1.00 86.44 706 GLU A C 1
ATOM 5361 O O . GLU A 1 706 ? -28.245 18.843 -12.310 1.00 86.44 706 GLU A O 1
ATOM 5366 N N . ARG A 1 707 ? -28.924 16.778 -11.688 1.00 91.94 707 ARG A N 1
ATOM 5367 C CA . ARG A 1 707 ? -27.591 16.158 -11.778 1.00 91.94 707 ARG A CA 1
ATOM 5368 C C . ARG A 1 707 ? -27.004 16.233 -13.187 1.00 91.94 707 ARG A C 1
ATOM 5370 O O . ARG A 1 707 ? -25.830 16.575 -13.340 1.00 91.94 707 ARG A O 1
ATOM 5377 N N . GLU A 1 708 ? -27.787 15.906 -14.216 1.00 92.75 708 GLU A N 1
ATOM 5378 C CA . GLU A 1 708 ? -27.309 15.920 -15.606 1.00 92.75 708 GLU A CA 1
ATOM 5379 C C . GLU A 1 708 ? -26.997 17.341 -16.092 1.00 92.75 708 GLU A C 1
ATOM 5381 O O . GLU A 1 708 ? -25.977 17.565 -16.751 1.00 92.75 708 GLU A O 1
ATOM 5386 N N . ALA A 1 709 ? -27.816 18.326 -15.711 1.00 90.94 709 ALA A N 1
ATOM 5387 C 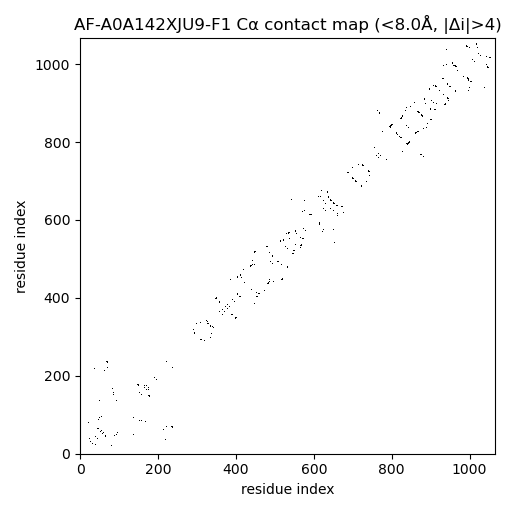CA . ALA A 1 709 ? -27.549 19.728 -16.016 1.00 90.94 709 ALA A CA 1
ATOM 5388 C C . ALA A 1 709 ? -26.230 20.206 -15.382 1.00 90.94 709 ALA A C 1
ATOM 5390 O O . ALA A 1 709 ? -25.415 20.834 -16.062 1.00 90.94 709 ALA A O 1
ATOM 5391 N N . ALA A 1 710 ? -25.983 19.858 -14.114 1.00 91.50 710 ALA A N 1
ATOM 5392 C CA . ALA A 1 710 ? -24.734 20.184 -13.428 1.00 91.50 710 ALA A CA 1
ATOM 5393 C C . ALA A 1 710 ? -23.516 19.505 -14.083 1.00 91.50 710 ALA A C 1
ATOM 5395 O O . ALA A 1 710 ? -22.486 20.149 -14.284 1.00 91.50 710 ALA A O 1
ATOM 5396 N N . HIS A 1 711 ? -23.641 18.234 -14.485 1.00 92.69 711 HIS A N 1
ATOM 5397 C CA . HIS A 1 711 ? -22.583 17.508 -15.196 1.00 92.69 711 HIS A CA 1
ATOM 5398 C C . HIS A 1 711 ? -22.233 18.173 -16.535 1.00 92.69 711 HIS A C 1
ATOM 5400 O O . HIS A 1 711 ? -21.055 18.380 -16.834 1.00 92.69 711 HIS A O 1
ATOM 5406 N N . LYS A 1 712 ? -23.240 18.561 -17.327 1.00 92.88 712 LYS A N 1
ATOM 5407 C CA . LYS A 1 712 ? -23.033 19.252 -18.607 1.00 92.88 712 LYS A CA 1
ATOM 5408 C C . LYS A 1 712 ? -22.349 20.610 -18.421 1.00 92.88 712 LYS A C 1
ATOM 5410 O O . LYS A 1 712 ? -21.382 20.898 -19.121 1.00 92.88 712 LYS A O 1
ATOM 5415 N N . GLN A 1 713 ? -22.796 21.407 -17.451 1.00 92.69 713 GLN A N 1
ATOM 5416 C CA . GLN A 1 713 ? -22.204 22.717 -17.156 1.00 92.69 713 GLN A CA 1
ATOM 5417 C C . GLN A 1 713 ? -20.741 22.598 -16.708 1.00 92.69 713 GLN A C 1
ATOM 5419 O O . GLN A 1 713 ? -19.884 23.339 -17.187 1.00 92.69 713 GLN A O 1
ATOM 5424 N N . LEU A 1 714 ? -20.422 21.626 -15.847 1.00 91.00 714 LEU A N 1
ATOM 5425 C CA . LEU A 1 714 ? -19.040 21.358 -15.432 1.00 91.00 714 LEU A CA 1
ATOM 5426 C C . LEU A 1 714 ? -18.155 20.895 -16.597 1.00 91.00 714 LEU A C 1
ATOM 5428 O O . LEU A 1 714 ? -16.983 21.262 -16.650 1.00 91.00 714 LEU A O 1
ATOM 5432 N N . LYS A 1 715 ? -18.712 20.141 -17.551 1.00 89.56 715 LYS A N 1
ATOM 5433 C CA . LYS A 1 715 ? -18.009 19.743 -18.775 1.00 89.56 715 LYS A CA 1
ATOM 5434 C C . LYS A 1 715 ? -17.688 20.937 -19.677 1.00 89.56 715 LYS A C 1
ATOM 5436 O O . LYS A 1 715 ? -16.568 21.038 -20.168 1.00 89.56 715 LYS A O 1
ATOM 5441 N N . GLU A 1 716 ? -18.644 21.841 -19.880 1.00 89.75 716 GLU A N 1
ATOM 5442 C CA . GLU A 1 716 ? -18.474 23.049 -20.706 1.00 89.75 716 GLU A CA 1
ATOM 5443 C C . GLU A 1 716 ? -17.461 24.035 -20.106 1.00 89.75 716 GLU A C 1
ATOM 5445 O O . GLU A 1 716 ? -16.720 24.690 -20.837 1.00 89.75 716 GLU A O 1
ATOM 5450 N N . LEU A 1 717 ? -17.376 24.102 -18.775 1.00 87.94 717 LEU A N 1
ATOM 5451 C CA . LEU A 1 717 ? -16.386 24.917 -18.067 1.00 87.94 717 LEU A CA 1
ATOM 5452 C C . LEU A 1 717 ? -14.939 24.436 -18.274 1.00 87.94 717 LEU A C 1
ATOM 5454 O O . LEU A 1 717 ? -14.006 25.232 -18.120 1.00 87.94 717 LEU A O 1
ATOM 5458 N N . GLY A 1 718 ? -14.734 23.160 -18.616 1.00 83.25 718 GLY A N 1
ATOM 5459 C CA . GLY A 1 718 ? -13.419 22.589 -18.905 1.00 83.25 718 GLY A CA 1
ATOM 5460 C C . GLY A 1 718 ? -12.405 22.842 -17.784 1.00 83.25 718 GLY A C 1
ATOM 5461 O O . GLY A 1 718 ? -12.664 22.567 -16.610 1.00 83.25 718 GLY A O 1
ATOM 5462 N N . SER A 1 719 ? -11.246 23.413 -18.127 1.00 77.56 719 SER A N 1
ATOM 5463 C CA . SER A 1 719 ? -10.161 23.676 -17.169 1.00 77.56 719 SER A CA 1
ATOM 5464 C C . SER A 1 719 ? -10.549 24.644 -16.044 1.00 77.56 719 SER A C 1
ATOM 5466 O O . SER A 1 719 ? -10.002 24.544 -14.945 1.00 77.56 719 SER A O 1
ATOM 5468 N N . LYS A 1 720 ? -11.551 25.516 -16.249 1.00 82.69 720 LYS A N 1
ATOM 5469 C CA . LYS A 1 720 ? -12.063 26.430 -15.209 1.00 82.69 720 LYS A CA 1
ATOM 5470 C C . LYS A 1 720 ? -12.782 25.696 -14.072 1.00 82.69 720 LYS A C 1
ATOM 5472 O O . LYS A 1 720 ? -12.826 26.202 -12.952 1.00 82.69 720 LYS A O 1
ATOM 5477 N N . ALA A 1 721 ? -13.318 24.501 -14.329 1.00 85.38 721 ALA A N 1
ATOM 5478 C CA . ALA A 1 721 ? -13.960 23.670 -13.313 1.00 85.38 721 ALA A CA 1
ATOM 5479 C C . ALA A 1 721 ? -12.973 22.778 -12.540 1.00 85.38 721 ALA A C 1
ATOM 5481 O O . ALA A 1 721 ? -13.373 22.169 -11.548 1.00 85.38 721 ALA A O 1
ATOM 5482 N N . ARG A 1 722 ? -11.690 22.706 -12.938 1.00 80.69 722 ARG A N 1
ATOM 5483 C CA . ARG A 1 722 ? -10.717 21.744 -12.387 1.00 80.69 722 ARG A CA 1
ATOM 5484 C C . ARG A 1 722 ? -10.628 21.791 -10.864 1.00 80.69 722 ARG A C 1
ATOM 5486 O O . ARG A 1 722 ? -10.810 20.764 -10.223 1.00 80.69 722 ARG A O 1
ATOM 5493 N N . ALA A 1 723 ? -10.435 22.976 -10.285 1.00 76.00 723 ALA A N 1
ATOM 5494 C CA . ALA A 1 723 ? -10.315 23.136 -8.833 1.00 76.00 723 ALA A CA 1
ATOM 5495 C C . ALA A 1 723 ? -11.569 22.652 -8.077 1.00 76.00 723 ALA A C 1
ATOM 5497 O O . ALA A 1 723 ? -11.463 22.062 -7.004 1.00 76.00 723 ALA A O 1
ATOM 5498 N N . ALA A 1 724 ? -12.762 22.860 -8.647 1.00 82.94 724 ALA A N 1
ATOM 5499 C CA . ALA A 1 724 ? -14.015 22.398 -8.055 1.00 82.94 724 ALA A CA 1
ATOM 5500 C C . ALA A 1 724 ? -14.194 20.879 -8.208 1.00 82.94 724 ALA A C 1
ATOM 5502 O O . ALA A 1 724 ? -14.582 20.206 -7.256 1.00 82.94 724 ALA A O 1
ATOM 5503 N N . LEU A 1 725 ? -13.844 20.311 -9.365 1.00 83.06 725 LEU A N 1
ATOM 5504 C CA . LEU A 1 725 ? -13.875 18.863 -9.592 1.00 83.06 725 LEU A CA 1
ATOM 5505 C C . LEU A 1 725 ? -12.881 18.120 -8.678 1.00 83.06 725 LEU A C 1
ATOM 5507 O O . LEU A 1 725 ? -13.214 17.076 -8.119 1.00 83.06 725 LEU A O 1
ATOM 5511 N N . GLU A 1 726 ? -11.685 18.675 -8.465 1.00 77.06 726 GLU A N 1
ATOM 5512 C CA . GLU A 1 726 ? -10.664 18.138 -7.552 1.00 77.06 726 GLU A CA 1
ATOM 5513 C C . GLU A 1 726 ? -11.054 18.260 -6.068 1.00 77.06 726 GLU A C 1
ATOM 5515 O O . GLU A 1 726 ? -10.645 17.443 -5.239 1.00 77.06 726 GLU A O 1
ATOM 5520 N N . ALA A 1 727 ? -11.880 19.246 -5.716 1.00 77.38 727 ALA A N 1
ATOM 5521 C CA . ALA A 1 727 ? -12.541 19.281 -4.416 1.00 77.38 727 ALA A CA 1
ATOM 5522 C C . ALA A 1 727 ? -13.652 18.214 -4.333 1.00 77.38 727 ALA A C 1
ATOM 5524 O O . ALA A 1 727 ? -13.762 17.503 -3.334 1.00 77.38 727 ALA A O 1
ATOM 5525 N N . GLY A 1 728 ? -14.427 18.037 -5.407 1.00 77.75 728 GLY A N 1
ATOM 5526 C CA . GLY A 1 728 ? -15.521 17.068 -5.502 1.00 77.75 728 GLY A CA 1
ATOM 5527 C C . GLY A 1 728 ? -15.091 15.606 -5.355 1.00 77.75 728 GLY A C 1
ATOM 5528 O O . GLY A 1 728 ? -15.797 14.824 -4.719 1.00 77.75 728 GLY A O 1
ATOM 5529 N N . ILE A 1 729 ? -13.899 15.224 -5.833 1.00 74.44 729 ILE A N 1
ATOM 5530 C CA . ILE A 1 729 ? -13.355 13.862 -5.630 1.00 74.44 729 ILE A CA 1
ATOM 5531 C C . ILE A 1 729 ? -13.056 13.523 -4.161 1.00 74.44 729 ILE A C 1
ATOM 5533 O O . ILE A 1 729 ? -12.870 12.349 -3.840 1.00 74.44 729 ILE A O 1
ATOM 5537 N N . LYS A 1 730 ? -13.021 14.523 -3.272 1.00 70.00 730 LYS A N 1
ATOM 5538 C CA . LYS A 1 730 ? -12.831 14.361 -1.820 1.00 70.00 730 LYS A CA 1
ATOM 5539 C C . LYS A 1 730 ? -14.159 14.383 -1.058 1.00 70.00 730 LYS A C 1
ATOM 5541 O O . LYS A 1 730 ? -14.172 14.384 0.170 1.00 70.00 730 LYS A O 1
ATOM 5546 N N . SER A 1 731 ? -15.281 14.391 -1.779 1.00 71.50 731 SER A N 1
ATOM 5547 C CA . SER A 1 731 ? -16.618 14.334 -1.200 1.00 71.50 731 SER A CA 1
ATOM 5548 C C . SER A 1 731 ? -16.887 12.998 -0.502 1.00 71.50 731 SER A C 1
ATOM 5550 O O . SER A 1 731 ? -16.431 11.931 -0.915 1.00 71.50 731 SER A O 1
ATOM 5552 N N . GLY A 1 732 ? -17.718 13.048 0.541 1.00 56.75 732 GLY A N 1
ATOM 5553 C CA . GLY A 1 732 ? -18.291 11.860 1.165 1.00 56.75 732 GLY A CA 1
ATOM 5554 C C . GLY A 1 732 ? -19.323 11.138 0.285 1.00 56.75 732 GLY A C 1
ATOM 5555 O O . GLY A 1 732 ? -19.692 10.010 0.610 1.00 56.75 732 GLY A O 1
ATOM 5556 N N . ASN A 1 733 ? -19.784 11.729 -0.821 1.00 71.81 733 ASN A N 1
ATOM 5557 C CA . ASN A 1 733 ? -20.803 11.152 -1.701 1.00 71.81 733 ASN A CA 1
ATOM 5558 C C . ASN A 1 733 ? -20.168 10.399 -2.889 1.00 71.81 733 ASN A C 1
ATOM 5560 O O . ASN A 1 733 ? -19.447 10.988 -3.692 1.00 71.81 733 ASN A O 1
ATOM 5564 N N . ALA A 1 734 ? -20.465 9.102 -3.018 1.00 66.12 734 ALA A N 1
ATOM 5565 C CA . ALA A 1 734 ? -19.882 8.237 -4.046 1.00 66.12 734 ALA A CA 1
ATOM 5566 C C . ALA A 1 734 ? -20.245 8.651 -5.485 1.00 66.12 734 ALA A C 1
ATOM 5568 O O . ALA A 1 734 ? -19.407 8.515 -6.376 1.00 66.12 734 ALA A O 1
ATOM 5569 N N . GLU A 1 735 ? -21.446 9.190 -5.711 1.00 78.19 735 GLU A N 1
ATOM 5570 C CA . GLU A 1 735 ? -21.897 9.621 -7.041 1.00 78.19 735 GLU A CA 1
ATOM 5571 C C . GLU A 1 735 ? -21.190 10.911 -7.478 1.00 78.19 735 GLU A C 1
ATOM 5573 O O . GLU A 1 735 ? -20.695 10.997 -8.604 1.00 78.19 735 GLU A O 1
ATOM 5578 N N . ILE A 1 736 ? -21.032 11.874 -6.558 1.00 80.19 736 ILE A N 1
ATOM 5579 C CA . ILE A 1 736 ? -20.230 13.087 -6.795 1.00 80.19 736 ILE A CA 1
ATOM 5580 C C . ILE A 1 736 ? -18.800 12.691 -7.165 1.00 80.19 736 ILE A C 1
ATOM 5582 O O . ILE A 1 736 ? -18.267 13.151 -8.174 1.00 80.19 736 ILE A O 1
ATOM 5586 N N . VAL A 1 737 ? -18.190 11.800 -6.377 1.00 70.94 737 VAL A N 1
ATOM 5587 C CA . VAL A 1 737 ? -16.820 11.328 -6.612 1.00 70.94 737 VAL A CA 1
ATOM 5588 C C . VAL A 1 737 ? -16.694 10.655 -7.980 1.00 70.94 737 VAL A C 1
ATOM 5590 O O . VAL A 1 737 ? -15.746 10.946 -8.710 1.00 70.94 737 VAL A O 1
ATOM 5593 N N . LYS A 1 738 ? -17.640 9.785 -8.354 1.00 79.62 738 LYS A N 1
ATOM 5594 C CA . LYS A 1 738 ? -17.650 9.096 -9.651 1.00 79.62 738 LYS A CA 1
ATOM 5595 C C . LYS A 1 738 ? -17.683 10.090 -10.815 1.00 79.62 738 LYS A C 1
ATOM 5597 O O . LYS A 1 738 ? -16.799 10.052 -11.667 1.00 79.62 738 LYS A O 1
ATOM 5602 N N . ARG A 1 739 ? -18.640 11.019 -10.823 1.00 85.50 739 ARG A N 1
ATOM 5603 C CA . ARG A 1 739 ? -18.803 11.991 -11.918 1.00 85.50 739 ARG A CA 1
ATOM 5604 C C . ARG A 1 739 ? -17.670 13.005 -11.988 1.00 85.50 739 ARG A C 1
ATOM 5606 O O . ARG A 1 739 ? -17.223 13.344 -13.080 1.00 85.50 739 ARG A O 1
ATOM 5613 N N . CYS A 1 740 ? -17.167 13.462 -10.840 1.00 83.31 740 CYS A N 1
ATOM 5614 C CA . CYS A 1 740 ? -16.003 14.346 -10.811 1.00 83.31 740 CYS A CA 1
ATOM 5615 C C . CYS A 1 740 ? -14.774 13.657 -11.414 1.00 83.31 740 CYS A C 1
ATOM 5617 O O . CYS A 1 740 ? -14.038 14.289 -12.167 1.00 83.31 740 CYS A O 1
ATOM 5619 N N . ARG A 1 741 ? -14.575 12.356 -11.148 1.00 79.31 741 ARG A N 1
ATOM 5620 C CA . ARG A 1 741 ? -13.503 11.569 -11.780 1.00 79.31 741 ARG A CA 1
ATOM 5621 C C . ARG A 1 741 ? -13.692 11.435 -13.287 1.00 79.31 741 ARG A C 1
ATOM 5623 O O . ARG A 1 741 ? -12.730 11.635 -14.015 1.00 79.31 741 ARG A O 1
ATOM 5630 N N . GLU A 1 742 ? -14.904 11.136 -13.753 1.00 85.25 742 GLU A N 1
ATOM 5631 C CA . GLU A 1 742 ? -15.202 11.037 -15.190 1.00 85.25 742 GLU A CA 1
ATOM 5632 C C . GLU A 1 742 ? -14.910 12.351 -15.929 1.00 85.25 742 GLU A C 1
ATOM 5634 O O . GLU A 1 742 ? -14.301 12.343 -16.998 1.00 85.25 742 GLU A O 1
ATOM 5639 N N . LEU A 1 743 ? -15.303 13.487 -15.348 1.00 85.94 743 LEU A N 1
ATOM 5640 C CA . LEU A 1 743 ? -15.054 14.810 -15.922 1.00 85.94 743 LEU A CA 1
ATOM 5641 C C . LEU A 1 743 ? -13.570 15.197 -15.879 1.00 85.94 743 LEU A C 1
ATOM 5643 O O . LEU A 1 743 ? -13.063 15.747 -16.854 1.00 85.94 743 LEU A O 1
ATOM 5647 N N . LEU A 1 744 ? -12.859 14.880 -14.792 1.00 79.56 744 LEU A N 1
ATOM 5648 C CA . LEU A 1 744 ? -11.411 15.098 -14.699 1.00 79.56 744 LEU A CA 1
ATOM 5649 C C . LEU A 1 744 ? -10.630 14.236 -15.696 1.00 79.56 744 LEU A C 1
ATOM 5651 O O . LEU A 1 744 ? -9.679 14.732 -16.290 1.00 79.56 744 LEU A O 1
ATOM 5655 N N . ASP A 1 745 ? -11.033 12.983 -15.916 1.00 77.00 745 ASP A N 1
ATOM 5656 C CA . ASP A 1 745 ? -10.426 12.100 -16.919 1.00 77.00 745 ASP A CA 1
ATOM 5657 C C . ASP A 1 745 ? -10.675 12.623 -18.343 1.00 77.00 745 ASP A C 1
ATOM 5659 O O . ASP A 1 745 ? -9.749 12.700 -19.149 1.00 77.00 745 ASP A O 1
ATOM 5663 N N . GLN A 1 746 ? -11.895 13.080 -18.650 1.00 82.19 746 GLN A N 1
ATOM 5664 C CA . GLN A 1 746 ? -12.191 13.733 -19.934 1.00 82.19 746 GLN A CA 1
ATOM 5665 C C . GLN A 1 746 ? -11.347 14.997 -20.148 1.00 82.19 746 GLN A C 1
ATOM 5667 O O . GLN A 1 746 ? -10.801 15.191 -21.235 1.00 82.19 746 GLN A O 1
ATOM 5672 N N . LEU A 1 747 ? -11.216 15.834 -19.115 1.00 81.31 747 LEU A N 1
ATOM 5673 C CA . LEU A 1 747 ? -10.408 17.050 -19.163 1.00 81.31 747 LEU A CA 1
ATOM 5674 C C . LEU A 1 747 ? -8.922 16.730 -19.373 1.00 81.31 747 LEU A C 1
ATOM 5676 O O . LEU A 1 747 ? -8.297 17.296 -20.266 1.00 81.31 747 LEU A O 1
ATOM 5680 N N . ALA A 1 748 ? -8.377 15.787 -18.601 1.00 75.62 748 ALA A N 1
ATOM 5681 C CA . ALA A 1 748 ? -6.982 15.370 -18.702 1.00 75.62 748 ALA A CA 1
ATOM 5682 C C . ALA A 1 748 ? -6.650 14.811 -20.093 1.00 75.62 748 ALA A C 1
ATOM 5684 O O . ALA A 1 748 ? -5.598 15.124 -20.643 1.00 75.62 748 ALA A O 1
ATOM 5685 N N . ARG A 1 749 ? -7.561 14.038 -20.703 1.00 76.31 749 ARG A N 1
ATOM 5686 C CA . ARG A 1 749 ? -7.393 13.539 -22.079 1.00 76.31 749 ARG A CA 1
ATOM 5687 C C . ARG A 1 749 ? -7.324 14.669 -23.097 1.00 76.31 749 ARG A C 1
ATOM 5689 O O . ARG A 1 749 ? -6.432 14.668 -23.936 1.00 76.31 749 ARG A O 1
ATOM 5696 N N . ALA A 1 750 ? -8.235 15.636 -23.008 1.00 79.00 750 ALA A N 1
ATOM 5697 C CA . ALA A 1 750 ? -8.260 16.766 -23.930 1.00 79.00 750 ALA A CA 1
ATOM 5698 C C . ALA A 1 750 ? -6.989 17.628 -23.821 1.00 79.00 750 ALA A C 1
ATOM 5700 O O . ALA A 1 750 ? -6.432 18.040 -24.837 1.00 79.00 750 ALA A O 1
ATOM 5701 N N . GLU A 1 751 ? -6.503 17.866 -22.600 1.00 79.12 751 GLU A N 1
ATOM 5702 C CA . GLU A 1 751 ? -5.261 18.609 -22.350 1.00 79.12 751 GLU A CA 1
ATOM 5703 C C . GLU A 1 751 ? -4.017 17.853 -22.837 1.00 79.12 751 GLU A C 1
ATOM 5705 O O . GLU A 1 751 ? -3.133 18.449 -23.463 1.00 79.12 751 GLU A O 1
ATOM 5710 N N . PHE A 1 752 ? -3.960 16.540 -22.595 1.00 80.69 752 PHE A N 1
ATOM 5711 C CA . PHE A 1 752 ? -2.877 15.683 -23.069 1.00 80.69 752 PHE A CA 1
ATOM 5712 C C . PHE A 1 752 ? -2.818 15.665 -24.599 1.00 80.69 752 PHE A C 1
ATOM 5714 O O . PHE A 1 752 ? -1.767 15.925 -25.187 1.00 80.69 752 PHE A O 1
ATOM 5721 N N . ASP A 1 753 ? -3.949 15.428 -25.264 1.00 82.81 753 ASP A N 1
ATOM 5722 C CA . ASP A 1 753 ? -4.007 15.379 -26.724 1.00 82.81 753 ASP A CA 1
ATOM 5723 C C . ASP A 1 753 ? -3.612 16.727 -27.341 1.00 82.81 753 ASP A C 1
ATOM 5725 O O . ASP A 1 753 ? -2.831 16.754 -28.292 1.00 82.81 753 ASP A O 1
ATOM 5729 N N . ALA A 1 754 ? -4.071 17.848 -26.774 1.00 80.75 754 ALA A N 1
ATOM 5730 C CA . ALA A 1 754 ? -3.688 19.185 -27.230 1.00 80.75 754 ALA A CA 1
ATOM 5731 C C . ALA A 1 754 ? -2.174 19.445 -27.111 1.00 80.75 754 ALA A C 1
ATOM 5733 O O . ALA A 1 754 ? -1.593 20.118 -27.963 1.00 80.75 754 ALA A O 1
ATOM 5734 N N . THR A 1 755 ? -1.531 18.888 -26.082 1.00 82.00 755 THR A N 1
ATOM 5735 C CA . THR A 1 755 ? -0.103 19.088 -25.801 1.00 82.00 755 THR A CA 1
ATOM 5736 C C . THR A 1 755 ? 0.791 18.176 -26.646 1.00 82.00 755 THR A C 1
ATOM 5738 O O . THR A 1 755 ? 1.805 18.617 -27.191 1.00 82.00 755 THR A O 1
ATOM 5741 N N . HIS A 1 756 ? 0.431 16.897 -26.780 1.00 85.19 756 HIS A N 1
ATOM 5742 C CA . HIS A 1 756 ? 1.339 15.861 -27.288 1.00 85.19 756 HIS A CA 1
ATOM 5743 C C . HIS A 1 756 ? 1.075 15.449 -28.729 1.00 85.19 756 HIS A C 1
ATOM 5745 O O . HIS A 1 756 ? 2.021 15.080 -29.435 1.00 85.19 756 HIS A O 1
ATOM 5751 N N . TRP A 1 757 ? -0.175 15.541 -29.196 1.00 89.38 757 TRP A N 1
ATOM 5752 C CA . TRP A 1 757 ? -0.520 15.146 -30.560 1.00 89.38 757 TRP A CA 1
ATOM 5753 C C . TRP A 1 757 ? 0.282 15.904 -31.629 1.00 89.38 757 TRP A C 1
ATOM 5755 O O . TRP A 1 757 ? 0.850 15.235 -32.495 1.00 89.38 757 TRP A O 1
ATOM 5765 N N . PRO A 1 758 ? 0.417 17.250 -31.589 1.00 89.56 758 PRO A N 1
ATOM 5766 C CA . PRO A 1 758 ? 1.133 17.977 -32.641 1.00 89.56 758 PRO A CA 1
ATOM 5767 C C . PRO A 1 758 ? 2.581 17.502 -32.815 1.00 89.56 758 PRO A C 1
ATOM 5769 O O . PRO A 1 758 ? 3.109 17.458 -33.927 1.00 89.56 758 PRO A O 1
ATOM 5772 N N . ARG A 1 759 ? 3.231 17.104 -31.714 1.00 85.94 759 ARG A N 1
ATOM 5773 C CA . ARG A 1 759 ? 4.603 16.591 -31.729 1.00 85.94 759 ARG A CA 1
ATOM 5774 C C . ARG A 1 759 ? 4.672 15.166 -32.263 1.00 85.94 759 ARG A C 1
ATOM 5776 O O . ARG A 1 759 ? 5.536 14.885 -33.088 1.00 85.94 759 ARG A O 1
ATOM 5783 N N . PHE A 1 760 ? 3.762 14.295 -31.835 1.00 90.06 760 PHE A N 1
ATOM 5784 C CA . PHE A 1 760 ? 3.693 12.921 -32.330 1.00 90.06 760 PHE A CA 1
ATOM 5785 C C . PHE A 1 760 ? 3.421 12.888 -33.841 1.00 90.06 760 PHE A C 1
ATOM 5787 O O . PHE A 1 760 ? 4.142 12.226 -34.590 1.00 90.06 760 PHE A O 1
ATOM 5794 N N . ALA A 1 761 ? 2.468 13.705 -34.296 1.00 90.62 761 ALA A N 1
ATOM 5795 C CA . ALA A 1 761 ? 2.133 13.866 -35.705 1.00 90.62 761 ALA A CA 1
ATOM 5796 C C . ALA A 1 761 ? 3.315 14.388 -36.539 1.00 90.62 761 ALA A C 1
ATOM 5798 O O . ALA A 1 761 ? 3.521 13.951 -37.668 1.00 90.62 761 ALA A O 1
ATOM 5799 N N . LYS A 1 762 ? 4.161 15.260 -35.971 1.00 88.88 762 LYS A N 1
ATOM 5800 C CA . LYS A 1 762 ? 5.394 15.724 -36.630 1.00 88.88 762 LYS A CA 1
ATOM 5801 C C . LYS A 1 762 ? 6.420 14.602 -36.844 1.00 88.88 762 LYS A C 1
ATOM 5803 O O . LYS A 1 762 ? 7.208 14.682 -37.784 1.00 88.88 762 LYS A O 1
ATOM 5808 N N . VAL A 1 763 ? 6.450 13.588 -35.975 1.00 85.81 763 VAL A N 1
ATOM 5809 C CA . VAL A 1 763 ? 7.422 12.488 -36.068 1.00 85.81 763 VAL A CA 1
ATOM 5810 C C . VAL A 1 763 ? 6.981 11.445 -37.090 1.00 85.81 763 VAL A C 1
ATOM 5812 O O . VAL A 1 763 ? 7.790 11.083 -37.943 1.00 85.81 763 VAL A O 1
ATOM 5815 N N . ILE A 1 764 ? 5.730 10.977 -37.025 1.00 87.94 764 ILE A N 1
ATOM 5816 C CA . ILE A 1 764 ? 5.278 9.828 -37.830 1.00 87.94 764 ILE A CA 1
ATOM 5817 C C . ILE A 1 764 ? 4.191 10.136 -38.872 1.00 87.94 764 ILE A C 1
ATOM 5819 O O . ILE A 1 764 ? 3.964 9.299 -39.739 1.00 87.94 764 ILE A O 1
ATOM 5823 N N . GLY A 1 765 ? 3.566 11.318 -38.826 1.00 88.56 765 GLY A N 1
ATOM 5824 C CA . GLY A 1 765 ? 2.502 11.743 -39.744 1.00 88.56 765 GLY A CA 1
ATOM 5825 C C . GLY A 1 765 ? 1.188 12.122 -39.046 1.00 88.56 765 GLY A C 1
ATOM 5826 O O . GLY A 1 765 ? 0.907 11.693 -37.927 1.00 88.56 765 GLY A O 1
ATOM 5827 N N . ASP A 1 766 ? 0.366 12.930 -39.722 1.00 91.81 766 ASP A N 1
ATOM 5828 C CA . ASP A 1 766 ? -0.994 13.297 -39.292 1.00 91.81 766 ASP A CA 1
ATOM 5829 C C . ASP A 1 766 ? -2.033 12.513 -40.104 1.00 91.81 766 ASP A C 1
ATOM 5831 O O . ASP A 1 766 ? -2.687 13.030 -41.010 1.00 91.81 766 ASP A O 1
ATOM 5835 N N . ASP A 1 767 ? -2.125 11.213 -39.832 1.00 92.44 767 ASP A N 1
ATOM 5836 C CA . ASP A 1 767 ? -3.060 10.311 -40.497 1.00 92.44 767 ASP A CA 1
ATOM 5837 C C . ASP A 1 767 ? -3.807 9.407 -39.505 1.00 92.44 767 ASP A C 1
ATOM 5839 O O . ASP A 1 767 ? -3.528 9.349 -38.301 1.00 92.44 767 ASP A O 1
ATOM 5843 N N . LYS A 1 768 ? -4.821 8.701 -40.016 1.00 91.00 768 LYS A N 1
ATOM 5844 C CA . LYS A 1 768 ? -5.679 7.827 -39.208 1.00 91.00 768 LYS A CA 1
ATOM 5845 C C . LYS A 1 768 ? -4.891 6.691 -38.524 1.00 91.00 768 LYS A C 1
ATOM 5847 O O . LYS A 1 768 ? -5.153 6.461 -37.341 1.00 91.00 768 LYS A O 1
ATOM 5852 N N . PRO A 1 769 ? -3.933 6.008 -39.185 1.00 93.94 769 PRO A N 1
ATOM 5853 C CA . PRO A 1 769 ? -3.061 5.045 -38.510 1.00 93.94 769 PRO A CA 1
ATOM 5854 C C . PRO A 1 769 ? -2.229 5.640 -37.371 1.00 93.94 769 PRO A C 1
ATOM 5856 O O . PRO A 1 769 ? -2.120 5.032 -36.306 1.00 93.94 769 PRO A O 1
ATOM 5859 N N . SER A 1 770 ? -1.689 6.843 -37.556 1.00 93.38 770 SER A N 1
ATOM 5860 C CA . SER A 1 770 ? -0.899 7.542 -36.541 1.00 93.38 770 SER A CA 1
ATOM 5861 C C . SER A 1 770 ? -1.762 7.921 -35.340 1.00 93.38 770 SER A C 1
ATOM 5863 O O . SER A 1 770 ? -1.362 7.699 -34.198 1.00 93.38 770 SER A O 1
ATOM 5865 N N . ARG A 1 771 ? -3.001 8.382 -35.570 1.00 92.62 771 ARG A N 1
ATOM 5866 C CA . ARG A 1 771 ? -3.987 8.615 -34.498 1.00 92.62 771 ARG A CA 1
ATOM 5867 C C . ARG A 1 771 ? -4.285 7.336 -33.719 1.00 92.62 771 ARG A C 1
ATOM 5869 O O . ARG A 1 771 ? -4.266 7.357 -32.491 1.00 92.62 771 ARG A O 1
ATOM 5876 N N . ALA A 1 772 ? -4.513 6.223 -34.414 1.00 91.75 772 ALA A N 1
ATOM 5877 C CA . ALA A 1 772 ? -4.784 4.933 -33.782 1.00 91.75 772 ALA A CA 1
ATOM 5878 C C . ALA A 1 772 ? -3.591 4.426 -32.951 1.00 91.75 772 ALA A C 1
ATOM 5880 O O . ALA A 1 772 ? -3.776 3.903 -31.849 1.00 91.75 772 ALA A O 1
ATOM 5881 N N . LEU A 1 773 ? -2.363 4.620 -33.441 1.00 92.88 773 LEU A N 1
ATOM 5882 C CA . LEU A 1 773 ? -1.153 4.254 -32.710 1.00 92.88 773 LEU A CA 1
ATOM 5883 C C . LEU A 1 773 ? -0.950 5.129 -31.464 1.00 92.88 773 LEU A C 1
ATOM 5885 O O . LEU A 1 773 ? -0.618 4.607 -30.401 1.00 92.88 773 LEU A O 1
ATOM 5889 N N . PHE A 1 774 ? -1.199 6.436 -31.565 1.00 91.62 774 PHE A N 1
ATOM 5890 C CA . PHE A 1 774 ? -1.110 7.364 -30.435 1.00 91.62 774 PHE A CA 1
ATOM 5891 C C . PHE A 1 774 ? -2.128 7.052 -29.338 1.00 91.62 774 PHE A C 1
ATOM 5893 O O . PHE A 1 774 ? -1.775 6.997 -28.162 1.00 91.62 774 PHE A O 1
ATOM 5900 N N . GLU A 1 775 ? -3.368 6.748 -29.722 1.00 89.81 775 GLU A N 1
ATOM 5901 C CA . GLU A 1 775 ? -4.402 6.250 -28.811 1.00 89.81 775 GLU A CA 1
ATOM 5902 C C . GLU A 1 775 ? -3.953 4.977 -28.082 1.00 89.81 775 GLU A C 1
ATOM 5904 O O . GLU A 1 775 ? -4.144 4.828 -26.872 1.00 89.81 775 GLU A O 1
ATOM 5909 N N . ARG A 1 776 ? -3.268 4.071 -28.791 1.00 89.81 776 ARG A N 1
ATOM 5910 C CA . ARG A 1 776 ? -2.692 2.863 -28.193 1.00 89.81 776 ARG A CA 1
ATOM 5911 C C . ARG A 1 776 ? -1.607 3.202 -27.173 1.00 89.81 776 ARG A C 1
ATOM 5913 O O . ARG A 1 776 ? -1.608 2.612 -26.097 1.00 89.81 776 ARG A O 1
ATOM 5920 N N . ILE A 1 777 ? -0.725 4.158 -27.465 1.00 88.94 777 ILE A N 1
ATOM 5921 C CA . ILE A 1 777 ? 0.309 4.620 -26.525 1.00 88.94 777 ILE A CA 1
ATOM 5922 C C . ILE A 1 777 ? -0.341 5.229 -25.278 1.00 88.94 777 ILE A C 1
ATOM 5924 O O . ILE A 1 777 ? 0.010 4.835 -24.165 1.00 88.94 777 ILE A O 1
ATOM 5928 N N . ARG A 1 778 ? -1.326 6.118 -25.463 1.00 85.94 778 ARG A N 1
ATOM 5929 C CA . ARG A 1 778 ? -2.078 6.799 -24.394 1.00 85.94 778 ARG A CA 1
ATOM 5930 C C . ARG A 1 778 ? -2.903 5.845 -23.529 1.00 85.94 778 ARG A C 1
ATOM 5932 O O . ARG A 1 778 ? -3.164 6.152 -22.370 1.00 85.94 778 ARG A O 1
ATOM 5939 N N . SER A 1 779 ? -3.299 4.685 -24.056 1.00 83.31 779 SER A N 1
ATOM 5940 C CA . SER A 1 779 ? -4.100 3.699 -23.311 1.00 83.31 779 SER A CA 1
ATOM 5941 C C . SER A 1 779 ? -3.425 3.176 -22.036 1.00 83.31 779 SER A C 1
ATOM 5943 O O . SER A 1 779 ? -4.098 2.616 -21.171 1.00 83.31 779 SER A O 1
ATOM 5945 N N . LEU A 1 780 ? -2.110 3.375 -21.894 1.00 80.25 780 LEU A N 1
ATOM 5946 C CA . LEU A 1 780 ? -1.358 3.030 -20.696 1.00 80.25 780 LEU A CA 1
ATOM 5947 C C . LEU A 1 780 ? -1.033 4.294 -19.879 1.00 80.25 780 LEU A C 1
ATOM 5949 O O . LEU A 1 780 ? -0.237 5.112 -20.342 1.00 80.25 780 LEU A O 1
ATOM 5953 N N . PRO A 1 781 ? -1.556 4.437 -18.642 1.00 75.94 781 PRO A N 1
ATOM 5954 C CA . PRO A 1 781 ? -1.335 5.625 -17.804 1.00 75.94 781 PRO A CA 1
ATOM 5955 C C . PRO A 1 781 ? 0.143 5.995 -17.612 1.00 75.94 781 PRO A C 1
ATOM 5957 O O . PRO A 1 781 ? 0.519 7.157 -17.685 1.00 75.94 781 PRO A O 1
ATOM 5960 N N . ARG A 1 782 ? 1.012 4.993 -17.472 1.00 73.75 782 ARG A N 1
ATOM 5961 C CA . ARG A 1 782 ? 2.469 5.179 -17.365 1.00 73.75 782 ARG A CA 1
ATOM 5962 C C . ARG A 1 782 ? 3.111 5.846 -18.588 1.00 73.75 782 ARG A C 1
ATOM 5964 O O . ARG A 1 782 ? 4.105 6.547 -18.450 1.00 73.75 782 ARG A O 1
ATOM 5971 N N . ASN A 1 783 ? 2.567 5.628 -19.787 1.00 82.19 783 ASN A N 1
ATOM 5972 C CA . ASN A 1 783 ? 3.072 6.275 -20.998 1.00 82.19 783 ASN A CA 1
ATOM 5973 C C . ASN A 1 783 ? 2.667 7.752 -21.032 1.00 82.19 783 ASN A C 1
ATOM 5975 O O . ASN A 1 783 ? 3.457 8.579 -21.474 1.00 82.19 783 ASN A O 1
ATOM 5979 N N . VAL A 1 784 ? 1.465 8.074 -20.543 1.00 81.19 784 VAL A N 1
ATOM 5980 C CA . VAL A 1 784 ? 0.969 9.452 -20.400 1.00 81.19 784 VAL A CA 1
ATOM 5981 C C . VAL A 1 784 ? 1.889 10.246 -19.474 1.00 81.19 784 VAL A C 1
ATOM 5983 O O . VAL A 1 784 ? 2.451 11.254 -19.890 1.00 81.19 784 VAL A O 1
ATOM 5986 N N . GLU A 1 785 ? 2.142 9.726 -18.271 1.00 77.94 785 GLU A N 1
ATOM 5987 C CA . GLU A 1 785 ? 3.015 10.360 -17.271 1.00 77.94 785 GLU A CA 1
ATOM 5988 C C . GLU A 1 785 ? 4.427 10.617 -17.801 1.00 77.94 785 GLU A C 1
ATOM 5990 O O . GLU A 1 785 ? 5.029 11.663 -17.553 1.00 77.94 785 GLU A O 1
ATOM 5995 N N . LEU A 1 786 ? 4.964 9.653 -18.545 1.00 78.19 786 LEU A N 1
ATOM 5996 C CA . LEU A 1 786 ? 6.305 9.762 -19.085 1.00 78.19 786 LEU A CA 1
ATOM 5997 C C . LEU A 1 786 ? 6.358 10.797 -20.218 1.00 78.19 786 LEU A C 1
ATOM 5999 O O . LEU A 1 786 ? 7.270 11.625 -20.252 1.00 78.19 786 LEU A O 1
ATOM 6003 N N . LEU A 1 787 ? 5.366 10.811 -21.110 1.00 82.50 787 LEU A N 1
ATOM 6004 C CA . LEU A 1 787 ? 5.277 11.821 -22.162 1.00 82.50 787 LEU A CA 1
ATOM 6005 C C . LEU A 1 787 ? 5.126 13.233 -21.591 1.00 82.50 787 LEU A C 1
ATOM 6007 O O . LEU A 1 787 ? 5.825 14.132 -22.058 1.00 82.50 787 LEU A O 1
ATOM 6011 N N . ASP A 1 788 ? 4.322 13.422 -20.542 1.00 80.12 788 ASP A N 1
ATOM 6012 C CA . ASP A 1 788 ? 4.228 14.693 -19.810 1.00 80.12 788 ASP A CA 1
ATOM 6013 C C . ASP A 1 788 ? 5.583 15.122 -19.225 1.00 80.12 788 ASP A C 1
ATOM 6015 O O . ASP A 1 788 ? 6.010 16.266 -19.411 1.00 80.12 788 ASP A O 1
ATOM 6019 N N . ALA A 1 789 ? 6.308 14.200 -18.579 1.00 76.81 789 ALA A N 1
ATOM 6020 C CA . ALA A 1 789 ? 7.623 14.482 -18.003 1.00 76.81 789 ALA A CA 1
ATOM 6021 C C . ALA A 1 789 ? 8.647 14.920 -19.066 1.00 76.81 789 ALA A C 1
ATOM 6023 O O . ALA A 1 789 ? 9.404 15.874 -18.862 1.00 76.81 789 ALA A O 1
ATOM 6024 N N . VAL A 1 790 ? 8.647 14.262 -20.227 1.00 76.81 790 VAL A N 1
ATOM 6025 C CA . VAL A 1 790 ? 9.555 14.591 -21.335 1.00 76.81 790 VAL A CA 1
ATOM 6026 C C . VAL A 1 790 ? 9.130 15.868 -22.063 1.00 76.81 790 VAL A C 1
ATOM 6028 O O . VAL A 1 790 ? 9.990 16.620 -22.519 1.00 76.81 790 VAL A O 1
ATOM 6031 N N . ALA A 1 791 ? 7.834 16.173 -22.147 1.00 76.00 791 ALA A N 1
ATOM 6032 C CA . ALA A 1 791 ? 7.375 17.457 -22.672 1.00 76.00 791 ALA A CA 1
ATOM 6033 C C . ALA A 1 791 ? 7.796 18.629 -21.772 1.00 76.00 791 ALA A C 1
ATOM 6035 O O . ALA A 1 791 ? 8.187 19.676 -22.290 1.00 76.00 791 ALA A O 1
ATOM 6036 N N . ALA A 1 792 ? 7.782 18.443 -20.448 1.00 74.56 792 ALA A N 1
ATOM 6037 C CA . ALA A 1 792 ? 8.225 19.449 -19.485 1.00 74.56 792 ALA A CA 1
ATOM 6038 C C . ALA A 1 792 ? 9.750 19.665 -19.496 1.00 74.56 792 ALA A C 1
ATOM 6040 O O . ALA A 1 792 ? 10.215 20.795 -19.343 1.00 74.56 792 ALA A O 1
ATOM 6041 N N . ASN A 1 793 ? 10.538 18.600 -19.686 1.00 77.25 793 ASN A N 1
ATOM 6042 C CA . ASN A 1 793 ? 11.993 18.685 -19.811 1.00 77.25 793 ASN A CA 1
ATOM 6043 C C . ASN A 1 793 ? 12.528 17.724 -20.889 1.00 77.25 793 ASN A C 1
ATOM 6045 O O . ASN A 1 793 ? 12.947 16.605 -20.569 1.00 77.25 793 ASN A O 1
ATOM 6049 N N . PRO A 1 794 ? 12.596 18.167 -22.159 1.00 72.00 794 PRO A N 1
ATOM 6050 C CA . PRO A 1 794 ? 13.063 17.324 -23.257 1.00 72.00 794 PRO A CA 1
ATOM 6051 C C . PRO A 1 794 ? 14.475 16.762 -23.050 1.00 72.00 794 PRO A C 1
ATOM 6053 O O . PRO A 1 794 ? 14.740 15.631 -23.439 1.00 72.00 794 PRO A O 1
ATOM 6056 N N . ASN A 1 795 ? 15.360 17.488 -22.359 1.00 71.62 795 ASN A N 1
ATOM 6057 C CA . ASN A 1 795 ? 16.738 17.049 -22.111 1.00 71.62 795 ASN A CA 1
ATOM 6058 C C . ASN A 1 795 ? 16.835 15.888 -21.102 1.00 71.62 795 ASN A C 1
ATOM 6060 O O . ASN A 1 795 ? 17.866 15.224 -21.026 1.00 71.62 795 ASN A O 1
ATOM 6064 N N . ALA A 1 796 ? 15.771 15.611 -20.338 1.00 72.19 796 ALA A N 1
ATOM 6065 C CA . ALA A 1 796 ? 15.693 14.451 -19.448 1.00 72.19 796 ALA A CA 1
ATOM 6066 C C . ALA A 1 796 ? 15.228 13.167 -20.162 1.00 72.19 796 ALA A C 1
ATOM 6068 O O . ALA A 1 796 ? 15.193 12.105 -19.531 1.00 72.19 796 ALA A O 1
ATOM 6069 N N . ALA A 1 797 ? 14.899 13.232 -21.461 1.00 75.62 797 ALA A N 1
ATOM 6070 C CA . ALA A 1 797 ? 14.377 12.101 -22.229 1.00 75.62 797 ALA A CA 1
ATOM 6071 C C . ALA A 1 797 ? 15.255 10.850 -22.118 1.00 75.62 797 ALA A C 1
ATOM 6073 O O . ALA A 1 797 ? 14.727 9.765 -21.897 1.00 75.62 797 ALA A O 1
ATOM 6074 N N . GLY A 1 798 ? 16.586 10.986 -22.177 1.00 72.69 798 GLY A N 1
ATOM 6075 C CA . GLY A 1 798 ? 17.503 9.847 -22.064 1.00 72.69 798 GLY A CA 1
ATOM 6076 C C . GLY A 1 798 ? 17.412 9.099 -20.736 1.00 72.69 798 GLY A C 1
ATOM 6077 O O . GLY A 1 798 ? 17.444 7.869 -20.720 1.00 72.69 798 GLY A O 1
ATOM 6078 N N . LYS A 1 799 ? 17.208 9.816 -19.626 1.00 76.94 799 LYS A N 1
ATOM 6079 C CA . LYS A 1 799 ? 17.007 9.193 -18.314 1.00 76.94 799 LYS A CA 1
ATOM 6080 C C . LYS A 1 799 ? 15.685 8.425 -18.271 1.00 76.94 799 LYS A C 1
ATOM 6082 O O . LYS A 1 799 ? 15.673 7.253 -17.909 1.00 76.94 799 LYS A O 1
ATOM 6087 N N . HIS A 1 800 ? 14.585 9.060 -18.681 1.00 78.19 800 HIS A N 1
ATOM 6088 C CA . HIS A 1 800 ? 13.264 8.420 -18.701 1.00 78.19 800 HIS A CA 1
ATOM 6089 C C . HIS A 1 800 ? 13.215 7.224 -19.656 1.00 78.19 800 HIS A C 1
ATOM 6091 O O . HIS A 1 800 ? 12.599 6.206 -19.352 1.00 78.19 800 HIS A O 1
ATOM 6097 N N . TYR A 1 801 ? 13.919 7.319 -20.781 1.00 75.31 801 TYR A N 1
ATOM 6098 C CA . TYR A 1 801 ? 14.088 6.239 -21.743 1.00 75.31 801 TYR A CA 1
ATOM 6099 C C . TYR A 1 801 ? 14.817 5.029 -21.136 1.00 75.31 801 TYR A C 1
ATOM 6101 O O . TYR A 1 801 ? 14.374 3.894 -21.326 1.00 75.31 801 TYR A O 1
ATOM 6109 N N . HIS A 1 802 ? 15.893 5.263 -20.373 1.00 72.62 802 HIS A N 1
ATOM 6110 C CA . HIS A 1 802 ? 16.626 4.215 -19.654 1.00 72.62 802 HIS A CA 1
ATOM 6111 C C . HIS A 1 802 ? 15.788 3.583 -18.534 1.00 72.62 802 HIS A C 1
ATOM 6113 O O . HIS A 1 802 ? 15.670 2.359 -18.460 1.00 72.62 802 HIS A O 1
ATOM 6119 N N . ASP A 1 803 ? 15.169 4.410 -17.687 1.00 74.12 803 ASP A N 1
ATOM 6120 C CA . ASP A 1 803 ? 14.338 3.959 -16.566 1.00 74.12 803 ASP A CA 1
ATOM 6121 C C . ASP A 1 803 ? 13.169 3.091 -17.065 1.00 74.12 803 ASP A C 1
ATOM 6123 O O . ASP A 1 803 ? 12.910 2.012 -16.524 1.00 74.12 803 ASP A O 1
ATOM 6127 N N . ARG A 1 804 ? 12.516 3.511 -18.159 1.00 72.94 804 ARG A N 1
ATOM 6128 C CA . ARG A 1 804 ? 11.415 2.771 -18.789 1.00 72.94 804 ARG A CA 1
ATOM 6129 C C . ARG A 1 804 ? 11.861 1.413 -19.310 1.00 72.94 804 ARG A C 1
ATOM 6131 O O . ARG A 1 804 ? 11.184 0.408 -19.097 1.00 72.94 804 ARG A O 1
ATOM 6138 N N . TRP A 1 805 ? 13.008 1.378 -19.976 1.00 72.25 805 TRP A N 1
ATOM 6139 C CA . TRP A 1 805 ? 13.588 0.132 -20.447 1.00 72.25 805 TRP A CA 1
ATOM 6140 C C . TRP A 1 805 ? 13.896 -0.829 -19.279 1.00 72.25 805 TRP A C 1
ATOM 6142 O O . TRP A 1 805 ? 13.539 -2.010 -19.331 1.00 72.25 805 TRP A O 1
ATOM 6152 N N . ALA A 1 806 ? 14.492 -0.329 -18.191 1.00 68.81 806 ALA A N 1
ATOM 6153 C CA . ALA A 1 806 ? 14.826 -1.135 -17.017 1.00 68.81 806 ALA A CA 1
ATOM 6154 C C . ALA A 1 806 ? 13.575 -1.712 -16.326 1.00 68.81 806 ALA A C 1
ATOM 6156 O O . ALA A 1 806 ? 13.606 -2.833 -15.812 1.00 68.81 806 ALA A O 1
ATOM 6157 N N . GLU A 1 807 ? 12.469 -0.967 -16.320 1.00 69.38 807 GLU A N 1
ATOM 6158 C CA . GLU A 1 807 ? 11.171 -1.419 -15.812 1.00 69.38 807 GLU A CA 1
ATOM 6159 C C . GLU A 1 807 ? 10.569 -2.537 -16.675 1.00 69.38 807 GLU A C 1
ATOM 6161 O O . GLU A 1 807 ? 10.145 -3.569 -16.143 1.00 69.38 807 GLU A O 1
ATOM 6166 N N . LEU A 1 808 ? 10.582 -2.379 -18.003 1.00 64.38 808 LEU A N 1
ATOM 6167 C CA . LEU A 1 808 ? 10.111 -3.410 -18.934 1.00 64.38 808 LEU A CA 1
ATOM 6168 C C . LEU A 1 808 ? 10.901 -4.712 -18.769 1.00 64.38 808 LEU A C 1
ATOM 6170 O O . LEU A 1 808 ? 10.317 -5.790 -18.681 1.00 64.38 808 LEU A O 1
ATOM 6174 N N . ASN A 1 809 ? 12.220 -4.609 -18.606 1.00 61.94 809 ASN A N 1
ATOM 6175 C CA . ASN A 1 809 ? 13.083 -5.771 -18.408 1.00 61.94 809 ASN A CA 1
ATOM 6176 C C . ASN A 1 809 ? 12.805 -6.511 -17.082 1.00 61.94 809 ASN A C 1
ATOM 6178 O O . ASN A 1 809 ? 12.915 -7.734 -17.008 1.00 61.94 809 ASN A O 1
ATOM 6182 N N . LYS A 1 810 ? 12.423 -5.789 -16.020 1.00 63.81 810 LYS A N 1
ATOM 6183 C CA . LYS A 1 810 ? 12.045 -6.399 -14.733 1.00 63.81 810 LYS A CA 1
ATOM 6184 C C . LYS A 1 810 ? 10.667 -7.052 -14.783 1.00 63.81 810 LYS A C 1
ATOM 6186 O O . LYS A 1 810 ? 10.508 -8.164 -14.295 1.00 63.81 810 LYS A O 1
ATOM 6191 N N . THR A 1 811 ? 9.680 -6.360 -15.346 1.00 60.00 811 THR A N 1
ATOM 6192 C CA . THR A 1 811 ? 8.273 -6.802 -15.351 1.00 60.00 811 THR A CA 1
ATOM 6193 C C . THR A 1 811 ? 8.028 -7.982 -16.277 1.00 60.00 811 THR A C 1
ATOM 6195 O O . THR A 1 811 ? 7.180 -8.825 -15.994 1.00 60.00 811 THR A O 1
ATOM 6198 N N . ALA A 1 812 ? 8.802 -8.086 -17.349 1.00 53.75 812 ALA A N 1
ATOM 6199 C CA . ALA A 1 812 ? 8.678 -9.186 -18.278 1.00 53.75 812 ALA A CA 1
ATOM 6200 C C . ALA A 1 812 ? 9.378 -10.473 -17.808 1.00 53.75 812 ALA A C 1
ATOM 6202 O O . ALA A 1 812 ? 9.186 -11.499 -18.442 1.00 53.75 812 ALA A O 1
ATOM 6203 N N . ARG A 1 813 ? 10.151 -10.470 -16.710 1.00 58.25 813 ARG A N 1
ATOM 6204 C CA . ARG A 1 813 ? 10.803 -11.668 -16.145 1.00 58.25 813 ARG A CA 1
ATOM 6205 C C . ARG A 1 813 ? 9.963 -12.264 -15.011 1.00 58.25 813 ARG A C 1
ATOM 6207 O O . ARG A 1 813 ? 10.059 -11.829 -13.868 1.00 58.25 813 ARG A O 1
ATOM 6214 N N . VAL A 1 814 ? 9.180 -13.299 -15.306 1.00 53.72 814 VAL A N 1
ATOM 6215 C CA . VAL A 1 814 ? 8.418 -14.069 -14.309 1.00 53.72 814 VAL A CA 1
ATOM 6216 C C . VAL A 1 814 ? 9.304 -15.172 -13.726 1.00 53.72 814 VAL A C 1
ATOM 6218 O O . VAL A 1 814 ? 9.751 -16.041 -14.472 1.00 53.72 814 VAL A O 1
ATOM 6221 N N . PRO A 1 815 ? 9.585 -15.192 -12.413 1.00 45.66 815 PRO A N 1
ATOM 6222 C CA . PRO A 1 815 ? 10.358 -16.271 -11.808 1.00 45.66 815 PRO A CA 1
ATOM 6223 C C . PRO A 1 815 ? 9.599 -17.599 -11.915 1.00 45.66 815 PRO A C 1
ATOM 6225 O O . PRO A 1 815 ? 8.483 -17.713 -11.416 1.00 45.66 815 PRO A O 1
ATOM 6228 N N . ILE A 1 816 ? 10.217 -18.606 -12.533 1.00 45.75 816 ILE A N 1
ATOM 6229 C CA . ILE A 1 816 ? 9.685 -19.984 -12.598 1.00 45.75 816 ILE A CA 1
ATOM 6230 C C . ILE A 1 816 ? 10.496 -20.963 -11.734 1.00 45.75 816 ILE A C 1
ATOM 6232 O O . ILE A 1 816 ? 10.241 -22.163 -11.731 1.00 45.75 816 ILE A O 1
ATOM 6236 N N . GLY A 1 817 ? 11.481 -20.455 -10.988 1.00 33.88 817 GLY A N 1
ATOM 6237 C CA . GLY A 1 817 ? 12.352 -21.226 -10.106 1.00 33.88 817 GLY A CA 1
ATOM 6238 C C . GLY A 1 817 ? 13.590 -20.431 -9.686 1.00 33.88 817 GLY A C 1
ATOM 6239 O O . GLY A 1 817 ? 13.784 -19.286 -10.097 1.00 33.88 817 GLY A O 1
ATOM 6240 N N . VAL A 1 818 ? 14.451 -21.037 -8.866 1.00 28.78 818 VAL A N 1
ATOM 6241 C CA . VAL A 1 818 ? 15.714 -20.414 -8.437 1.00 28.78 818 VAL A CA 1
ATOM 6242 C C . VAL A 1 818 ? 16.639 -20.270 -9.649 1.00 28.78 818 VAL A C 1
ATOM 6244 O O . VAL A 1 818 ? 17.054 -21.261 -10.241 1.00 28.78 818 VAL A O 1
ATOM 6247 N N . GLY A 1 819 ? 16.932 -19.028 -10.039 1.00 32.66 819 GLY A N 1
ATOM 6248 C CA . GLY A 1 819 ? 17.827 -18.708 -11.158 1.00 32.66 819 GLY A CA 1
ATOM 6249 C C . GLY A 1 819 ? 17.211 -18.828 -12.558 1.00 32.66 819 GLY A C 1
ATOM 6250 O O . GLY A 1 819 ? 17.938 -18.677 -13.534 1.00 32.66 819 GLY A O 1
ATOM 6251 N N . SER A 1 820 ? 15.901 -19.079 -12.678 1.00 35.22 820 SER A N 1
ATOM 6252 C CA . SER A 1 820 ? 15.208 -19.220 -13.969 1.00 35.22 820 SER A CA 1
ATOM 6253 C C . SER A 1 820 ? 14.024 -18.259 -14.081 1.00 35.22 820 SER A C 1
ATOM 6255 O O . SER A 1 820 ? 13.184 -18.185 -13.180 1.00 35.22 820 SER A O 1
ATOM 6257 N N . PHE A 1 821 ? 13.931 -17.556 -15.211 1.00 45.81 821 PHE A N 1
ATOM 6258 C CA . PHE A 1 821 ? 12.843 -16.627 -15.512 1.00 45.81 821 PHE A CA 1
ATOM 6259 C C . PHE A 1 821 ? 12.153 -17.028 -16.815 1.00 45.81 821 PHE A C 1
ATOM 6261 O O . PHE A 1 821 ? 12.811 -17.356 -17.799 1.00 45.81 821 PHE A O 1
ATOM 6268 N N . GLN A 1 822 ? 10.829 -16.965 -16.825 1.00 45.84 822 GLN A N 1
ATOM 6269 C CA . GLN A 1 822 ? 10.017 -16.982 -18.027 1.00 45.84 822 GLN A CA 1
ATOM 6270 C C . GLN A 1 822 ? 9.805 -15.542 -18.486 1.00 45.84 822 GLN A C 1
ATOM 6272 O O . GLN A 1 822 ? 9.391 -14.690 -17.702 1.00 45.84 822 GLN A O 1
ATOM 6277 N N . LEU A 1 823 ? 10.096 -15.269 -19.755 1.00 52.22 823 LEU A N 1
ATOM 6278 C CA . LEU A 1 823 ? 9.860 -13.958 -20.343 1.00 52.22 823 LEU A CA 1
ATOM 6279 C C . LEU A 1 823 ? 8.405 -13.848 -20.830 1.00 52.22 823 LEU A C 1
ATOM 6281 O O . LEU A 1 823 ? 7.910 -14.743 -21.515 1.00 52.22 823 LEU A O 1
ATOM 6285 N N . VAL A 1 824 ? 7.715 -12.768 -20.464 1.00 57.41 824 VAL A N 1
ATOM 6286 C CA . VAL A 1 824 ? 6.342 -12.449 -20.889 1.00 57.41 824 VAL A CA 1
ATOM 6287 C C . VAL A 1 824 ? 6.390 -11.390 -21.990 1.00 57.41 824 VAL A C 1
ATOM 6289 O O . VAL A 1 824 ? 7.196 -10.463 -21.930 1.00 57.41 824 VAL A O 1
ATOM 6292 N N . ALA A 1 825 ? 5.532 -11.521 -23.007 1.00 59.72 825 ALA A N 1
ATOM 6293 C CA . ALA A 1 825 ? 5.456 -10.561 -24.105 1.00 59.72 825 ALA A CA 1
ATOM 6294 C C . ALA A 1 825 ? 5.087 -9.156 -23.597 1.00 59.72 825 ALA A C 1
ATOM 6296 O O . ALA A 1 825 ? 4.107 -8.986 -22.868 1.00 59.72 825 ALA A O 1
ATOM 6297 N N . ALA A 1 826 ? 5.862 -8.146 -24.001 1.00 67.38 826 ALA A N 1
ATOM 6298 C CA . ALA A 1 826 ? 5.565 -6.757 -23.676 1.00 67.38 826 ALA A CA 1
ATOM 6299 C C . ALA A 1 826 ? 4.334 -6.272 -24.472 1.00 67.38 826 ALA A C 1
ATOM 6301 O O . ALA A 1 826 ? 4.233 -6.553 -25.671 1.00 67.38 826 ALA A O 1
ATOM 6302 N N . PRO A 1 827 ? 3.399 -5.523 -23.858 1.00 79.31 827 PRO A N 1
ATOM 6303 C CA . PRO A 1 827 ? 2.293 -4.908 -24.582 1.00 79.31 827 PRO A CA 1
ATOM 6304 C C . PRO A 1 827 ? 2.797 -3.992 -25.702 1.00 79.31 827 PRO A C 1
ATOM 6306 O O . PRO A 1 827 ? 3.699 -3.184 -25.488 1.00 79.31 827 PRO A O 1
ATOM 6309 N N . LEU A 1 828 ? 2.156 -4.038 -26.875 1.00 83.94 828 LEU A N 1
ATOM 6310 C CA . LEU A 1 828 ? 2.515 -3.181 -28.014 1.00 83.94 828 LEU A CA 1
ATOM 6311 C C . LEU A 1 828 ? 2.591 -1.695 -27.630 1.00 83.94 828 LEU A C 1
ATOM 6313 O O . LEU A 1 828 ? 3.519 -1.006 -28.036 1.00 83.94 828 LEU A O 1
ATOM 6317 N N . ALA A 1 829 ? 1.641 -1.220 -26.820 1.00 86.44 829 ALA A N 1
ATOM 6318 C CA . ALA A 1 829 ? 1.587 0.158 -26.339 1.00 86.44 829 ALA A CA 1
ATOM 6319 C C . ALA A 1 829 ? 2.855 0.583 -25.575 1.00 86.44 829 ALA A C 1
ATOM 6321 O O . ALA A 1 829 ? 3.273 1.734 -25.681 1.00 86.44 829 ALA A O 1
ATOM 6322 N N . ASP A 1 830 ? 3.489 -0.330 -24.837 1.00 80.31 830 ASP A N 1
ATOM 6323 C CA . ASP A 1 830 ? 4.758 -0.051 -24.164 1.00 80.31 830 ASP A CA 1
ATOM 6324 C C . ASP A 1 830 ? 5.922 -0.017 -25.139 1.00 80.31 830 ASP A C 1
ATOM 6326 O O . ASP A 1 830 ? 6.752 0.884 -25.056 1.00 80.31 830 ASP A O 1
ATOM 6330 N N . VAL A 1 831 ? 5.969 -0.974 -26.070 1.00 82.19 831 VAL A N 1
ATOM 6331 C CA . VAL A 1 831 ? 7.030 -1.056 -27.080 1.00 82.19 831 VAL A CA 1
ATOM 6332 C C . VAL A 1 831 ? 7.030 0.210 -27.937 1.00 82.19 831 VAL A C 1
ATOM 6334 O O . VAL A 1 831 ? 8.058 0.869 -28.056 1.00 82.19 831 VAL A O 1
ATOM 6337 N N . VAL A 1 832 ? 5.872 0.610 -28.470 1.00 87.94 832 VAL A N 1
ATOM 6338 C CA . VAL A 1 832 ? 5.766 1.800 -29.328 1.00 87.94 832 VAL A CA 1
ATOM 6339 C C . VAL A 1 832 ? 5.857 3.108 -28.542 1.00 87.94 832 VAL A C 1
ATOM 6341 O O . VAL A 1 832 ? 6.429 4.071 -29.044 1.00 87.94 832 VAL A O 1
ATOM 6344 N N . GLY A 1 833 ? 5.377 3.144 -27.293 1.00 87.75 833 GLY A N 1
ATOM 6345 C CA . GLY A 1 833 ? 5.568 4.291 -26.404 1.00 87.75 833 GLY A CA 1
ATOM 6346 C C . GLY A 1 833 ? 7.048 4.516 -26.111 1.00 87.75 833 GLY A C 1
ATOM 6347 O O . GLY A 1 833 ? 7.550 5.628 -26.249 1.00 87.75 833 GLY A O 1
ATOM 6348 N N . TRP A 1 834 ? 7.776 3.443 -25.806 1.00 83.19 834 TRP A N 1
ATOM 6349 C CA . TRP A 1 834 ? 9.215 3.494 -25.595 1.00 83.19 834 TRP A CA 1
ATOM 6350 C C . TRP A 1 834 ? 9.990 3.875 -26.863 1.00 83.19 834 TRP A C 1
ATOM 6352 O O . TRP A 1 834 ? 10.826 4.773 -26.806 1.00 83.19 834 TRP A O 1
ATOM 6362 N N . MET A 1 835 ? 9.668 3.300 -28.027 1.00 85.75 835 MET A N 1
ATOM 6363 C CA . MET A 1 835 ? 10.282 3.712 -29.298 1.00 85.75 835 MET A CA 1
ATOM 6364 C C . MET A 1 835 ? 10.018 5.187 -29.616 1.00 85.75 835 MET A C 1
ATOM 6366 O O . MET A 1 835 ? 10.932 5.895 -30.028 1.00 85.75 835 MET A O 1
ATOM 6370 N N . TYR A 1 836 ? 8.810 5.696 -29.369 1.00 89.56 836 TYR A N 1
ATOM 6371 C CA . TYR A 1 836 ? 8.521 7.116 -29.570 1.00 89.56 836 TYR A CA 1
ATOM 6372 C C . TYR A 1 836 ? 9.396 8.012 -28.685 1.00 89.56 836 TYR A C 1
ATOM 6374 O O . TYR A 1 836 ? 9.968 8.980 -29.184 1.00 89.56 836 TYR A O 1
ATOM 6382 N N . LEU A 1 837 ? 9.617 7.656 -27.418 1.00 85.19 837 LEU A N 1
ATOM 6383 C CA . LEU A 1 837 ? 10.543 8.387 -26.540 1.00 85.19 837 LEU A CA 1
ATOM 6384 C C . LEU A 1 837 ? 11.977 8.414 -27.062 1.00 85.19 837 LEU A C 1
ATOM 6386 O O . LEU A 1 837 ? 12.680 9.406 -26.887 1.00 85.19 837 LEU A O 1
ATOM 6390 N N . GLY A 1 838 ? 12.404 7.348 -27.735 1.00 80.31 838 GLY A N 1
ATOM 6391 C CA . GLY A 1 838 ? 13.732 7.265 -28.339 1.00 80.31 838 GLY A CA 1
ATOM 6392 C C . GLY A 1 838 ? 13.952 8.230 -29.502 1.00 80.31 838 GLY A C 1
ATOM 6393 O O . GLY A 1 838 ? 15.088 8.365 -29.940 1.00 80.31 838 GLY A O 1
ATOM 6394 N N . THR A 1 839 ? 12.898 8.900 -29.984 1.00 85.88 839 THR A N 1
ATOM 6395 C CA . THR A 1 839 ? 12.979 9.944 -31.021 1.00 85.88 839 THR A CA 1
ATOM 6396 C C . THR A 1 839 ? 13.243 11.346 -30.458 1.00 85.88 839 THR A C 1
ATOM 6398 O O . THR A 1 839 ? 13.396 12.297 -31.224 1.00 85.88 839 THR A O 1
ATOM 6401 N N . PHE A 1 840 ? 13.276 11.509 -29.130 1.00 83.19 840 PHE A N 1
ATOM 6402 C CA . PHE A 1 840 ? 13.484 12.809 -28.492 1.00 83.19 840 PHE A CA 1
ATOM 6403 C C . PHE A 1 840 ? 14.979 13.162 -28.380 1.00 83.19 840 PHE A C 1
ATOM 6405 O O . PHE A 1 840 ? 15.791 12.286 -28.067 1.00 83.19 840 PHE A O 1
ATOM 6412 N N . PRO A 1 841 ? 15.346 14.452 -28.537 1.00 74.25 841 PRO A N 1
ATOM 6413 C CA . PRO A 1 841 ? 16.704 14.924 -28.268 1.00 74.25 841 PRO A CA 1
ATOM 6414 C C . PRO A 1 841 ? 17.159 14.549 -26.851 1.00 74.25 841 PRO A C 1
ATOM 6416 O O . PRO A 1 841 ? 16.383 14.651 -25.903 1.00 74.25 841 PRO A O 1
ATOM 6419 N N . GLY A 1 842 ? 18.408 14.105 -26.696 1.00 70.56 842 GLY A N 1
ATOM 6420 C CA . GLY A 1 842 ? 18.956 13.663 -25.404 1.00 70.56 842 GLY A CA 1
ATOM 6421 C C . GLY A 1 842 ? 18.728 12.180 -25.074 1.00 70.56 842 GLY A C 1
ATOM 6422 O O . GLY A 1 842 ? 19.307 11.681 -24.110 1.00 70.56 842 GLY A O 1
ATOM 6423 N N . ALA A 1 843 ? 17.961 11.436 -25.883 1.00 71.88 843 ALA A N 1
ATOM 6424 C CA . ALA A 1 843 ? 17.877 9.970 -25.789 1.00 71.88 843 ALA A CA 1
ATOM 6425 C C . ALA A 1 843 ? 19.113 9.238 -26.366 1.00 71.88 843 ALA A C 1
ATOM 6427 O O . ALA A 1 843 ? 19.270 8.024 -26.190 1.00 71.88 843 ALA A O 1
ATOM 6428 N N . GLU A 1 844 ? 19.983 9.994 -27.033 1.00 62.69 844 GLU A N 1
ATOM 6429 C CA . GLU A 1 844 ? 21.119 9.590 -27.866 1.00 62.69 844 GLU A CA 1
ATOM 6430 C C . GLU A 1 844 ? 22.300 8.940 -27.109 1.00 62.69 844 GLU A C 1
ATOM 6432 O O . GLU A 1 844 ? 23.124 8.276 -27.726 1.00 62.69 844 GLU A O 1
ATOM 6437 N N . GLY A 1 845 ? 22.353 9.032 -25.774 1.00 54.28 845 GLY A N 1
ATOM 6438 C CA . GLY A 1 845 ? 23.425 8.451 -24.940 1.00 54.28 845 GLY A CA 1
ATOM 6439 C C . GLY A 1 845 ? 22.947 7.553 -23.793 1.00 54.28 845 GLY A C 1
ATOM 6440 O O . GLY A 1 845 ? 23.724 7.211 -22.906 1.00 54.28 845 GLY A O 1
ATOM 6441 N N . ALA A 1 846 ? 21.663 7.181 -23.770 1.00 58.16 846 ALA A N 1
ATOM 6442 C CA . ALA A 1 846 ? 21.039 6.479 -22.640 1.00 58.16 846 ALA A CA 1
ATOM 6443 C C . ALA A 1 846 ? 21.531 5.028 -22.416 1.00 58.16 846 ALA A C 1
ATOM 6445 O O . ALA A 1 846 ? 21.212 4.415 -21.395 1.00 58.16 846 ALA A O 1
ATOM 6446 N N . PHE A 1 847 ? 22.297 4.471 -23.358 1.00 58.69 847 PHE A N 1
ATOM 6447 C CA . PHE A 1 847 ? 22.877 3.133 -23.277 1.00 58.69 847 PHE A CA 1
ATOM 6448 C C . PHE A 1 847 ? 24.396 3.206 -23.436 1.00 58.69 847 PHE A C 1
ATOM 6450 O O . PHE A 1 847 ? 24.886 3.589 -24.491 1.00 58.69 847 PHE A O 1
ATOM 6457 N N . ASN A 1 848 ? 25.136 2.792 -22.402 1.00 49.47 848 ASN A N 1
ATOM 6458 C CA . ASN A 1 848 ? 26.595 2.629 -22.463 1.00 49.47 848 ASN A CA 1
ATOM 6459 C C . ASN A 1 848 ? 27.079 1.301 -21.843 1.00 49.47 848 ASN A C 1
ATOM 6461 O O . ASN A 1 848 ? 28.242 1.163 -21.478 1.00 49.47 848 ASN A O 1
ATOM 6465 N N . THR A 1 849 ? 26.195 0.314 -21.650 1.00 43.25 849 THR A N 1
ATOM 6466 C CA . THR A 1 849 ? 26.583 -0.960 -21.024 1.00 43.25 849 THR A CA 1
ATOM 6467 C C . THR A 1 849 ? 26.014 -2.171 -21.758 1.00 43.25 849 THR A C 1
ATOM 6469 O O . THR A 1 849 ? 24.839 -2.253 -22.105 1.00 43.25 849 THR A O 1
ATOM 6472 N N . SER A 1 850 ? 26.896 -3.140 -21.983 1.00 42.72 850 SER A N 1
ATOM 6473 C CA . SER A 1 850 ? 26.769 -4.315 -22.853 1.00 42.72 850 SER A CA 1
ATOM 6474 C C . SER A 1 850 ? 25.843 -5.430 -22.337 1.00 42.72 850 SER A C 1
ATOM 6476 O O . SER A 1 850 ? 25.944 -6.562 -22.797 1.00 42.72 850 SER A O 1
ATOM 6478 N N . HIS A 1 851 ? 24.976 -5.167 -21.354 1.00 40.81 851 HIS A N 1
ATOM 6479 C CA . HIS A 1 851 ? 24.426 -6.223 -20.487 1.00 40.81 851 HIS A CA 1
ATOM 6480 C C . HIS A 1 851 ? 22.912 -6.441 -20.561 1.00 40.81 851 HIS A C 1
ATOM 6482 O O . HIS A 1 851 ? 22.342 -7.036 -19.645 1.00 40.81 851 HIS A O 1
ATOM 6488 N N . SER A 1 852 ? 22.216 -5.998 -21.612 1.00 48.81 852 SER A N 1
ATOM 6489 C CA . SER A 1 852 ? 20.756 -6.117 -21.576 1.00 48.81 852 SER A CA 1
ATOM 6490 C C . SER A 1 852 ? 20.046 -6.159 -22.936 1.00 48.81 852 SER A C 1
ATOM 6492 O O . SER A 1 852 ? 19.533 -5.163 -23.443 1.00 48.81 852 SER A O 1
ATOM 6494 N N . ILE A 1 853 ? 20.026 -7.364 -23.506 1.00 49.75 853 ILE A N 1
ATOM 6495 C CA . ILE A 1 853 ? 19.721 -7.688 -24.909 1.00 49.75 853 ILE A CA 1
ATOM 6496 C C . ILE A 1 853 ? 18.237 -8.056 -25.151 1.00 49.75 853 ILE A C 1
ATOM 6498 O O . ILE A 1 853 ? 17.759 -7.976 -26.276 1.00 49.75 853 ILE A O 1
ATOM 6502 N N . ASP A 1 854 ? 17.463 -8.387 -24.112 1.00 46.41 854 ASP A N 1
ATOM 6503 C CA . ASP A 1 854 ? 16.174 -9.087 -24.298 1.00 46.41 854 ASP A CA 1
ATOM 6504 C C . ASP A 1 854 ? 14.973 -8.201 -24.708 1.00 46.41 854 ASP A C 1
ATOM 6506 O O . ASP A 1 854 ? 13.995 -8.723 -25.243 1.00 46.41 854 ASP A O 1
ATOM 6510 N N . PHE A 1 855 ? 15.027 -6.878 -24.476 1.00 49.75 855 PHE A N 1
ATOM 6511 C CA . PHE A 1 855 ? 13.878 -5.955 -24.650 1.00 49.75 855 PHE A CA 1
ATOM 6512 C C . PHE A 1 855 ? 14.123 -4.750 -25.565 1.00 49.75 855 PHE A C 1
ATOM 6514 O O . PHE A 1 855 ? 13.247 -3.897 -25.709 1.00 49.75 855 PHE A O 1
ATOM 6521 N N . LEU A 1 856 ? 15.281 -4.676 -26.219 1.00 55.03 856 LEU A N 1
ATOM 6522 C CA . LEU A 1 856 ? 15.476 -3.737 -27.326 1.00 55.03 856 LEU A CA 1
ATOM 6523 C C . LEU A 1 856 ? 14.650 -4.230 -28.543 1.00 55.03 856 LEU A C 1
ATOM 6525 O O . LEU A 1 856 ? 14.347 -5.424 -28.615 1.00 55.03 856 LEU A O 1
ATOM 6529 N N . PRO A 1 857 ? 14.210 -3.372 -29.482 1.00 48.78 857 PRO A N 1
ATOM 6530 C CA . PRO A 1 857 ? 13.485 -3.810 -30.670 1.00 48.78 857 PRO A CA 1
ATOM 6531 C C . PRO A 1 857 ? 14.443 -4.681 -31.493 1.00 48.78 857 PRO A C 1
ATOM 6533 O O . PRO A 1 857 ? 15.474 -4.199 -31.923 1.00 48.78 857 PRO A O 1
ATOM 6536 N N . GLY A 1 858 ? 14.177 -5.976 -31.636 1.00 46.94 858 GLY A N 1
ATOM 6537 C CA . GLY A 1 858 ? 15.140 -6.987 -32.104 1.00 46.94 858 GLY A CA 1
ATOM 6538 C C . GLY A 1 858 ? 15.499 -8.054 -31.056 1.00 46.94 858 GLY A C 1
ATOM 6539 O O . GLY A 1 858 ? 16.182 -9.023 -31.375 1.00 46.94 858 GLY A O 1
ATOM 6540 N N . GLY A 1 859 ? 14.994 -7.932 -29.824 1.00 56.59 859 GLY A N 1
ATOM 6541 C CA . GLY A 1 859 ? 14.829 -9.045 -28.886 1.00 56.59 859 GLY A CA 1
ATOM 6542 C C . GLY A 1 859 ? 13.556 -9.850 -29.191 1.00 56.59 859 GLY A C 1
ATOM 6543 O O . GLY A 1 859 ? 12.555 -9.294 -29.649 1.00 56.59 859 GLY A O 1
ATOM 6544 N N . LYS A 1 860 ? 13.570 -11.165 -28.917 1.00 57.72 860 LYS A N 1
ATOM 6545 C CA . LYS A 1 860 ? 12.525 -12.133 -29.326 1.00 57.72 860 LYS A CA 1
ATOM 6546 C C . LYS A 1 860 ? 11.083 -11.669 -29.045 1.00 57.72 860 LYS A C 1
ATOM 6548 O O . LYS A 1 860 ? 10.217 -11.847 -29.889 1.00 57.72 860 LYS A O 1
ATOM 6553 N N . HIS A 1 861 ? 10.826 -11.038 -27.900 1.00 60.53 861 HIS A N 1
ATOM 6554 C CA . HIS A 1 861 ? 9.464 -10.696 -27.466 1.00 60.53 861 HIS A CA 1
ATOM 6555 C C . HIS A 1 861 ? 8.976 -9.309 -27.908 1.00 60.53 861 HIS A C 1
ATOM 6557 O O . HIS A 1 861 ? 7.788 -9.145 -28.187 1.00 60.53 861 HIS A O 1
ATOM 6563 N N . SER A 1 862 ? 9.868 -8.318 -28.026 1.00 65.50 862 SER A N 1
ATOM 6564 C CA . SER A 1 862 ? 9.535 -7.038 -28.676 1.00 65.50 862 SER A CA 1
ATOM 6565 C C . SER A 1 862 ? 9.233 -7.258 -30.164 1.00 65.50 862 SER A C 1
ATOM 6567 O O . SER A 1 862 ? 8.331 -6.626 -30.714 1.00 65.50 862 SER A O 1
ATOM 6569 N N . ASN A 1 863 ? 9.922 -8.220 -30.787 1.00 74.62 863 ASN A N 1
ATOM 6570 C CA . ASN A 1 863 ? 9.682 -8.645 -32.163 1.00 74.62 863 ASN A CA 1
ATOM 6571 C C . ASN A 1 863 ? 8.298 -9.263 -32.352 1.00 74.62 863 ASN A C 1
ATOM 6573 O O . ASN A 1 863 ? 7.642 -8.929 -33.331 1.00 74.62 863 ASN A O 1
ATOM 6577 N N . ASP A 1 864 ? 7.811 -10.085 -31.418 1.00 75.62 864 ASP A N 1
ATOM 6578 C CA . ASP A 1 864 ? 6.459 -10.659 -31.498 1.00 75.62 864 ASP A CA 1
ATOM 6579 C C . ASP A 1 864 ? 5.372 -9.567 -31.495 1.00 75.62 864 ASP A C 1
ATOM 6581 O O . ASP A 1 864 ? 4.431 -9.611 -32.292 1.00 75.62 864 ASP A O 1
ATOM 6585 N N . ALA A 1 865 ? 5.514 -8.552 -30.633 1.00 80.00 865 ALA A N 1
ATOM 6586 C CA . ALA A 1 865 ? 4.574 -7.433 -30.553 1.00 80.00 865 ALA A CA 1
ATOM 6587 C C . ALA A 1 865 ? 4.595 -6.572 -31.827 1.00 80.00 865 ALA A C 1
ATOM 6589 O O . ALA A 1 865 ? 3.536 -6.226 -32.354 1.00 80.00 865 ALA A O 1
ATOM 6590 N N . ILE A 1 866 ? 5.788 -6.262 -32.346 1.00 85.00 866 ILE A N 1
ATOM 6591 C CA . ILE A 1 866 ? 5.954 -5.527 -33.607 1.00 85.00 866 ILE A CA 1
ATOM 6592 C C . ILE A 1 866 ? 5.409 -6.355 -34.777 1.00 85.00 866 ILE A C 1
ATOM 6594 O O . ILE A 1 866 ? 4.633 -5.837 -35.573 1.00 85.00 866 ILE A O 1
ATOM 6598 N N . ALA A 1 867 ? 5.718 -7.650 -34.852 1.00 84.56 867 ALA A N 1
ATOM 6599 C CA . ALA A 1 867 ? 5.215 -8.552 -35.884 1.00 84.56 867 ALA A CA 1
ATOM 6600 C C . ALA A 1 867 ? 3.683 -8.624 -35.889 1.00 84.56 867 ALA A C 1
ATOM 6602 O O . ALA A 1 867 ? 3.062 -8.593 -36.952 1.00 84.56 867 ALA A O 1
ATOM 6603 N N . ALA A 1 868 ? 3.060 -8.701 -34.709 1.00 85.19 868 ALA A N 1
ATOM 6604 C CA . ALA A 1 868 ? 1.609 -8.657 -34.575 1.00 85.19 868 ALA A CA 1
ATOM 6605 C C . ALA A 1 868 ? 1.040 -7.308 -35.045 1.00 85.19 868 ALA A C 1
ATOM 6607 O O . ALA A 1 868 ? 0.066 -7.286 -35.795 1.00 85.19 868 ALA A O 1
ATOM 6608 N N . ALA A 1 869 ? 1.676 -6.193 -34.675 1.00 89.06 869 ALA A N 1
ATOM 6609 C CA . ALA A 1 869 ? 1.255 -4.857 -35.093 1.00 89.06 869 ALA A CA 1
ATOM 6610 C C . ALA A 1 869 ? 1.395 -4.628 -36.604 1.00 89.06 869 ALA A C 1
ATOM 6612 O O . ALA A 1 869 ? 0.544 -3.988 -37.212 1.00 89.06 869 ALA A O 1
ATOM 6613 N N . LEU A 1 870 ? 2.427 -5.193 -37.232 1.00 90.50 870 LEU A N 1
ATOM 6614 C CA . LEU A 1 870 ? 2.638 -5.119 -38.679 1.00 90.50 870 LEU A CA 1
ATOM 6615 C C . LEU A 1 870 ? 1.606 -5.933 -39.479 1.00 90.50 870 LEU A C 1
ATOM 6617 O O . LEU A 1 870 ? 1.430 -5.677 -40.670 1.00 90.50 870 LEU A O 1
ATOM 6621 N N . LYS A 1 871 ? 0.899 -6.878 -38.841 1.00 89.00 871 LYS A N 1
ATOM 6622 C CA . LYS A 1 871 ? -0.259 -7.582 -39.427 1.00 89.00 871 LYS A CA 1
ATOM 6623 C C . LYS A 1 871 ? -1.568 -6.797 -39.281 1.00 89.00 871 LYS A C 1
ATOM 6625 O O . LYS A 1 871 ? -2.509 -7.036 -40.038 1.00 89.00 871 LYS A O 1
ATOM 6630 N N . ASP A 1 872 ? -1.637 -5.865 -38.332 1.00 90.00 872 ASP A N 1
ATOM 6631 C CA . ASP A 1 872 ? -2.801 -5.017 -38.095 1.00 90.00 872 ASP A CA 1
ATOM 6632 C C . ASP A 1 872 ? -2.791 -3.816 -39.051 1.00 90.00 872 ASP A C 1
ATOM 6634 O O . ASP A 1 872 ? -2.061 -2.841 -38.869 1.00 90.00 872 ASP A O 1
ATOM 6638 N N . LYS A 1 873 ? -3.661 -3.863 -40.067 1.00 88.12 873 LYS A N 1
ATOM 6639 C CA . LYS A 1 873 ? -3.790 -2.805 -41.083 1.00 88.12 873 LYS A CA 1
ATOM 6640 C C . LYS A 1 873 ? -4.111 -1.426 -40.495 1.00 88.12 873 LYS A C 1
ATOM 6642 O O . LYS A 1 873 ? -3.898 -0.430 -41.180 1.00 88.12 873 LYS A O 1
ATOM 6647 N N . THR A 1 874 ? -4.638 -1.350 -39.271 1.00 91.25 874 THR A N 1
ATOM 6648 C CA . THR A 1 874 ? -5.009 -0.075 -38.643 1.00 91.25 874 THR A CA 1
ATOM 6649 C C . THR A 1 874 ? -3.808 0.708 -38.125 1.00 91.25 874 THR A C 1
ATOM 6651 O O . THR A 1 874 ? -3.856 1.932 -38.144 1.00 91.25 874 THR A O 1
ATOM 6654 N N . VAL A 1 875 ? -2.730 0.033 -37.710 1.00 92.56 875 VAL A N 1
ATOM 6655 C CA . VAL A 1 875 ? -1.543 0.669 -37.105 1.00 92.56 875 VAL A CA 1
ATOM 6656 C C . VAL A 1 875 ? -0.242 0.363 -37.845 1.00 92.56 875 VAL A C 1
ATOM 6658 O O . VAL A 1 875 ? 0.740 1.075 -37.643 1.00 92.56 875 VAL A O 1
ATOM 6661 N N . ALA A 1 876 ? -0.214 -0.644 -38.725 1.00 93.38 876 ALA A N 1
ATOM 6662 C CA . ALA A 1 876 ? 1.000 -1.080 -39.414 1.00 93.38 876 ALA A CA 1
ATOM 6663 C C . ALA A 1 876 ? 1.769 0.053 -40.130 1.00 93.38 876 ALA A C 1
ATOM 6665 O O . ALA A 1 876 ? 2.983 0.120 -39.931 1.00 93.38 876 ALA A O 1
ATOM 6666 N N . PRO A 1 877 ? 1.134 0.975 -40.891 1.00 94.38 877 PRO A N 1
ATOM 6667 C CA . PRO A 1 877 ? 1.858 2.085 -41.520 1.00 94.38 877 PRO A CA 1
ATOM 6668 C C . PRO A 1 877 ? 2.561 2.990 -40.497 1.00 94.38 877 PRO A C 1
ATOM 6670 O O . PRO A 1 877 ? 3.737 3.312 -40.647 1.00 94.38 877 PRO A O 1
ATOM 6673 N N . ALA A 1 878 ? 1.870 3.326 -39.405 1.00 94.62 878 ALA A N 1
ATOM 6674 C CA . ALA A 1 878 ? 2.405 4.172 -38.342 1.00 94.62 878 ALA A CA 1
ATOM 6675 C C . ALA A 1 878 ? 3.547 3.485 -37.571 1.00 94.62 878 ALA A C 1
ATOM 6677 O O . ALA A 1 878 ? 4.532 4.129 -37.213 1.00 94.62 878 ALA A O 1
ATOM 6678 N N . VAL A 1 879 ? 3.457 2.168 -37.352 1.00 94.00 879 VAL A N 1
ATOM 6679 C CA . VAL A 1 879 ? 4.523 1.382 -36.708 1.00 94.00 879 VAL A CA 1
ATOM 6680 C C . VAL A 1 879 ? 5.778 1.338 -37.580 1.00 94.00 879 VAL A C 1
ATOM 6682 O O . VAL A 1 879 ? 6.875 1.531 -37.062 1.00 94.00 879 VAL A O 1
ATOM 6685 N N . ARG A 1 880 ? 5.637 1.144 -38.898 1.00 94.00 880 ARG A N 1
ATOM 6686 C CA . ARG A 1 880 ? 6.768 1.170 -39.841 1.00 94.00 880 ARG A CA 1
ATOM 6687 C C . ARG A 1 880 ? 7.486 2.521 -39.838 1.00 94.00 880 ARG A C 1
ATOM 6689 O O . ARG A 1 880 ? 8.705 2.568 -39.670 1.00 94.00 880 ARG A O 1
ATOM 6696 N N . GLN A 1 881 ? 6.724 3.615 -39.913 1.00 94.00 881 GLN A N 1
ATOM 6697 C CA . GLN A 1 881 ? 7.259 4.977 -39.809 1.00 94.00 881 GLN A CA 1
ATOM 6698 C C . GLN A 1 881 ? 7.980 5.206 -38.479 1.00 94.00 881 GLN A C 1
ATOM 6700 O O . GLN A 1 881 ? 9.102 5.714 -38.460 1.00 94.00 881 GLN A O 1
ATOM 6705 N N . LEU A 1 882 ? 7.382 4.775 -37.365 1.00 93.44 882 LEU A N 1
ATOM 6706 C CA . LEU A 1 882 ? 7.995 4.898 -36.047 1.00 93.44 882 LEU A CA 1
ATOM 6707 C C . LEU A 1 882 ? 9.329 4.145 -35.955 1.00 93.44 882 LEU A C 1
ATOM 6709 O O . LEU A 1 882 ? 10.293 4.702 -35.436 1.00 93.44 882 LEU A O 1
ATOM 6713 N N . VAL A 1 883 ? 9.416 2.918 -36.482 1.00 91.50 883 VAL A N 1
ATOM 6714 C CA . VAL A 1 883 ? 10.666 2.136 -36.519 1.00 91.50 883 VAL A CA 1
ATOM 6715 C C . VAL A 1 883 ? 11.740 2.863 -37.332 1.00 91.50 883 VAL A C 1
ATOM 6717 O O . VAL A 1 883 ? 12.875 2.987 -36.866 1.00 91.50 883 VAL A O 1
ATOM 6720 N N . GLY A 1 884 ? 11.388 3.397 -38.506 1.00 91.31 884 GLY A N 1
ATOM 6721 C CA . GLY A 1 884 ? 12.306 4.178 -39.341 1.00 91.31 884 GLY A CA 1
ATOM 6722 C C . GLY A 1 884 ? 12.839 5.422 -38.625 1.00 91.31 884 GLY A C 1
ATOM 6723 O O . GLY A 1 884 ? 14.052 5.626 -38.541 1.00 91.31 884 GLY A O 1
ATOM 6724 N N . LYS A 1 885 ? 11.942 6.224 -38.036 1.00 91.00 885 LYS A N 1
ATOM 6725 C CA . LYS A 1 885 ? 12.292 7.452 -37.301 1.00 91.00 885 LYS A CA 1
ATOM 6726 C C . LYS A 1 885 ? 13.102 7.175 -36.045 1.00 91.00 885 LYS A C 1
ATOM 6728 O O . LYS A 1 885 ? 14.076 7.875 -35.787 1.00 91.00 885 LYS A O 1
ATOM 6733 N N . TRP A 1 886 ? 12.727 6.146 -35.290 1.00 88.62 886 TRP A N 1
ATOM 6734 C CA . TRP A 1 886 ? 13.475 5.710 -34.119 1.00 88.62 886 TRP A CA 1
ATOM 6735 C C . TRP A 1 886 ? 14.893 5.305 -34.508 1.00 88.62 886 TRP A C 1
ATOM 6737 O O . TRP A 1 886 ? 15.839 5.837 -33.941 1.00 88.62 886 TRP A O 1
ATOM 6747 N N . THR A 1 887 ? 15.051 4.457 -35.529 1.00 87.06 887 THR A N 1
ATOM 6748 C CA . THR A 1 887 ? 16.371 3.999 -35.995 1.00 87.06 887 THR A CA 1
ATOM 6749 C C . THR A 1 887 ? 17.261 5.162 -36.436 1.00 87.06 887 THR A C 1
ATOM 6751 O O . THR A 1 887 ? 18.439 5.190 -36.086 1.00 87.06 887 THR A O 1
ATOM 6754 N N . ALA A 1 888 ? 16.699 6.142 -37.153 1.00 85.00 888 ALA A N 1
ATOM 6755 C CA . ALA A 1 888 ? 17.422 7.342 -37.575 1.00 85.00 888 ALA A CA 1
ATOM 6756 C C . ALA A 1 888 ? 17.866 8.221 -36.389 1.00 85.00 888 ALA A C 1
ATOM 6758 O O . ALA A 1 888 ? 18.956 8.784 -36.418 1.00 85.00 888 ALA A O 1
ATOM 6759 N N . ALA A 1 889 ? 17.048 8.311 -35.336 1.00 81.75 889 ALA A N 1
ATOM 6760 C CA . ALA A 1 889 ? 17.345 9.107 -34.145 1.00 81.75 889 ALA A CA 1
ATOM 6761 C C . ALA A 1 889 ? 18.379 8.459 -33.199 1.00 81.75 889 ALA A C 1
ATOM 6763 O O . ALA A 1 889 ? 18.933 9.137 -32.337 1.00 81.75 889 ALA A O 1
ATOM 6764 N N . ARG A 1 890 ? 18.659 7.151 -33.316 1.00 77.50 890 ARG A N 1
ATOM 6765 C CA . ARG A 1 890 ? 19.666 6.478 -32.475 1.00 77.50 890 ARG A CA 1
ATOM 6766 C C . ARG A 1 890 ? 21.071 6.792 -32.968 1.00 77.50 890 ARG A C 1
ATOM 6768 O O . ARG A 1 890 ? 21.367 6.524 -34.128 1.00 77.50 890 ARG A O 1
ATOM 6775 N N . VAL A 1 891 ? 21.958 7.268 -32.096 1.00 65.62 891 VAL A N 1
ATOM 6776 C CA . VAL A 1 891 ? 23.407 7.408 -32.374 1.00 65.62 891 VAL A CA 1
ATOM 6777 C C . VAL A 1 891 ? 24.259 6.413 -31.580 1.00 65.62 891 VAL A C 1
ATOM 6779 O O . VAL A 1 891 ? 25.426 6.209 -31.901 1.00 65.62 891 VAL A O 1
ATOM 6782 N N . ASP A 1 892 ? 23.676 5.747 -30.580 1.00 67.06 892 ASP A N 1
ATOM 6783 C CA . ASP A 1 892 ? 24.321 4.671 -29.835 1.00 67.06 892 ASP A CA 1
ATOM 6784 C C . ASP A 1 892 ? 24.398 3.385 -30.665 1.00 67.06 892 ASP A C 1
ATOM 6786 O O . ASP A 1 892 ? 23.460 3.015 -31.380 1.00 67.06 892 ASP A O 1
ATOM 6790 N N . TYR A 1 893 ? 25.520 2.676 -30.509 1.00 67.19 893 TYR A N 1
ATOM 6791 C CA . TYR A 1 893 ? 25.810 1.416 -31.191 1.00 67.19 893 TYR A CA 1
ATOM 6792 C C . TYR A 1 893 ? 24.620 0.449 -31.160 1.00 67.19 893 TYR A C 1
ATOM 6794 O O . TYR A 1 893 ? 24.127 0.018 -32.203 1.00 67.19 893 TYR A O 1
ATOM 6802 N N . THR A 1 894 ? 24.156 0.156 -29.947 1.00 68.56 894 THR A N 1
ATOM 6803 C CA . THR A 1 894 ? 23.197 -0.901 -29.673 1.00 68.56 894 THR A CA 1
ATOM 6804 C C . THR A 1 894 ? 21.833 -0.590 -30.292 1.00 68.56 894 THR A C 1
ATOM 6806 O O . THR A 1 894 ? 21.305 -1.410 -31.037 1.00 68.56 894 THR A O 1
ATOM 6809 N N . GLY A 1 895 ? 21.260 0.593 -30.041 1.00 73.81 895 GLY A N 1
ATOM 6810 C CA . GLY A 1 895 ? 19.932 0.949 -30.548 1.00 73.81 895 GLY A CA 1
ATOM 6811 C C . GLY A 1 895 ? 19.843 0.954 -32.077 1.00 73.81 895 GLY A C 1
ATOM 6812 O O . GLY A 1 895 ? 18.863 0.462 -32.638 1.00 73.81 895 GLY A O 1
ATOM 6813 N N . ARG A 1 896 ? 20.881 1.447 -32.764 1.00 79.50 896 ARG A N 1
ATOM 6814 C CA . ARG A 1 896 ? 20.891 1.510 -34.233 1.00 79.50 896 ARG A CA 1
ATOM 6815 C C . ARG A 1 896 ? 21.006 0.120 -34.879 1.00 79.50 896 ARG A C 1
ATOM 6817 O O . ARG A 1 896 ? 20.269 -0.163 -35.822 1.00 79.50 896 ARG A O 1
ATOM 6824 N N . ALA A 1 897 ? 21.844 -0.771 -34.334 1.00 77.69 897 ALA A N 1
ATOM 6825 C CA . ALA A 1 897 ? 21.959 -2.167 -34.780 1.00 77.69 897 ALA A CA 1
ATOM 6826 C C . ALA A 1 897 ? 20.603 -2.895 -34.768 1.00 77.69 897 ALA A C 1
ATOM 6828 O O . ALA A 1 897 ? 20.236 -3.608 -35.701 1.00 77.69 897 ALA A O 1
ATOM 6829 N N . TYR A 1 898 ? 19.842 -2.670 -33.705 1.00 79.44 898 TYR A N 1
ATOM 6830 C CA . TYR A 1 898 ? 18.531 -3.258 -33.469 1.00 79.44 898 TYR A CA 1
ATOM 6831 C C . TYR A 1 898 ? 17.463 -2.784 -34.462 1.00 79.44 898 TYR A C 1
ATOM 6833 O O . TYR A 1 898 ? 16.692 -3.591 -34.984 1.00 79.44 898 TYR A O 1
ATOM 6841 N N . GLY A 1 899 ? 17.483 -1.497 -34.817 1.00 84.19 899 GLY A N 1
ATOM 6842 C CA . GLY A 1 899 ? 16.645 -0.962 -35.891 1.00 84.19 899 GLY A CA 1
ATOM 6843 C C . GLY A 1 899 ? 16.917 -1.625 -37.246 1.00 84.19 899 GLY A C 1
ATOM 6844 O O . GLY A 1 899 ? 15.981 -1.981 -37.964 1.00 84.19 899 GLY A O 1
ATOM 6845 N N . PHE A 1 900 ? 18.190 -1.877 -37.570 1.00 86.94 900 PHE A N 1
ATOM 6846 C CA . PHE A 1 900 ? 18.556 -2.623 -38.778 1.00 86.94 900 PHE A CA 1
ATOM 6847 C C . PHE A 1 900 ? 18.095 -4.079 -38.731 1.00 86.94 900 PHE A C 1
ATOM 6849 O O . PHE A 1 900 ? 17.575 -4.574 -39.727 1.00 86.94 900 PHE A O 1
ATOM 6856 N N . GLN A 1 901 ? 18.215 -4.750 -37.584 1.00 81.69 901 GLN A N 1
ATOM 6857 C CA . GLN A 1 901 ? 17.739 -6.126 -37.444 1.00 81.69 901 GLN A CA 1
ATOM 6858 C C . GLN A 1 901 ? 16.224 -6.234 -37.666 1.00 81.69 901 GLN A C 1
ATOM 6860 O O . GLN A 1 901 ? 15.784 -7.108 -38.405 1.00 81.69 901 GLN A O 1
ATOM 6865 N N . LEU A 1 902 ? 15.425 -5.307 -37.124 1.00 84.31 902 LEU A N 1
ATOM 6866 C CA . LEU A 1 902 ? 13.983 -5.262 -37.393 1.00 84.31 902 LEU A CA 1
ATOM 6867 C C . LEU A 1 902 ? 13.660 -5.093 -38.880 1.00 84.31 902 LEU A C 1
ATOM 6869 O O . LEU A 1 902 ? 12.724 -5.714 -39.386 1.00 84.31 902 LEU A O 1
ATOM 6873 N N . ALA A 1 903 ? 14.418 -4.250 -39.584 1.00 88.94 903 ALA A N 1
ATOM 6874 C CA . ALA A 1 903 ? 14.241 -4.066 -41.019 1.00 88.94 903 ALA A CA 1
ATOM 6875 C C . ALA A 1 903 ? 14.536 -5.358 -41.791 1.00 88.94 903 ALA A C 1
ATOM 6877 O O . ALA A 1 903 ? 13.795 -5.700 -42.713 1.00 88.94 903 ALA A O 1
ATOM 6878 N N . LEU A 1 904 ? 15.572 -6.097 -41.385 1.00 85.44 904 LEU A N 1
ATOM 6879 C CA . LEU A 1 904 ? 15.916 -7.395 -41.961 1.00 85.44 904 LEU A CA 1
ATOM 6880 C C . LEU A 1 904 ? 14.850 -8.453 -41.664 1.00 85.44 904 LEU A C 1
ATOM 6882 O O . LEU A 1 904 ? 14.467 -9.181 -42.577 1.00 85.44 904 LEU A O 1
ATOM 6886 N N . ASP A 1 905 ? 14.339 -8.516 -40.437 1.00 81.81 905 ASP A N 1
ATOM 6887 C CA . ASP A 1 905 ? 13.366 -9.530 -40.017 1.00 81.81 905 ASP A CA 1
ATOM 6888 C C . ASP A 1 905 ? 11.980 -9.300 -40.643 1.00 81.81 905 ASP A C 1
ATOM 6890 O O . ASP A 1 905 ? 11.309 -10.256 -41.031 1.00 81.81 905 ASP A O 1
ATOM 6894 N N . PHE A 1 906 ? 11.550 -8.038 -40.771 1.00 86.44 906 PHE A N 1
ATOM 6895 C CA . PHE A 1 906 ? 10.165 -7.687 -41.122 1.00 86.44 906 PHE A CA 1
ATOM 6896 C C . PHE A 1 906 ? 9.991 -6.890 -42.422 1.00 86.44 906 PHE A C 1
ATOM 6898 O O . PHE A 1 906 ? 8.861 -6.535 -42.771 1.00 86.44 906 PHE A O 1
ATOM 6905 N N . GLY A 1 907 ? 11.075 -6.588 -43.140 1.00 89.00 907 GLY A N 1
ATOM 6906 C CA . GLY A 1 907 ? 11.026 -5.838 -44.399 1.00 89.00 907 GLY A CA 1
ATOM 6907 C C . GLY A 1 907 ? 10.483 -4.420 -44.213 1.00 89.00 907 GLY A C 1
ATOM 6908 O O . GLY A 1 907 ? 9.462 -4.059 -44.799 1.00 89.00 907 GLY A O 1
ATOM 6909 N N . ILE A 1 908 ? 11.109 -3.637 -43.331 1.00 91.81 908 ILE A N 1
ATOM 6910 C CA . ILE A 1 908 ? 10.705 -2.254 -43.023 1.00 91.81 908 ILE A CA 1
ATOM 6911 C C . ILE A 1 908 ? 11.571 -1.291 -43.844 1.00 91.81 908 ILE A C 1
ATOM 6913 O O . ILE A 1 908 ? 12.693 -0.965 -43.457 1.00 91.81 908 ILE A O 1
ATOM 6917 N N . GLU A 1 909 ? 11.056 -0.851 -44.992 1.00 93.81 909 GLU A N 1
ATOM 6918 C CA . GLU A 1 909 ? 11.770 0.001 -45.956 1.00 93.81 909 GLU A CA 1
ATOM 6919 C C . GLU A 1 909 ? 12.086 1.400 -45.407 1.00 93.81 909 GLU A C 1
ATOM 6921 O O . GLU A 1 909 ? 13.083 2.011 -45.788 1.00 93.81 909 GLU A O 1
ATOM 6926 N N . GLU A 1 910 ? 11.303 1.893 -44.447 1.00 93.81 910 GLU A N 1
ATOM 6927 C CA . GLU A 1 910 ? 11.489 3.194 -43.797 1.00 93.81 910 GLU A CA 1
ATOM 6928 C C . GLU A 1 910 ? 12.844 3.320 -43.072 1.00 93.81 910 GLU A C 1
ATOM 6930 O O . GLU A 1 910 ? 13.315 4.429 -42.815 1.00 93.81 910 GLU A O 1
ATOM 6935 N N . VAL A 1 911 ? 13.506 2.196 -42.774 1.00 93.25 911 VAL A N 1
ATOM 6936 C CA . VAL A 1 911 ? 14.849 2.148 -42.172 1.00 93.25 911 VAL A CA 1
ATOM 6937 C C . VAL A 1 911 ? 15.966 2.370 -43.207 1.00 93.25 911 VAL A C 1
ATOM 6939 O O . VAL A 1 911 ? 17.085 2.747 -42.844 1.00 93.25 911 VAL A O 1
ATOM 6942 N N . LEU A 1 912 ? 15.687 2.208 -44.506 1.00 93.00 912 LEU A N 1
ATOM 6943 C CA . LEU A 1 912 ? 16.688 2.247 -45.579 1.00 93.00 912 LEU A CA 1
ATOM 6944 C C . LEU A 1 912 ? 17.451 3.580 -45.642 1.00 93.00 912 LEU A C 1
ATOM 6946 O O . LEU A 1 912 ? 18.647 3.594 -45.934 1.00 93.00 912 LEU A O 1
ATOM 6950 N N . SER A 1 913 ? 16.799 4.700 -45.312 1.00 89.75 913 SER A N 1
ATOM 6951 C CA . SER A 1 913 ? 17.461 6.011 -45.242 1.00 89.75 913 SER A CA 1
ATOM 6952 C C . SER A 1 913 ? 18.573 6.039 -44.187 1.00 89.75 913 SER A C 1
ATOM 6954 O O . SER A 1 913 ? 19.689 6.464 -44.483 1.00 89.75 913 SER A O 1
ATOM 6956 N N . ALA A 1 914 ? 18.295 5.538 -42.979 1.00 87.94 914 ALA A N 1
ATOM 6957 C CA . ALA A 1 914 ? 19.269 5.475 -41.887 1.00 87.94 914 ALA A CA 1
ATOM 6958 C C . ALA A 1 914 ? 20.395 4.468 -42.182 1.00 87.94 914 ALA A C 1
ATOM 6960 O O . ALA A 1 914 ? 21.554 4.694 -41.821 1.00 87.94 914 ALA A O 1
ATOM 6961 N N . ALA A 1 915 ? 20.073 3.371 -42.880 1.00 90.19 915 ALA A N 1
ATOM 6962 C CA . ALA A 1 915 ? 21.068 2.409 -43.341 1.00 90.19 915 ALA A CA 1
ATOM 6963 C C . ALA A 1 915 ? 22.034 3.063 -44.340 1.00 90.19 915 ALA A C 1
ATOM 6965 O O . ALA A 1 915 ? 23.245 3.021 -44.137 1.00 90.19 915 ALA A O 1
ATOM 6966 N N . ARG A 1 916 ? 21.516 3.762 -45.359 1.00 91.25 916 ARG A N 1
ATOM 6967 C CA . ARG A 1 916 ? 22.338 4.479 -46.348 1.00 91.25 916 ARG A CA 1
ATOM 6968 C C . ARG A 1 916 ? 23.263 5.509 -45.708 1.00 91.25 916 ARG A C 1
ATOM 6970 O O . ARG A 1 916 ? 24.430 5.588 -46.075 1.00 91.25 916 ARG A O 1
ATOM 6977 N N . GLU A 1 917 ? 22.758 6.281 -44.750 1.00 87.00 917 GLU A N 1
ATOM 6978 C CA . GLU A 1 917 ? 23.565 7.242 -43.991 1.00 87.00 917 GLU A CA 1
ATOM 6979 C C . GLU A 1 917 ? 24.691 6.551 -43.213 1.00 87.00 917 GLU A C 1
ATOM 6981 O O . GLU A 1 917 ? 25.842 6.976 -43.276 1.00 87.00 917 GLU A O 1
ATOM 6986 N N . THR A 1 918 ? 24.382 5.434 -42.552 1.00 85.62 918 THR A N 1
ATOM 6987 C CA . THR A 1 918 ? 25.361 4.672 -41.766 1.00 85.62 918 THR A CA 1
ATOM 6988 C C . THR A 1 918 ? 26.455 4.061 -42.640 1.00 85.62 918 THR A C 1
ATOM 6990 O O . THR A 1 918 ? 27.616 4.078 -42.245 1.00 85.62 918 THR A O 1
ATOM 6993 N N . VAL A 1 919 ? 26.133 3.587 -43.850 1.00 86.62 919 VAL A N 1
ATOM 6994 C CA . VAL A 1 919 ? 27.146 3.092 -44.801 1.00 86.62 919 VAL A CA 1
ATOM 6995 C C . VAL A 1 919 ? 28.045 4.227 -45.322 1.00 86.62 919 VAL A C 1
ATOM 6997 O O . VAL A 1 919 ? 29.213 4.007 -45.616 1.00 86.62 919 VAL A O 1
ATOM 7000 N N . ARG A 1 920 ? 27.561 5.475 -45.402 1.00 84.69 920 ARG A N 1
ATOM 7001 C CA . ARG A 1 920 ? 28.399 6.621 -45.819 1.00 84.69 920 ARG A CA 1
ATOM 7002 C C . ARG A 1 920 ? 29.394 7.070 -44.744 1.00 84.69 920 ARG A C 1
ATOM 7004 O O . ARG A 1 920 ? 30.334 7.800 -45.067 1.00 84.69 920 ARG A O 1
ATOM 7011 N N . ALA A 1 921 ? 29.197 6.680 -43.485 1.00 71.19 921 ALA A N 1
ATOM 7012 C CA . ALA A 1 921 ? 30.049 7.104 -42.381 1.00 71.19 921 ALA A CA 1
ATOM 7013 C C . ALA A 1 921 ? 31.461 6.488 -42.486 1.00 71.19 921 ALA A C 1
ATOM 7015 O O . ALA A 1 921 ? 31.628 5.283 -42.682 1.00 71.19 921 ALA A O 1
ATOM 7016 N N . LYS A 1 922 ? 32.510 7.312 -42.342 1.00 60.66 922 LYS A N 1
ATOM 7017 C CA . LYS A 1 922 ? 33.901 6.830 -42.273 1.00 60.66 922 LYS A CA 1
ATOM 7018 C C . LYS A 1 922 ? 34.177 6.258 -40.878 1.00 60.66 922 LYS A C 1
ATOM 7020 O O . LYS A 1 922 ? 33.855 6.888 -39.884 1.00 60.66 922 LYS A O 1
ATOM 7025 N N . VAL A 1 923 ? 34.873 5.121 -40.809 1.00 57.56 923 VAL A N 1
ATOM 7026 C CA . VAL A 1 923 ? 35.206 4.375 -39.569 1.00 57.56 923 VAL A CA 1
ATOM 7027 C C . VAL A 1 923 ? 36.117 5.156 -38.587 1.00 57.56 923 VAL A C 1
ATOM 7029 O O . VAL A 1 923 ? 36.409 4.668 -37.504 1.00 57.56 923 VAL A O 1
ATOM 7032 N N . LYS A 1 924 ? 36.610 6.354 -38.939 1.00 47.53 924 LYS A N 1
ATOM 7033 C CA . LYS A 1 924 ? 37.771 6.978 -38.274 1.00 47.53 924 LYS A CA 1
ATOM 7034 C C . LYS A 1 924 ? 37.507 7.733 -36.962 1.00 47.53 924 LYS A C 1
ATOM 7036 O O . LYS A 1 924 ? 38.483 7.977 -36.266 1.00 47.53 924 LYS A O 1
ATOM 7041 N N . ASP A 1 925 ? 36.261 8.021 -36.591 1.00 45.31 925 ASP A N 1
ATOM 7042 C CA . ASP A 1 925 ? 35.942 8.819 -35.393 1.00 45.31 925 ASP A CA 1
ATOM 7043 C C . ASP A 1 925 ? 35.015 8.057 -34.422 1.00 45.31 925 ASP A C 1
ATOM 7045 O O . ASP A 1 925 ? 33.923 8.518 -34.096 1.00 45.31 925 ASP A O 1
ATOM 7049 N N . ASP A 1 926 ? 35.430 6.862 -33.979 1.00 47.28 926 ASP A N 1
ATOM 7050 C CA . ASP A 1 926 ? 34.709 6.070 -32.968 1.00 47.28 926 ASP A CA 1
ATOM 7051 C C . ASP A 1 926 ? 35.558 5.917 -31.688 1.00 47.28 926 ASP A C 1
ATOM 7053 O O . ASP A 1 926 ? 36.663 5.368 -31.758 1.00 47.28 926 ASP A O 1
ATOM 7057 N N . PRO A 1 927 ? 35.075 6.351 -30.506 1.00 39.84 927 PRO A N 1
ATOM 7058 C CA . PRO A 1 927 ? 35.735 6.072 -29.229 1.00 39.84 927 PRO A CA 1
ATOM 7059 C C . PRO A 1 927 ? 35.803 4.568 -28.874 1.00 39.84 927 PRO A C 1
ATOM 7061 O O . PRO A 1 927 ? 36.521 4.209 -27.940 1.00 39.84 927 PRO A O 1
ATOM 7064 N N . TYR A 1 928 ? 35.110 3.684 -29.610 1.00 42.97 928 TYR A N 1
ATOM 7065 C CA . TYR A 1 928 ? 35.109 2.226 -29.431 1.00 42.97 928 TYR A CA 1
ATOM 7066 C C . TYR A 1 928 ? 35.258 1.461 -30.772 1.00 42.97 928 TYR A C 1
ATOM 7068 O O . TYR A 1 928 ? 34.258 1.046 -31.360 1.00 42.97 928 TYR A O 1
ATOM 7076 N N . PRO A 1 929 ? 36.487 1.164 -31.244 1.00 39.97 929 PRO A N 1
ATOM 7077 C CA . PRO A 1 929 ? 36.794 0.748 -32.627 1.00 39.97 929 PRO A CA 1
ATOM 7078 C C . PRO A 1 929 ? 36.147 -0.554 -33.170 1.00 39.97 929 PRO A C 1
ATOM 7080 O O . PRO A 1 929 ? 36.353 -0.887 -34.335 1.00 39.97 929 PRO A O 1
ATOM 7083 N N . GLY A 1 930 ? 35.341 -1.286 -32.389 1.00 50.88 930 GLY A N 1
ATOM 7084 C CA . GLY A 1 930 ? 34.575 -2.464 -32.838 1.00 50.88 930 GLY A CA 1
ATOM 7085 C C . GLY A 1 930 ? 33.085 -2.213 -33.130 1.00 50.88 930 GLY A C 1
ATOM 7086 O O . GLY A 1 930 ? 32.442 -3.027 -33.793 1.00 50.88 930 GLY A O 1
ATOM 7087 N N . ASN A 1 931 ? 32.523 -1.092 -32.671 1.00 59.12 931 ASN A N 1
ATOM 7088 C CA . ASN A 1 931 ? 31.075 -0.861 -32.669 1.00 59.12 931 ASN A CA 1
ATOM 7089 C C . ASN A 1 931 ? 30.560 -0.250 -33.986 1.00 59.12 931 ASN A C 1
ATOM 7091 O O . ASN A 1 931 ? 29.525 -0.672 -34.511 1.00 59.12 931 ASN A O 1
ATOM 7095 N N . THR A 1 932 ? 31.307 0.679 -34.591 1.00 67.69 932 THR A N 1
ATOM 7096 C CA . THR A 1 932 ? 30.962 1.258 -35.904 1.00 67.69 932 THR A CA 1
ATOM 7097 C C . THR A 1 932 ? 30.977 0.223 -37.032 1.00 67.69 932 THR A C 1
ATOM 7099 O O . THR A 1 932 ? 30.078 0.203 -37.874 1.00 67.69 932 THR A O 1
ATOM 7102 N N . ALA A 1 933 ? 31.942 -0.700 -37.033 1.00 74.94 933 ALA A N 1
ATOM 7103 C CA . ALA A 1 933 ? 32.066 -1.714 -38.080 1.00 74.94 933 ALA A CA 1
ATOM 7104 C C . ALA A 1 933 ? 30.873 -2.694 -38.099 1.00 74.94 933 ALA A C 1
ATOM 7106 O O . ALA A 1 933 ? 30.425 -3.112 -39.167 1.00 74.94 933 ALA A O 1
ATOM 7107 N N . GLN A 1 934 ? 30.312 -3.014 -36.929 1.00 75.88 934 GLN A N 1
ATOM 7108 C CA . GLN A 1 934 ? 29.114 -3.846 -36.787 1.00 75.88 934 GLN A CA 1
ATOM 7109 C C . GLN A 1 934 ? 27.844 -3.145 -37.299 1.00 75.88 934 GLN A C 1
ATOM 7111 O O . GLN A 1 934 ? 27.041 -3.764 -38.001 1.00 75.88 934 GLN A O 1
ATOM 7116 N N . ASN A 1 935 ? 27.670 -1.854 -37.004 1.00 79.81 935 ASN A N 1
ATOM 7117 C CA . ASN A 1 935 ? 26.548 -1.075 -37.537 1.00 79.81 935 ASN A CA 1
ATOM 7118 C C . ASN A 1 935 ? 26.640 -0.894 -39.053 1.00 79.81 935 ASN A C 1
ATOM 7120 O O . ASN A 1 935 ? 25.630 -1.039 -39.739 1.00 79.81 935 ASN A O 1
ATOM 7124 N N . ILE A 1 936 ? 27.842 -0.660 -39.589 1.00 85.31 936 ILE A N 1
ATOM 7125 C CA . ILE A 1 936 ? 28.077 -0.631 -41.038 1.00 85.31 936 ILE A CA 1
ATOM 7126 C C . ILE A 1 936 ? 27.729 -1.987 -41.660 1.00 85.31 936 ILE A C 1
ATOM 7128 O O . ILE A 1 936 ? 27.036 -2.025 -42.673 1.00 85.31 936 ILE A O 1
ATOM 7132 N N . ARG A 1 937 ? 28.133 -3.108 -41.042 1.00 86.69 937 ARG A N 1
ATOM 7133 C CA . ARG A 1 937 ? 27.781 -4.455 -41.523 1.00 86.69 937 ARG A CA 1
ATOM 7134 C C . ARG A 1 937 ? 26.269 -4.646 -41.645 1.00 86.69 937 ARG A C 1
ATOM 7136 O O . ARG A 1 937 ? 25.786 -5.074 -42.690 1.00 86.69 937 ARG A O 1
ATOM 7143 N N . LEU A 1 938 ? 25.532 -4.347 -40.577 1.00 86.94 938 LEU A N 1
ATOM 7144 C CA . LEU A 1 938 ? 24.074 -4.470 -40.548 1.00 86.94 938 LEU A CA 1
ATOM 7145 C C . LEU A 1 938 ? 23.402 -3.531 -41.555 1.00 86.94 938 LEU A C 1
ATOM 7147 O O . LEU A 1 938 ? 22.486 -3.945 -42.261 1.00 86.94 938 LEU A O 1
ATOM 7151 N N . ALA A 1 939 ? 23.893 -2.299 -41.679 1.00 89.75 939 ALA A N 1
ATOM 7152 C CA . ALA A 1 939 ? 23.394 -1.345 -42.658 1.00 89.75 939 ALA A CA 1
ATOM 7153 C C . ALA A 1 939 ? 23.619 -1.826 -44.104 1.00 89.75 939 ALA A C 1
ATOM 7155 O O . ALA A 1 939 ? 22.709 -1.724 -44.924 1.00 89.75 939 ALA A O 1
ATOM 7156 N N . ILE A 1 940 ? 24.781 -2.417 -44.410 1.00 91.19 940 ILE A N 1
ATOM 7157 C CA . ILE A 1 940 ? 25.065 -3.044 -45.711 1.00 91.19 940 ILE A CA 1
ATOM 7158 C C . ILE A 1 940 ? 24.072 -4.176 -45.997 1.00 91.19 940 ILE A C 1
ATOM 7160 O O . ILE A 1 940 ? 23.561 -4.251 -47.111 1.00 91.19 940 ILE A O 1
ATOM 7164 N N . LEU A 1 941 ? 23.760 -5.030 -45.013 1.00 90.44 941 LEU A N 1
ATOM 7165 C CA . LEU A 1 941 ? 22.755 -6.091 -45.173 1.00 90.44 941 LEU A CA 1
ATOM 7166 C C . LEU A 1 941 ? 21.360 -5.521 -45.456 1.00 90.44 941 LEU A C 1
ATOM 7168 O O . LEU A 1 941 ? 20.667 -6.031 -46.334 1.00 90.44 941 LEU A O 1
ATOM 7172 N N . VAL A 1 942 ? 20.954 -4.457 -44.752 1.00 92.19 942 VAL A N 1
ATOM 7173 C CA . VAL A 1 942 ? 19.666 -3.780 -44.991 1.00 92.19 942 VAL A CA 1
ATOM 7174 C C . VAL A 1 942 ? 19.611 -3.209 -46.405 1.00 92.19 942 VAL A C 1
ATOM 7176 O O . VAL A 1 942 ? 18.629 -3.430 -47.110 1.00 92.19 942 VAL A O 1
ATOM 7179 N N . VAL A 1 943 ? 20.673 -2.530 -46.847 1.00 93.25 943 VAL A N 1
ATOM 7180 C CA . VAL A 1 943 ? 20.791 -2.011 -48.218 1.00 93.25 943 VAL A CA 1
ATOM 7181 C C . VAL A 1 943 ? 20.777 -3.147 -49.243 1.00 93.25 943 VAL A C 1
ATOM 7183 O O . VAL A 1 943 ? 20.127 -3.031 -50.272 1.00 93.25 943 VAL A O 1
ATOM 7186 N N . GLY A 1 944 ? 21.437 -4.270 -48.962 1.00 90.75 944 GLY A N 1
ATOM 7187 C CA . GLY A 1 944 ? 21.422 -5.437 -49.842 1.00 90.75 944 GLY A CA 1
ATOM 7188 C C . GLY A 1 944 ? 20.049 -6.109 -49.949 1.00 90.75 944 GLY A C 1
ATOM 7189 O O . GLY A 1 944 ? 19.702 -6.577 -51.027 1.00 90.75 944 GLY A O 1
ATOM 7190 N N . LYS A 1 945 ? 19.269 -6.152 -48.858 1.00 89.94 945 LYS A N 1
ATOM 7191 C CA . LYS A 1 945 ? 17.943 -6.797 -48.816 1.00 89.94 945 LYS A CA 1
ATOM 7192 C C . LYS A 1 945 ? 16.822 -5.916 -49.368 1.00 89.94 945 LYS A C 1
ATOM 7194 O O . LYS A 1 945 ? 15.947 -6.420 -50.064 1.00 89.94 945 LYS A O 1
ATOM 7199 N N . LEU A 1 946 ? 16.809 -4.638 -48.984 1.00 92.12 946 LEU A N 1
ATOM 7200 C CA . LEU A 1 946 ? 15.698 -3.704 -49.224 1.00 92.12 946 LEU A CA 1
ATOM 7201 C C . LEU A 1 946 ? 16.052 -2.583 -50.212 1.00 92.12 946 LEU A C 1
ATOM 7203 O O . LEU A 1 946 ? 15.180 -1.815 -50.606 1.00 92.12 946 LEU A O 1
ATOM 7207 N N . GLY A 1 947 ? 17.331 -2.435 -50.559 1.00 91.19 947 GLY A N 1
ATOM 7208 C CA . GLY A 1 947 ? 17.801 -1.432 -51.508 1.00 91.19 947 GLY A CA 1
ATOM 7209 C C . GLY A 1 947 ? 17.697 -1.887 -52.960 1.00 91.19 947 GLY A C 1
ATOM 7210 O O . GLY A 1 947 ? 17.016 -2.851 -53.307 1.00 91.19 947 GLY A O 1
ATOM 7211 N N . SER A 1 948 ? 18.382 -1.155 -53.833 1.00 92.94 948 SER A N 1
ATOM 7212 C CA . SER A 1 948 ? 18.327 -1.356 -55.283 1.00 92.94 948 SER A CA 1
ATOM 7213 C C . SER A 1 948 ? 19.722 -1.329 -55.911 1.00 92.94 948 SER A C 1
ATOM 7215 O O . SER A 1 948 ? 20.723 -1.088 -55.235 1.00 92.94 948 SER A O 1
ATOM 7217 N N . LYS A 1 949 ? 19.811 -1.540 -57.230 1.00 91.06 949 LYS A N 1
ATOM 7218 C CA . LYS A 1 949 ? 21.084 -1.441 -57.966 1.00 91.06 949 LYS A CA 1
ATOM 7219 C C . LYS A 1 949 ? 21.729 -0.052 -57.871 1.00 91.06 949 LYS A C 1
ATOM 7221 O O . LYS A 1 949 ? 22.951 0.038 -57.956 1.00 91.06 949 LYS A O 1
ATOM 7226 N N . ASP A 1 950 ? 20.951 0.996 -57.609 1.00 91.94 950 ASP A N 1
ATOM 7227 C CA . ASP A 1 950 ? 21.462 2.361 -57.427 1.00 91.94 950 ASP A CA 1
ATOM 7228 C C . ASP A 1 950 ? 22.323 2.502 -56.159 1.00 91.94 950 ASP A C 1
ATOM 7230 O O . ASP A 1 950 ? 23.117 3.434 -56.035 1.00 91.94 950 ASP A O 1
ATOM 7234 N N . ASP A 1 951 ? 22.219 1.549 -55.228 1.00 92.81 951 ASP A N 1
ATOM 7235 C CA . ASP A 1 951 ? 23.017 1.503 -54.006 1.00 92.81 951 ASP A CA 1
ATOM 7236 C C . ASP A 1 951 ? 24.387 0.810 -54.203 1.00 92.81 951 ASP A C 1
ATOM 7238 O O . ASP A 1 951 ? 25.208 0.778 -53.286 1.00 92.81 951 ASP A O 1
ATOM 7242 N N . LEU A 1 952 ? 24.700 0.282 -55.394 1.00 91.38 952 LEU A N 1
ATOM 7243 C CA . LEU A 1 952 ? 25.983 -0.389 -55.663 1.00 91.38 952 LEU A CA 1
ATOM 7244 C C . LEU A 1 952 ? 27.228 0.481 -55.390 1.00 91.38 952 LEU A C 1
ATOM 7246 O O . LEU A 1 952 ? 28.157 -0.038 -54.759 1.00 91.38 952 LEU A O 1
ATOM 7250 N N . PRO A 1 953 ? 27.281 1.775 -55.785 1.00 91.25 953 PRO A N 1
ATOM 7251 C CA . PRO A 1 953 ? 28.426 2.637 -55.481 1.00 91.25 953 PRO A CA 1
ATOM 7252 C C . PRO A 1 953 ? 28.632 2.830 -53.977 1.00 91.25 953 PRO A C 1
ATOM 7254 O O . PRO A 1 953 ? 29.764 2.938 -53.513 1.00 91.25 953 PRO A O 1
ATOM 7257 N N . LEU A 1 954 ? 27.539 2.836 -53.205 1.00 89.06 954 LEU A N 1
ATOM 7258 C CA . LEU A 1 954 ? 27.579 2.978 -51.753 1.00 89.06 954 LEU A CA 1
ATOM 7259 C C . LEU A 1 954 ? 28.262 1.770 -51.095 1.00 89.06 954 LEU A C 1
ATOM 7261 O O . LEU A 1 954 ? 29.053 1.937 -50.170 1.00 89.06 954 LEU A O 1
ATOM 7265 N N . LEU A 1 955 ? 27.996 0.561 -51.596 1.00 90.75 955 LEU A N 1
ATOM 7266 C CA . LEU A 1 955 ? 28.634 -0.656 -51.095 1.00 90.75 955 LEU A CA 1
ATOM 7267 C C . LEU A 1 955 ? 30.098 -0.770 -51.546 1.00 90.75 955 LEU A C 1
ATOM 7269 O O . LEU A 1 955 ? 30.949 -1.214 -50.771 1.00 90.75 955 LEU A O 1
ATOM 7273 N N . GLU A 1 956 ? 30.415 -0.342 -52.775 1.00 89.12 956 GLU A N 1
ATOM 7274 C CA . GLU A 1 956 ? 31.758 -0.463 -53.360 1.00 89.12 956 GLU A CA 1
ATOM 7275 C C . GLU A 1 956 ? 32.846 0.174 -52.483 1.00 89.12 956 GLU A C 1
ATOM 7277 O O . GLU A 1 956 ? 33.918 -0.421 -52.337 1.00 89.12 956 GLU A O 1
ATOM 7282 N N . VAL A 1 957 ? 32.535 1.286 -51.805 1.00 85.94 957 VAL A N 1
ATOM 7283 C CA . VAL A 1 957 ? 33.426 1.993 -50.861 1.00 85.94 957 VAL A CA 1
ATOM 7284 C C . VAL A 1 957 ? 33.999 1.070 -49.777 1.00 85.94 957 VAL A C 1
ATOM 7286 O O . VAL A 1 957 ? 35.125 1.269 -49.323 1.00 85.94 957 VAL A O 1
ATOM 7289 N N . HIS A 1 958 ? 33.269 0.025 -49.380 1.00 87.38 958 HIS A N 1
ATOM 7290 C CA . HIS A 1 958 ? 33.702 -0.914 -48.345 1.00 87.38 958 HIS A CA 1
ATOM 7291 C C . HIS A 1 958 ? 34.326 -2.211 -48.871 1.00 87.38 958 HIS A C 1
ATOM 7293 O O . HIS A 1 958 ? 34.673 -3.075 -48.070 1.00 87.38 958 HIS A O 1
ATOM 7299 N N . SER A 1 959 ? 34.534 -2.359 -50.180 1.00 83.62 959 SER A N 1
ATOM 7300 C CA . SER A 1 959 ? 35.095 -3.595 -50.765 1.00 83.62 959 SER A CA 1
ATOM 7301 C C . SER A 1 959 ? 36.533 -3.881 -50.310 1.00 83.62 959 SER A C 1
ATOM 7303 O O . SER A 1 959 ? 36.971 -5.027 -50.307 1.00 83.62 959 SER A O 1
ATOM 7305 N N . ALA A 1 960 ? 37.262 -2.846 -49.880 1.00 83.75 960 ALA A N 1
ATOM 7306 C CA . ALA A 1 960 ? 38.600 -2.958 -49.299 1.00 83.75 960 ALA A CA 1
ATOM 7307 C C . ALA A 1 960 ? 38.611 -2.851 -47.760 1.00 83.75 960 ALA A C 1
ATOM 7309 O O . ALA A 1 960 ? 39.679 -2.898 -47.159 1.00 83.75 960 ALA A O 1
ATOM 7310 N N . ASN A 1 961 ? 37.450 -2.700 -47.111 1.00 84.94 961 ASN A N 1
ATOM 7311 C CA . ASN A 1 961 ? 37.355 -2.500 -45.666 1.00 84.94 961 ASN A CA 1
ATOM 7312 C C . ASN A 1 961 ? 37.524 -3.830 -44.911 1.00 84.94 961 ASN A C 1
ATOM 7314 O O . ASN A 1 961 ? 36.565 -4.571 -44.694 1.00 84.94 961 ASN A O 1
ATOM 7318 N N . ASP A 1 962 ? 38.749 -4.141 -44.508 1.00 83.62 962 ASP A N 1
ATOM 7319 C CA . ASP A 1 962 ? 39.103 -5.362 -43.781 1.00 83.62 962 ASP A CA 1
ATOM 7320 C C . ASP A 1 962 ? 38.887 -5.270 -42.259 1.00 83.62 962 ASP A C 1
ATOM 7322 O O . ASP A 1 962 ? 39.218 -6.217 -41.537 1.00 83.62 962 ASP A O 1
ATOM 7326 N N . THR A 1 963 ? 38.261 -4.186 -41.780 1.00 81.56 963 THR A N 1
ATOM 7327 C CA . THR A 1 963 ? 37.900 -4.007 -40.368 1.00 81.56 963 THR A CA 1
ATOM 7328 C C . THR A 1 963 ? 37.053 -5.184 -39.892 1.00 81.56 963 THR A C 1
ATOM 7330 O O . THR A 1 963 ? 36.028 -5.528 -40.495 1.00 81.56 963 THR A O 1
ATOM 7333 N N . GLN A 1 964 ? 37.484 -5.804 -38.796 1.00 75.62 964 GLN A N 1
ATOM 7334 C CA . GLN A 1 964 ? 36.741 -6.877 -38.150 1.00 75.62 964 GLN A CA 1
ATOM 7335 C C . GLN A 1 964 ? 35.501 -6.295 -37.469 1.00 75.62 964 GLN A C 1
ATOM 7337 O O . GLN A 1 964 ? 35.576 -5.322 -36.726 1.00 75.62 964 GLN A O 1
ATOM 7342 N N . CYS A 1 965 ? 34.346 -6.893 -37.737 1.00 67.56 965 CYS A N 1
ATOM 7343 C CA . CYS A 1 965 ? 33.052 -6.444 -37.227 1.00 67.56 965 CYS A CA 1
ATOM 7344 C C . CYS A 1 965 ? 32.314 -7.551 -36.468 1.00 67.56 965 CYS A C 1
ATOM 7346 O O . CYS A 1 965 ? 31.149 -7.397 -36.143 1.00 67.56 965 CYS A O 1
ATOM 7348 N N . GLY A 1 966 ? 32.960 -8.680 -36.176 1.00 59.81 966 GLY A N 1
ATOM 7349 C CA . GLY A 1 966 ? 32.394 -9.745 -35.351 1.00 59.81 966 GLY A CA 1
ATOM 7350 C C . GLY A 1 966 ? 33.452 -10.769 -34.950 1.00 59.81 966 GLY A C 1
ATOM 7351 O O . GLY A 1 966 ? 34.256 -11.180 -35.789 1.00 59.81 966 GLY A O 1
ATOM 7352 N N . VAL A 1 967 ? 33.429 -11.169 -33.675 1.00 50.19 967 VAL A N 1
ATOM 7353 C CA . VAL A 1 967 ? 34.272 -12.218 -33.079 1.00 50.19 967 VAL A CA 1
ATOM 7354 C C . VAL A 1 967 ? 33.348 -13.262 -32.451 1.00 50.19 967 VAL A C 1
ATOM 7356 O O . VAL A 1 967 ? 32.407 -12.901 -31.742 1.00 50.19 967 VAL A O 1
ATOM 7359 N N . PHE A 1 968 ? 33.602 -14.552 -32.675 1.00 50.22 968 PHE A N 1
ATOM 7360 C CA . PHE A 1 968 ? 33.007 -15.605 -31.850 1.00 50.22 968 PHE A CA 1
ATOM 7361 C C . PHE A 1 968 ? 33.762 -15.628 -30.514 1.00 50.22 968 PHE A C 1
ATOM 7363 O O . PHE A 1 968 ? 34.941 -15.969 -30.484 1.00 50.22 968 PHE A O 1
ATOM 7370 N N . LEU A 1 969 ? 33.119 -15.164 -29.436 1.00 35.53 969 LEU A N 1
ATOM 7371 C CA . LEU A 1 969 ? 33.766 -14.951 -28.135 1.00 35.53 969 LEU A CA 1
ATOM 7372 C C . LEU A 1 969 ? 34.478 -16.215 -27.622 1.00 35.53 969 LEU A C 1
ATOM 7374 O O . LEU A 1 969 ? 33.892 -17.296 -27.539 1.00 35.53 969 LEU A O 1
ATOM 7378 N N . HIS A 1 970 ? 35.743 -16.017 -27.265 1.00 31.67 970 HIS A N 1
ATOM 7379 C CA . HIS A 1 970 ? 36.650 -16.940 -26.600 1.00 31.67 970 HIS A CA 1
ATOM 7380 C C . HIS A 1 970 ? 36.833 -16.462 -25.157 1.00 31.67 970 HIS A C 1
ATOM 7382 O O . HIS A 1 970 ? 37.227 -15.318 -24.971 1.00 31.67 970 HIS A O 1
ATOM 7388 N N . ASP A 1 971 ? 36.652 -17.348 -24.182 1.00 30.25 971 ASP A N 1
ATOM 7389 C CA . ASP A 1 971 ? 37.451 -17.331 -22.953 1.00 30.25 971 ASP A CA 1
ATOM 7390 C C . ASP A 1 971 ? 37.854 -18.783 -22.642 1.00 30.25 971 ASP A C 1
ATOM 7392 O O . ASP A 1 971 ? 36.987 -19.668 -22.631 1.00 30.25 971 ASP A O 1
ATOM 7396 N N . PRO A 1 972 ? 39.149 -19.094 -22.454 1.00 37.50 972 PRO A N 1
ATOM 7397 C CA . PRO A 1 972 ? 39.552 -20.387 -21.922 1.00 37.50 972 PRO A CA 1
ATOM 7398 C C . PRO A 1 972 ? 39.226 -20.446 -20.418 1.00 37.50 972 PRO A C 1
ATOM 7400 O O . PRO A 1 972 ? 39.342 -19.433 -19.730 1.00 37.50 972 PRO A O 1
ATOM 7403 N N . PRO A 1 973 ? 38.846 -21.613 -19.867 1.00 38.72 973 PRO A N 1
ATOM 7404 C CA . PRO A 1 973 ? 38.681 -21.745 -18.425 1.00 38.72 973 PRO A CA 1
ATOM 7405 C C . PRO A 1 973 ? 40.025 -21.494 -17.729 1.00 38.72 973 PRO A C 1
ATOM 7407 O O . PRO A 1 973 ? 41.037 -22.091 -18.095 1.00 38.72 973 PRO A O 1
ATOM 7410 N N . GLU A 1 974 ? 40.028 -20.651 -16.693 1.00 42.12 974 GLU A N 1
ATOM 7411 C CA . GLU A 1 974 ? 41.227 -20.341 -15.897 1.00 42.12 974 GLU A CA 1
ATOM 7412 C C . GLU A 1 974 ? 41.805 -21.579 -15.182 1.00 42.12 974 GLU A C 1
ATOM 7414 O O . GLU A 1 974 ? 42.938 -21.546 -14.699 1.00 42.12 974 GLU A O 1
ATOM 7419 N N . LYS A 1 975 ? 41.050 -22.690 -15.105 1.00 37.31 975 LYS A N 1
ATOM 7420 C CA . LYS A 1 975 ? 41.478 -23.941 -14.464 1.00 37.31 975 LYS A CA 1
ATOM 7421 C C . LYS A 1 975 ? 41.039 -25.190 -15.241 1.00 37.31 975 LYS A C 1
ATOM 7423 O O . LYS A 1 975 ? 39.890 -25.269 -15.682 1.00 37.31 975 LYS A O 1
ATOM 7428 N N . PRO A 1 976 ? 41.897 -26.223 -15.349 1.00 33.66 976 PRO A N 1
ATOM 7429 C CA . PRO A 1 976 ? 41.492 -27.522 -15.876 1.00 33.66 976 PRO A CA 1
ATOM 7430 C C . PRO A 1 976 ? 40.434 -28.163 -14.964 1.00 33.66 976 PRO A C 1
ATOM 7432 O O . PRO A 1 976 ? 40.716 -28.445 -13.801 1.00 33.66 976 PRO A O 1
ATOM 7435 N N . GLY A 1 977 ? 39.229 -28.414 -15.487 1.00 45.47 977 GLY A N 1
ATOM 7436 C CA . GLY A 1 977 ? 38.202 -29.220 -14.808 1.00 45.47 977 GLY A CA 1
ATOM 7437 C C . GLY A 1 977 ? 36.887 -28.522 -14.445 1.00 45.47 977 GLY A C 1
ATOM 7438 O O . GLY A 1 977 ? 36.022 -29.177 -13.867 1.00 45.47 977 GLY A O 1
ATOM 7439 N N . GLU A 1 978 ? 36.680 -27.248 -14.790 1.00 36.66 978 GLU A N 1
ATOM 7440 C CA . GLU A 1 978 ? 35.361 -26.621 -14.609 1.00 36.66 978 GLU A CA 1
ATOM 7441 C C . GLU A 1 978 ? 34.332 -27.090 -15.665 1.00 36.66 978 GLU A C 1
ATOM 7443 O O . GLU A 1 978 ? 34.679 -27.261 -16.841 1.00 36.66 978 GLU A O 1
ATOM 7448 N N . PRO A 1 979 ? 33.054 -27.310 -15.290 1.00 34.19 979 PRO A N 1
ATOM 7449 C CA . PRO A 1 979 ? 32.020 -27.710 -16.236 1.00 34.19 979 PRO A CA 1
ATOM 7450 C C . PRO A 1 979 ? 31.619 -26.536 -17.142 1.00 34.19 979 PRO A C 1
ATOM 7452 O O . PRO A 1 979 ? 30.976 -25.582 -16.712 1.00 34.19 979 PRO A O 1
ATOM 7455 N N . VAL A 1 980 ? 31.963 -26.638 -18.427 1.00 36.88 980 VAL A N 1
ATOM 7456 C CA . VAL A 1 980 ? 31.603 -25.672 -19.478 1.00 36.88 980 VAL A CA 1
ATOM 7457 C C . VAL A 1 980 ? 30.150 -25.885 -19.930 1.00 36.88 980 VAL A C 1
ATOM 7459 O O . VAL A 1 980 ? 29.788 -26.971 -20.390 1.00 36.88 980 VAL A O 1
ATOM 7462 N N . PHE A 1 981 ? 29.314 -24.844 -19.863 1.00 28.72 981 PHE A N 1
ATOM 7463 C CA . PHE A 1 981 ? 27.978 -24.849 -20.473 1.00 28.72 981 PHE A CA 1
ATOM 7464 C C . PHE A 1 981 ? 28.085 -24.884 -22.015 1.00 28.72 981 PHE A C 1
ATOM 7466 O O . PHE A 1 981 ? 28.743 -24.054 -22.642 1.00 28.72 981 PHE A O 1
ATOM 7473 N N . ARG A 1 982 ? 27.446 -25.881 -22.643 1.00 32.50 982 ARG A N 1
ATOM 7474 C CA . ARG A 1 982 ? 27.449 -26.143 -24.097 1.00 32.50 982 ARG A CA 1
ATOM 7475 C C . ARG A 1 982 ? 26.785 -25.014 -24.905 1.00 32.50 982 ARG A C 1
ATOM 7477 O O . ARG A 1 982 ? 25.581 -25.093 -25.088 1.00 32.50 982 ARG A O 1
ATOM 7484 N N . ILE A 1 983 ? 27.556 -24.072 -25.461 1.00 32.78 983 ILE A N 1
ATOM 7485 C CA . ILE A 1 983 ? 27.339 -23.489 -26.816 1.00 32.78 983 ILE A CA 1
ATOM 7486 C C . ILE A 1 983 ? 28.672 -23.123 -27.526 1.00 32.78 983 ILE A C 1
ATOM 7488 O O . ILE A 1 983 ? 28.702 -23.060 -28.748 1.00 32.78 983 ILE A O 1
ATOM 7492 N N . TYR A 1 984 ? 29.815 -22.989 -26.845 1.00 38.34 984 TYR A N 1
ATOM 7493 C CA . TYR A 1 984 ? 31.028 -22.412 -27.458 1.00 38.34 984 TYR A CA 1
ATOM 7494 C C . TYR A 1 984 ? 32.194 -23.403 -27.571 1.00 38.34 984 TYR A C 1
ATOM 7496 O O . TYR A 1 984 ? 33.032 -23.496 -26.678 1.00 38.34 984 TYR A O 1
ATOM 7504 N N . ARG A 1 985 ? 32.266 -24.172 -28.667 1.00 32.59 985 ARG A N 1
ATOM 7505 C CA . ARG A 1 985 ? 33.410 -25.068 -28.924 1.00 32.59 985 ARG A CA 1
ATOM 7506 C C . ARG A 1 985 ? 33.765 -25.148 -30.413 1.00 32.59 985 ARG A C 1
ATOM 7508 O O . ARG A 1 985 ? 33.500 -26.156 -31.055 1.00 32.59 985 ARG A O 1
ATOM 7515 N N . LEU A 1 986 ? 34.386 -24.095 -30.946 1.00 38.31 986 LEU A N 1
ATOM 7516 C CA . LEU A 1 986 ? 35.144 -24.133 -32.208 1.00 38.31 986 LEU A CA 1
ATOM 7517 C C . LEU A 1 986 ? 36.412 -23.270 -32.106 1.00 38.31 986 LEU A C 1
ATOM 7519 O O . LEU A 1 986 ? 36.677 -22.400 -32.925 1.00 38.31 986 LEU A O 1
ATOM 7523 N N . ALA A 1 987 ? 37.209 -23.540 -31.078 1.00 37.41 987 ALA A N 1
ATOM 7524 C CA . ALA A 1 987 ? 38.618 -23.186 -31.063 1.00 37.41 987 ALA A CA 1
ATOM 7525 C C . ALA A 1 987 ? 39.391 -24.330 -31.732 1.00 37.41 987 ALA A C 1
ATOM 7527 O O . ALA A 1 987 ? 39.835 -25.253 -31.053 1.00 37.41 987 ALA A O 1
ATOM 7528 N N . ILE A 1 988 ? 39.479 -24.329 -33.063 1.00 39.62 988 ILE A N 1
ATOM 7529 C CA . ILE A 1 988 ? 40.509 -25.119 -33.744 1.00 39.62 988 ILE A CA 1
ATOM 7530 C C . ILE A 1 988 ? 41.738 -24.213 -33.821 1.00 39.62 988 ILE A C 1
ATOM 7532 O O . ILE A 1 988 ? 41.674 -23.113 -34.365 1.00 39.62 988 ILE A O 1
ATOM 7536 N N . GLU A 1 989 ? 42.811 -24.678 -33.195 1.00 37.91 989 GLU A N 1
ATOM 7537 C CA . GLU A 1 989 ? 44.153 -24.101 -33.105 1.00 37.91 989 GLU A CA 1
ATOM 7538 C C . GLU A 1 989 ? 44.508 -23.159 -34.279 1.00 37.91 989 GLU A C 1
ATOM 7540 O O . GLU A 1 989 ? 44.769 -23.593 -35.400 1.00 37.91 989 GLU A O 1
ATOM 7545 N N . GLY A 1 990 ? 44.517 -21.845 -34.021 1.00 43.28 990 GLY A N 1
ATOM 7546 C CA . GLY A 1 990 ? 45.137 -20.845 -34.902 1.00 43.28 990 GLY A CA 1
ATOM 7547 C C . GLY A 1 990 ? 44.333 -20.342 -36.112 1.00 43.28 990 GLY A C 1
ATOM 7548 O O . GLY A 1 990 ? 44.929 -19.710 -36.985 1.00 43.28 990 GLY A O 1
ATOM 7549 N N . GLN A 1 991 ? 43.019 -20.580 -36.206 1.00 47.75 991 GLN A N 1
ATOM 7550 C CA . GLN A 1 991 ? 42.202 -20.071 -37.323 1.00 47.75 991 GLN A CA 1
ATOM 7551 C C . GLN A 1 991 ? 41.483 -18.743 -37.010 1.00 47.75 991 GLN A C 1
ATOM 7553 O O . GLN A 1 991 ? 40.828 -18.591 -35.983 1.00 47.75 991 GLN A O 1
ATOM 7558 N N . ASP A 1 992 ? 41.608 -17.778 -37.927 1.00 49.12 992 ASP A N 1
ATOM 7559 C CA . ASP A 1 992 ? 41.036 -16.425 -37.862 1.00 49.12 992 ASP A CA 1
ATOM 7560 C C . ASP A 1 992 ? 39.531 -16.461 -38.208 1.00 49.12 992 ASP A C 1
ATOM 7562 O O . ASP A 1 992 ? 39.135 -16.305 -39.363 1.00 49.12 992 ASP A O 1
ATOM 7566 N N . THR A 1 993 ? 38.685 -16.729 -37.208 1.00 54.94 993 THR A N 1
ATOM 7567 C CA . THR A 1 993 ? 37.223 -16.929 -37.333 1.00 54.94 993 THR A CA 1
ATOM 7568 C C . THR A 1 993 ? 36.421 -15.617 -37.323 1.00 54.94 993 THR A C 1
ATOM 7570 O O . THR A 1 993 ? 35.352 -15.516 -36.724 1.00 54.94 993 THR A O 1
ATOM 7573 N N . THR A 1 994 ? 36.937 -14.574 -37.969 1.00 64.00 994 THR A N 1
ATOM 7574 C CA . THR A 1 994 ? 36.386 -13.210 -37.889 1.00 64.00 994 THR A CA 1
ATOM 7575 C C . THR A 1 994 ? 35.531 -12.836 -39.108 1.00 64.00 994 THR A C 1
ATOM 7577 O O . THR A 1 994 ? 35.787 -13.279 -40.230 1.00 64.00 994 THR A O 1
ATOM 7580 N N . ILE A 1 995 ? 34.499 -12.006 -38.913 1.00 76.69 995 ILE A N 1
ATOM 7581 C CA . ILE A 1 995 ? 33.716 -11.404 -40.014 1.00 76.69 995 ILE A CA 1
ATOM 7582 C C . ILE A 1 995 ? 34.299 -10.024 -40.336 1.00 76.69 995 ILE A C 1
ATOM 7584 O O . ILE A 1 995 ? 34.464 -9.206 -39.426 1.00 76.69 995 ILE A O 1
ATOM 7588 N N . GLN A 1 996 ? 34.580 -9.738 -41.613 1.00 83.88 996 GLN A N 1
ATOM 7589 C C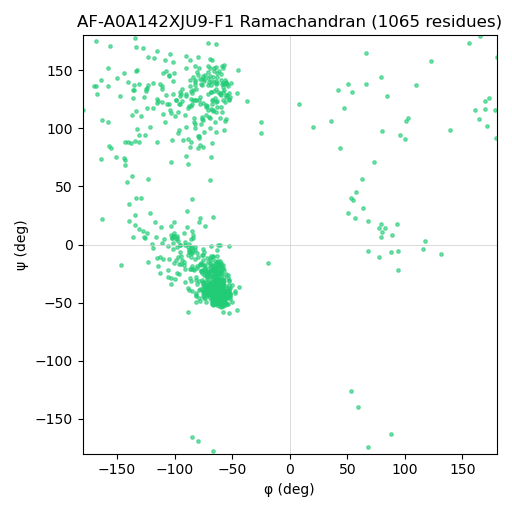A . GLN A 1 996 ? 35.064 -8.424 -42.061 1.00 83.88 996 GLN A CA 1
ATOM 7590 C C . GLN A 1 996 ? 33.986 -7.649 -42.825 1.00 83.88 996 GLN A C 1
ATOM 7592 O O . GLN A 1 996 ? 33.163 -8.237 -43.526 1.00 83.88 996 GLN A O 1
ATOM 7597 N N . VAL A 1 997 ? 34.011 -6.314 -42.744 1.00 85.94 997 VAL A N 1
ATOM 7598 C CA . VAL A 1 997 ? 33.025 -5.457 -43.436 1.00 85.94 997 VAL A CA 1
ATOM 7599 C C . VAL A 1 997 ? 33.032 -5.696 -44.954 1.00 85.94 997 VAL A C 1
ATOM 7601 O O . VAL A 1 997 ? 31.970 -5.782 -45.575 1.00 85.94 997 VAL A O 1
ATOM 7604 N N . ARG A 1 998 ? 34.216 -5.883 -45.554 1.00 89.44 998 ARG A N 1
ATOM 7605 C CA . ARG A 1 998 ? 34.367 -6.216 -46.978 1.00 89.44 998 ARG A CA 1
ATOM 7606 C C . ARG A 1 998 ? 33.674 -7.510 -47.385 1.00 89.44 998 ARG A C 1
ATOM 7608 O O . ARG A 1 998 ? 33.200 -7.593 -48.512 1.00 89.44 998 ARG A O 1
ATOM 7615 N N . ASP A 1 999 ? 33.604 -8.506 -46.499 1.00 88.62 999 ASP A N 1
ATOM 7616 C CA . ASP A 1 999 ? 33.000 -9.805 -46.814 1.00 88.62 999 ASP A CA 1
ATOM 7617 C C . ASP A 1 999 ? 31.512 -9.615 -47.131 1.00 88.62 999 ASP A C 1
ATOM 7619 O O . ASP A 1 999 ? 31.008 -10.075 -48.155 1.00 88.62 999 ASP A O 1
ATOM 7623 N N . VAL A 1 1000 ? 30.836 -8.841 -46.280 1.00 88.62 1000 VAL A N 1
ATOM 7624 C CA . VAL A 1 1000 ? 29.409 -8.536 -46.398 1.00 88.62 1000 VAL A CA 1
ATOM 7625 C C . VAL A 1 1000 ? 29.137 -7.569 -47.546 1.00 88.62 1000 VAL A C 1
ATOM 7627 O O . VAL A 1 1000 ? 28.191 -7.783 -48.303 1.00 88.62 1000 VAL A O 1
ATOM 7630 N N . SER A 1 1001 ? 29.983 -6.548 -47.731 1.00 91.31 1001 SER A N 1
ATOM 7631 C CA . SER A 1 1001 ? 29.859 -5.624 -48.867 1.00 91.31 1001 SER A CA 1
ATOM 7632 C C . SER A 1 1001 ? 29.930 -6.358 -50.208 1.00 91.31 1001 SER A C 1
ATOM 7634 O O . SER A 1 1001 ? 29.020 -6.241 -51.030 1.00 91.31 1001 SER A O 1
ATOM 7636 N N . THR A 1 1002 ? 30.971 -7.169 -50.419 1.00 91.75 1002 THR A N 1
ATOM 7637 C CA . THR A 1 1002 ? 31.166 -7.910 -51.671 1.00 91.75 1002 THR A CA 1
ATOM 7638 C C . THR A 1 1002 ? 30.012 -8.876 -51.940 1.00 91.75 1002 THR A C 1
ATOM 7640 O O . THR A 1 1002 ? 29.492 -8.910 -53.057 1.00 91.75 1002 THR A O 1
ATOM 7643 N N . ALA A 1 1003 ? 29.548 -9.600 -50.918 1.00 90.00 1003 ALA A N 1
ATOM 7644 C CA . ALA A 1 1003 ? 28.402 -10.495 -51.044 1.00 90.00 1003 ALA A CA 1
ATOM 7645 C C . ALA A 1 1003 ? 27.101 -9.747 -51.400 1.00 90.00 1003 ALA A C 1
ATOM 7647 O O . ALA A 1 1003 ? 26.367 -10.187 -52.284 1.00 90.00 1003 ALA A O 1
ATOM 7648 N N . MET A 1 1004 ? 26.824 -8.592 -50.779 1.00 91.62 1004 MET A N 1
ATOM 7649 C CA . MET A 1 1004 ? 25.624 -7.801 -51.095 1.00 91.62 1004 MET A CA 1
ATOM 7650 C C . MET A 1 1004 ? 25.686 -7.183 -52.493 1.00 91.62 1004 MET A C 1
ATOM 7652 O O . MET A 1 1004 ? 24.666 -7.119 -53.175 1.00 91.62 1004 MET A O 1
ATOM 7656 N N . ARG A 1 1005 ? 26.872 -6.784 -52.966 1.00 92.56 1005 ARG A N 1
ATOM 7657 C CA . ARG A 1 1005 ? 27.057 -6.307 -54.347 1.00 92.56 1005 ARG A CA 1
ATOM 7658 C C . ARG A 1 1005 ? 26.743 -7.398 -55.367 1.00 92.56 1005 ARG A C 1
ATOM 7660 O O . ARG A 1 1005 ? 26.011 -7.140 -56.319 1.00 92.56 1005 ARG A O 1
ATOM 7667 N N . LEU A 1 1006 ? 27.254 -8.613 -55.154 1.00 91.19 1006 LEU A N 1
ATOM 7668 C CA . LEU A 1 1006 ? 26.916 -9.777 -55.982 1.00 91.19 1006 LEU A CA 1
ATOM 7669 C C . LEU A 1 1006 ? 25.402 -10.035 -55.971 1.00 91.19 1006 LEU A C 1
ATOM 7671 O O . LEU A 1 1006 ? 24.805 -10.203 -57.033 1.00 91.19 1006 LEU A O 1
ATOM 7675 N N . HIS A 1 1007 ? 24.776 -9.979 -54.791 1.00 89.69 1007 HIS A N 1
ATOM 7676 C CA . HIS A 1 1007 ? 23.337 -10.180 -54.633 1.00 89.69 1007 HIS A CA 1
ATOM 7677 C C . HIS A 1 1007 ? 22.489 -9.147 -55.395 1.00 89.69 1007 HIS A C 1
ATOM 7679 O O . HIS A 1 1007 ? 21.619 -9.533 -56.174 1.00 89.69 1007 HIS A O 1
ATOM 7685 N N . LEU A 1 1008 ? 22.771 -7.847 -55.243 1.00 90.88 1008 LEU A N 1
ATOM 7686 C CA . LEU A 1 1008 ? 22.062 -6.772 -55.959 1.00 90.88 1008 LEU A CA 1
ATOM 7687 C C . LEU A 1 1008 ? 22.249 -6.856 -57.486 1.00 90.88 1008 LEU A C 1
ATOM 7689 O O . LEU A 1 1008 ? 21.390 -6.418 -58.255 1.00 90.88 1008 LEU A O 1
ATOM 7693 N N . LEU A 1 1009 ? 23.351 -7.458 -57.942 1.00 91.88 1009 LEU A N 1
ATOM 7694 C CA . LEU A 1 1009 ? 23.612 -7.762 -59.352 1.00 91.88 1009 LEU A CA 1
ATOM 7695 C C . LEU A 1 1009 ? 22.975 -9.082 -59.828 1.00 91.88 1009 LEU A C 1
ATOM 7697 O O . LEU A 1 1009 ? 23.181 -9.486 -60.972 1.00 91.88 1009 LEU A O 1
ATOM 7701 N N . GLY A 1 1010 ? 22.177 -9.740 -58.985 1.00 88.69 1010 GLY A N 1
ATOM 7702 C CA . GLY A 1 1010 ? 21.451 -10.968 -59.310 1.00 88.69 1010 GLY A CA 1
ATOM 7703 C C . GLY A 1 1010 ? 22.296 -12.242 -59.250 1.00 88.69 1010 GLY A C 1
ATOM 7704 O O . GLY A 1 1010 ? 21.836 -13.288 -59.700 1.00 88.69 1010 GLY A O 1
ATOM 7705 N N . GLN A 1 1011 ? 23.516 -12.177 -58.714 1.00 90.19 1011 GLN A N 1
ATOM 7706 C CA . GLN A 1 1011 ? 24.371 -13.346 -58.513 1.00 90.19 1011 GLN A CA 1
ATOM 7707 C C . GLN A 1 1011 ? 24.130 -13.976 -57.139 1.00 90.19 1011 GLN A C 1
ATOM 7709 O O . GLN A 1 1011 ? 23.773 -13.289 -56.181 1.00 90.19 1011 GLN A O 1
ATOM 7714 N N . ASN A 1 1012 ? 24.363 -15.285 -57.019 1.00 84.56 1012 ASN A N 1
ATOM 7715 C CA . ASN A 1 1012 ? 24.357 -15.961 -55.726 1.00 84.56 1012 ASN A CA 1
ATOM 7716 C C . ASN A 1 1012 ? 25.764 -15.915 -55.098 1.00 84.56 1012 ASN A C 1
ATOM 7718 O O . ASN A 1 1012 ? 26.684 -16.504 -55.664 1.00 84.56 1012 ASN A O 1
ATOM 7722 N N . PRO A 1 1013 ? 25.966 -15.268 -53.934 1.00 86.25 1013 PRO A N 1
ATOM 7723 C CA . PRO A 1 1013 ? 27.292 -15.171 -53.316 1.00 86.25 1013 PRO A CA 1
ATOM 7724 C C . PRO A 1 1013 ? 27.948 -16.520 -52.973 1.00 86.25 1013 PRO A C 1
ATOM 7726 O O . PRO A 1 1013 ? 29.179 -16.610 -53.002 1.00 86.25 1013 PRO A O 1
ATOM 7729 N N . ASP A 1 1014 ? 27.162 -17.580 -52.744 1.00 82.00 1014 ASP A N 1
ATOM 7730 C CA . ASP A 1 1014 ? 27.685 -18.937 -52.515 1.00 82.00 1014 ASP A CA 1
ATOM 7731 C C . ASP A 1 1014 ? 28.527 -19.434 -53.701 1.00 82.00 1014 ASP A C 1
ATOM 7733 O O . ASP A 1 1014 ? 29.563 -20.071 -53.506 1.00 82.00 1014 ASP A O 1
ATOM 7737 N N . ASP A 1 1015 ? 28.141 -19.081 -54.935 1.00 84.75 1015 ASP A N 1
ATOM 7738 C CA . ASP A 1 1015 ? 28.863 -19.475 -56.152 1.00 84.75 1015 ASP A CA 1
ATOM 7739 C C . ASP A 1 1015 ? 30.266 -18.857 -56.194 1.00 84.75 1015 ASP A C 1
ATOM 7741 O O . ASP A 1 1015 ? 31.162 -19.349 -56.885 1.00 84.75 1015 ASP A O 1
ATOM 7745 N N . PHE A 1 1016 ? 30.484 -17.792 -55.425 1.00 87.62 1016 PHE A N 1
ATOM 7746 C CA . PHE A 1 1016 ? 31.752 -17.091 -55.283 1.00 87.62 1016 PHE A CA 1
ATOM 7747 C C . PHE A 1 1016 ? 32.525 -17.519 -54.031 1.00 87.62 1016 PHE A C 1
ATOM 7749 O O . PHE A 1 1016 ? 33.649 -17.069 -53.849 1.00 87.62 1016 PHE A O 1
ATOM 7756 N N . GLY A 1 1017 ? 31.974 -18.414 -53.205 1.00 79.31 1017 GLY A N 1
ATOM 7757 C CA . GLY A 1 1017 ? 32.583 -18.876 -51.956 1.00 79.31 1017 GLY A CA 1
ATOM 7758 C C . GLY A 1 1017 ? 32.235 -18.025 -50.732 1.00 79.31 1017 GLY A C 1
ATOM 7759 O O . GLY A 1 1017 ? 32.805 -18.255 -49.669 1.00 79.31 1017 GLY A O 1
ATOM 7760 N N . PHE A 1 1018 ? 31.311 -17.066 -50.853 1.00 80.75 1018 PHE A N 1
ATOM 7761 C CA . PHE A 1 1018 ? 30.739 -16.348 -49.711 1.00 80.75 1018 PHE A CA 1
ATOM 7762 C C . PHE A 1 1018 ? 29.571 -17.164 -49.164 1.00 80.75 1018 PHE A C 1
ATOM 7764 O O . PHE A 1 1018 ? 28.434 -16.992 -49.593 1.00 80.75 1018 PHE A O 1
ATOM 7771 N N . TYR A 1 1019 ? 29.870 -18.081 -48.248 1.00 65.81 1019 TYR A N 1
ATOM 7772 C CA . TYR A 1 1019 ? 28.858 -18.945 -47.648 1.00 65.81 1019 TYR A CA 1
ATOM 7773 C C . TYR A 1 1019 ? 27.913 -18.144 -46.755 1.00 65.81 1019 TYR A C 1
ATOM 7775 O O . TYR A 1 1019 ? 28.387 -17.356 -45.944 1.00 65.81 1019 TYR A O 1
ATOM 7783 N N . TRP A 1 1020 ? 26.609 -18.422 -46.836 1.00 60.31 1020 TRP A N 1
ATOM 7784 C CA . TRP A 1 1020 ? 25.577 -17.874 -45.938 1.00 60.31 1020 TRP A CA 1
ATOM 7785 C C . TRP A 1 1020 ? 25.387 -18.664 -44.617 1.00 60.31 1020 TRP A C 1
ATOM 7787 O O . TRP A 1 1020 ? 24.398 -18.467 -43.905 1.00 60.31 1020 TRP A O 1
ATOM 7797 N N . ARG A 1 1021 ? 26.288 -19.602 -44.280 1.00 53.16 1021 ARG A N 1
ATOM 7798 C CA . ARG A 1 1021 ? 26.151 -20.521 -43.130 1.00 53.16 1021 ARG A CA 1
ATOM 7799 C C . ARG A 1 1021 ? 27.479 -20.836 -42.425 1.00 53.16 1021 ARG A C 1
ATOM 7801 O O . ARG A 1 1021 ? 28.494 -21.064 -43.073 1.00 53.16 1021 ARG A O 1
ATOM 7808 N N . TRP A 1 1022 ? 27.409 -21.045 -41.102 1.00 44.59 1022 TRP A N 1
ATOM 7809 C CA . TRP A 1 1022 ? 28.399 -21.800 -40.314 1.00 44.59 1022 TRP A CA 1
ATOM 7810 C C . TRP A 1 1022 ? 28.133 -23.323 -40.403 1.00 44.59 1022 TRP A C 1
ATOM 7812 O O . TRP A 1 1022 ? 27.018 -23.764 -40.089 1.00 44.59 1022 TRP A O 1
ATOM 7822 N N . PRO A 1 1023 ? 29.092 -24.170 -40.825 1.00 40.72 1023 PRO A N 1
ATOM 7823 C CA . PRO A 1 1023 ? 28.919 -25.625 -40.830 1.00 40.72 1023 PRO A CA 1
ATOM 7824 C C . PRO A 1 1023 ? 28.821 -26.207 -39.407 1.00 40.72 1023 PRO A C 1
ATOM 7826 O O . PRO A 1 1023 ? 29.807 -26.651 -38.832 1.00 40.72 1023 PRO A O 1
ATOM 7829 N N . HIS A 1 1024 ? 27.617 -26.255 -38.836 1.00 36.78 1024 HIS A N 1
ATOM 7830 C CA . HIS A 1 1024 ? 27.310 -27.099 -37.679 1.00 36.78 1024 HIS A CA 1
ATOM 7831 C C . HIS A 1 1024 ? 26.300 -28.186 -38.053 1.00 36.78 1024 HIS A C 1
ATOM 7833 O O . HIS A 1 1024 ? 25.188 -27.878 -38.481 1.00 36.78 1024 HIS A O 1
ATOM 7839 N N . GLY A 1 1025 ? 26.683 -29.447 -37.832 1.00 40.81 1025 GLY A N 1
ATOM 7840 C CA . GLY A 1 1025 ? 25.769 -30.587 -37.703 1.00 40.81 1025 GLY A CA 1
ATOM 7841 C C . GLY A 1 1025 ? 25.001 -31.030 -38.956 1.00 40.81 1025 GLY A C 1
ATOM 7842 O O . GLY A 1 1025 ? 25.210 -30.535 -40.064 1.00 40.81 1025 GLY A O 1
ATOM 7843 N N . SER A 1 1026 ? 24.099 -31.992 -38.725 1.00 33.16 1026 SER A N 1
ATOM 7844 C CA . SER A 1 1026 ? 23.377 -32.890 -39.653 1.00 33.16 1026 SER A CA 1
ATOM 7845 C C . SER A 1 1026 ? 22.604 -32.260 -40.821 1.00 33.16 1026 SER A C 1
ATOM 7847 O O . SER A 1 1026 ? 22.024 -32.987 -41.619 1.00 33.16 1026 SER A O 1
ATOM 7849 N N . ASP A 1 1027 ? 22.592 -30.936 -40.946 1.00 40.25 1027 ASP A N 1
ATOM 7850 C CA . ASP A 1 1027 ? 21.925 -30.220 -42.038 1.00 40.25 1027 ASP A CA 1
ATOM 7851 C C . ASP A 1 1027 ? 22.888 -29.734 -43.131 1.00 40.25 1027 ASP A C 1
ATOM 7853 O O . ASP A 1 1027 ? 22.488 -28.953 -43.995 1.00 40.25 1027 ASP A O 1
ATOM 7857 N N . ALA A 1 1028 ? 24.173 -30.105 -43.093 1.00 38.78 1028 ALA A N 1
ATOM 7858 C CA . ALA A 1 1028 ? 25.135 -29.802 -44.160 1.00 38.78 1028 ALA A CA 1
ATOM 7859 C C . ALA A 1 1028 ? 24.638 -30.374 -45.508 1.00 38.78 1028 ALA A C 1
ATOM 7861 O O . ALA A 1 1028 ? 24.763 -31.568 -45.756 1.00 38.78 1028 ALA A O 1
ATOM 7862 N N . GLY A 1 1029 ? 24.018 -29.531 -46.345 1.00 39.28 1029 GLY A N 1
ATOM 7863 C CA . GLY A 1 1029 ? 23.450 -29.926 -47.644 1.00 39.28 1029 GLY A CA 1
ATOM 7864 C C . GLY A 1 1029 ? 22.014 -29.464 -47.936 1.00 39.28 1029 GLY A C 1
ATOM 7865 O O . GLY A 1 1029 ? 21.570 -29.603 -49.072 1.00 39.28 1029 GLY A O 1
ATOM 7866 N N . LYS A 1 1030 ? 21.272 -28.887 -46.977 1.00 40.62 1030 LYS A N 1
ATOM 7867 C CA . LYS A 1 1030 ? 19.931 -28.327 -47.252 1.00 40.62 1030 LYS A CA 1
ATOM 7868 C C . LYS A 1 1030 ? 20.012 -26.877 -47.753 1.00 40.62 1030 LYS A C 1
ATOM 7870 O O . LYS A 1 1030 ? 20.704 -26.053 -47.158 1.00 40.62 1030 LYS A O 1
ATOM 7875 N N . ARG A 1 1031 ? 19.293 -26.570 -48.842 1.00 43.16 1031 ARG A N 1
ATOM 7876 C CA . ARG A 1 1031 ? 19.150 -25.218 -49.419 1.00 43.16 1031 ARG A CA 1
ATOM 7877 C C . ARG A 1 1031 ? 18.394 -24.326 -48.423 1.00 43.16 1031 ARG A C 1
ATOM 7879 O O . ARG A 1 1031 ? 17.380 -24.756 -47.884 1.00 43.16 1031 ARG A O 1
ATOM 7886 N N . MET A 1 1032 ? 18.893 -23.119 -48.154 1.00 46.31 1032 MET A N 1
ATOM 7887 C CA . MET A 1 1032 ? 18.260 -22.195 -47.204 1.00 46.31 1032 MET A CA 1
ATOM 7888 C C . MET A 1 1032 ? 16.921 -21.673 -47.748 1.00 46.31 1032 MET A C 1
ATOM 7890 O O . MET A 1 1032 ? 16.831 -21.319 -48.928 1.00 46.31 1032 MET A O 1
ATOM 7894 N N . GLU A 1 1033 ? 15.920 -21.550 -46.875 1.00 45.53 1033 GLU A N 1
ATOM 7895 C CA . GLU A 1 1033 ? 14.751 -20.696 -47.119 1.00 45.53 1033 GLU A CA 1
ATOM 7896 C C . GLU A 1 1033 ? 15.236 -19.267 -47.465 1.00 45.53 1033 GLU A C 1
ATOM 7898 O O . GLU A 1 1033 ? 16.175 -18.775 -46.825 1.00 45.53 1033 GLU A O 1
ATOM 7903 N N . PRO A 1 1034 ? 14.662 -18.590 -48.478 1.00 50.28 1034 PRO A N 1
ATOM 7904 C CA . PRO A 1 1034 ? 15.127 -17.286 -48.957 1.00 50.28 1034 PRO A CA 1
ATOM 7905 C C . PRO A 1 1034 ? 15.339 -16.217 -47.880 1.00 50.28 1034 PRO A C 1
ATOM 7907 O O . PRO A 1 1034 ? 16.294 -15.445 -47.975 1.00 50.28 1034 PRO A O 1
ATOM 7910 N N . ASP A 1 1035 ? 14.508 -16.218 -46.839 1.00 49.16 1035 ASP A N 1
ATOM 7911 C CA . ASP A 1 1035 ? 14.489 -15.174 -45.812 1.00 49.16 1035 ASP A CA 1
ATOM 7912 C C . ASP A 1 1035 ? 15.677 -15.214 -44.847 1.00 49.16 1035 ASP A C 1
ATOM 7914 O O . ASP A 1 1035 ? 16.043 -14.186 -44.276 1.00 49.16 1035 ASP A O 1
ATOM 7918 N N . ASN A 1 1036 ? 16.333 -16.366 -44.702 1.00 52.44 1036 ASN A N 1
ATOM 7919 C CA . ASN A 1 1036 ? 17.352 -16.575 -43.674 1.00 52.44 1036 ASN A CA 1
ATOM 7920 C C . ASN A 1 1036 ? 18.774 -16.171 -44.139 1.00 52.44 1036 ASN A C 1
ATOM 7922 O O . ASN A 1 1036 ? 19.730 -16.202 -43.365 1.00 52.44 1036 ASN A O 1
ATOM 7926 N N . ARG A 1 1037 ? 18.917 -15.736 -45.404 1.00 61.72 1037 ARG A N 1
ATOM 7927 C CA . ARG A 1 1037 ? 20.199 -15.316 -46.003 1.00 61.72 1037 ARG A CA 1
ATOM 7928 C C . ARG A 1 1037 ? 20.744 -14.040 -45.360 1.00 61.72 1037 ARG A C 1
ATOM 7930 O O . ARG A 1 1037 ? 21.938 -13.928 -45.129 1.00 61.72 1037 ARG A O 1
ATOM 7937 N N . PHE A 1 1038 ? 19.889 -13.109 -44.953 1.00 69.75 1038 PHE A N 1
ATOM 7938 C CA . PHE A 1 1038 ? 20.308 -11.792 -44.454 1.00 69.75 1038 PHE A CA 1
ATOM 7939 C C . PHE A 1 1038 ? 20.579 -11.737 -42.940 1.00 69.75 1038 PHE A C 1
ATOM 7941 O O . PHE A 1 1038 ? 20.409 -10.696 -42.312 1.00 69.75 1038 PHE A O 1
ATOM 7948 N N . SER A 1 1039 ? 20.992 -12.853 -42.335 1.00 68.31 1039 SER A N 1
ATOM 7949 C CA . SER A 1 1039 ? 21.367 -12.893 -40.919 1.00 68.31 1039 SER A CA 1
ATOM 7950 C C . SER A 1 1039 ? 22.675 -12.123 -40.649 1.00 68.31 1039 SER A C 1
ATOM 7952 O O . SER A 1 1039 ? 23.612 -12.192 -41.442 1.00 68.31 1039 SER A O 1
ATOM 7954 N N . PRO A 1 1040 ? 22.835 -11.449 -39.496 1.00 62.66 1040 PRO A N 1
ATOM 7955 C CA . PRO A 1 1040 ? 24.103 -10.817 -39.123 1.00 62.66 1040 PRO A CA 1
ATOM 7956 C C . PRO A 1 1040 ? 25.284 -11.784 -38.991 1.00 62.66 1040 PRO A C 1
ATOM 7958 O O . PRO A 1 1040 ? 26.416 -11.313 -38.907 1.00 62.66 1040 PRO A O 1
ATOM 7961 N N . TYR A 1 1041 ? 25.043 -13.095 -38.932 1.00 62.31 1041 TYR A N 1
ATOM 7962 C CA . TYR A 1 1041 ? 26.072 -14.125 -38.757 1.00 62.31 1041 TYR A CA 1
ATOM 7963 C C . TYR A 1 1041 ? 26.281 -14.990 -40.003 1.00 62.31 1041 TYR A C 1
ATOM 7965 O O . TYR A 1 1041 ? 27.062 -15.939 -39.953 1.00 62.31 1041 TYR A O 1
ATOM 7973 N N . SER A 1 1042 ? 25.566 -14.719 -41.099 1.00 64.75 1042 SER A N 1
ATOM 7974 C CA . SER A 1 1042 ? 25.563 -15.616 -42.253 1.00 64.75 1042 SER A CA 1
ATOM 7975 C C . SER A 1 1042 ? 26.804 -15.478 -43.125 1.00 64.75 1042 SER A C 1
ATOM 7977 O O . SER A 1 1042 ? 27.222 -16.488 -43.664 1.00 64.75 1042 SER A O 1
ATOM 7979 N N . ILE A 1 1043 ? 27.423 -14.296 -43.240 1.00 74.75 1043 ILE A N 1
ATOM 7980 C CA . ILE A 1 1043 ? 28.522 -14.047 -44.192 1.00 74.75 1043 ILE A CA 1
ATOM 7981 C C . ILE A 1 1043 ? 29.852 -13.906 -43.449 1.00 74.75 1043 ILE A C 1
ATOM 7983 O O . ILE A 1 1043 ? 30.121 -12.877 -42.830 1.00 74.75 1043 ILE A O 1
ATOM 7987 N N . GLY A 1 1044 ? 30.696 -14.933 -43.530 1.00 70.56 1044 GLY A N 1
ATOM 7988 C CA . GLY A 1 1044 ? 32.012 -14.955 -42.897 1.00 70.56 1044 GLY A CA 1
ATOM 7989 C C . GLY A 1 1044 ? 32.876 -16.116 -43.379 1.00 70.56 1044 GLY A C 1
ATOM 7990 O O . GLY A 1 1044 ? 32.431 -16.974 -44.139 1.00 70.56 1044 GLY A O 1
ATOM 7991 N N . PHE A 1 1045 ? 34.129 -16.152 -42.925 1.00 74.56 1045 PHE A N 1
ATOM 7992 C CA . PHE A 1 1045 ? 35.093 -17.173 -43.329 1.00 74.56 1045 PHE A CA 1
ATOM 7993 C C . PHE A 1 1045 ? 35.787 -17.776 -42.112 1.00 74.56 1045 PHE A C 1
ATOM 7995 O O . PHE A 1 1045 ? 36.202 -17.054 -41.211 1.00 74.56 1045 PHE A O 1
ATOM 8002 N N . LEU A 1 1046 ? 35.955 -19.101 -42.120 1.00 63.94 1046 LEU A N 1
ATOM 8003 C CA . LEU A 1 1046 ? 36.735 -19.823 -41.107 1.00 63.94 1046 LEU A CA 1
ATOM 8004 C C . LEU A 1 1046 ? 38.240 -19.778 -41.401 1.00 63.94 1046 LEU A C 1
ATOM 8006 O O . LEU A 1 1046 ? 39.058 -19.819 -40.488 1.00 63.94 1046 LEU A O 1
ATOM 8010 N N . ARG A 1 1047 ? 38.612 -19.708 -42.687 1.00 70.00 1047 ARG A N 1
ATOM 8011 C CA . ARG A 1 1047 ? 40.004 -19.724 -43.153 1.00 70.00 1047 ARG A CA 1
ATOM 8012 C C . ARG A 1 1047 ? 40.298 -18.511 -44.024 1.00 70.00 1047 ARG A C 1
ATOM 8014 O O . ARG A 1 1047 ? 39.576 -18.219 -44.978 1.00 70.00 1047 ARG A O 1
ATOM 8021 N N . LYS A 1 1048 ? 41.434 -17.860 -43.764 1.00 76.56 1048 LYS A N 1
ATOM 8022 C CA . LYS A 1 1048 ? 41.940 -16.725 -44.558 1.00 76.56 1048 LYS A CA 1
ATOM 8023 C C . LYS A 1 1048 ? 42.157 -17.081 -46.037 1.00 76.56 1048 LYS A C 1
ATOM 8025 O O . LYS A 1 1048 ? 41.970 -16.229 -46.906 1.00 76.56 1048 LYS A O 1
ATOM 8030 N N . THR A 1 1049 ? 42.532 -18.328 -46.332 1.00 80.25 1049 THR A N 1
ATOM 8031 C CA . THR A 1 1049 ? 42.712 -18.838 -47.703 1.00 80.25 1049 THR A CA 1
ATOM 8032 C C . THR A 1 1049 ? 41.408 -18.826 -48.493 1.00 80.25 1049 THR A C 1
ATOM 8034 O O . THR A 1 1049 ? 41.387 -18.344 -49.623 1.00 80.25 1049 THR A O 1
ATOM 8037 N N . ASP A 1 1050 ? 40.315 -19.271 -47.874 1.00 81.19 1050 ASP A N 1
ATOM 8038 C CA . ASP A 1 1050 ? 38.992 -19.334 -48.500 1.00 81.19 1050 ASP A CA 1
ATOM 8039 C C . ASP A 1 1050 ? 38.455 -17.918 -48.732 1.00 81.19 1050 ASP A C 1
ATOM 8041 O O . ASP A 1 1050 ? 37.974 -17.611 -49.822 1.00 81.19 1050 ASP A O 1
ATOM 8045 N N . ARG A 1 1051 ? 38.651 -17.021 -47.749 1.00 85.31 1051 ARG A N 1
ATOM 8046 C CA . ARG A 1 1051 ? 38.338 -15.588 -47.880 1.00 85.31 1051 ARG A CA 1
ATOM 8047 C C . ARG A 1 1051 ? 39.053 -14.977 -49.083 1.00 85.31 1051 ARG A C 1
ATOM 8049 O O . ARG A 1 1051 ? 38.432 -14.329 -49.920 1.00 85.31 1051 ARG A O 1
ATOM 8056 N N . THR A 1 1052 ? 40.362 -15.200 -49.189 1.00 86.94 1052 THR A N 1
ATOM 8057 C CA . THR A 1 1052 ? 41.181 -14.632 -50.272 1.00 86.94 1052 THR A CA 1
ATOM 8058 C C . THR A 1 1052 ? 40.739 -15.157 -51.640 1.00 86.94 1052 THR A C 1
ATOM 8060 O O . THR A 1 1052 ? 40.622 -14.378 -52.585 1.00 86.94 1052 THR A O 1
ATOM 8063 N N . ALA A 1 1053 ? 40.445 -16.457 -51.747 1.00 87.75 1053 ALA A N 1
ATOM 8064 C CA . ALA A 1 1053 ? 39.958 -17.065 -52.982 1.00 87.75 1053 ALA A CA 1
ATOM 8065 C C . ALA A 1 1053 ? 38.586 -16.512 -53.405 1.00 87.75 1053 ALA A C 1
ATOM 8067 O O . ALA A 1 1053 ? 38.399 -16.186 -54.578 1.00 87.75 1053 ALA A O 1
ATOM 8068 N N . ALA A 1 1054 ? 37.656 -16.356 -52.459 1.00 89.62 1054 ALA A N 1
ATOM 8069 C CA . ALA A 1 1054 ? 36.314 -15.847 -52.729 1.00 89.62 1054 ALA A CA 1
ATOM 8070 C C . ALA A 1 1054 ? 36.325 -14.389 -53.209 1.00 89.62 1054 ALA A C 1
ATOM 8072 O O . ALA A 1 1054 ? 35.738 -14.059 -54.242 1.00 89.62 1054 ALA A O 1
ATOM 8073 N N . HIS A 1 1055 ? 37.069 -13.521 -52.516 1.00 92.38 1055 HIS A N 1
ATOM 8074 C CA . HIS A 1 1055 ? 37.241 -12.123 -52.928 1.00 92.38 1055 HIS A CA 1
ATOM 8075 C C . HIS A 1 1055 ? 37.932 -11.998 -54.284 1.00 92.38 1055 HIS A C 1
ATOM 8077 O O . HIS A 1 1055 ? 37.494 -11.199 -55.109 1.00 92.38 1055 HIS A O 1
ATOM 8083 N N . LYS A 1 1056 ? 38.955 -12.818 -54.562 1.00 92.88 1056 LYS A N 1
ATOM 8084 C CA . LYS A 1 1056 ? 39.608 -12.843 -55.879 1.00 92.88 1056 LYS A CA 1
A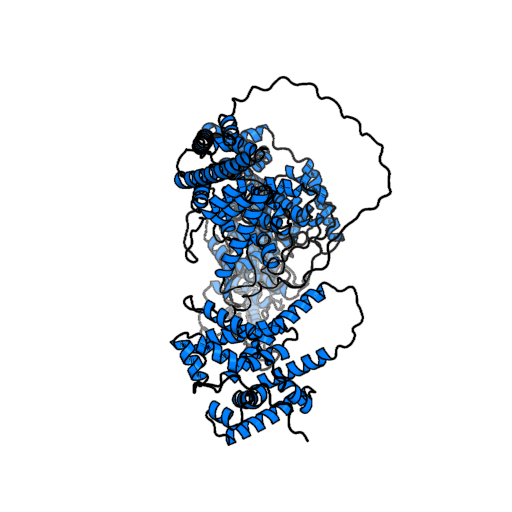TOM 8085 C C . LYS A 1 1056 ? 38.613 -13.212 -56.983 1.00 92.88 1056 LYS A C 1
ATOM 8087 O O . LYS A 1 1056 ? 38.528 -12.511 -57.986 1.00 92.88 1056 LYS A O 1
ATOM 8092 N N . LYS A 1 1057 ? 37.821 -14.268 -56.775 1.00 93.88 1057 LYS A N 1
ATOM 8093 C CA . LYS A 1 1057 ? 36.811 -14.733 -57.736 1.00 93.88 1057 LYS A CA 1
ATOM 8094 C C . LYS A 1 1057 ? 35.724 -13.683 -57.992 1.00 93.88 1057 LYS A C 1
ATOM 8096 O O . LYS A 1 1057 ? 35.326 -13.483 -59.137 1.00 93.88 1057 LYS A O 1
ATOM 8101 N N . ALA A 1 1058 ? 35.256 -13.001 -56.945 1.00 92.81 1058 ALA A N 1
ATOM 8102 C CA . ALA A 1 1058 ? 34.290 -11.911 -57.078 1.00 92.81 1058 ALA A CA 1
ATOM 8103 C C . ALA A 1 1058 ? 34.880 -10.710 -57.827 1.00 92.81 1058 ALA A C 1
ATOM 8105 O O . ALA A 1 1058 ? 34.225 -10.173 -58.718 1.00 92.81 1058 ALA A O 1
ATOM 8106 N N . GLN A 1 1059 ? 36.126 -10.330 -57.527 1.00 92.06 1059 GLN A N 1
ATOM 8107 C CA . GLN A 1 1059 ? 36.801 -9.225 -58.205 1.00 92.06 1059 GLN A CA 1
ATOM 8108 C C . GLN A 1 1059 ? 37.007 -9.509 -59.698 1.00 92.06 1059 GLN A C 1
ATOM 8110 O O . GLN A 1 1059 ? 36.643 -8.678 -60.523 1.00 92.06 1059 GLN A O 1
ATOM 8115 N N . GLU A 1 1060 ? 37.486 -10.704 -60.058 1.00 92.56 1060 GLU A N 1
ATOM 8116 C CA . GLU A 1 1060 ? 37.627 -11.122 -61.461 1.00 92.56 1060 GLU A CA 1
ATOM 8117 C C . GLU A 1 1060 ? 36.295 -11.070 -62.222 1.00 92.56 1060 GLU A C 1
ATOM 8119 O O . GLU A 1 1060 ? 36.264 -10.767 -63.415 1.00 92.56 1060 GLU A O 1
ATOM 8124 N N . TRP A 1 1061 ? 35.183 -11.373 -61.549 1.00 94.31 1061 TRP A N 1
ATOM 8125 C CA . TRP A 1 1061 ? 33.857 -11.258 -62.140 1.00 94.31 1061 TRP A CA 1
ATOM 8126 C C . TRP A 1 1061 ? 33.416 -9.801 -62.280 1.00 94.31 1061 TRP A C 1
ATOM 8128 O O . TRP A 1 1061 ? 32.981 -9.426 -63.365 1.00 94.31 1061 TRP A O 1
ATOM 8138 N N . PHE A 1 1062 ? 33.584 -8.960 -61.252 1.00 91.00 1062 PHE A N 1
ATOM 8139 C CA . PHE A 1 1062 ? 33.279 -7.528 -61.350 1.00 91.00 1062 PHE A CA 1
ATOM 8140 C C . PHE A 1 1062 ? 34.075 -6.853 -62.471 1.00 91.00 1062 PHE A C 1
ATOM 8142 O O . PHE A 1 1062 ? 33.506 -6.087 -63.244 1.00 91.00 1062 PHE A O 1
ATOM 8149 N N . ASP A 1 1063 ? 35.361 -7.176 -62.611 1.00 88.31 1063 ASP A N 1
ATOM 8150 C CA . ASP A 1 1063 ? 36.220 -6.629 -63.664 1.00 88.31 1063 ASP A CA 1
ATOM 8151 C C . ASP A 1 1063 ? 35.768 -7.068 -65.065 1.00 88.31 1063 ASP A C 1
ATOM 8153 O O . ASP A 1 1063 ? 35.900 -6.306 -66.022 1.00 88.31 1063 ASP A O 1
ATOM 8157 N N . LYS A 1 1064 ? 35.188 -8.271 -65.194 1.00 88.31 1064 LYS A N 1
ATOM 8158 C CA . LYS A 1 1064 ? 34.558 -8.742 -66.439 1.00 88.31 1064 LYS A CA 1
ATOM 8159 C C . LYS A 1 1064 ? 33.241 -8.040 -66.759 1.00 88.31 1064 LYS A C 1
ATOM 8161 O O . LYS A 1 1064 ? 32.902 -7.993 -67.927 1.00 88.31 1064 LYS A O 1
ATOM 8166 N N . GLN A 1 1065 ? 32.510 -7.543 -65.759 1.00 82.50 1065 GLN A N 1
ATOM 8167 C CA . GLN A 1 1065 ? 31.266 -6.785 -65.969 1.00 82.50 1065 GLN A CA 1
ATOM 8168 C C . GLN A 1 1065 ? 31.513 -5.287 -66.218 1.00 82.50 1065 GLN A C 1
ATOM 8170 O O . GLN A 1 1065 ? 30.632 -4.601 -66.726 1.00 82.50 1065 GLN A O 1
ATOM 8175 N N . LYS A 1 1066 ? 32.676 -4.758 -65.800 1.00 72.94 1066 LYS A N 1
ATOM 8176 C CA . LYS A 1 1066 ? 33.104 -3.370 -66.069 1.00 72.94 1066 LYS A CA 1
ATOM 8177 C C . LYS A 1 1066 ? 33.614 -3.173 -67.504 1.00 72.94 1066 LYS A C 1
ATOM 8179 O O . LYS A 1 1066 ? 33.667 -2.034 -67.961 1.00 72.94 1066 LYS A O 1
ATOM 8184 N N . LYS A 1 1067 ? 34.044 -4.256 -68.156 1.00 49.91 1067 LYS A N 1
ATOM 8185 C CA . LYS A 1 1067 ? 34.385 -4.320 -69.583 1.00 49.91 1067 LYS A CA 1
ATOM 8186 C C . LYS A 1 1067 ? 33.135 -4.617 -70.392 1.00 49.91 1067 LYS A C 1
ATOM 8188 O O . LYS A 1 1067 ? 33.068 -4.096 -71.524 1.00 49.91 1067 LYS A O 1
#

Nearest PDB structures (foldseek):
  5wur-assembly2_B  TM=5.170E-01  e=1.025E-03  Bacillus subtilis subsp. subtilis str. 168
  5uxx-assembly1_A  TM=4.376E-01  e=8.751E-04  Bartonella quintana str. Toulouse
  8z6g-assembly3_F  TM=4.221E-01  e=2.982E-03  Pseudomonas aeruginosa
  6kon-assembly1_F  TM=3.208E-01  e=1.699E-02  Mycobacterium tuberculosis H37Rv
  4d4z-assembly1_A  TM=3.577E-01  e=2.222E-01  Homo sapiens

Foldseek 3Di:
DDDDDPPPDDDDDDPPDPADLLNLLVCCVPPVDLVSLLVVCVLQVQLLLLLLVLLDVDSVLSLLLSLLLSLLCLVCSVVPPQADPNLVSLLSSLVSSVVSVVVVVVVVVVVVVVDPDDDDDDDDDPVVVSSVLSNVLSVLLSVDDSLLSQLCCVCQRSPDDLVRSCVRRVHDSVVSVVSPVVSLVSSCVSSVVVVHHSVSSSVSSNDTGDDDPVSSVLSSVLSVVVPPDDDDDDSDPRSDDDDPDDDDDDDDDDDDDDDDDDDDDDDDDDDDDDDDDDDDDDDDPDDPLPLQVLLVQCQDPDPVSNVVSLVVLLVCQVSNLVNLVVQCVDPDPSSNVSSVVSNVNSLLVLLVCCLVPQDLPDPDDRPDPLSVLLCVQQNNDSLSSVLVNLQSPPVLLSVLSSQLVVDQVSLLVSLLVLLVVLQVVVVVPDPDDDDARALRALFQSSVLSSLSSLLRHNNLCSLVDDDDDVCVNRNCHLLRPLRNNSLLCQLLQHDGDPDDDDDDDDDDGPPPSNQSSLSSLLSNLLSYQDLSNLLSSLQSCQLSVRLSNLVSLLVQLQDPVHDLSNNLSSLLSCLAQHALVSLVSLVVQLPFQAFDDDPPDPPDPDDDDPFRDTSNLSSLQSNCLNVQHQLVVLQQVQSPPQFDDDLLGGGHNGDDSRSRTDPDPVSVVSSSVSSVVVSVVSVVPDQQDPVLLVLLVQCQDPDPVSNVVSLVVLLVCQPSSLNNLVVQCSDPGPSSVVSSVVSVVVSLVVVLCVQPVVVQCVQQHDDQLSVVLVVLLVVDVVLSSLSVVCSVPVLCLLVSLLVLQVVQQVVQFCDPDDPDTHGHADALSSLLSSLSSLLTPNNQPSDDDPPDQQRQQQHPRVLVSLVVQCVDPSNNSSSLSSLLSSLQSHPDLRNVLNSLNSCLQPVRLSVLVSLLVLLPDDQPDDPDSQRSQQSVLSSLLSCLPNNALVCLVSLVVCLVFFRFNDDLDDDDPPDPDDDDDPDDDDPDDPWDFTATSNQSSLQSSCSNVVHHLVVLLQFQDDDDDDCVPDDDDPSSSSDSPGGTDRHPVSVVSSSVSSVVVVVVVVD